Protein 6VJB (pdb70)

B-factor: mean 52.34, std 19.55, range [15.46, 144.74]

Nearest PDB structures (foldseek):
  6vjb-assembly1_A  TM=1.001E+00  e=0.000E+00  Streptococcus pyogenes
  7edd-assembly1_A  TM=9.758E-01  e=0.000E+00  Streptococcus pyogenes
  5xyr-assembly1_A  TM=9.789E-01  e=0.000E+00  Streptococcus pyogenes
  5xya-assembly1_A  TM=9.502E-01  e=0.000E+00  Streptococcus pyogenes
  5xxz-assembly1_B  TM=9.288E-01 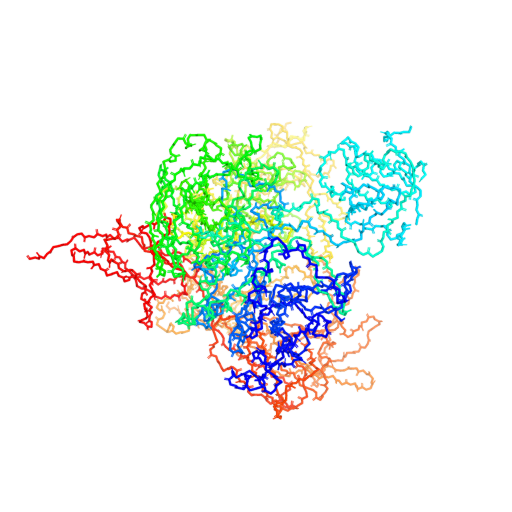 e=0.000E+00  Streptococcus pyogenes

Sequence (1346 aa):
SLPPVNTDVHDWVKTKGAWDKGYKGQGKVVAVIATGIDPAHQSMRISDVSTAKVKSKEDMLARQKAAGINYGSWINDKVVFAHNYVENSDNIKENQDTKYESHGMHVTGIVAGNSKEAAATGERFLGIAPEAQVMFMRVFANDIMGSAESLFIKAIEDAVALGADVINLSLGTANGAQLSGSKPLMEAIEKAKKAGVSVVVAAGNERVYGSDHDDPLATNPDYGLVGSPSTGRTPTSVAAINSKWVIQRLMTVKELENRADLNHGKAIYSESVDFKDIKDSLGQFAYVKESTDAGIALIERDPNKTYDEMIALAKKHGLGVLIFNNKPGQSNRSMRFISHEFGKAMSQLNGNGTGSLEFDSVVSKAPSQKGNEMNHFSNWGLTSDGYLKPDITAPGGDIYSTYNDNHYGSQTGTAMASPQIAGASLLVKQYLEKTQPNLPKEKIADIVKNLLMSNAQIHVNPETKTTTSPRQQGAGLLNIDGAVTSGLYVTGKDNYGSISLGNITDTMTFDVTVHNLSNKDKTLRYDTELLTDHVDPQKGRFTLTSHSLKTYQGGEVTVPANGKVTVRVTMDVSQFTKELTKQMPNGYYLEGFVRFRDSQDDQLNRVNIPFVGFKGQFENLAVAEESIYRLKSQGKTGFYFDESGPKDDIYVGKHFTGLVTLGSETNVSTKTISDNGLHTLGTFKNADGKFILEKNAQGNPVLAISPNGDNNQDFAAFKGVFLRKYQGLKASVYHASDKEHKNPLWVSPESFKGDKNFNSDIRFAKSTTLLGTAFSGKSLTGAELPDGHYHYVVSYYPDVVGAKRQEMTFDMILDRQKPVLSQATFDPETNRFKPEPLKDRGLAGVRKDSVFYLERKDNKPYTVTINDSYKYVSVEDNKTFVERQADGSFILPLDKAKLGDFYYMVEDFAGNVAIAKLGDHLPTPIKLKLTDGNYQTKETLKDNLEMTQSDTGLVTNQAQLAVVHRNQPQSQLTKMNQDFFISPNEDGNKDFVAFKNNVYNDLTVNVYAKDDHQKQTPIWSSQAGASVSAIESTAWYGITARGSKVMPGDYQYVVTEHQKQYTISVNDKKPMITQGRFDTINGVDHFTPDKTLDSSGIVREEVFYLAKKNGRKFDVTEGITVSDNKVYIPKNPDGSYTISKRDGVTLSDYYYLVEDRAGNVSFATLRDLKAVGKDKAVVNFGLDLFTYLVRDADGKPIENLEYYNNSGNSLILPYGKYTVELLTYDTNAAKLESDKIVSFTLSADNNFQQVTFKITMLATSQITAHFDHLLPEGSRVSLKTAQDQLIPLEQSLYVPKAYGKTVQEGTYEVVVSLPKGYRIEGNTKVNTLPNEVHELSLRLVKVGDA

Secondary structure (DSSP, 8-state):
-PPPBP-TTHHHHTTHHHHTTT-S-TT-EEEEEES---TTSTTS--S-SSSSSS-SHHHHHHHHHHHT--S-B--SSSEEEEEETTTTBS-------GGG--HHHHHHHHHH-B-SS--TTS-B-B-SSTT-EEEEEE----SSSSS-HHHHHHHHHHHHHHT-SEEEE---BSS--SS-S-HHHHHHHHHHHHTT-EEEEE--S--STTTTT-PPBTT------PPBTTTSSSSEEEEEEE-SEEEEEEEE-GGGTT-GGGGGGEE-EE--SS--GGGT----EEEEEES-S---EEEE--SSS-HHHHHHHHHHH---EEEE-SSTTPPPP------EEE-HHHHHHHSSSEEEEEEEEEEEEEE-TTTTSB-TTPPP---TTS-----EEEEEESEEEE-STT-EEEE-SHHHHHHHHHHHHHHHHHHHHHH-TTS-HHHHHHHHHHHHHHSPBPPB-TTT-SBPPHHHHTT-B--HHHHHHS-EEEE-TTSSSSEEEEEESSEEEEEEEEEE-SSS-EEEEEEEEEEEEEEETTTTEEEEEEEEEEEEEEEEEEE-TTSEEEEEEEEE-HHHHHHHHHHSTT-EEEEEEEEEEESS-TTSS-EEEEEEEEES-GGGS-SBPPBHHHHHHTT---SS----SSTTB--TTS--BEEEEE-----SSS---S---EEETTEEE-TTS-EEE---TTS----EE--SSSSSS--EEEEE-BSS-EEEEEEEEEETT-TT--S-SEE-SS-EEE-----SSTTS-S-EEEEEEEE-SB-TTS-BPPSEEEEEEEEEEESSTTPPPEEEEEEEEE---PPP--EEEEETTTTEEEEPPP--SSSS-EEEEEEEEE--BTTBSEEEEEETTTTEEEEEE-EEEEPBPTTS-EE--TTTS-GGG-EEEEEETTS-EEEEETTTT---PEEEE------S-----B------TTS-SEEEEEE---SS--S---EEEEE-SS--EE--SSSSSS--BEE------S--EEEEETT-TT----SEE--SS--SS-GGGT-B-SB-TTSPBPPSEEEEEEE----EEEEEEE--PPP-----EEEEETTEEEEEPPP--TT--EEEEEEEEE--BTTBSEEEE---EEEE-EEE-PPPTTS-EEE--BTTB-GGGEEEEEEETTS-EEEEEHHHHHTS-SS-EEEEEEEE--EEEEE-TTSPBP-S--EETTEEEEEEE-SEEEEEEEEE--TTTEEE-S-SEEEEEE-STT-EEEEEEEEEE--EEEEEEEESSPPPTT-EEEEE-TTS-EEEE-B-SS-TTEEEEEEESSEEEEEEE--TTEEEES--EEE--TT-EEEEEEEEEE----

Solvent-accessible surface area: 61406 Å² total; per-residue (Å²): 169,98,34,91,42,11,39,17,23,9,99,32,0,105,0,119,11,0,32,109,94,33,13,76,0,48,18,24,0,0,0,0,1,7,41,0,0,6,19,88,5,41,1,12,54,19,79,78,43,77,78,4,57,1,118,41,92,109,42,0,72,54,66,12,164,97,37,64,14,116,56,16,45,57,62,39,57,1,0,0,0,0,9,4,12,41,104,58,27,94,87,10,68,36,80,145,113,99,146,55,72,1,48,0,0,0,2,0,6,11,0,0,1,5,0,95,83,45,14,57,38,39,24,38,22,28,2,1,0,4,27,0,1,0,0,0,0,33,3,59,77,37,139,135,94,46,68,5,27,25,12,15,17,76,0,0,73,3,0,33,60,1,17,7,6,0,0,3,0,47,24,51,89,20,3,2,8,25,89,41,29,23,109,23,6,46,82,3,0,61,117,0,32,116,34,1,2,7,3,0,1,12,0,17,60,37,34,2,7,0,37,79,87,60,56,2,42,5,60,29,1,13,2,0,0,0,6,19,2,0,0,1,83,24,0,8,0,0,0,0,0,4,3,85,97,8,9,55,123,0,0,8,2,95,150,14,108,134,69,80,102,14,38,110,0,60,6,28,38,38,35,22,105,103,150,71,17,124,160,24,18,147,41,120,68,74,10,90,84,52,110,76,33,53,90,2,13,0,10,72,35,36,97,140,65,82,43,117,80,6,26,54,32,7,132,149,111,53,120,0,0,0,0,6,0,43,90,102,78,61,42,24,67,100,22,205,93,7,23,0,0,0,12,35,53,17,0,101,61,0,7,110,47,99,28,28,0,32,8,15,67,87,32,25,64,1,62,22,68,73,18,49,46,21,4,96,114,0,0,3,0,3,0,8,13,0,36,6,1,1,1,0,0,0,0,0,0,30,8,28,6,4,10,0,60,77,74,24,6,50,27,66,1,0,9,8,0,1,0,4,0,0,0,0,2,0,0,0,12,22,21,0,78,143,61,50,99,144,47,52,132,87,125,7,12,49,28,2,14,8,0,1,2,0,2,2,76,17,14,67,33,37,128,59,153,33,7,7,5,0,0,18,0,0,1,0,10,1,18,0,44,11,0,5,84,13,5,0,19,0,4,5,210,98,91,20,2,10,17,27,42,1,47,7,98,76,74,3,73,14,46,0,13,1,20,4,33,33,114,152,88,45,46,0,80,19,13,3,17,0,2,0,3,77,11,37,123,171,141,34,48,0,42,9,34,10,56,47,29,91,70,36,130,36,35,116,20,62,0,56,33,101,25,123,35,77,19,163,10,85,1,76,2,49,115,22,34,155,82,0,57,141,54,0,71,77,8,3,1,2,0,0,0,0,56,3,22,25,34,173,49,86,139,107,28,111,0,12,0,1,0,3,2,0,40,26,103,0,10,56,14,56,0,6,16,75,7,2,23,133,14,50,92,76,73,123,88,11,8,8,17,76,104,70,54,54,178,35,9,0,129,33,41,17,53,1,0,0,0,1,0,39,4,14,56,16,12,22,41,34,139,47,45,20,63,72,30,59,15,0,0,0,0,16,94,50,117,117,41,90,44,26,4,42,89,43,118,148,43,77,45,11,20,0,0,0,12,46,34,20,71,23,3,20,39,0,0,0,10,0,0,0,16,6,38,8,30,6,0,62,0,6,0,25,75,30,91,29,175,148,41,164,91,52,23,16,28,3,54,108,9,34,111,26,80,4,10,16,4,16,43,171,192,67,62,49,15,38,55,23,96,35,0,31,0,53,0,89,20,58,94,12,36,86,15,91,60,14,96,5,28,0,4,0,6,5,21,1,26,7,39,13,6,156,108,33,86,17,59,8,99,2,20,0,0,53,96,53,7,58,22,47,67,2,42,9,22,80,135,71,42,75,0,88,16,89,97,72,127,32,143,42,95,5,25,28,39,84,4,6,0,0,17,32,84,157,124,131,130,76,21,22,68,42,77,55,72,65,114,131,57,52,0,39,8,82,8,25,49,38,100,17,137,110,64,118,92,10,0,1,68,1,39,70,129,132,18,137,32,12,44,0,16,8,15,3,30,1,6,0,5,1,13,0,1,0,58,1,25,81,80,48,180,104,91,79,145,6,130,4,56,48,33,94,59,10,83,94,122,108,51,113,67,116,29,141,70,90,183,110,23,26,11,1,0,2,8,89,12,109,34,31,31,25,14,164,9,114,20,113,22,73,10,39,69,2,70,120,24,52,35,0,0,7,63,117,29,6,2,29,4,3,0,0,10,63,208,142,141,76,126,133,19,54,0,23,0,18,39,143,95,22,126,142,63,141,97,62,49,27,37,23,71,117,76,20,46,48,103,51,24,87,33,0,7,0,77,0,43,39,34,99,44,39,106,18,147,82,32,76,23,17,0,2,4,53,220,144,110,76,93,46,94,0,19,6,31,84,126,148,18,84,13,41,6,10,139,13,38,92,99,155,60,48,21,35,0,37,12,54,169,130,159,120,4,62,5,43,67,108,52,9,2,0,22,6,31,142,124,124,53,44,53,1,57,29,77,95,102,34,54,13,63,17,21,34,61,106,21,104,91,36,147,120,7,8,8,45,12,44,200,134,171,72,33,90,40,51,28,7,39,12,9,6,31,2,48,0,0,3,15,14,87,4,23,0,159,37,1,83,63,12,33,164,95,56,0,0,0,13,2,15,54,41,128,31,38,44,32,4,56,42,84,141,32,108,54,32,119,146,84,76,113,4,50,131,39,54,51,4,1,7,13,65,95,28,143,17,35,0,49,0,56,16,29,60,65,56,36,8,114,32,97,41,105,90,107,41,94,8,71,1,34,69,149,52,41,31,44,90,6,44,0,98,12,63,123,56,30,38,4,8,0,7,0,50,7,61,100,103,24,28,171,58,27,178,5,15,0,78,19,76,154,115,117,87,35,109,18,98,92,15,50,14,19,62,77,0,22,14,80,56,10,47,82,29,70,20,54,2,52,33,42,42,51,176,21,71,103,35,75,30,90,27,144,14,106,6,91,64,42,39,21,27,89,15,83,4,97,22,43,173,77,66,125,156

InterPro domains:
  IPR000209 Peptidase S8/S53 domain [PF00082] (142-678)
  IPR003137 PA domain [PF02225] (474-547)
  IPR005877 YSIRK Gram-positive signal peptide [PF04650] (2-27)
  IPR005877 YSIRK Gram-positive signal peptide [TIGR01168] (2-35)
  IPR010435 C5a peptidase/Subtilisin-like protease SBT2-like, Fn3-like domain [PF06280] (701-814)
  IPR013783 Immunoglobulin-like fold [G3DSA:2.60.40.10] (1021-1126)
  IPR013783 Immunoglobulin-like fold [G3DSA:2.60.40.10] (1288-1393)
  IPR015500 Peptidase S8, subtilisin-related [PR00723] (142-161)
  IPR015500 Peptidase S8, subtilisin-related [PR00723] (275-288)
  IPR015500 Peptidase S8, subtilisin-related [PR00723] (614-630)
  IPR019931 LPXTG cell wall anchor motif [PS50847] (1614-1647)
  IPR022398 Peptidase S8, subtilisin, His-active site [PS00137] (279-289)
  IPR023827 Peptidase S8, subtilisin, Asp-active site [PS00136] (147-158)
  IPR023828 Peptidase S8, subtilisin, Ser-active site [PS00138] (615-625)
  IPR034216 C5a peptidase-like domain [cd07475] (135-687)
  IPR036852 Peptidase S8/S53 domain superfamily [G3DSA:3.40.50.200] (220-682)
  IPR036852 Peptidase S8/S53 domain superfamily [SSF52743] (124-688)
  IPR046450 PA domain superfamily [SSF52025] (462-555)
  IPR050131 Subtilisin-like serine protease [PTHR43806] (70-869)

Radius of gyration: 36.77 Å; Cα contacts (8 Å, |Δi|>4): 3424; chains: 1; bounding box: 114×92×94 Å

Structure (mmCIF, N/CA/C/O backbone):
data_6VJB
#
_entry.id   6VJB
#
_cell.length_a   140.500
_cell.length_b   121.750
_cell.length_c   106.640
_cell.angle_alpha   90.000
_cell.angle_beta   111.780
_cell.angle_gamma   90.000
#
_symmetry.space_group_name_H-M   'C 1 2 1'
#
loop_
_entity.id
_entity.type
_entity.pdbx_description
1 polymer 'Putative cell envelope proteinase'
2 non-polymer 1,2-ETHANEDIOL
3 non-polymer 'CALCIUM ION'
4 water water
#
loop_
_atom_site.group_PDB
_atom_site.id
_atom_site.type_symbol
_atom_site.label_atom_id
_atom_site.label_alt_id
_atom_site.label_comp_id
_atom_site.label_asym_id
_atom_site.label_entity_id
_atom_site.label_seq_id
_atom_site.pdbx_PDB_ins_code
_atom_site.Cartn_x
_atom_site.Cartn_y
_atom_site.Cartn_z
_atom_site.occupancy
_atom_site.B_iso_or_equiv
_atom_site.auth_seq_id
_atom_site.auth_comp_id
_atom_site.auth_asym_id
_atom_site.auth_atom_id
_atom_site.pdbx_PDB_model_num
ATOM 1 N N . SER A 1 86 ? 117.919 -62.040 47.680 1.00 70.95 118 SER A N 1
ATOM 2 C CA . SER A 1 86 ? 118.431 -63.273 47.083 1.00 70.71 118 SER A CA 1
ATOM 3 C C . SER A 1 86 ? 119.752 -63.026 46.332 1.00 73.06 118 SER A C 1
ATOM 4 O O . SER A 1 86 ? 120.802 -63.513 46.777 1.00 73.21 118 SER A O 1
ATOM 7 N N . LEU A 1 87 ? 119.711 -62.245 45.221 1.00 66.96 119 LEU A N 1
ATOM 8 C CA . LEU A 1 87 ? 120.911 -61.869 44.459 1.00 64.68 119 LEU A CA 1
ATOM 9 C C . LEU A 1 87 ? 121.764 -60.964 45.367 1.00 64.62 119 LEU A C 1
ATOM 10 O O . LEU A 1 87 ? 121.181 -60.172 46.113 1.00 63.77 119 LEU A O 1
ATOM 15 N N . PRO A 1 88 ? 123.117 -61.107 45.401 1.00 58.96 120 PRO A N 1
ATOM 16 C CA . PRO A 1 88 ? 123.920 -60.275 46.320 1.00 57.55 120 PRO A CA 1
ATOM 17 C C . PRO A 1 88 ? 123.691 -58.763 46.202 1.00 58.53 120 PRO A C 1
ATOM 18 O O . PRO A 1 88 ? 123.355 -58.281 45.109 1.00 57.87 120 PRO A O 1
ATOM 22 N N . PRO A 1 89 ? 123.844 -57.990 47.310 1.00 52.12 121 PRO A N 1
ATOM 23 C CA . PRO A 1 89 ? 123.641 -56.531 47.207 1.00 50.59 121 PRO A CA 1
ATOM 24 C C . PRO A 1 89 ? 124.708 -55.842 46.354 1.00 51.23 121 PRO A C 1
ATOM 25 O O . PRO A 1 89 ? 125.851 -56.287 46.314 1.00 49.88 121 PRO A O 1
ATOM 29 N N . VAL A 1 90 ? 124.316 -54.781 45.642 1.00 46.84 122 VAL A N 1
ATOM 30 C CA . VAL A 1 90 ? 125.213 -54.008 44.781 1.00 46.20 122 VAL A CA 1
ATOM 31 C C . VAL A 1 90 ? 126.060 -53.086 45.667 1.00 50.53 122 VAL A C 1
ATOM 32 O O . VAL A 1 90 ? 125.532 -52.424 46.572 1.00 50.47 122 VAL A O 1
ATOM 36 N N . ASN A 1 91 ? 127.370 -53.044 45.415 1.00 46.03 123 ASN A N 1
ATOM 37 C CA . ASN A 1 91 ? 128.211 -52.112 46.134 1.00 45.25 123 ASN A CA 1
ATOM 38 C C . ASN A 1 91 ? 127.895 -50.715 45.571 1.00 48.92 123 ASN A C 1
ATOM 39 O O . ASN A 1 91 ? 127.886 -50.516 44.350 1.00 48.69 123 ASN A O 1
ATOM 44 N N . THR A 1 92 ? 127.627 -49.761 46.463 1.00 44.80 124 THR A N 1
ATOM 45 C CA . THR A 1 92 ? 127.253 -48.412 46.066 1.00 43.92 124 THR A CA 1
ATOM 46 C C . THR A 1 92 ? 128.208 -47.326 46.584 1.00 44.32 124 THR A C 1
ATOM 47 O O . THR A 1 92 ? 127.851 -46.155 46.517 1.00 43.18 124 THR A O 1
ATOM 51 N N . ASP A 1 93 ? 129.433 -47.694 47.032 1.00 40.14 125 ASP A N 1
ATOM 52 C CA . ASP A 1 93 ? 130.477 -46.769 47.534 1.00 39.10 125 ASP A CA 1
ATOM 53 C C . ASP A 1 93 ? 130.705 -45.580 46.608 1.00 40.65 125 ASP A C 1
ATOM 54 O O . ASP A 1 93 ? 130.855 -44.451 47.075 1.00 39.03 125 ASP A O 1
ATOM 59 N N . VAL A 1 94 ? 130.726 -45.849 45.298 1.00 37.48 126 VAL A N 1
ATOM 60 C CA . VAL A 1 94 ? 130.872 -44.873 44.223 1.00 37.48 126 VAL A CA 1
ATOM 61 C C . VAL A 1 94 ? 129.466 -44.457 43.732 1.00 42.93 126 VAL A C 1
ATOM 62 O O . VAL A 1 94 ? 129.214 -43.255 43.593 1.00 44.05 126 VAL A O 1
ATOM 66 N N . HIS A 1 95 ? 128.558 -45.440 43.482 1.00 38.35 127 HIS A N 1
ATOM 67 C CA . HIS A 1 95 ? 127.217 -45.190 42.940 1.00 38.08 127 HIS A CA 1
ATOM 68 C C . HIS A 1 95 ? 126.383 -44.184 43.774 1.00 41.66 127 HIS A C 1
ATOM 69 O O . HIS A 1 95 ? 125.768 -43.303 43.175 1.00 40.95 127 HIS A O 1
ATOM 76 N N . ASP A 1 96 ? 126.428 -44.251 45.128 1.00 38.06 128 ASP A N 1
ATOM 77 C CA . ASP A 1 96 ? 125.707 -43.300 46.013 1.00 37.88 128 ASP A CA 1
ATOM 78 C C . ASP A 1 96 ? 126.293 -41.891 45.933 1.00 41.46 128 ASP A C 1
ATOM 79 O O . ASP A 1 96 ? 125.596 -40.907 46.190 1.00 41.25 128 ASP A O 1
ATOM 84 N N . TRP A 1 97 ? 127.575 -41.806 45.570 1.00 37.16 129 TRP A N 1
ATOM 85 C CA . TRP A 1 97 ? 128.306 -40.561 45.459 1.00 35.88 129 TRP A CA 1
ATOM 86 C C . TRP A 1 97 ? 128.082 -39.842 44.126 1.00 39.34 129 TRP A C 1
ATOM 87 O O . TRP A 1 97 ? 127.835 -38.636 44.121 1.00 38.78 129 TRP A O 1
ATOM 98 N N . VAL A 1 98 ? 128.140 -40.589 42.999 1.00 35.07 130 VAL A N 1
ATOM 99 C CA . VAL A 1 98 ? 127.985 -40.034 41.651 1.00 33.59 130 VAL A CA 1
ATOM 100 C C . VAL A 1 98 ? 126.510 -40.000 41.200 1.00 40.70 130 VAL A C 1
ATOM 101 O O . VAL A 1 98 ? 126.194 -39.413 40.160 1.00 40.90 130 VAL A O 1
ATOM 105 N N . LYS A 1 99 ? 125.624 -40.599 42.013 1.00 39.53 131 LYS A N 1
ATOM 106 C CA . LYS A 1 99 ? 124.164 -40.706 41.855 1.00 40.45 131 LYS A CA 1
ATOM 107 C C . LYS A 1 99 ? 123.756 -41.458 40.562 1.00 43.79 131 LYS A C 1
ATOM 108 O O . LYS A 1 99 ? 122.977 -40.936 39.757 1.00 43.65 131 LYS A O 1
ATOM 114 N N . THR A 1 100 ? 124.268 -42.700 40.393 1.00 40.06 132 THR A N 1
ATOM 115 C CA . THR A 1 100 ? 123.994 -43.543 39.218 1.00 40.25 132 THR A CA 1
ATOM 116 C C . THR A 1 100 ? 122.566 -44.053 39.198 1.00 45.90 132 THR A C 1
ATOM 117 O O . THR A 1 100 ? 121.964 -44.109 38.119 1.00 44.90 132 THR A O 1
ATOM 121 N N . LYS A 1 101 ? 122.019 -44.396 40.396 1.00 44.28 133 LYS A N 1
ATOM 122 C CA . LYS A 1 101 ? 120.645 -44.873 40.601 1.00 45.28 133 LYS A CA 1
ATOM 123 C C . LYS A 1 101 ? 119.596 -43.979 39.946 1.00 50.27 133 LYS A C 1
ATOM 124 O O . LYS A 1 101 ? 118.594 -44.498 39.473 1.00 51.34 133 LYS A O 1
ATOM 130 N N . GLY A 1 102 ? 119.856 -42.671 39.883 1.00 46.38 134 GLY A N 1
ATOM 131 C CA . GLY A 1 102 ? 118.982 -41.675 39.266 1.00 45.82 134 GLY A CA 1
ATOM 132 C C . GLY A 1 102 ? 118.674 -41.946 37.805 1.00 49.36 134 GLY A C 1
ATOM 133 O O . GLY A 1 102 ? 117.534 -41.764 37.362 1.00 50.45 134 GLY A O 1
ATOM 134 N N . ALA A 1 103 ? 119.686 -42.412 37.055 1.00 43.61 135 ALA A N 1
ATOM 135 C CA . ALA A 1 103 ? 119.550 -42.767 35.651 1.00 42.22 135 ALA A CA 1
ATOM 136 C C . ALA A 1 103 ? 119.059 -44.221 35.515 1.00 44.01 135 ALA A C 1
ATOM 137 O O . ALA A 1 103 ? 118.251 -44.495 34.635 1.00 44.30 135 ALA A O 1
ATOM 139 N N . TRP A 1 104 ? 119.540 -45.145 36.381 1.00 39.09 136 TRP A N 1
ATOM 140 C CA . TRP A 1 104 ? 119.153 -46.564 36.372 1.00 37.93 136 TRP A CA 1
ATOM 141 C C . TRP A 1 104 ? 117.675 -46.744 36.629 1.00 44.73 136 TRP A C 1
ATOM 142 O O . TRP A 1 104 ? 117.056 -47.588 35.982 1.00 44.66 136 TRP A O 1
ATOM 153 N N . ASP A 1 105 ? 117.098 -45.937 37.550 1.00 43.22 137 ASP A N 1
ATOM 154 C CA . ASP A 1 105 ? 115.664 -45.954 37.874 1.00 43.81 137 ASP A CA 1
ATOM 155 C C . ASP A 1 105 ? 114.812 -45.494 36.685 1.00 48.99 137 ASP A C 1
ATOM 156 O O . ASP A 1 105 ? 113.668 -45.933 36.553 1.00 50.10 137 ASP A O 1
ATOM 161 N N . LYS A 1 106 ? 115.362 -44.603 35.835 1.00 44.29 138 LYS A N 1
ATOM 162 C CA . LYS A 1 106 ? 114.657 -44.074 34.667 1.00 43.46 138 LYS A CA 1
ATOM 163 C C . LYS A 1 106 ? 114.756 -44.999 33.458 1.00 46.82 138 LYS A C 1
ATOM 164 O O . LYS A 1 106 ? 114.149 -44.715 32.426 1.00 46.82 138 LYS A O 1
ATOM 170 N N . GLY A 1 107 ? 115.479 -46.108 33.618 1.00 42.36 139 GLY A N 1
ATOM 171 C CA . GLY A 1 107 ? 115.681 -47.115 32.583 1.00 42.02 139 GLY A CA 1
ATOM 172 C C . GLY A 1 107 ? 116.977 -46.981 31.799 1.00 46.82 139 GLY A C 1
ATOM 173 O O . GLY A 1 107 ? 117.160 -47.684 30.801 1.00 48.44 139 GLY A O 1
ATOM 174 N N . TYR A 1 108 ? 117.895 -46.097 32.254 1.00 40.45 140 TYR A N 1
ATOM 175 C CA . TYR A 1 108 ? 119.182 -45.853 31.596 1.00 38.96 140 TYR A CA 1
ATOM 176 C C . TYR A 1 108 ? 120.311 -46.630 32.264 1.00 40.14 140 TYR A C 1
ATOM 177 O O . TYR A 1 108 ? 120.949 -46.141 33.194 1.00 38.15 140 TYR A O 1
ATOM 186 N N . LYS A 1 109 ? 120.522 -47.861 31.795 1.00 36.05 141 LYS A N 1
ATOM 187 C CA . LYS A 1 109 ? 121.532 -48.779 32.304 1.00 35.99 141 LYS A CA 1
ATOM 188 C C . LYS A 1 109 ? 122.637 -49.035 31.275 1.00 41.04 141 LYS A C 1
ATOM 189 O O . LYS A 1 109 ? 123.612 -49.695 31.595 1.00 40.14 141 LYS A O 1
ATOM 195 N N . GLY A 1 110 ? 122.497 -48.490 30.071 1.00 39.68 142 GLY A N 1
ATOM 196 C CA . GLY A 1 110 ? 123.486 -48.661 29.009 1.00 40.34 142 GLY A CA 1
ATOM 197 C C . GLY A 1 110 ? 123.115 -49.671 27.938 1.00 45.69 142 GLY A C 1
ATOM 198 O O . GLY A 1 110 ? 123.915 -49.929 27.037 1.00 47.59 142 GLY A O 1
ATOM 199 N N . GLN A 1 111 ? 121.901 -50.239 28.007 1.00 40.71 143 GLN A N 1
ATOM 200 C CA . GLN A 1 111 ? 121.403 -51.192 27.016 1.00 40.35 143 GLN A CA 1
ATOM 201 C C . GLN A 1 111 ? 121.293 -50.536 25.630 1.00 42.35 143 GLN A C 1
ATOM 202 O O . GLN A 1 111 ? 120.788 -49.415 25.496 1.00 41.55 143 GLN A O 1
ATOM 208 N N . GLY A 1 112 ? 121.797 -51.239 24.626 1.00 37.15 144 GLY A N 1
ATOM 209 C CA . GLY A 1 112 ? 121.800 -50.775 23.245 1.00 35.99 144 GLY A CA 1
ATOM 210 C C . GLY A 1 112 ? 123.000 -49.930 22.909 1.00 38.65 144 GLY A C 1
ATOM 211 O O . GLY A 1 112 ? 123.118 -49.453 21.785 1.00 38.36 144 GLY A O 1
ATOM 212 N N . LYS A 1 113 ? 123.910 -49.747 23.878 1.00 35.69 145 LYS A N 1
ATOM 213 C CA . LYS A 1 113 ? 125.105 -48.929 23.692 1.00 35.64 145 LYS A CA 1
ATOM 214 C C . LYS A 1 113 ? 126.359 -49.756 23.724 1.00 39.78 145 LYS A C 1
ATOM 215 O O . LYS A 1 113 ? 126.377 -50.861 24.281 1.00 39.88 145 LYS A O 1
ATOM 221 N N . VAL A 1 114 ? 127.411 -49.220 23.100 1.00 36.17 146 VAL A N 1
ATOM 222 C CA . VAL A 1 114 ? 128.734 -49.835 23.018 1.00 34.36 146 VAL A CA 1
ATOM 223 C C . VAL A 1 114 ? 129.772 -48.827 23.494 1.00 37.46 146 VAL A C 1
ATOM 224 O O . VAL A 1 114 ? 129.685 -47.639 23.162 1.00 36.97 146 VAL A O 1
ATOM 228 N N . VAL A 1 115 ? 130.754 -49.320 24.279 1.00 33.11 147 VAL A N 1
ATOM 229 C CA . VAL A 1 115 ? 131.899 -48.568 24.774 1.00 31.35 147 VAL A CA 1
ATOM 230 C C . VAL A 1 115 ? 133.171 -49.224 24.245 1.00 34.88 147 VAL A C 1
ATOM 231 O O . VAL A 1 115 ? 133.361 -50.429 24.429 1.00 32.17 147 VAL A O 1
ATOM 235 N N . ALA A 1 116 ? 134.017 -48.440 23.549 1.00 32.44 148 ALA A N 1
ATOM 236 C CA . ALA A 1 116 ? 135.307 -48.931 23.077 1.00 31.38 148 ALA A CA 1
ATOM 237 C C . ALA A 1 116 ? 136.360 -48.627 24.129 1.00 34.55 148 ALA A C 1
ATOM 238 O O . ALA A 1 116 ? 136.621 -47.460 24.432 1.00 34.27 148 ALA A O 1
ATOM 240 N N . VAL A 1 117 ? 136.931 -49.675 24.735 1.00 30.78 149 VAL A N 1
ATOM 241 C CA . VAL A 1 117 ? 137.987 -49.480 25.725 1.00 30.32 149 VAL A CA 1
ATOM 242 C C . VAL A 1 117 ? 139.311 -49.771 25.053 1.00 35.59 149 VAL A C 1
ATOM 243 O O . VAL A 1 117 ? 139.552 -50.905 24.624 1.00 35.23 149 VAL A O 1
ATOM 247 N N . ILE A 1 118 ? 140.153 -48.736 24.936 1.00 32.51 150 ILE A N 1
ATOM 248 C CA . ILE A 1 118 ? 141.489 -48.830 24.339 1.00 32.51 150 ILE A CA 1
ATOM 249 C C . ILE A 1 118 ? 142.451 -48.879 25.514 1.00 36.96 150 ILE A C 1
ATOM 250 O O . ILE A 1 118 ? 142.679 -47.861 26.173 1.00 36.39 150 ILE A O 1
ATOM 255 N N . ALA A 1 119 ? 142.921 -50.086 25.842 1.00 34.47 151 ALA A N 1
ATOM 256 C CA . ALA A 1 119 ? 143.756 -50.307 27.017 1.00 35.03 151 ALA A CA 1
ATOM 257 C C . ALA A 1 119 ? 144.775 -51.472 26.865 1.00 39.92 151 ALA A C 1
ATOM 258 O O . ALA A 1 119 ? 144.980 -51.977 25.761 1.00 39.47 151 ALA A O 1
ATOM 260 N N . THR A 1 120 ? 145.419 -51.866 27.982 1.00 36.83 152 THR A N 1
ATOM 261 C CA . THR A 1 120 ? 146.476 -52.887 28.074 1.00 36.53 152 THR A CA 1
ATOM 262 C C . THR A 1 120 ? 146.042 -54.345 27.851 1.00 41.04 152 THR A C 1
ATOM 263 O O . THR A 1 120 ? 146.831 -55.148 27.340 1.00 40.89 152 THR A O 1
ATOM 267 N N . GLY A 1 121 ? 144.847 -54.701 28.297 1.00 37.06 153 GLY A N 1
ATOM 268 C CA . GLY A 1 121 ? 144.366 -56.068 28.145 1.00 36.51 153 GLY A CA 1
ATOM 269 C C . GLY A 1 121 ? 143.033 -56.272 28.814 1.00 39.04 153 GLY A C 1
ATOM 270 O O . GLY A 1 121 ? 142.605 -55.423 29.586 1.00 38.08 153 GLY A O 1
ATOM 271 N N . ILE A 1 122 ? 142.363 -57.384 28.501 1.00 35.28 154 ILE A N 1
ATOM 272 C CA . ILE A 1 122 ? 141.063 -57.744 29.048 1.00 34.79 154 ILE A CA 1
ATOM 273 C C . ILE A 1 122 ? 140.966 -59.267 29.177 1.00 41.00 154 ILE A C 1
ATOM 274 O O . ILE A 1 122 ? 141.628 -59.989 28.440 1.00 41.45 154 ILE A O 1
ATOM 279 N N . ASP A 1 123 ? 140.138 -59.741 30.115 1.00 38.38 155 ASP A N 1
ATOM 280 C CA . ASP A 1 123 ? 139.824 -61.143 30.290 1.00 38.49 155 ASP A CA 1
ATOM 281 C C . ASP A 1 123 ? 138.345 -61.177 29.965 1.00 43.05 155 ASP A C 1
ATOM 282 O O . ASP A 1 123 ? 137.523 -60.808 30.810 1.00 42.77 155 ASP A O 1
ATOM 287 N N . PRO A 1 124 ? 138.002 -61.523 28.701 1.00 40.30 156 PRO A N 1
ATOM 288 C CA . PRO A 1 124 ? 136.584 -61.511 28.278 1.00 39.69 156 PRO A CA 1
ATOM 289 C C . PRO A 1 124 ? 135.703 -62.605 28.896 1.00 42.97 156 PRO A C 1
ATOM 290 O O . PRO A 1 124 ? 134.483 -62.593 28.728 1.00 41.59 156 PRO A O 1
ATOM 294 N N . ALA A 1 125 ? 136.333 -63.552 29.601 1.00 39.83 157 ALA A N 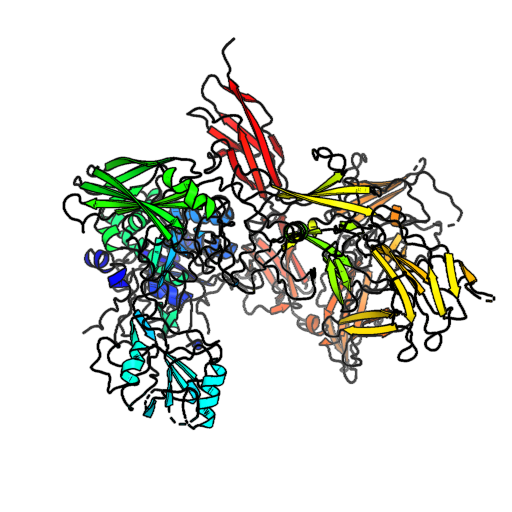1
ATOM 295 C CA . ALA A 1 125 ? 135.680 -64.684 30.238 1.00 39.78 157 ALA A CA 1
ATOM 296 C C . ALA A 1 125 ? 135.189 -64.363 31.659 1.00 43.22 157 ALA A C 1
ATOM 297 O O . ALA A 1 125 ? 134.433 -65.155 32.227 1.00 42.62 157 ALA A O 1
ATOM 299 N N . HIS A 1 126 ? 135.601 -63.199 32.221 1.00 39.29 158 HIS A N 1
ATOM 300 C CA . HIS A 1 126 ? 135.256 -62.743 33.572 1.00 38.29 158 HIS A CA 1
ATOM 301 C C . HIS A 1 126 ? 133.735 -62.775 33.844 1.00 42.06 158 HIS A C 1
ATOM 302 O O . HIS A 1 126 ? 132.964 -62.453 32.950 1.00 41.17 158 HIS A O 1
ATOM 309 N N . GLN A 1 127 ? 133.310 -63.179 35.068 1.00 38.87 159 GLN A N 1
ATOM 310 C CA . GLN A 1 127 ? 131.885 -63.282 35.487 1.00 38.66 159 GLN A CA 1
ATOM 311 C C . GLN A 1 127 ? 131.076 -61.983 35.330 1.00 44.22 159 GLN A C 1
ATOM 312 O O . GLN A 1 127 ? 129.847 -62.019 35.272 1.00 46.16 159 GLN A O 1
ATOM 318 N N . SER A 1 128 ? 131.789 -60.848 35.344 1.00 40.73 160 SER A N 1
ATOM 319 C CA . SER A 1 128 ? 131.342 -59.465 35.245 1.00 39.64 160 SER A CA 1
ATOM 320 C C . SER A 1 128 ? 131.043 -59.081 33.785 1.00 43.73 160 SER A C 1
ATOM 321 O O . SER A 1 128 ? 130.193 -58.234 33.523 1.00 42.72 160 SER A O 1
ATOM 324 N N . MET A 1 129 ? 131.740 -59.720 32.835 1.00 41.86 161 MET A N 1
ATOM 325 C CA . MET A 1 129 ? 131.603 -59.471 31.404 1.00 41.61 161 MET A CA 1
ATOM 326 C C . MET A 1 129 ? 130.396 -60.207 30.831 1.00 45.01 161 MET A C 1
ATOM 327 O O . MET A 1 129 ? 130.517 -61.242 30.157 1.00 43.58 161 MET A O 1
ATOM 332 N N . ARG A 1 130 ? 129.210 -59.638 31.140 1.00 41.41 162 ARG A N 1
ATOM 333 C CA . ARG A 1 130 ? 127.889 -60.117 30.756 1.00 40.37 162 ARG A CA 1
ATOM 334 C C . ARG A 1 130 ? 126.855 -59.000 30.612 1.00 43.93 162 ARG A C 1
ATOM 335 O O . ARG A 1 130 ? 127.010 -57.936 31.208 1.00 42.94 162 ARG A O 1
ATOM 343 N N . ILE A 1 131 ? 125.802 -59.255 29.798 1.00 41.18 163 ILE A N 1
ATOM 344 C CA . ILE A 1 131 ? 124.605 -58.408 29.595 1.00 41.04 163 ILE A CA 1
ATOM 345 C C . ILE A 1 131 ? 123.370 -59.265 29.965 1.00 47.51 163 ILE A C 1
ATOM 346 O O . ILE A 1 131 ? 123.418 -60.491 29.847 1.00 46.98 163 ILE A O 1
ATOM 351 N N . SER A 1 132 ? 122.290 -58.636 30.430 1.00 47.20 164 SER A N 1
ATOM 352 C CA . SER A 1 132 ? 121.067 -59.341 30.823 1.00 48.15 164 SER A CA 1
ATOM 353 C C . SER A 1 132 ? 120.207 -59.757 29.635 1.00 53.91 164 SER A C 1
ATOM 354 O O . SER A 1 132 ? 119.655 -60.858 29.656 1.00 54.25 164 SER A O 1
ATOM 357 N N . ASP A 1 133 ? 120.083 -58.888 28.608 1.00 51.79 165 ASP A N 1
ATOM 358 C CA . ASP A 1 133 ? 119.244 -59.154 27.428 1.00 52.12 165 ASP A CA 1
ATOM 359 C C . ASP A 1 133 ? 119.894 -58.716 26.106 1.00 55.97 165 ASP A C 1
ATOM 360 O O . ASP A 1 133 ? 120.116 -57.523 25.909 1.00 56.43 165 ASP A O 1
ATOM 365 N N . VAL A 1 134 ? 120.180 -59.679 25.199 1.00 52.19 166 VAL A N 1
ATOM 366 C CA . VAL A 1 134 ? 120.801 -59.418 23.880 1.00 51.91 166 VAL A CA 1
ATOM 367 C C . VAL A 1 134 ? 119.779 -58.881 22.867 1.00 54.84 166 VAL A C 1
ATOM 368 O O . VAL A 1 134 ? 120.175 -58.378 21.812 1.00 54.88 166 VAL A O 1
ATOM 372 N N . SER A 1 135 ? 118.474 -58.977 23.188 1.00 50.31 167 SER A N 1
ATOM 373 C CA . SER A 1 135 ? 117.403 -58.473 22.327 1.00 49.75 167 SER A CA 1
ATOM 374 C C . SER A 1 135 ? 117.463 -56.945 22.205 1.00 52.35 167 SER A C 1
ATOM 375 O O . SER A 1 135 ? 117.273 -56.417 21.114 1.00 52.92 167 SER A O 1
ATOM 378 N N . THR A 1 136 ? 117.796 -56.251 23.304 1.00 47.81 168 THR A N 1
ATOM 379 C CA . THR A 1 136 ? 117.920 -54.791 23.340 1.00 47.49 168 THR A CA 1
ATOM 380 C C . THR A 1 136 ? 119.365 -54.295 23.026 1.00 50.44 168 THR A C 1
ATOM 381 O O . THR A 1 136 ? 119.573 -53.087 22.927 1.00 50.13 168 THR A O 1
ATOM 385 N N . ALA A 1 137 ? 120.336 -55.214 22.822 1.00 45.26 169 ALA A N 1
ATOM 386 C CA . ALA A 1 137 ? 121.735 -54.865 22.530 1.00 45.13 169 ALA A CA 1
ATOM 387 C C . ALA A 1 137 ? 121.976 -54.388 21.079 1.00 47.45 169 ALA A C 1
ATOM 388 O O . ALA A 1 137 ? 121.224 -54.763 20.183 1.00 47.19 169 ALA A O 1
ATOM 390 N N . LYS A 1 138 ? 123.045 -53.598 20.848 1.00 42.77 170 LYS A N 1
ATOM 391 C CA . LYS A 1 138 ? 123.407 -53.087 19.516 1.00 42.61 170 LYS A CA 1
ATOM 392 C C . LYS A 1 138 ? 123.898 -54.192 18.564 1.00 47.35 170 LYS A C 1
ATOM 393 O O . LYS A 1 138 ? 123.447 -54.253 17.423 1.00 47.66 170 LYS A O 1
ATOM 399 N N . VAL A 1 139 ? 124.819 -55.056 19.034 1.00 43.50 171 VAL A N 1
ATOM 400 C CA . VAL A 1 139 ? 125.379 -56.183 18.277 1.00 42.42 171 VAL A CA 1
ATOM 401 C C . VAL A 1 139 ? 124.702 -57.444 18.861 1.00 45.94 171 VAL A C 1
ATOM 402 O O . VAL A 1 139 ? 125.007 -57.881 19.973 1.00 44.33 171 VAL A O 1
ATOM 406 N N . LYS A 1 140 ? 123.749 -57.983 18.108 1.00 42.49 172 LYS A N 1
ATOM 407 C CA . LYS A 1 140 ? 122.911 -59.093 18.530 1.00 42.94 172 LYS A CA 1
ATOM 408 C C . LYS A 1 140 ? 123.537 -60.496 18.366 1.00 48.02 172 LYS A C 1
ATOM 409 O O . LYS A 1 140 ? 123.026 -61.442 18.976 1.00 48.92 172 LYS A O 1
ATOM 415 N N . SER A 1 141 ? 124.653 -60.632 17.614 1.00 43.55 173 SER A N 1
ATOM 416 C CA . SER A 1 141 ? 125.327 -61.923 17.387 1.00 42.82 173 SER A CA 1
ATOM 417 C C . SER A 1 141 ? 126.708 -61.739 16.758 1.00 46.62 173 SER A C 1
ATOM 418 O O . SER A 1 141 ? 127.092 -60.617 16.420 1.00 45.84 173 SER A O 1
ATOM 421 N N . LYS A 1 142 ? 127.444 -62.853 16.595 1.00 44.38 174 LYS A N 1
ATOM 422 C CA . LYS A 1 142 ? 128.766 -62.945 15.960 1.00 44.24 174 LYS A CA 1
ATOM 423 C C . LYS A 1 142 ? 128.655 -62.527 14.477 1.00 49.42 174 LYS A C 1
ATOM 424 O O . LYS A 1 142 ? 129.548 -61.855 13.965 1.00 49.34 174 LYS A O 1
ATOM 430 N N . GLU A 1 143 ? 127.563 -62.947 13.805 1.00 46.40 175 GLU A N 1
ATOM 431 C CA . GLU A 1 143 ? 127.243 -62.670 12.398 1.00 46.39 175 GLU A CA 1
ATOM 432 C C . GLU A 1 143 ? 127.018 -61.171 12.170 1.00 49.64 175 GLU A C 1
ATOM 433 O O . GLU A 1 143 ? 127.496 -60.633 11.175 1.00 49.17 175 GLU A O 1
ATOM 439 N N . ASP A 1 144 ? 126.307 -60.501 13.102 1.00 46.54 176 ASP A N 1
ATOM 440 C CA . ASP A 1 144 ? 126.066 -59.050 13.102 1.00 45.63 176 ASP A CA 1
ATOM 441 C C . ASP A 1 144 ? 127.463 -58.342 13.131 1.00 45.84 176 ASP A C 1
ATOM 442 O O . ASP A 1 144 ? 127.704 -57.448 12.313 1.00 46.39 176 ASP A O 1
ATOM 447 N N . MET A 1 145 ? 128.395 -58.784 13.996 1.00 39.72 177 MET A N 1
ATOM 448 C CA . MET A 1 145 ? 129.745 -58.177 14.035 1.00 38.06 177 MET A CA 1
ATOM 449 C C . MET A 1 145 ? 130.559 -58.451 12.754 1.00 44.21 177 MET A C 1
ATOM 450 O O . MET A 1 145 ? 131.225 -57.538 12.256 1.00 43.23 177 MET A O 1
ATOM 455 N N . LEU A 1 146 ? 130.462 -59.680 12.196 1.00 43.26 178 LEU A N 1
ATOM 456 C CA . LEU A 1 146 ? 131.134 -60.052 10.944 1.00 44.34 178 LEU A CA 1
ATOM 457 C C . LEU A 1 146 ? 130.663 -59.167 9.800 1.00 48.07 178 LEU A C 1
ATOM 458 O O . LEU A 1 146 ? 131.481 -58.756 8.973 1.00 49.54 178 LEU A O 1
ATOM 463 N N . ALA A 1 147 ? 129.365 -58.824 9.790 1.00 41.72 179 ALA A N 1
ATOM 464 C CA . ALA A 1 147 ? 128.781 -57.953 8.772 1.00 40.68 179 ALA A CA 1
ATOM 465 C C . ALA A 1 147 ? 129.340 -56.532 8.916 1.00 41.82 179 ALA A C 1
ATOM 466 O O . ALA A 1 147 ? 129.711 -55.924 7.909 1.00 41.17 179 ALA A O 1
ATOM 468 N N . ARG A 1 148 ? 129.463 -56.044 10.176 1.00 36.79 180 ARG A N 1
ATOM 469 C CA . ARG A 1 148 ? 130.001 -54.730 10.532 1.00 36.09 180 ARG A CA 1
ATOM 470 C C . ARG A 1 148 ? 131.453 -54.614 10.086 1.00 42.56 180 ARG A C 1
ATOM 471 O O . ARG A 1 148 ? 131.856 -53.561 9.594 1.00 43.59 180 ARG A O 1
ATOM 479 N N . GLN A 1 149 ? 132.228 -55.711 10.237 1.00 39.42 181 GLN A N 1
ATOM 480 C CA . GLN A 1 149 ? 133.633 -55.806 9.853 1.00 39.10 181 GLN A CA 1
ATOM 481 C C . GLN A 1 149 ? 133.800 -55.691 8.332 1.00 45.87 181 GLN A C 1
ATOM 482 O O . GLN A 1 149 ? 134.624 -54.890 7.883 1.00 46.03 181 GLN A O 1
ATOM 488 N N . LYS A 1 150 ? 132.985 -56.454 7.545 1.00 43.21 182 LYS A N 1
ATOM 489 C CA . LYS A 1 150 ? 133.000 -56.456 6.076 1.00 43.09 182 LYS A CA 1
ATOM 490 C C . LYS A 1 150 ? 132.690 -55.064 5.507 1.00 46.20 182 LYS A C 1
ATOM 491 O O . LYS A 1 150 ? 133.425 -54.575 4.644 1.00 46.25 182 LYS A O 1
ATOM 497 N N . ALA A 1 151 ? 131.631 -54.421 6.023 1.00 40.89 183 ALA A N 1
ATOM 498 C CA . ALA A 1 151 ? 131.196 -53.096 5.608 1.00 40.88 183 ALA A CA 1
ATOM 499 C C . ALA A 1 151 ? 132.199 -52.029 6.005 1.00 46.34 183 ALA A C 1
ATOM 500 O O . ALA A 1 151 ? 132.285 -51.008 5.324 1.00 45.54 183 ALA A O 1
ATOM 502 N N . ALA A 1 152 ? 132.974 -52.260 7.088 1.00 44.12 184 ALA A N 1
ATOM 503 C CA . ALA A 1 152 ? 133.982 -51.286 7.543 1.00 43.59 184 ALA A CA 1
ATOM 504 C C . ALA A 1 152 ? 135.375 -51.509 6.923 1.00 48.52 184 ALA A C 1
ATOM 505 O O . ALA A 1 152 ? 136.251 -50.663 7.093 1.00 47.77 184 ALA A O 1
ATOM 507 N N . GLY A 1 153 ? 135.550 -52.619 6.199 1.00 46.28 185 GLY A N 1
ATOM 508 C CA . GLY A 1 153 ? 136.817 -52.995 5.578 1.00 46.32 185 GLY A CA 1
ATOM 509 C C . GLY A 1 153 ? 137.836 -53.531 6.574 1.00 50.73 185 GLY A C 1
ATOM 510 O O . GLY A 1 153 ? 139.045 -53.462 6.323 1.00 50.45 185 GLY A O 1
ATOM 511 N N . ILE A 1 154 ? 137.352 -54.080 7.712 1.00 46.63 186 ILE A N 1
ATOM 512 C CA . ILE A 1 154 ? 138.182 -54.626 8.784 1.00 45.87 186 ILE A CA 1
ATOM 513 C C . ILE A 1 154 ? 138.248 -56.161 8.658 1.00 51.56 186 ILE A C 1
ATOM 514 O O . ILE A 1 154 ? 137.284 -56.871 8.965 1.00 50.96 186 ILE A O 1
ATOM 519 N N . ASN A 1 155 ? 139.406 -56.650 8.170 1.00 49.11 187 ASN A N 1
ATOM 520 C CA . ASN A 1 155 ? 139.712 -58.063 7.925 1.00 48.60 187 ASN A CA 1
ATOM 521 C C . ASN A 1 155 ? 140.572 -58.648 9.053 1.00 52.70 187 ASN A C 1
ATOM 522 O O . ASN A 1 155 ? 141.434 -59.501 8.814 1.00 54.66 187 ASN A O 1
ATOM 527 N N . TYR A 1 156 ? 140.343 -58.167 10.283 1.00 46.56 188 TYR A N 1
ATOM 528 C CA . TYR A 1 156 ? 141.036 -58.590 11.505 1.00 44.86 188 TYR A CA 1
ATOM 529 C C . TYR A 1 156 ? 140.099 -58.411 12.692 1.00 49.28 188 TYR A C 1
ATOM 530 O O . TYR A 1 156 ? 139.004 -57.865 12.531 1.00 49.56 188 TYR A O 1
ATOM 539 N N . GLY A 1 157 ? 140.534 -58.856 13.867 1.00 44.48 189 GLY A N 1
ATOM 540 C CA . GLY A 1 157 ? 139.727 -58.760 15.073 1.00 43.72 189 GLY A CA 1
ATOM 541 C C . GLY A 1 157 ? 138.573 -59.741 15.076 1.00 45.77 189 GLY A C 1
ATOM 542 O O . GLY A 1 157 ? 138.180 -60.254 14.023 1.00 43.91 189 GLY A O 1
ATOM 543 N N . SER A 1 158 ? 138.004 -59.994 16.265 1.00 41.85 190 SER A N 1
ATOM 544 C CA . SER A 1 158 ? 136.924 -60.957 16.403 1.00 41.16 190 SER A CA 1
ATOM 545 C C . SER A 1 158 ? 135.962 -60.611 17.508 1.00 42.53 190 SER A C 1
ATOM 546 O O . SER A 1 158 ? 136.330 -59.969 18.484 1.00 41.34 190 SER A O 1
ATOM 549 N N . TRP A 1 159 ? 134.737 -61.105 17.372 1.00 38.58 191 TRP A N 1
ATOM 550 C CA . TRP A 1 159 ? 133.673 -61.065 18.371 1.00 37.77 191 TRP A CA 1
ATOM 551 C C . TRP A 1 159 ? 134.063 -62.185 19.359 1.00 43.13 191 TRP A C 1
ATOM 552 O O . TRP A 1 159 ? 134.557 -63.231 18.919 1.00 43.27 191 TRP A O 1
ATOM 563 N N . ILE A 1 160 ? 133.869 -61.983 20.674 1.00 39.44 192 ILE A N 1
ATOM 564 C CA . ILE A 1 160 ? 134.237 -63.018 21.655 1.00 38.08 192 ILE A CA 1
ATOM 565 C C . ILE A 1 160 ? 133.008 -63.575 22.330 1.00 42.67 192 ILE A C 1
ATOM 566 O O . ILE A 1 160 ? 132.848 -64.796 22.382 1.00 44.62 192 ILE A O 1
ATOM 571 N N . ASN A 1 161 ? 132.143 -62.694 22.842 1.00 37.40 193 ASN A N 1
ATOM 572 C CA . ASN A 1 161 ? 130.881 -63.075 23.486 1.00 36.68 193 ASN A CA 1
ATOM 573 C C . ASN A 1 161 ? 129.852 -61.954 23.326 1.00 40.62 193 ASN A C 1
ATOM 574 O O . ASN A 1 161 ? 130.136 -60.977 22.636 1.00 42.39 193 ASN A O 1
ATOM 579 N N . ASP A 1 162 ? 128.672 -62.087 23.940 1.00 35.12 194 ASP A N 1
ATOM 580 C CA . ASP A 1 162 ? 127.613 -61.078 23.887 1.00 34.44 194 ASP A CA 1
ATOM 581 C C . ASP A 1 162 ? 128.013 -59.749 24.539 1.00 37.40 194 ASP A C 1
ATOM 582 O O . ASP A 1 162 ? 127.414 -58.719 24.217 1.00 36.14 194 ASP A O 1
ATOM 587 N N . LYS A 1 163 ? 128.994 -59.769 25.463 1.00 35.04 195 LYS A N 1
ATOM 588 C CA . LYS A 1 163 ? 129.494 -58.548 26.120 1.00 35.35 195 LYS A CA 1
ATOM 589 C C . LYS A 1 163 ? 130.658 -57.925 25.337 1.00 40.51 195 LYS A C 1
ATOM 590 O O . LYS A 1 163 ? 130.580 -56.751 24.999 1.00 42.66 195 LYS A O 1
ATOM 596 N N . VAL A 1 164 ? 131.743 -58.690 25.095 1.00 35.96 196 VAL A N 1
ATOM 597 C CA . VAL A 1 164 ? 132.940 -58.261 24.347 1.00 35.17 196 VAL A CA 1
ATOM 598 C C . VAL A 1 164 ? 132.653 -58.595 22.857 1.00 40.17 196 VAL A C 1
ATOM 599 O O . VAL A 1 164 ? 132.974 -59.691 22.381 1.00 40.43 196 VAL A O 1
ATOM 603 N N . VAL A 1 165 ? 131.962 -57.671 22.153 1.00 36.18 197 VAL A N 1
ATOM 604 C CA . VAL A 1 165 ? 131.478 -57.895 20.780 1.00 35.64 197 VAL A CA 1
ATOM 605 C C . VAL A 1 165 ? 132.564 -57.714 19.720 1.00 39.87 197 VAL A C 1
ATOM 606 O O . VAL A 1 165 ? 132.363 -58.118 18.572 1.00 40.06 197 VAL A O 1
ATOM 610 N N . PHE A 1 166 ? 133.714 -57.158 20.105 1.00 35.17 198 PHE A N 1
ATOM 611 C CA . PHE A 1 166 ? 134.877 -57.034 19.226 1.00 34.20 198 PHE A CA 1
ATOM 612 C C . PHE A 1 166 ? 136.133 -56.837 20.020 1.00 38.08 198 PHE A C 1
ATOM 613 O O . PHE A 1 166 ? 136.167 -56.000 20.923 1.00 38.03 198 PHE A O 1
ATOM 621 N N . ALA A 1 167 ? 137.185 -57.583 19.648 1.00 33.68 199 ALA A N 1
ATOM 622 C CA . ALA A 1 167 ? 138.518 -57.437 20.205 1.00 32.77 199 ALA A CA 1
ATOM 623 C C . ALA A 1 167 ? 139.600 -57.761 19.186 1.00 37.22 199 ALA A C 1
ATOM 624 O O . ALA A 1 167 ? 139.404 -58.596 18.309 1.00 36.35 199 ALA A O 1
ATOM 626 N N . HIS A 1 168 ? 140.732 -57.067 19.303 1.00 34.99 200 HIS A N 1
ATOM 627 C CA . HIS A 1 168 ? 141.933 -57.238 18.490 1.00 35.18 200 HIS A CA 1
ATOM 628 C C . HIS A 1 168 ? 143.122 -56.674 19.280 1.00 39.61 200 HIS A C 1
ATOM 629 O O . HIS A 1 168 ? 142.960 -55.690 20.006 1.00 39.41 200 HIS A O 1
ATOM 636 N N . ASN A 1 169 ? 144.299 -57.309 19.148 1.00 36.64 201 ASN A N 1
ATOM 637 C CA . ASN A 1 169 ? 145.554 -56.859 19.745 1.00 37.44 201 ASN A CA 1
ATOM 638 C C . ASN A 1 169 ? 146.319 -56.116 18.630 1.00 42.61 201 ASN A C 1
ATOM 639 O O . ASN A 1 169 ? 146.860 -56.751 17.727 1.00 42.56 201 ASN A O 1
ATOM 644 N N . TYR A 1 170 ? 146.344 -54.779 18.686 1.00 38.45 202 TYR A N 1
ATOM 645 C CA . TYR A 1 170 ? 146.933 -53.945 17.632 1.00 38.10 202 TYR A CA 1
ATOM 646 C C . TYR A 1 170 ? 148.463 -53.902 17.607 1.00 42.55 202 TYR A C 1
ATOM 647 O O . TYR A 1 170 ? 149.050 -53.603 16.566 1.00 41.32 202 TYR A O 1
ATOM 656 N N . VAL A 1 171 ? 149.103 -54.196 18.733 1.00 40.69 203 VAL A N 1
ATOM 657 C CA . VAL A 1 171 ? 150.561 -54.157 18.829 1.00 41.10 203 VAL A CA 1
ATOM 658 C C . VAL A 1 171 ? 151.178 -55.374 18.129 1.00 47.68 203 VAL A C 1
ATOM 659 O O . VAL A 1 171 ? 152.071 -55.220 17.296 1.00 47.71 203 VAL A O 1
ATOM 663 N N . GLU A 1 172 ? 150.644 -56.562 18.424 1.00 45.70 204 GLU A N 1
ATOM 664 C CA . GLU A 1 172 ? 151.100 -57.861 17.928 1.00 45.97 204 GLU A CA 1
ATOM 665 C C . GLU A 1 172 ? 150.315 -58.326 16.697 1.00 51.65 204 GLU A C 1
ATOM 666 O O . GLU A 1 172 ? 150.700 -59.318 16.068 1.00 52.15 204 GLU A O 1
ATOM 672 N N . ASN A 1 173 ? 149.242 -57.587 16.323 1.00 49.04 205 ASN A N 1
ATOM 673 C CA . ASN A 1 173 ? 148.327 -57.918 15.223 1.00 48.67 205 ASN A CA 1
ATOM 674 C C . ASN A 1 173 ? 147.851 -59.376 15.371 1.00 52.30 205 ASN A C 1
ATOM 675 O O . ASN A 1 173 ? 148.244 -60.261 14.604 1.00 52.60 205 ASN A O 1
ATOM 680 N N . SER A 1 174 ? 147.059 -59.619 16.426 1.00 48.09 206 SER A N 1
ATOM 681 C CA . SER A 1 174 ? 146.539 -60.944 16.760 1.00 47.80 206 SER A CA 1
ATOM 682 C C . SER A 1 174 ? 145.247 -60.844 17.582 1.00 51.04 206 SER A C 1
ATOM 683 O O . SER A 1 174 ? 144.716 -59.746 17.769 1.00 50.40 206 SER A O 1
ATOM 686 N N . ASP A 1 175 ? 144.765 -61.998 18.078 1.00 47.08 207 ASP A N 1
ATOM 687 C CA . ASP A 1 175 ? 143.597 -62.120 18.943 1.00 46.87 207 ASP A CA 1
ATOM 688 C C . ASP A 1 175 ? 144.046 -62.476 20.391 1.00 50.23 207 ASP A C 1
ATOM 689 O O . ASP A 1 175 ? 143.248 -62.952 21.202 1.00 50.40 207 ASP A O 1
ATOM 694 N N . ASN A 1 176 ? 145.331 -62.207 20.709 1.00 45.56 208 ASN A N 1
ATOM 695 C CA . ASN A 1 176 ? 145.899 -62.399 22.044 1.00 44.89 208 ASN A CA 1
ATOM 696 C C . ASN A 1 176 ? 145.611 -61.111 22.813 1.00 45.43 208 ASN A C 1
ATOM 697 O O . ASN A 1 176 ? 146.441 -60.208 22.848 1.00 44.38 208 ASN A O 1
ATOM 702 N N . ILE A 1 177 ? 144.390 -61.011 23.372 1.00 40.76 209 ILE A N 1
ATOM 703 C CA . ILE A 1 177 ? 143.866 -59.808 24.041 1.00 39.80 209 ILE A CA 1
ATOM 704 C C . ILE A 1 177 ? 144.080 -59.789 25.566 1.00 45.35 209 ILE A C 1
ATOM 705 O O . ILE A 1 177 ? 144.037 -58.708 26.155 1.00 44.81 209 ILE A O 1
ATOM 710 N N . LYS A 1 178 ? 144.308 -60.962 26.196 1.00 42.45 210 LYS A N 1
ATOM 711 C CA . LYS A 1 178 ? 144.518 -61.094 27.642 1.00 42.50 210 LYS A CA 1
ATOM 712 C C . LYS A 1 178 ? 145.969 -60.833 28.091 1.00 48.20 210 LYS A C 1
ATOM 713 O O . LYS A 1 178 ? 146.917 -61.433 27.572 1.00 46.97 210 LYS A O 1
ATOM 719 N N . GLU A 1 179 ? 146.088 -59.965 29.114 1.00 45.16 211 GLU A N 1
ATOM 720 C CA . GLU A 1 179 ? 147.280 -59.437 29.767 1.00 45.37 211 GLU A CA 1
ATOM 721 C C . GLU A 1 179 ? 147.750 -60.291 30.949 1.00 52.44 211 GLU A C 1
ATOM 722 O O . GLU A 1 179 ? 146.944 -60.981 31.558 1.00 51.84 211 GLU A O 1
ATOM 728 N N . ASN A 1 180 ? 149.058 -60.183 31.299 1.00 52.61 212 ASN A N 1
ATOM 729 C CA . ASN A 1 180 ? 149.736 -60.811 32.445 1.00 53.83 212 ASN A CA 1
ATOM 730 C C . ASN A 1 180 ? 149.530 -62.343 32.507 1.00 60.49 212 ASN A C 1
ATOM 731 O O . ASN A 1 180 ? 149.230 -62.900 33.572 1.00 61.43 212 ASN A O 1
ATOM 736 N N . GLN A 1 181 ? 149.704 -63.019 31.355 1.00 56.99 213 GLN A N 1
ATOM 737 C CA . GLN A 1 181 ? 149.529 -64.467 31.249 1.00 85.37 213 GLN A CA 1
ATOM 738 C C . GLN A 1 181 ? 150.769 -65.151 30.684 1.00 131.20 213 GLN A C 1
ATOM 739 O O . GLN A 1 181 ? 151.694 -65.463 31.433 1.00 96.04 213 GLN A O 1
ATOM 745 N N . ASP A 1 241 ? 148.771 -60.483 44.532 1.00 73.32 273 ASP A N 1
ATOM 746 C CA . ASP A 1 241 ? 147.720 -59.810 43.766 1.00 73.21 273 ASP A CA 1
ATOM 747 C C . ASP A 1 241 ? 148.166 -59.489 42.333 1.00 73.94 273 ASP A C 1
ATOM 748 O O . ASP A 1 241 ? 147.333 -59.489 41.419 1.00 73.89 273 ASP A O 1
ATOM 753 N N . THR A 1 242 ? 149.483 -59.218 42.157 1.00 66.87 274 THR A N 1
ATOM 754 C CA . THR A 1 242 ? 150.189 -58.894 40.907 1.00 64.62 274 THR A CA 1
ATOM 755 C C . THR A 1 242 ? 149.908 -59.921 39.781 1.00 63.94 274 THR A C 1
ATOM 756 O O . THR A 1 242 ? 149.786 -59.525 38.620 1.00 64.12 274 THR A O 1
ATOM 760 N N . LYS A 1 243 ? 149.797 -61.217 40.134 1.00 56.48 275 LYS A N 1
ATOM 761 C CA . LYS A 1 243 ? 149.539 -62.342 39.219 1.00 54.86 275 LYS A CA 1
ATOM 762 C C . LYS A 1 243 ? 148.301 -62.151 38.314 1.00 54.74 275 LYS A C 1
ATOM 763 O O . LYS A 1 243 ? 148.341 -62.553 37.149 1.00 55.00 275 LYS A O 1
ATOM 769 N N . TYR A 1 244 ? 147.220 -61.544 38.847 1.00 47.66 276 TYR A N 1
ATOM 770 C CA . TYR A 1 244 ? 145.947 -61.366 38.134 1.00 46.17 276 TYR A CA 1
ATOM 771 C C . TYR A 1 244 ? 145.669 -59.918 37.690 1.00 48.51 276 TYR A C 1
ATOM 772 O O . TYR A 1 244 ? 144.692 -59.664 36.985 1.00 47.75 276 TYR A O 1
ATOM 781 N N . GLU A 1 245 ? 146.567 -58.990 38.050 1.00 44.00 277 GLU A N 1
ATOM 782 C CA . GLU A 1 245 ? 146.506 -57.576 37.707 1.00 42.36 277 GLU A CA 1
ATOM 783 C C . GLU A 1 245 ? 146.389 -57.347 36.191 1.00 44.97 277 GLU A C 1
ATOM 784 O O . GLU A 1 245 ? 147.071 -57.995 35.393 1.00 44.77 277 GLU A O 1
ATOM 790 N N . SER A 1 246 ? 145.486 -56.437 35.814 1.00 40.55 278 SER A N 1
ATOM 791 C CA . SER A 1 246 ? 145.208 -56.014 34.444 1.00 39.82 278 SER A CA 1
ATOM 792 C C . SER A 1 246 ? 144.535 -54.643 34.507 1.00 42.67 278 SER A C 1
ATOM 793 O O . SER A 1 246 ? 143.424 -54.510 35.029 1.00 41.86 278 SER A O 1
ATOM 796 N N . HIS A 1 247 ? 145.251 -53.617 34.040 1.00 40.29 279 HIS A N 1
ATOM 797 C CA . HIS A 1 247 ? 144.789 -52.226 33.999 1.00 40.38 279 HIS A CA 1
ATOM 798 C C . HIS A 1 247 ? 143.513 -52.178 33.148 1.00 41.02 279 HIS A C 1
ATOM 799 O O . HIS A 1 247 ? 142.456 -51.848 33.671 1.00 40.35 279 HIS A O 1
ATOM 806 N N . GLY A 1 248 ? 143.601 -52.652 31.907 1.00 36.72 280 GLY A N 1
ATOM 807 C CA . GLY A 1 248 ? 142.479 -52.698 30.976 1.00 36.16 280 GLY A CA 1
ATOM 808 C C . GLY A 1 248 ? 141.238 -53.385 31.506 1.00 39.74 280 GLY A C 1
ATOM 809 O O . GLY A 1 248 ? 140.126 -52.903 31.280 1.00 39.05 280 GLY A O 1
ATOM 810 N N . MET A 1 249 ? 141.421 -54.527 32.211 1.00 35.55 281 MET A N 1
ATOM 811 C CA . MET A 1 249 ? 140.325 -55.284 32.815 1.00 35.37 281 MET A CA 1
ATOM 812 C C . MET A 1 249 ? 139.652 -54.445 33.921 1.00 37.25 281 MET A C 1
ATOM 813 O O . MET A 1 249 ? 138.414 -54.401 33.989 1.00 37.24 281 MET A O 1
ATOM 818 N N . HIS A 1 250 ? 140.477 -53.778 34.769 1.00 31.52 282 HIS A N 1
ATOM 819 C CA . HIS A 1 250 ? 140.052 -52.902 35.863 1.00 31.45 282 HIS A CA 1
ATOM 820 C C . HIS A 1 250 ? 139.180 -51.792 35.294 1.00 37.46 282 HIS A C 1
ATOM 821 O O . HIS A 1 250 ? 138.035 -51.637 35.734 1.00 37.34 282 HIS A O 1
ATOM 828 N N . VAL A 1 251 ? 139.702 -51.086 34.257 1.00 34.57 283 VAL A N 1
ATOM 829 C CA . VAL A 1 251 ? 139.043 -49.996 33.520 1.00 34.53 283 VAL A CA 1
ATOM 830 C C . VAL A 1 251 ? 137.689 -50.418 32.981 1.00 38.69 283 VAL A C 1
ATOM 831 O O . VAL A 1 251 ? 136.715 -49.692 33.164 1.00 39.69 283 VAL A O 1
ATOM 835 N N . THR A 1 252 ? 137.621 -51.591 32.333 1.00 36.03 284 THR A N 1
ATOM 836 C CA . THR A 1 252 ? 136.403 -52.161 31.724 1.00 35.13 284 THR A CA 1
ATOM 837 C C . THR A 1 252 ? 135.323 -52.489 32.776 1.00 37.46 284 THR A C 1
ATOM 838 O O . THR A 1 252 ? 134.131 -52.293 32.505 1.00 36.34 284 THR A O 1
ATOM 842 N N . GLY A 1 253 ? 135.749 -52.952 33.954 1.00 32.76 285 GLY A N 1
ATOM 843 C CA . GLY A 1 253 ? 134.855 -53.246 35.069 1.00 31.94 285 GLY A CA 1
ATOM 844 C C . GLY A 1 253 ? 134.136 -52.008 35.580 1.00 34.11 285 GLY A C 1
ATOM 845 O O . GLY A 1 253 ? 132.970 -52.087 35.948 1.00 33.34 285 GLY A O 1
ATOM 846 N N . ILE A 1 254 ? 134.824 -50.850 35.569 1.00 30.95 286 ILE A N 1
ATOM 847 C CA . ILE A 1 254 ? 134.343 -49.548 36.050 1.00 30.71 286 ILE A CA 1
ATOM 848 C C . ILE A 1 254 ? 133.256 -48.970 35.148 1.00 36.32 286 ILE A C 1
ATOM 849 O O . ILE A 1 254 ? 132.269 -48.420 35.644 1.00 37.47 286 ILE A O 1
ATOM 854 N N . VAL A 1 255 ? 133.435 -49.068 33.838 1.00 32.51 287 VAL A N 1
ATOM 855 C CA . VAL A 1 255 ? 132.444 -48.547 32.904 1.00 32.11 287 VAL A CA 1
ATOM 856 C C . VAL A 1 255 ? 131.244 -49.489 32.755 1.00 39.01 287 VAL A C 1
ATOM 857 O O . VAL A 1 255 ? 130.111 -49.005 32.722 1.00 38.86 287 VAL A O 1
ATOM 861 N N . ALA A 1 256 ? 131.494 -50.824 32.630 1.00 37.66 288 ALA A N 1
ATOM 862 C CA . ALA A 1 256 ? 130.464 -51.790 32.290 1.00 37.70 288 ALA A CA 1
ATOM 863 C C . ALA A 1 256 ? 130.480 -53.142 33.018 1.00 43.38 288 ALA A C 1
ATOM 864 O O . ALA A 1 256 ? 129.918 -54.101 32.502 1.00 43.89 288 ALA A O 1
ATOM 866 N N . GLY A 1 257 ? 131.016 -53.217 34.223 1.00 41.07 289 GLY A N 1
ATOM 867 C CA . GLY A 1 257 ? 130.945 -54.458 34.991 1.00 40.39 289 GLY A CA 1
ATOM 868 C C . GLY A 1 257 ? 129.498 -54.804 35.293 1.00 45.20 289 GLY A C 1
ATOM 869 O O . GLY A 1 257 ? 128.654 -53.911 35.404 1.00 45.03 289 GLY A O 1
ATOM 870 N N . ASN A 1 258 ? 129.175 -56.088 35.315 1.00 42.85 290 ASN A N 1
ATOM 871 C CA . ASN A 1 258 ? 127.808 -56.547 35.545 1.00 42.91 290 ASN A CA 1
ATOM 872 C C . ASN A 1 258 ? 127.812 -57.922 36.222 1.00 47.00 290 ASN A C 1
ATOM 873 O O . ASN A 1 258 ? 127.153 -58.844 35.758 1.00 46.55 290 ASN A O 1
ATOM 878 N N . SER A 1 259 ? 128.555 -58.057 37.326 1.00 43.49 291 SER A N 1
ATOM 879 C CA . SER A 1 259 ? 128.641 -59.324 38.042 1.00 43.65 291 SER A CA 1
ATOM 880 C C . SER A 1 259 ? 127.326 -59.703 38.768 1.00 49.76 291 SER A C 1
ATOM 881 O O . SER A 1 259 ? 126.677 -58.851 39.398 1.00 49.40 291 SER A O 1
ATOM 884 N N . LYS A 1 260 ? 126.940 -60.984 38.645 1.00 46.63 292 LYS A N 1
ATOM 885 C CA . LYS A 1 260 ? 125.778 -61.581 39.301 1.00 47.61 292 LYS A CA 1
ATOM 886 C C . LYS A 1 260 ? 126.280 -62.189 40.626 1.00 54.36 292 LYS A C 1
ATOM 887 O O . LYS A 1 260 ? 125.555 -62.187 41.624 1.00 54.22 292 LYS A O 1
ATOM 893 N N . GLU A 1 261 ? 127.548 -62.676 40.620 1.00 52.49 293 GLU A N 1
ATOM 894 C CA . GLU A 1 261 ? 128.258 -63.303 41.742 1.00 53.00 293 GLU A CA 1
ATOM 895 C C . GLU A 1 261 ? 128.935 -62.266 42.645 1.00 58.32 293 GLU A C 1
ATOM 896 O O . GLU A 1 261 ? 129.495 -61.280 42.157 1.00 57.58 293 GLU A O 1
ATOM 902 N N . ALA A 1 262 ? 128.909 -62.524 43.965 1.00 56.27 294 ALA A N 1
ATOM 903 C CA . ALA A 1 262 ? 129.480 -61.664 45.005 1.00 55.52 294 ALA A CA 1
ATOM 904 C C . ALA A 1 262 ? 130.999 -61.723 45.039 1.00 59.34 294 ALA A C 1
ATOM 905 O O . ALA A 1 262 ? 131.579 -62.802 44.898 1.00 58.74 294 ALA A O 1
ATOM 907 N N . ALA A 1 263 ? 131.642 -60.564 45.273 1.00 55.69 295 ALA A N 1
ATOM 908 C CA . ALA A 1 263 ? 133.088 -60.462 45.448 1.00 55.60 295 ALA A CA 1
ATOM 909 C C . ALA A 1 263 ? 133.392 -60.760 46.931 1.00 59.38 295 ALA A C 1
ATOM 910 O O . ALA A 1 263 ? 132.505 -61.260 47.634 1.00 59.35 295 ALA A O 1
ATOM 912 N N . ALA A 1 264 ? 134.618 -60.486 47.411 1.00 55.65 296 ALA A N 1
ATOM 913 C CA . ALA A 1 264 ? 134.997 -60.809 48.796 1.00 55.42 296 ALA A CA 1
ATOM 914 C C . ALA A 1 264 ? 134.187 -60.079 49.890 1.00 59.89 296 ALA A C 1
ATOM 915 O O . ALA A 1 264 ? 133.996 -60.647 50.967 1.00 60.19 296 ALA A O 1
ATOM 917 N N . THR A 1 265 ? 133.666 -58.861 49.600 1.00 55.26 297 THR A N 1
ATOM 918 C CA . THR A 1 265 ? 132.845 -58.080 50.546 1.00 53.99 297 THR A CA 1
ATOM 919 C C . THR A 1 265 ? 131.426 -58.649 50.743 1.00 56.71 297 THR A C 1
ATOM 920 O O . THR A 1 265 ? 130.675 -58.157 51.594 1.00 57.52 297 THR A O 1
ATOM 924 N N . GLY A 1 266 ? 131.074 -59.665 49.954 1.00 50.75 298 GLY A N 1
ATOM 925 C CA . GLY A 1 266 ? 129.750 -60.276 49.956 1.00 49.39 298 GLY A CA 1
ATOM 926 C C . GLY A 1 266 ? 128.823 -59.580 48.981 1.00 50.92 298 GLY A C 1
ATOM 927 O O . GLY A 1 266 ? 127.698 -60.032 48.743 1.00 49.33 298 GLY A O 1
ATOM 928 N N . GLU A 1 267 ? 129.321 -58.475 48.397 1.00 46.70 299 GLU A N 1
ATOM 929 C CA . GLU A 1 267 ? 128.618 -57.622 47.445 1.00 45.88 299 GLU A CA 1
ATOM 930 C C . GLU A 1 267 ? 129.018 -57.943 46.023 1.00 48.57 299 GLU A C 1
ATOM 931 O O . GLU A 1 267 ? 130.180 -58.286 45.776 1.00 48.08 299 GLU A O 1
ATOM 937 N N . ARG A 1 268 ? 128.080 -57.739 45.076 1.00 43.20 300 ARG A N 1
ATOM 938 C CA . ARG A 1 268 ? 128.369 -57.833 43.649 1.00 41.67 300 ARG A CA 1
ATOM 939 C C . ARG A 1 268 ? 128.713 -56.421 43.148 1.00 42.81 300 ARG A C 1
ATOM 940 O O . ARG A 1 268 ? 128.188 -55.416 43.646 1.00 40.06 300 ARG A O 1
ATOM 948 N N . PHE A 1 269 ? 129.632 -56.359 42.197 1.00 39.25 301 PHE A N 1
ATOM 949 C CA . PHE A 1 269 ? 130.132 -55.100 41.688 1.00 37.88 301 PHE A CA 1
ATOM 950 C C . PHE A 1 269 ? 129.631 -54.807 40.317 1.00 43.90 301 PHE A C 1
ATOM 951 O O . PHE A 1 269 ? 129.728 -55.661 39.442 1.00 44.85 301 PHE A O 1
ATOM 959 N N . LEU A 1 270 ? 129.044 -53.607 40.137 1.00 41.41 302 LEU A N 1
ATOM 960 C CA . LEU A 1 270 ? 128.507 -53.149 38.849 1.00 40.25 302 LEU A CA 1
ATOM 961 C C . LEU A 1 270 ? 129.229 -51.876 38.419 1.00 43.62 302 LEU A C 1
ATOM 962 O O . LEU A 1 270 ? 129.585 -51.050 39.268 1.00 44.76 302 LEU A O 1
ATOM 967 N N . GLY A 1 271 ? 129.402 -51.717 37.109 1.00 37.82 303 GLY A N 1
ATOM 968 C CA . GLY A 1 271 ? 129.961 -50.514 36.508 1.00 36.39 303 GLY A CA 1
ATOM 969 C C . GLY A 1 271 ? 128.884 -49.451 36.361 1.00 38.68 303 GLY A C 1
ATOM 970 O O . GLY A 1 271 ? 127.738 -49.660 36.779 1.00 35.90 303 GLY A O 1
ATOM 971 N N . ILE A 1 272 ? 129.227 -48.289 35.786 1.00 36.96 304 ILE A N 1
ATOM 972 C CA . ILE A 1 272 ? 128.242 -47.202 35.624 1.00 36.55 304 ILE A CA 1
ATOM 973 C C . ILE A 1 272 ? 127.131 -47.616 34.653 1.00 41.17 304 ILE A C 1
ATOM 974 O O . ILE A 1 272 ? 125.950 -47.435 34.968 1.00 42.09 304 ILE A O 1
ATOM 979 N N . ALA A 1 273 ? 127.514 -48.210 33.505 1.00 36.79 305 ALA A N 1
ATOM 980 C CA . ALA A 1 273 ? 126.591 -48.705 32.474 1.00 36.26 305 ALA A CA 1
ATOM 981 C C . ALA A 1 273 ? 126.706 -50.253 32.394 1.00 39.34 305 ALA A C 1
ATOM 982 O O . ALA A 1 273 ? 127.423 -50.776 31.538 1.00 38.95 305 ALA A O 1
ATOM 984 N N . PRO A 1 274 ? 126.031 -51.001 33.295 1.00 36.46 306 PRO A N 1
ATOM 985 C CA . PRO A 1 274 ? 126.213 -52.463 33.321 1.00 36.28 306 PRO A CA 1
ATOM 986 C C . PRO A 1 274 ? 125.659 -53.241 32.131 1.00 40.75 306 PRO A C 1
ATOM 987 O O . PRO A 1 274 ? 126.147 -54.342 31.867 1.00 41.14 306 PRO A O 1
ATOM 991 N N . GLU A 1 275 ? 124.670 -52.686 31.405 1.00 35.92 307 GLU A N 1
ATOM 992 C CA . GLU A 1 275 ? 124.067 -53.410 30.294 1.00 35.49 307 GLU A CA 1
ATOM 993 C C . GLU A 1 275 ? 124.643 -53.029 28.931 1.00 39.52 307 GLU A C 1
ATOM 994 O O . GLU A 1 275 ? 124.089 -53.390 27.882 1.00 40.89 307 GLU A O 1
ATOM 1000 N N . ALA A 1 276 ? 125.743 -52.309 28.941 1.00 34.83 308 ALA A N 1
ATOM 1001 C CA . ALA A 1 276 ? 126.395 -51.876 27.722 1.00 34.77 308 ALA A CA 1
ATOM 1002 C C . ALA A 1 276 ? 127.326 -52.956 27.180 1.00 39.82 308 ALA A C 1
ATOM 1003 O O . ALA A 1 276 ? 127.818 -53.802 27.939 1.00 40.16 308 ALA A O 1
ATOM 1005 N N . GLN A 1 277 ? 127.562 -52.931 25.860 1.00 35.10 309 GLN A N 1
ATOM 1006 C CA . GLN A 1 277 ? 128.489 -53.855 25.224 1.00 33.61 309 GLN A CA 1
ATOM 1007 C C . GLN A 1 277 ? 129.835 -53.194 25.155 1.00 38.97 309 GLN A C 1
ATOM 1008 O O . GLN A 1 277 ? 129.940 -51.962 25.203 1.00 38.76 309 GLN A O 1
ATOM 1014 N N . VAL A 1 278 ? 130.871 -54.022 25.124 1.00 34.82 310 VAL A N 1
ATOM 1015 C CA . VAL A 1 278 ? 132.257 -53.607 25.141 1.00 33.98 310 VAL A CA 1
ATOM 1016 C C . VAL A 1 278 ? 132.967 -54.012 23.847 1.00 38.30 310 VAL A C 1
ATOM 1017 O O . VAL A 1 278 ? 132.768 -55.119 23.330 1.00 37.26 310 VAL A O 1
ATOM 1021 N N . MET A 1 279 ? 133.796 -53.102 23.350 1.00 35.59 311 MET A N 1
ATOM 1022 C CA . MET A 1 279 ? 134.726 -53.306 22.249 1.00 35.67 311 MET A CA 1
ATOM 1023 C C . MET A 1 279 ? 136.081 -53.120 22.905 1.00 37.78 311 MET A C 1
ATOM 1024 O O . MET A 1 279 ? 136.269 -52.164 23.646 1.00 37.53 311 MET A O 1
ATOM 1029 N N . PHE A 1 280 ? 136.995 -54.058 22.721 1.00 35.14 312 PHE A N 1
ATOM 1030 C CA . PHE A 1 280 ? 138.302 -53.943 23.347 1.00 34.23 312 PHE A CA 1
ATOM 1031 C C . PHE A 1 280 ? 139.447 -53.847 22.320 1.00 38.88 312 PHE A C 1
ATOM 1032 O O . PHE A 1 280 ? 139.703 -54.799 21.576 1.00 38.49 312 PHE A O 1
ATOM 1040 N N . MET A 1 281 ? 140.146 -52.698 22.314 1.00 34.33 313 MET A N 1
ATOM 1041 C CA . MET A 1 281 ? 141.287 -52.445 21.443 1.00 34.14 313 MET A CA 1
ATOM 1042 C C . MET A 1 281 ? 142.533 -52.569 22.294 1.00 36.53 313 MET A C 1
ATOM 1043 O O . MET A 1 281 ? 142.767 -51.741 23.166 1.00 34.98 313 MET A O 1
ATOM 1048 N N . ARG A 1 282 ? 143.313 -53.627 22.084 1.00 32.98 314 ARG A N 1
ATOM 1049 C CA . ARG A 1 282 ? 144.511 -53.796 22.876 1.00 32.50 314 ARG A CA 1
ATOM 1050 C C . ARG A 1 282 ? 145.680 -53.061 22.223 1.00 36.98 314 ARG A C 1
ATOM 1051 O O . ARG A 1 282 ? 146.161 -53.473 21.176 1.00 36.12 314 ARG A O 1
ATOM 1059 N N . VAL A 1 283 ? 146.063 -51.908 22.818 1.00 35.62 315 VAL A N 1
ATOM 1060 C CA . VAL A 1 283 ? 147.106 -50.963 22.384 1.00 35.54 315 VAL A CA 1
ATOM 1061 C C . VAL A 1 283 ? 147.889 -50.512 23.623 1.00 44.59 315 VAL A C 1
ATOM 1062 O O . VAL A 1 283 ? 147.285 -50.162 24.644 1.00 43.85 315 VAL A O 1
ATOM 1066 N N . PHE A 1 284 ? 149.232 -50.470 23.508 1.00 45.47 316 PHE A N 1
ATOM 1067 C CA . PHE A 1 284 ? 150.116 -50.075 24.598 1.00 47.74 316 PHE A CA 1
ATOM 1068 C C . PHE A 1 284 ? 151.490 -49.588 24.117 1.00 56.85 316 PHE A C 1
ATOM 1069 O O . PHE A 1 284 ? 151.867 -49.826 22.968 1.00 54.90 316 PHE A O 1
ATOM 1077 N N . ALA A 1 285 ? 152.222 -48.933 25.025 1.00 59.57 317 ALA A N 1
ATOM 1078 C CA . ALA A 1 285 ? 153.572 -48.386 24.760 1.00 61.82 317 ALA A CA 1
ATOM 1079 C C . ALA A 1 285 ? 154.604 -49.519 24.777 1.00 71.06 317 ALA A C 1
ATOM 1080 O O . ALA A 1 285 ? 154.566 -50.338 25.703 1.00 70.54 317 ALA A O 1
ATOM 1082 N N . ASN A 1 286 ? 155.504 -49.523 23.793 1.00 72.23 318 ASN A N 1
ATOM 1083 C CA . ASN A 1 286 ? 156.549 -50.568 23.630 1.00 74.24 318 ASN A CA 1
ATOM 1084 C C . ASN A 1 286 ? 157.879 -49.896 23.278 1.00 82.19 318 ASN A C 1
ATOM 1085 O O . ASN A 1 286 ? 157.855 -48.717 22.908 1.00 81.49 318 ASN A O 1
ATOM 1090 N N . ASP A 1 287 ? 158.998 -50.611 23.419 1.00 82.45 319 ASP A N 1
ATOM 1091 C CA . ASP A 1 287 ? 160.334 -50.037 23.098 1.00 84.11 319 ASP A CA 1
ATOM 1092 C C . ASP A 1 287 ? 160.459 -49.687 21.609 1.00 91.01 319 ASP A C 1
ATOM 1093 O O . ASP A 1 287 ? 161.046 -48.631 21.316 1.00 90.68 319 ASP A O 1
ATOM 1098 N N . ILE A 1 288 ? 159.923 -50.520 20.708 1.00 89.45 320 ILE A N 1
ATOM 1099 C CA . ILE A 1 288 ? 160.115 -50.275 19.245 1.00 90.09 320 ILE A CA 1
ATOM 1100 C C . ILE A 1 288 ? 159.527 -48.914 18.858 1.00 95.26 320 ILE A C 1
ATOM 1101 O O . ILE A 1 288 ? 160.219 -48.157 18.155 1.00 94.74 320 ILE A O 1
ATOM 1106 N N . MET A 1 289 ? 158.300 -48.623 19.295 1.00 92.94 321 MET A N 1
ATOM 1107 C CA . MET A 1 289 ? 157.662 -47.301 19.062 1.00 93.41 321 MET A CA 1
ATOM 1108 C C . MET A 1 289 ? 156.987 -46.922 20.383 1.00 95.14 321 MET A C 1
ATOM 1109 O O . MET A 1 289 ? 155.933 -47.500 20.685 1.00 95.43 321 MET A O 1
ATOM 1114 N N . GLY A 1 290 ? 157.570 -45.983 21.129 1.00 89.12 322 GLY A N 1
ATOM 1115 C CA . GLY A 1 290 ? 157.036 -45.641 22.460 1.00 87.59 322 GLY A CA 1
ATOM 1116 C C . GLY A 1 290 ? 155.643 -45.046 22.455 1.00 87.70 322 GLY A C 1
ATOM 1117 O O . GLY A 1 290 ? 154.817 -45.517 23.249 1.00 86.74 322 GLY A O 1
ATOM 1118 N N . SER A 1 291 ? 155.383 -44.074 21.577 1.00 81.44 323 SER A N 1
ATOM 1119 C CA . SER A 1 291 ? 154.065 -43.388 21.548 1.00 79.43 323 SER A CA 1
ATOM 1120 C C . SER A 1 291 ? 152.930 -44.325 21.127 1.00 78.54 323 SER A C 1
ATOM 1121 O O . SER A 1 291 ? 151.864 -44.264 21.761 1.00 78.29 323 SER A O 1
ATOM 1124 N N . ALA A 1 292 ? 153.172 -45.160 20.112 1.00 70.08 324 ALA A N 1
ATOM 1125 C CA . ALA A 1 292 ? 152.131 -46.050 19.548 1.00 67.07 324 ALA A CA 1
ATOM 1126 C C . ALA A 1 292 ? 150.885 -45.217 19.218 1.00 64.69 324 ALA A C 1
ATOM 1127 O O . ALA A 1 292 ? 149.794 -45.790 19.164 1.00 64.86 324 ALA A O 1
ATOM 1129 N N . GLU A 1 293 ? 151.058 -43.905 19.017 1.00 56.45 325 GLU A N 1
ATOM 1130 C CA . GLU A 1 293 ? 149.955 -42.991 18.667 1.00 53.45 325 GLU A CA 1
ATOM 1131 C C . GLU A 1 293 ? 149.241 -43.431 17.393 1.00 52.52 325 GLU A C 1
ATOM 1132 O O . GLU A 1 293 ? 148.019 -43.339 17.336 1.00 51.64 325 GLU A O 1
ATOM 1138 N N . SER A 1 294 ? 150.004 -43.937 16.395 1.00 46.84 326 SER A N 1
ATOM 1139 C CA . SER A 1 294 ? 149.488 -44.432 15.115 1.00 45.95 326 SER A CA 1
ATOM 1140 C C . SER A 1 294 ? 148.553 -45.630 15.304 1.00 47.38 326 SER A C 1
ATOM 1141 O O . SER A 1 294 ? 147.567 -45.742 14.576 1.00 45.51 326 SER A O 1
ATOM 1144 N N . LEU A 1 295 ? 148.851 -46.509 16.290 1.00 44.29 327 LEU A N 1
ATOM 1145 C CA . LEU A 1 295 ? 148.012 -47.681 16.597 1.00 44.03 327 LEU A CA 1
ATOM 1146 C C . LEU A 1 295 ? 146.715 -47.235 17.310 1.00 47.98 327 LEU A C 1
ATOM 1147 O O . LEU A 1 295 ? 145.646 -47.799 17.042 1.00 47.94 327 LEU A O 1
ATOM 1152 N N . PHE A 1 296 ? 146.821 -46.213 18.206 1.00 43.03 328 PHE A N 1
ATOM 1153 C CA . PHE A 1 296 ? 145.695 -45.616 18.936 1.00 41.69 328 PHE A CA 1
ATOM 1154 C C . PHE A 1 296 ? 144.733 -44.902 17.978 1.00 44.99 328 PHE A C 1
ATOM 1155 O O . PHE A 1 296 ? 143.530 -44.882 18.241 1.00 45.49 328 PHE A O 1
ATOM 1163 N N . ILE A 1 297 ? 145.261 -44.303 16.884 1.00 40.03 329 ILE A N 1
ATOM 1164 C CA . ILE A 1 297 ? 144.459 -43.631 15.854 1.00 39.90 329 ILE A CA 1
ATOM 1165 C C . ILE A 1 297 ? 143.642 -44.685 15.111 1.00 44.77 329 ILE A C 1
ATOM 1166 O O . ILE A 1 297 ? 142.425 -44.551 15.028 1.00 46.12 329 ILE A O 1
ATOM 1171 N N . LYS A 1 298 ? 144.301 -45.761 14.639 1.00 39.72 330 LYS A N 1
ATOM 1172 C CA . LYS A 1 298 ? 143.674 -46.881 13.942 1.00 38.02 330 LYS A CA 1
ATOM 1173 C C . LYS A 1 298 ? 142.597 -47.565 14.810 1.00 41.07 330 LYS A C 1
ATOM 1174 O O . LYS A 1 298 ? 141.581 -48.015 14.270 1.00 41.95 330 LYS A O 1
ATOM 1180 N N . ALA A 1 299 ? 142.832 -47.664 16.135 1.00 34.49 331 ALA A N 1
ATOM 1181 C CA . ALA A 1 299 ? 141.895 -48.249 17.101 1.00 33.13 331 ALA A CA 1
ATOM 1182 C C . ALA A 1 299 ? 140.658 -47.340 17.245 1.00 36.07 331 ALA A C 1
ATOM 1183 O O . ALA A 1 299 ? 139.538 -47.844 17.201 1.00 34.86 331 ALA A O 1
ATOM 1185 N N . ILE A 1 300 ? 140.866 -45.999 17.348 1.00 33.25 332 ILE A N 1
ATOM 1186 C CA . ILE A 1 300 ? 139.799 -44.984 17.406 1.00 32.93 332 ILE A CA 1
ATOM 1187 C C . ILE A 1 300 ? 138.913 -45.088 16.159 1.00 40.21 332 ILE A C 1
ATOM 1188 O O . ILE A 1 300 ? 137.685 -45.194 16.282 1.00 39.32 332 ILE A O 1
ATOM 1193 N N . GLU A 1 301 ? 139.547 -45.062 14.959 1.00 39.31 333 GLU A N 1
ATOM 1194 C CA . GLU A 1 301 ? 138.879 -45.146 13.646 1.00 39.26 333 GLU A CA 1
ATOM 1195 C C . GLU A 1 301 ? 138.039 -46.424 13.526 1.00 43.71 333 GLU A C 1
ATOM 1196 O O . GLU A 1 301 ? 136.949 -46.375 12.964 1.00 43.48 333 GLU A O 1
ATOM 1202 N N . ASP A 1 302 ? 138.544 -47.561 14.079 1.00 40.09 334 ASP A N 1
ATOM 1203 C CA . ASP A 1 302 ? 137.859 -48.856 14.067 1.00 39.32 334 ASP A CA 1
ATOM 1204 C C . ASP A 1 302 ? 136.628 -48.826 14.931 1.00 42.91 334 ASP A C 1
ATOM 1205 O O . ASP A 1 302 ? 135.565 -49.187 14.453 1.00 42.54 334 ASP A O 1
ATOM 1210 N N . ALA A 1 303 ? 136.753 -48.341 16.176 1.00 39.87 335 ALA A N 1
ATOM 1211 C CA . ALA A 1 303 ? 135.656 -48.197 17.135 1.00 39.46 335 ALA A CA 1
ATOM 1212 C C . ALA A 1 303 ? 134.493 -47.382 16.553 1.00 42.43 335 ALA A C 1
ATOM 1213 O O . ALA A 1 303 ? 133.341 -47.784 16.674 1.00 41.38 335 ALA A O 1
ATOM 1215 N N . VAL A 1 304 ? 134.810 -46.255 15.896 1.00 40.11 336 VAL A N 1
ATOM 1216 C CA . VAL A 1 304 ? 133.846 -45.347 15.257 1.00 39.95 336 VAL A CA 1
ATOM 1217 C C . VAL A 1 304 ? 133.160 -46.094 14.112 1.00 43.45 336 VAL A C 1
ATOM 1218 O O . VAL A 1 304 ? 131.930 -46.125 14.067 1.00 43.30 336 VAL A O 1
ATOM 1222 N N . ALA A 1 305 ? 133.960 -46.731 13.226 1.00 39.13 337 ALA A N 1
ATOM 1223 C CA . ALA A 1 305 ? 133.488 -47.484 12.060 1.00 38.90 337 ALA A CA 1
ATOM 1224 C C . ALA A 1 305 ? 132.640 -48.715 12.411 1.00 42.91 337 ALA A C 1
ATOM 1225 O O . ALA A 1 305 ? 131.718 -49.054 11.673 1.00 43.40 337 ALA A O 1
ATOM 1227 N N . LEU A 1 306 ? 132.951 -49.372 13.530 1.00 38.48 338 LEU A N 1
ATOM 1228 C CA . LEU A 1 306 ? 132.258 -50.567 14.002 1.00 37.46 338 LEU A CA 1
ATOM 1229 C C . LEU A 1 306 ? 131.006 -50.264 14.851 1.00 38.88 338 LEU A C 1
ATOM 1230 O O . LEU A 1 306 ? 130.236 -51.180 15.132 1.00 36.83 338 LEU A O 1
ATOM 1235 N N . GLY A 1 307 ? 130.826 -49.006 15.266 1.00 36.56 339 GLY A N 1
ATOM 1236 C CA . GLY A 1 307 ? 129.626 -48.568 15.977 1.00 36.73 339 GLY A CA 1
ATOM 1237 C C . GLY A 1 307 ? 129.693 -48.239 17.455 1.00 41.82 339 GLY A C 1
ATOM 1238 O O . GLY A 1 307 ? 128.704 -48.439 18.163 1.00 42.18 339 GLY A O 1
ATOM 1239 N N . ALA A 1 308 ? 130.814 -47.686 17.940 1.00 38.08 340 ALA A N 1
ATOM 1240 C CA . ALA A 1 308 ? 130.909 -47.308 19.349 1.00 36.73 340 ALA A CA 1
ATOM 1241 C C . ALA A 1 308 ? 130.170 -46.005 19.606 1.00 40.64 340 ALA A C 1
ATOM 1242 O O . ALA A 1 308 ? 130.049 -45.173 18.704 1.00 40.22 340 ALA A O 1
ATOM 1244 N N . ASP A 1 309 ? 129.662 -45.840 20.841 1.00 36.68 341 ASP A N 1
ATOM 1245 C CA . ASP A 1 309 ? 128.977 -44.627 21.296 1.00 35.11 341 ASP A CA 1
ATOM 1246 C C . ASP A 1 309 ? 129.960 -43.770 22.107 1.00 37.12 341 ASP A C 1
ATOM 1247 O O . ASP A 1 309 ? 129.912 -42.553 22.038 1.00 36.21 341 ASP A O 1
ATOM 1252 N N . VAL A 1 310 ? 130.830 -44.410 22.894 1.00 33.77 342 VAL A N 1
ATOM 1253 C CA . VAL A 1 310 ? 131.836 -43.735 23.730 1.00 33.42 342 VAL A CA 1
ATOM 1254 C C . VAL A 1 310 ? 133.179 -44.471 23.554 1.00 36.64 342 VAL A C 1
ATOM 1255 O O . VAL A 1 310 ? 133.185 -45.689 23.352 1.00 35.51 342 VAL A O 1
ATOM 1259 N N . ILE A 1 311 ? 134.306 -43.728 23.636 1.00 32.79 343 ILE A N 1
ATOM 1260 C CA . ILE A 1 311 ? 135.671 -44.264 23.557 1.00 31.36 343 ILE A CA 1
ATOM 1261 C C . ILE A 1 311 ? 136.393 -43.814 24.816 1.00 35.08 343 ILE A C 1
ATOM 1262 O O . ILE A 1 311 ? 136.378 -42.629 25.139 1.00 35.10 343 ILE A O 1
ATOM 1267 N N . ASN A 1 312 ? 137.013 -44.756 25.525 1.00 30.59 344 ASN A N 1
ATOM 1268 C CA . ASN A 1 312 ? 137.799 -44.477 26.709 1.00 30.15 344 ASN A CA 1
ATOM 1269 C C . ASN A 1 312 ? 139.258 -44.710 26.318 1.00 37.30 344 ASN A C 1
ATOM 1270 O O . ASN A 1 312 ? 139.649 -45.829 25.969 1.00 33.77 344 ASN A O 1
ATOM 1275 N N . LEU A 1 313 ? 140.044 -43.627 26.314 1.00 38.82 345 LEU A N 1
ATOM 1276 C CA . LEU A 1 313 ? 141.438 -43.653 25.884 1.00 40.93 345 LEU A CA 1
ATOM 1277 C C . LEU A 1 313 ? 142.357 -43.286 27.050 1.00 48.29 345 LEU A C 1
ATOM 1278 O O . LEU A 1 313 ? 142.108 -42.304 27.739 1.00 47.87 345 LEU A O 1
ATOM 1283 N N . SER A 1 314 ? 143.382 -44.099 27.322 1.00 48.99 346 SER A N 1
ATOM 1284 C CA . SER A 1 314 ? 144.296 -43.757 28.414 1.00 50.17 346 SER A CA 1
ATOM 1285 C C . SER A 1 314 ? 145.581 -43.049 27.921 1.00 53.48 346 SER A C 1
ATOM 1286 O O . SER A 1 314 ? 146.272 -42.432 28.734 1.00 54.48 346 SER A O 1
ATOM 1289 N N . LEU A 1 315 ? 145.856 -43.087 26.589 1.00 48.69 347 LEU A N 1
ATOM 1290 C CA . LEU A 1 315 ? 146.969 -42.421 25.881 1.00 48.04 347 LEU A CA 1
ATOM 1291 C C . LEU A 1 315 ? 147.138 -40.980 26.367 1.00 48.63 347 LEU A C 1
ATOM 1292 O O . LEU A 1 315 ? 146.138 -40.264 26.523 1.00 47.48 347 LEU A O 1
ATOM 1297 N N . GLY A 1 316 ? 148.387 -40.569 26.590 1.00 43.24 348 GLY A N 1
ATOM 1298 C CA . GLY A 1 316 ? 148.651 -39.213 27.061 1.00 42.16 348 GLY A CA 1
ATOM 1299 C C . GLY A 1 316 ? 150.085 -38.774 27.245 1.00 43.83 348 GLY A C 1
ATOM 1300 O O . GLY A 1 316 ? 150.929 -39.532 27.728 1.00 42.92 348 GLY A O 1
ATOM 1301 N N . THR A 1 317 ? 150.339 -37.506 26.898 1.00 38.97 349 THR A N 1
ATOM 1302 C CA . THR A 1 317 ? 151.626 -36.830 27.072 1.00 38.17 349 THR A CA 1
ATOM 1303 C C . THR A 1 317 ? 151.307 -35.585 27.881 1.00 37.58 349 THR A C 1
ATOM 1304 O O . THR A 1 317 ? 150.372 -34.874 27.511 1.00 36.15 349 THR A O 1
ATOM 1308 N N . ALA A 1 318 ? 152.049 -35.343 28.998 1.00 31.20 350 ALA A N 1
ATOM 1309 C CA . ALA A 1 318 ? 151.859 -34.197 29.903 1.00 29.07 350 ALA A CA 1
ATOM 1310 C C . ALA A 1 318 ? 151.949 -32.836 29.204 1.00 33.73 350 ALA A C 1
ATOM 1311 O O . ALA A 1 318 ? 152.609 -32.704 28.169 1.00 34.50 350 ALA A O 1
ATOM 1313 N N . ASN A 1 319 ? 151.296 -31.839 29.808 1.00 29.68 351 ASN A N 1
ATOM 1314 C CA . ASN A 1 319 ? 151.266 -30.435 29.315 1.00 29.56 351 ASN A CA 1
ATOM 1315 C C . ASN A 1 319 ? 150.730 -30.393 27.882 1.00 32.44 351 ASN A C 1
ATOM 1316 O O . ASN A 1 319 ? 151.468 -29.954 26.993 1.00 31.99 351 ASN A O 1
ATOM 1321 N N . GLY A 1 320 ? 149.489 -30.834 27.683 1.00 28.56 352 GLY A N 1
ATOM 1322 C CA . GLY A 1 320 ? 148.892 -30.834 26.336 1.00 27.16 352 GLY A CA 1
ATOM 1323 C C . GLY A 1 320 ? 148.382 -29.460 25.937 1.00 31.14 352 GLY A C 1
ATOM 1324 O O . GLY A 1 320 ? 148.014 -28.689 26.823 1.00 31.00 352 GLY A O 1
ATOM 1325 N N . ALA A 1 321 ? 148.364 -29.184 24.636 1.00 28.26 353 ALA A N 1
ATOM 1326 C CA . ALA A 1 321 ? 147.847 -27.924 24.106 1.00 28.67 353 ALA A CA 1
ATOM 1327 C C . ALA A 1 321 ? 146.446 -28.219 23.612 1.00 34.23 353 ALA A C 1
ATOM 1328 O O . ALA A 1 321 ? 146.146 -29.346 23.226 1.00 33.87 353 ALA A O 1
ATOM 1330 N N . GLN A 1 322 ? 145.591 -27.211 23.619 1.00 31.76 354 GLN A N 1
ATOM 1331 C CA . GLN A 1 322 ? 144.245 -27.346 23.100 1.00 30.89 354 GLN A CA 1
ATOM 1332 C C . GLN A 1 322 ? 144.227 -27.240 21.578 1.00 36.67 354 GLN A C 1
ATOM 1333 O O . GLN A 1 322 ? 143.487 -27.983 20.926 1.00 37.36 354 GLN A O 1
ATOM 1339 N N . LEU A 1 323 ? 145.005 -26.308 21.015 1.00 34.48 355 LEU A N 1
ATOM 1340 C CA . LEU A 1 323 ? 144.953 -25.990 19.581 1.00 35.65 355 LEU A CA 1
ATOM 1341 C C . LEU A 1 323 ? 146.119 -26.461 18.718 1.00 42.49 355 LEU A C 1
ATOM 1342 O O . LEU A 1 323 ? 146.132 -26.154 17.520 1.00 41.79 355 LEU A O 1
ATOM 1347 N N . SER A 1 324 ? 147.092 -27.178 19.292 1.00 42.78 356 SER A N 1
ATOM 1348 C CA . SER A 1 324 ? 148.256 -27.605 18.509 1.00 44.29 356 SER A CA 1
ATOM 1349 C C . SER A 1 324 ? 148.717 -29.059 18.763 1.00 52.24 356 SER A C 1
ATOM 1350 O O . SER A 1 324 ? 149.915 -29.349 18.655 1.00 54.39 356 SER A O 1
ATOM 1353 N N . GLY A 1 325 ? 147.774 -29.972 19.000 1.00 48.99 357 GLY A N 1
ATOM 1354 C CA . GLY A 1 325 ? 148.085 -31.397 19.163 1.00 49.66 357 GLY A CA 1
ATOM 1355 C C . GLY A 1 325 ? 148.477 -32.049 17.843 1.00 54.38 357 GLY A C 1
ATOM 1356 O O . GLY A 1 325 ? 148.486 -31.371 16.810 1.00 54.02 357 GLY A O 1
ATOM 1357 N N . SER A 1 326 ? 148.819 -33.359 17.841 1.00 51.03 358 SER A N 1
ATOM 1358 C CA . SER A 1 326 ? 149.179 -34.034 16.577 1.00 50.70 358 SER A CA 1
ATOM 1359 C C . SER A 1 326 ? 147.997 -34.048 15.599 1.00 53.36 358 SER A C 1
ATOM 1360 O O . SER A 1 326 ? 146.879 -34.359 16.013 1.00 53.86 358 SER A O 1
ATOM 1363 N N . LYS A 1 327 ? 148.238 -33.651 14.326 1.00 47.90 359 LYS A N 1
ATOM 1364 C CA . LYS A 1 327 ? 147.221 -33.537 13.273 1.00 47.01 359 LYS A CA 1
ATOM 1365 C C . LYS A 1 327 ? 146.411 -34.839 13.022 1.00 47.49 359 LYS A C 1
ATOM 1366 O O . LYS A 1 327 ? 145.186 -34.757 13.079 1.00 45.85 359 LYS A O 1
ATOM 1372 N N . PRO A 1 328 ? 147.016 -36.036 12.784 1.00 42.96 360 PRO A N 1
ATOM 1373 C CA . PRO A 1 328 ? 146.186 -37.232 12.561 1.00 42.10 360 PRO A CA 1
ATOM 1374 C C . PRO A 1 328 ? 145.391 -37.696 13.787 1.00 43.33 360 PRO A C 1
ATOM 1375 O O . PRO A 1 328 ? 144.336 -38.307 13.609 1.00 41.98 360 PRO A O 1
ATOM 1379 N N . LEU A 1 329 ? 145.888 -37.425 15.018 1.00 38.76 361 LEU A N 1
ATOM 1380 C CA . LEU A 1 329 ? 145.163 -37.819 16.226 1.00 39.52 361 LEU A CA 1
ATOM 1381 C C . LEU A 1 329 ? 143.971 -36.896 16.480 1.00 45.77 361 LEU A C 1
ATOM 1382 O O . LEU A 1 329 ? 142.889 -37.365 16.833 1.00 44.79 361 LEU A O 1
ATOM 1387 N N . MET A 1 330 ? 144.164 -35.595 16.263 1.00 44.51 362 MET A N 1
ATOM 1388 C CA . MET A 1 330 ? 143.108 -34.613 16.449 1.00 45.26 362 MET A CA 1
ATOM 1389 C C . MET A 1 330 ? 142.030 -34.757 15.376 1.00 47.22 362 MET A C 1
ATOM 1390 O O . MET A 1 330 ? 140.859 -34.618 15.702 1.00 45.99 362 MET A O 1
ATOM 1395 N N . GLU A 1 331 ? 142.415 -35.127 14.134 1.00 44.64 363 GLU A N 1
ATOM 1396 C CA . GLU A 1 331 ? 141.502 -35.401 13.012 1.00 44.53 363 GLU A CA 1
ATOM 1397 C C . GLU A 1 331 ? 140.662 -36.652 13.303 1.00 46.95 363 GLU A C 1
ATOM 1398 O O . GLU A 1 331 ? 139.468 -36.669 12.986 1.00 47.04 363 GLU A O 1
ATOM 1404 N N . ALA A 1 332 ? 141.290 -37.706 13.885 1.00 40.22 364 ALA A N 1
ATOM 1405 C CA . ALA A 1 332 ? 140.583 -38.939 14.223 1.00 39.01 364 ALA A CA 1
ATOM 1406 C C . ALA A 1 332 ? 139.499 -38.695 15.280 1.00 43.60 364 ALA A C 1
ATOM 1407 O O . ALA A 1 332 ? 138.386 -39.203 15.136 1.00 43.88 364 ALA A O 1
ATOM 1409 N N . ILE A 1 333 ? 139.820 -37.878 16.307 1.00 39.12 365 ILE A N 1
ATOM 1410 C CA . ILE A 1 333 ? 138.931 -37.502 17.412 1.00 38.22 365 ILE A CA 1
ATOM 1411 C C . ILE A 1 333 ? 137.771 -36.626 16.915 1.00 42.42 365 ILE A C 1
ATOM 1412 O O . ILE A 1 333 ? 136.646 -36.770 17.393 1.00 41.49 365 ILE A O 1
ATOM 1417 N N . GLU A 1 334 ? 138.047 -35.748 15.940 1.00 39.55 366 GLU A N 1
ATOM 1418 C CA . GLU A 1 334 ? 137.051 -34.872 15.318 1.00 40.24 366 GLU A CA 1
ATOM 1419 C C . GLU A 1 334 ? 136.072 -35.698 14.434 1.00 43.50 366 GLU A C 1
ATOM 1420 O O . GLU A 1 334 ? 134.889 -35.351 14.348 1.00 43.64 366 GLU A O 1
ATOM 1426 N N . LYS A 1 335 ? 136.551 -36.798 13.810 1.00 38.86 367 LYS A N 1
ATOM 1427 C CA . LYS A 1 335 ? 135.659 -37.666 13.025 1.00 39.45 367 LYS A CA 1
ATOM 1428 C C . LYS A 1 335 ? 134.743 -38.470 13.970 1.00 42.75 367 LYS A C 1
ATOM 1429 O O . LYS A 1 335 ? 133.619 -38.781 13.600 1.00 42.72 367 LYS A O 1
ATOM 1435 N N . ALA A 1 336 ? 135.222 -38.767 15.202 1.00 39.03 368 ALA A N 1
ATOM 1436 C CA . ALA A 1 336 ? 134.470 -39.473 16.241 1.00 37.62 368 ALA A CA 1
ATOM 1437 C C . ALA A 1 336 ? 133.299 -38.619 16.731 1.00 39.87 368 ALA A C 1
ATOM 1438 O O . ALA A 1 336 ? 132.199 -39.128 16.841 1.00 40.01 368 ALA A O 1
ATOM 1440 N N . LYS A 1 337 ? 133.541 -37.327 17.035 1.00 36.26 369 LYS A N 1
ATOM 1441 C CA . LYS A 1 337 ? 132.540 -36.344 17.468 1.00 35.17 369 LYS A CA 1
ATOM 1442 C C . LYS A 1 337 ? 131.485 -36.194 16.354 1.00 39.18 369 LYS A C 1
ATOM 1443 O O . LYS A 1 337 ? 130.303 -36.193 16.663 1.00 38.61 369 LYS A O 1
ATOM 1449 N N . LYS A 1 338 ? 131.906 -36.143 15.069 1.00 36.33 370 LYS A N 1
ATOM 1450 C CA . LYS A 1 338 ? 130.998 -36.045 13.922 1.00 37.26 370 LYS A CA 1
ATOM 1451 C C . LYS A 1 338 ? 130.065 -37.266 13.783 1.00 40.43 370 LYS A C 1
ATOM 1452 O O . LYS A 1 338 ? 128.960 -37.117 13.268 1.00 37.99 370 LYS A O 1
ATOM 1458 N N . ALA A 1 339 ? 130.495 -38.442 14.309 1.00 37.41 371 ALA A N 1
ATOM 1459 C CA . ALA A 1 339 ? 129.753 -39.703 14.320 1.00 36.63 371 ALA A CA 1
ATOM 1460 C C . ALA A 1 339 ? 128.882 -39.869 15.586 1.00 40.38 371 ALA A C 1
ATOM 1461 O O . ALA A 1 339 ? 128.185 -40.879 15.732 1.00 41.38 371 ALA A O 1
ATOM 1463 N N . GLY A 1 340 ? 128.938 -38.891 16.478 1.00 35.57 372 GLY A N 1
ATOM 1464 C CA . GLY A 1 340 ? 128.204 -38.886 17.742 1.00 34.61 372 GLY A CA 1
ATOM 1465 C C . GLY A 1 340 ? 128.920 -39.588 18.878 1.00 36.19 372 GLY A C 1
ATOM 1466 O O . GLY A 1 340 ? 128.300 -39.905 19.898 1.00 35.69 372 GLY A O 1
ATOM 1467 N N . VAL A 1 341 ? 130.238 -39.810 18.726 1.00 31.51 373 VAL A N 1
ATOM 1468 C CA . VAL A 1 341 ? 131.045 -40.534 19.706 1.00 31.06 373 VAL A CA 1
ATOM 1469 C C . VAL A 1 341 ? 131.676 -39.597 20.734 1.00 37.43 373 VAL A C 1
ATOM 1470 O O . VAL A 1 341 ? 132.353 -38.637 20.354 1.00 38.10 373 VAL A O 1
ATOM 1474 N N . SER A 1 342 ? 131.467 -39.896 22.041 1.00 33.69 374 SER A N 1
ATOM 1475 C CA . SER A 1 342 ? 132.102 -39.181 23.157 1.00 32.28 374 SER A CA 1
ATOM 1476 C C . SER A 1 342 ? 133.504 -39.796 23.359 1.00 33.27 374 SER A C 1
ATOM 1477 O O . SER A 1 342 ? 133.643 -41.010 23.480 1.00 33.61 374 SER A O 1
ATOM 1480 N N . VAL A 1 343 ? 134.527 -38.975 23.379 1.00 29.16 375 VAL A N 1
ATOM 1481 C CA . VAL A 1 343 ? 135.910 -39.427 23.566 1.00 27.99 375 VAL A CA 1
ATOM 1482 C C . VAL A 1 343 ? 136.318 -38.999 24.965 1.00 33.41 375 VAL A C 1
ATOM 1483 O O . VAL A 1 343 ? 136.430 -37.807 25.244 1.00 33.72 375 VAL A O 1
ATOM 1487 N N . VAL A 1 344 ? 136.489 -39.975 25.859 1.00 30.71 376 VAL A N 1
ATOM 1488 C CA . VAL A 1 344 ? 136.796 -39.728 27.260 1.00 29.49 376 VAL A CA 1
ATOM 1489 C C . VAL A 1 344 ? 138.223 -40.126 27.557 1.00 33.65 376 VAL A C 1
ATOM 1490 O O . VAL A 1 344 ? 138.601 -41.257 27.276 1.00 35.72 376 VAL A O 1
ATOM 1494 N N . VAL A 1 345 ? 139.034 -39.172 28.082 1.00 27.93 377 VAL A N 1
ATOM 1495 C CA . VAL A 1 345 ? 140.464 -39.345 28.353 1.00 27.41 377 VAL A CA 1
ATOM 1496 C C . VAL A 1 345 ? 140.838 -38.834 29.756 1.00 33.51 377 VAL A C 1
ATOM 1497 O O . VAL A 1 345 ? 140.438 -37.744 30.162 1.00 34.63 377 VAL A O 1
ATOM 1501 N N . ALA A 1 346 ? 141.656 -39.608 30.461 1.00 29.62 378 ALA A N 1
ATOM 1502 C CA . ALA A 1 346 ? 142.234 -39.277 31.762 1.00 28.25 378 ALA A CA 1
ATOM 1503 C C . ALA A 1 346 ? 143.066 -37.986 31.653 1.00 32.41 378 ALA A C 1
ATOM 1504 O O . ALA A 1 346 ? 143.709 -37.765 30.621 1.00 33.40 378 ALA A O 1
ATOM 1506 N N . ALA A 1 347 ? 143.092 -37.181 32.717 1.00 27.57 379 ALA A N 1
ATOM 1507 C CA . ALA A 1 347 ? 143.867 -35.917 32.728 1.00 26.48 379 ALA A CA 1
ATOM 1508 C C . ALA A 1 347 ? 145.372 -36.204 32.802 1.00 30.57 379 ALA A C 1
ATOM 1509 O O . ALA A 1 347 ? 146.142 -35.433 32.234 1.00 31.29 379 ALA A O 1
ATOM 1511 N N . GLY A 1 348 ? 145.748 -37.291 33.475 1.00 27.98 380 GLY A N 1
ATOM 1512 C CA . GLY A 1 348 ? 147.127 -37.718 33.677 1.00 28.03 380 GLY A CA 1
ATOM 1513 C C . GLY A 1 348 ? 147.459 -37.831 35.149 1.00 36.02 380 GLY A C 1
ATOM 1514 O O . GLY A 1 348 ? 146.679 -37.374 35.985 1.00 37.58 380 GLY A O 1
ATOM 1515 N N . ASN A 1 349 ? 148.623 -38.394 35.481 1.00 33.25 381 ASN A N 1
ATOM 1516 C CA . ASN A 1 349 ? 148.986 -38.553 36.916 1.00 33.53 381 ASN A CA 1
ATOM 1517 C C . ASN A 1 349 ? 150.342 -37.903 37.222 1.00 38.90 381 ASN A C 1
ATOM 1518 O O . ASN A 1 349 ? 151.208 -38.599 37.757 1.00 39.50 381 ASN A O 1
ATOM 1523 N N . GLU A 1 350 ? 150.511 -36.619 36.894 1.00 35.49 382 GLU A N 1
ATOM 1524 C CA . GLU A 1 350 ? 151.794 -35.914 37.155 1.00 36.34 382 GLU A CA 1
ATOM 1525 C C . GLU A 1 350 ? 151.609 -34.716 38.100 1.00 41.40 382 GLU A C 1
ATOM 1526 O O . GLU A 1 350 ? 152.608 -34.020 38.316 1.00 41.35 382 GLU A O 1
ATOM 1532 N N . ARG A 1 351 ? 150.399 -34.476 38.625 1.00 37.22 383 ARG A N 1
ATOM 1533 C CA . ARG A 1 351 ? 150.120 -33.311 39.522 1.00 35.25 383 ARG A CA 1
ATOM 1534 C C . ARG A 1 351 ? 150.403 -31.993 38.779 1.00 35.76 383 ARG A C 1
ATOM 1535 O O . ARG A 1 351 ? 149.663 -31.680 37.835 1.00 35.09 383 ARG A O 1
ATOM 1543 N N . VAL A 1 352 ? 151.372 -31.213 39.267 1.00 30.71 384 VAL A N 1
ATOM 1544 C CA . VAL A 1 352 ? 151.774 -29.891 38.707 1.00 29.07 384 VAL A CA 1
ATOM 1545 C C . VAL A 1 352 ? 153.289 -29.886 38.485 1.00 33.06 384 VAL A C 1
ATOM 1546 O O . VAL A 1 352 ? 153.949 -30.873 38.828 1.00 34.80 384 VAL A O 1
ATOM 1550 N N . TYR A 1 353 ? 153.803 -28.787 37.937 1.00 26.90 385 TYR A N 1
ATOM 1551 C CA . TYR A 1 353 ? 155.231 -28.592 37.694 1.00 25.05 385 TYR A CA 1
ATOM 1552 C C . TYR A 1 353 ? 156.098 -28.796 39.001 1.00 31.13 385 TYR A C 1
ATOM 1553 O O . TYR A 1 353 ? 155.750 -28.284 40.067 1.00 28.33 385 TYR A O 1
ATOM 1562 N N . GLY A 1 354 ? 157.148 -29.616 38.893 1.00 30.49 386 GLY A N 1
ATOM 1563 C CA . GLY A 1 354 ? 158.080 -29.917 40.003 1.00 30.63 386 GLY A CA 1
ATOM 1564 C C . GLY A 1 354 ? 157.525 -30.861 41.061 1.00 35.85 386 GLY A C 1
ATOM 1565 O O . GLY A 1 354 ? 158.205 -31.021 42.068 1.00 36.23 386 GLY A O 1
ATOM 1566 N N . SER A 1 355 ? 156.484 -31.638 40.755 1.00 32.61 387 SER A N 1
ATOM 1567 C CA . SER A 1 355 ? 155.783 -32.479 41.769 1.00 31.34 387 SER A CA 1
ATOM 1568 C C . SER A 1 355 ? 156.703 -33.478 42.492 1.00 35.01 387 SER A C 1
ATOM 1569 O O . SER A 1 355 ? 156.421 -33.765 43.657 1.00 33.24 387 SER A O 1
ATOM 1572 N N . ASP A 1 356 ? 157.734 -34.009 41.833 1.00 33.14 388 ASP A N 1
ATOM 1573 C CA . ASP A 1 356 ? 158.668 -34.963 42.493 1.00 33.57 388 ASP A CA 1
ATOM 1574 C C . ASP A 1 356 ? 159.762 -34.226 43.280 1.00 36.40 388 ASP A C 1
ATOM 1575 O O . ASP A 1 356 ? 160.555 -34.900 43.942 1.00 36.07 388 ASP A O 1
ATOM 1580 N N . HIS A 1 357 ? 159.810 -32.897 43.195 1.00 33.22 389 HIS A N 1
ATOM 1581 C CA . HIS A 1 357 ? 160.861 -32.089 43.866 1.00 32.36 389 HIS A CA 1
ATOM 1582 C C . HIS A 1 357 ? 160.282 -31.260 45.019 1.00 36.08 389 HIS A C 1
ATOM 1583 O O . HIS A 1 357 ? 160.567 -31.584 46.177 1.00 34.79 389 HIS A O 1
ATOM 1590 N N . ASP A 1 358 ? 159.491 -30.237 44.694 1.00 33.47 390 ASP A N 1
ATOM 1591 C CA . ASP A 1 358 ? 158.931 -29.306 45.678 1.00 32.71 390 ASP A CA 1
ATOM 1592 C C . ASP A 1 358 ? 157.723 -28.584 45.072 1.00 34.41 390 ASP A C 1
ATOM 1593 O O . ASP A 1 358 ? 157.473 -28.726 43.871 1.00 32.34 390 ASP A O 1
ATOM 1598 N N . ASP A 1 359 ? 156.977 -27.813 45.899 1.00 30.76 391 ASP A N 1
ATOM 1599 C CA . ASP A 1 359 ? 155.828 -27.023 45.456 1.00 31.45 391 ASP A CA 1
ATOM 1600 C C . ASP A 1 359 ? 156.301 -25.918 44.513 1.00 36.01 391 ASP A C 1
ATOM 1601 O O . ASP A 1 359 ? 157.432 -25.459 44.659 1.00 36.90 391 ASP A O 1
ATOM 1606 N N . PRO A 1 360 ? 155.484 -25.463 43.543 1.00 31.53 392 PRO A N 1
ATOM 1607 C CA . PRO A 1 360 ? 155.984 -24.438 42.620 1.00 31.38 392 PRO A CA 1
ATOM 1608 C C . PRO A 1 360 ? 156.188 -23.083 43.272 1.00 36.78 392 PRO A C 1
ATOM 1609 O O . PRO A 1 360 ? 155.477 -22.746 44.213 1.00 37.51 392 PRO A O 1
ATOM 1613 N N . LEU A 1 361 ? 157.158 -22.313 42.771 1.00 33.04 393 LEU A N 1
ATOM 1614 C CA . LEU A 1 361 ? 157.441 -20.979 43.278 1.00 32.97 393 LEU A CA 1
ATOM 1615 C C . LEU A 1 361 ? 156.363 -20.012 42.877 1.00 37.61 393 LEU A C 1
ATOM 1616 O O . LEU A 1 361 ? 155.918 -20.035 41.732 1.00 38.14 393 LEU A O 1
ATOM 1621 N N . ALA A 1 362 ? 155.920 -19.164 43.827 1.00 35.37 394 ALA A N 1
ATOM 1622 C CA . ALA A 1 362 ? 154.860 -18.160 43.635 1.00 35.20 394 ALA A CA 1
ATOM 1623 C C . ALA A 1 362 ? 155.079 -17.236 42.421 1.00 38.03 394 ALA A C 1
ATOM 1624 O O . ALA A 1 362 ? 154.118 -16.669 41.911 1.00 36.50 394 ALA A O 1
ATOM 1626 N N . THR A 1 363 ? 156.338 -17.161 41.919 1.00 35.29 395 THR A N 1
ATOM 1627 C CA . THR A 1 363 ? 156.761 -16.370 40.750 1.00 34.78 395 THR A CA 1
ATOM 1628 C C . THR A 1 363 ? 156.602 -17.150 39.430 1.00 37.58 395 THR A C 1
ATOM 1629 O O . THR A 1 363 ? 156.838 -16.600 38.352 1.00 37.41 395 THR A O 1
ATOM 1633 N N . ASN A 1 364 ? 156.209 -18.431 39.524 1.00 32.63 396 ASN A N 1
ATOM 1634 C CA . ASN A 1 364 ? 156.048 -19.336 38.394 1.00 32.32 396 ASN A CA 1
ATOM 1635 C C . ASN A 1 364 ? 154.614 -19.882 38.362 1.00 34.35 396 ASN A C 1
ATOM 1636 O O . ASN A 1 364 ? 154.423 -21.041 38.693 1.00 32.57 396 ASN A O 1
ATOM 1641 N N . PRO A 1 365 ? 153.581 -19.069 38.016 1.00 32.15 397 PRO A N 1
ATOM 1642 C CA . PRO A 1 365 ? 152.208 -19.574 38.117 1.00 33.31 397 PRO A CA 1
ATOM 1643 C C . PRO A 1 365 ? 151.739 -20.527 37.006 1.00 37.33 397 PRO A C 1
ATOM 1644 O O . PRO A 1 365 ? 150.640 -21.071 37.155 1.00 37.30 397 PRO A O 1
ATOM 1648 N N . ASP A 1 366 ? 152.552 -20.777 35.930 1.00 31.96 398 ASP A N 1
ATOM 1649 C CA . ASP A 1 366 ? 152.130 -21.688 34.832 1.00 29.67 398 ASP A CA 1
ATOM 1650 C C . ASP A 1 366 ? 152.594 -23.145 35.064 1.00 31.12 398 ASP A C 1
ATOM 1651 O O . ASP A 1 366 ? 153.411 -23.719 34.310 1.00 29.88 398 ASP A O 1
ATOM 1656 N N . TYR A 1 367 ? 152.043 -23.737 36.121 1.00 25.79 399 TYR A N 1
ATOM 1657 C CA . TYR A 1 367 ? 152.453 -25.051 36.573 1.00 25.22 399 TYR A CA 1
ATOM 1658 C C . TYR A 1 367 ? 151.588 -26.237 36.107 1.00 27.27 399 TYR A C 1
ATOM 1659 O O . TYR A 1 367 ? 151.880 -27.355 36.489 1.00 23.64 399 TYR A O 1
ATOM 1668 N N . GLY A 1 368 ? 150.576 -25.965 35.277 1.00 27.52 400 GLY A N 1
ATOM 1669 C CA . GLY A 1 368 ? 149.624 -26.973 34.765 1.00 27.61 400 GLY A CA 1
ATOM 1670 C C . GLY A 1 368 ? 150.274 -28.091 33.968 1.00 32.23 400 GLY A C 1
ATOM 1671 O O . GLY A 1 368 ? 151.186 -27.808 33.182 1.00 30.42 400 GLY A O 1
ATOM 1672 N N . LEU A 1 369 ? 149.789 -29.320 34.142 1.00 27.32 401 LEU A N 1
ATOM 1673 C CA . LEU A 1 369 ? 150.390 -30.472 33.424 1.00 25.20 401 LEU A CA 1
ATOM 1674 C C . LEU A 1 369 ? 149.322 -31.325 32.735 1.00 29.15 401 LEU A C 1
ATOM 1675 O O . LEU A 1 369 ? 149.718 -32.388 32.232 1.00 29.46 401 LEU A O 1
ATOM 1680 N N . VAL A 1 370 ? 148.062 -30.866 32.666 1.00 24.76 402 VAL A N 1
ATOM 1681 C CA . VAL A 1 370 ? 146.967 -31.690 32.061 1.00 24.42 402 VAL A CA 1
ATOM 1682 C C . VAL A 1 370 ? 147.408 -32.125 30.659 1.00 28.92 402 VAL A C 1
ATOM 1683 O O . VAL A 1 370 ? 147.864 -31.282 29.882 1.00 26.45 402 VAL A O 1
ATOM 1687 N N . GLY A 1 371 ? 147.316 -33.434 30.421 1.00 28.15 403 GLY A N 1
ATOM 1688 C CA . GLY A 1 371 ? 147.887 -34.110 29.243 1.00 28.22 403 GLY A CA 1
ATOM 1689 C C . GLY A 1 371 ? 147.084 -34.116 27.963 1.00 31.63 403 GLY A C 1
ATOM 1690 O O . GLY A 1 371 ? 145.855 -34.022 28.006 1.00 30.89 403 GLY A O 1
ATOM 1691 N N . SER A 1 372 ? 147.818 -34.291 26.867 1.00 28.43 404 SER A N 1
ATOM 1692 C CA . SER A 1 372 ? 147.270 -34.415 25.500 1.00 29.52 404 SER A CA 1
ATOM 1693 C C . SER A 1 372 ? 146.967 -35.893 25.208 1.00 34.19 404 SER A C 1
ATOM 1694 O O . SER A 1 372 ? 147.722 -36.764 25.637 1.00 35.03 404 SER A O 1
ATOM 1697 N N . PRO A 1 373 ? 145.745 -36.190 24.399 1.00 29.30 405 PRO A N 1
ATOM 1698 C CA . PRO A 1 373 ? 144.706 -35.398 23.725 1.00 28.60 405 PRO A CA 1
ATOM 1699 C C . PRO A 1 373 ? 143.538 -34.898 24.589 1.00 33.09 405 PRO A C 1
ATOM 1700 O O . PRO A 1 373 ? 142.660 -34.224 24.050 1.00 34.04 405 PRO A O 1
ATOM 1704 N N . SER A 1 374 ? 143.546 -35.182 25.887 1.00 28.78 406 SER A N 1
ATOM 1705 C CA . SER A 1 374 ? 142.439 -34.711 26.757 1.00 29.03 406 SER A CA 1
ATOM 1706 C C . SER A 1 374 ? 142.326 -33.179 26.714 1.00 33.26 406 SER A C 1
ATOM 1707 O O . SER A 1 374 ? 141.217 -32.677 26.924 1.00 31.37 406 SER A O 1
ATOM 1710 N N . THR A 1 375 ? 143.429 -32.480 26.420 1.00 29.93 407 THR A N 1
ATOM 1711 C CA . THR A 1 375 ? 143.456 -30.991 26.393 1.00 29.24 407 THR A CA 1
ATOM 1712 C C . THR A 1 375 ? 142.793 -30.444 25.129 1.00 32.62 407 THR A C 1
ATOM 1713 O O . THR A 1 375 ? 142.637 -29.226 25.031 1.00 34.21 407 THR A O 1
ATOM 1717 N N . GLY A 1 376 ? 142.346 -31.333 24.241 1.00 28.58 408 GLY A N 1
ATOM 1718 C CA . GLY A 1 376 ? 141.648 -30.980 23.019 1.00 27.50 408 GLY A CA 1
ATOM 1719 C C . GLY A 1 376 ? 140.260 -30.513 23.391 1.00 30.66 408 GLY A C 1
ATOM 1720 O O . GLY A 1 376 ? 139.740 -30.931 24.430 1.00 28.77 408 GLY A O 1
ATOM 1721 N N . ARG A 1 377 ? 139.685 -29.604 22.604 1.00 29.34 409 ARG A N 1
ATOM 1722 C CA . ARG A 1 377 ? 138.344 -29.085 22.885 1.00 30.85 409 ARG A CA 1
ATOM 1723 C C . ARG A 1 377 ? 137.254 -30.205 22.874 1.00 36.12 409 ARG A C 1
ATOM 1724 O O . ARG A 1 377 ? 136.412 -30.240 23.770 1.00 36.39 409 ARG A O 1
ATOM 1732 N N . THR A 1 378 ? 137.327 -31.133 21.897 1.00 33.71 410 THR A N 1
ATOM 1733 C CA . THR A 1 378 ? 136.405 -32.272 21.691 1.00 33.47 410 THR A CA 1
ATOM 1734 C C . THR A 1 378 ? 136.449 -33.322 22.855 1.00 38.96 410 THR A C 1
ATOM 1735 O O . THR A 1 378 ? 135.369 -33.602 23.398 1.00 39.17 410 THR A O 1
ATOM 1739 N N . PRO A 1 379 ? 137.611 -33.931 23.258 1.00 35.39 411 PRO A N 1
ATOM 1740 C CA . PRO A 1 379 ? 137.578 -34.905 24.352 1.00 34.88 411 PRO A CA 1
ATOM 1741 C C . PRO A 1 379 ? 137.146 -34.349 25.709 1.00 38.12 411 PRO A C 1
ATOM 1742 O O . PRO A 1 379 ? 137.250 -33.156 25.968 1.00 36.40 411 PRO A O 1
ATOM 1746 N N . THR A 1 380 ? 136.663 -35.238 26.578 1.00 34.78 412 THR A N 1
ATOM 1747 C CA . THR A 1 380 ? 136.283 -34.895 27.945 1.00 33.62 412 THR A CA 1
ATOM 1748 C C . THR A 1 380 ? 137.488 -35.262 28.790 1.00 34.91 412 THR A C 1
ATOM 1749 O O . THR A 1 380 ? 137.884 -36.423 28.803 1.00 34.39 412 THR A O 1
ATOM 1753 N N . SER A 1 381 ? 138.075 -34.262 29.455 1.00 29.38 413 SER A N 1
ATOM 1754 C CA . SER A 1 381 ? 139.265 -34.448 30.328 1.00 28.19 413 SER A CA 1
ATOM 1755 C C . SER A 1 381 ? 138.808 -34.802 31.746 1.00 31.91 413 SER A C 1
ATOM 1756 O O . SER A 1 381 ? 137.991 -34.067 32.301 1.00 30.96 413 SER A O 1
ATOM 1759 N N . VAL A 1 382 ? 139.362 -35.871 32.316 1.00 28.21 414 VAL A N 1
ATOM 1760 C CA . VAL A 1 382 ? 138.917 -36.352 33.622 1.00 26.95 414 VAL A CA 1
ATOM 1761 C C . VAL A 1 382 ? 139.978 -36.351 34.722 1.00 31.75 414 VAL A C 1
ATOM 1762 O O . VAL A 1 382 ? 140.961 -37.090 34.649 1.00 29.69 414 VAL A O 1
ATOM 1766 N N . ALA A 1 383 ? 139.669 -35.599 35.804 1.00 30.72 415 ALA A N 1
ATOM 1767 C CA . ALA A 1 383 ? 140.415 -35.461 37.056 1.00 31.23 415 ALA A CA 1
ATOM 1768 C C . ALA A 1 383 ? 139.915 -36.508 38.037 1.00 36.43 415 ALA A C 1
ATOM 1769 O O . ALA A 1 383 ? 138.787 -36.962 37.900 1.00 38.46 415 ALA A O 1
ATOM 1771 N N . ALA A 1 384 ? 140.731 -36.890 39.020 1.00 33.01 416 ALA A N 1
ATOM 1772 C CA . ALA A 1 384 ? 140.344 -37.904 39.993 1.00 32.88 416 ALA A CA 1
ATOM 1773 C C . ALA A 1 384 ? 140.253 -37.398 41.426 1.00 37.17 416 ALA A C 1
ATOM 1774 O O . ALA A 1 384 ? 141.106 -36.631 41.884 1.00 38.43 416 ALA A O 1
ATOM 1776 N N . ILE A 1 385 ? 139.226 -37.868 42.133 1.00 31.79 417 ILE A N 1
ATOM 1777 C CA . ILE A 1 385 ? 138.979 -37.659 43.557 1.00 30.68 417 ILE A CA 1
ATOM 1778 C C . ILE A 1 385 ? 139.147 -39.040 44.243 1.00 33.61 417 ILE A C 1
ATOM 1779 O O . ILE A 1 385 ? 138.889 -40.074 43.613 1.00 33.61 417 ILE A O 1
ATOM 1784 N N . ASN A 1 386 ? 139.577 -39.062 45.515 1.00 27.70 418 ASN A N 1
ATOM 1785 C CA . ASN A 1 386 ? 139.713 -40.311 46.246 1.00 28.18 418 ASN A CA 1
ATOM 1786 C C . ASN A 1 386 ? 138.352 -40.792 46.751 1.00 35.60 418 ASN A C 1
ATOM 1787 O O . ASN A 1 386 ? 137.572 -39.987 47.257 1.00 35.95 418 ASN A O 1
ATOM 1792 N N . SER A 1 387 ? 138.096 -42.117 46.653 1.00 34.27 419 SER A N 1
ATOM 1793 C CA . SER A 1 387 ? 136.875 -42.795 47.114 1.00 34.64 419 SER A CA 1
ATOM 1794 C C . SER A 1 387 ? 136.745 -42.635 48.633 1.00 39.22 419 SER A C 1
ATOM 1795 O O . SER A 1 387 ? 137.761 -42.634 49.334 1.00 37.94 419 SER A O 1
ATOM 1798 N N . LYS A 1 388 ? 135.502 -42.548 49.144 1.00 36.12 420 LYS A N 1
ATOM 1799 C CA . LYS A 1 388 ? 135.235 -42.418 50.587 1.00 35.11 420 LYS A CA 1
ATOM 1800 C C . LYS A 1 388 ? 135.456 -43.750 51.318 1.00 40.08 420 LYS A C 1
ATOM 1801 O O . LYS A 1 388 ? 135.669 -43.771 52.531 1.00 38.69 420 LYS A O 1
ATOM 1807 N N . TRP A 1 389 ? 135.405 -44.849 50.565 1.00 39.16 421 TRP A N 1
ATOM 1808 C CA . TRP A 1 389 ? 135.548 -46.205 51.061 1.00 41.14 421 TRP A CA 1
ATOM 1809 C C . TRP A 1 389 ? 136.692 -46.929 50.380 1.00 44.60 421 TRP A C 1
ATOM 1810 O O . TRP A 1 389 ? 136.962 -46.684 49.207 1.00 44.23 421 TRP A O 1
ATOM 1821 N N . VAL A 1 390 ? 137.381 -47.808 51.125 1.00 41.43 422 VAL A N 1
ATOM 1822 C CA . VAL A 1 390 ? 138.481 -48.636 50.611 1.00 41.02 422 VAL A CA 1
ATOM 1823 C C . VAL A 1 390 ? 138.166 -50.120 50.853 1.00 45.18 422 VAL A C 1
ATOM 1824 O O . VAL A 1 390 ? 137.550 -50.447 51.864 1.00 45.07 422 VAL A O 1
ATOM 1828 N N . ILE A 1 391 ? 138.562 -51.003 49.927 1.00 41.64 423 ILE A N 1
ATOM 1829 C CA . ILE A 1 391 ? 138.405 -52.447 50.097 1.00 41.35 423 ILE A CA 1
ATOM 1830 C C . ILE A 1 391 ? 139.814 -53.029 50.070 1.00 46.47 423 ILE A C 1
ATOM 1831 O O . ILE A 1 391 ? 140.458 -53.039 49.019 1.00 46.85 423 ILE A O 1
ATOM 1836 N N . GLN A 1 392 ? 140.317 -53.461 51.241 1.00 42.77 424 GLN A N 1
ATOM 1837 C CA . GLN A 1 392 ? 141.672 -54.003 51.365 1.00 42.24 424 GLN A CA 1
ATOM 1838 C C . GLN A 1 392 ? 141.800 -54.904 52.578 1.00 45.91 424 GLN A C 1
ATOM 1839 O O . GLN A 1 392 ? 140.885 -54.965 53.399 1.00 44.73 424 GLN A O 1
ATOM 1845 N N . ARG A 1 393 ? 142.950 -55.579 52.709 1.00 44.03 425 ARG A N 1
ATOM 1846 C CA . ARG A 1 393 ? 143.236 -56.397 53.888 1.00 44.51 425 ARG A CA 1
ATOM 1847 C C . ARG A 1 393 ? 143.452 -55.447 55.060 1.00 46.71 425 ARG A C 1
ATOM 1848 O O . ARG A 1 393 ? 144.326 -54.588 54.992 1.00 43.84 425 ARG A O 1
ATOM 1856 N N . LEU A 1 394 ? 142.588 -55.557 56.085 1.00 46.14 426 LEU A N 1
ATOM 1857 C CA . LEU A 1 394 ? 142.600 -54.737 57.300 1.00 47.20 426 LEU A CA 1
ATOM 1858 C C . LEU A 1 394 ? 143.172 -55.515 58.504 1.00 54.13 426 LEU A C 1
ATOM 1859 O O . LEU A 1 394 ? 143.597 -56.653 58.340 1.00 53.89 426 LEU A O 1
ATOM 1864 N N . MET A 1 395 ? 143.202 -54.887 59.701 1.00 53.58 427 MET A N 1
ATOM 1865 C CA . MET A 1 395 ? 143.684 -55.468 60.970 1.00 54.23 427 MET A CA 1
ATOM 1866 C C . MET A 1 395 ? 142.511 -55.486 61.981 1.00 60.34 427 MET A C 1
ATOM 1867 O O . MET A 1 395 ? 141.962 -54.432 62.309 1.00 58.77 427 MET A O 1
ATOM 1872 N N . THR A 1 396 ? 142.141 -56.682 62.445 1.00 59.82 428 THR A N 1
ATOM 1873 C CA . THR A 1 396 ? 140.957 -56.828 63.332 1.00 60.41 428 THR A CA 1
ATOM 1874 C C . THR A 1 396 ? 141.327 -56.987 64.811 1.00 67.24 428 THR A C 1
ATOM 1875 O O . THR A 1 396 ? 142.283 -57.721 65.118 1.00 65.92 428 THR A O 1
ATOM 1879 N N . VAL A 1 397 ? 140.591 -56.275 65.670 1.00 66.62 429 VAL A N 1
ATOM 1880 C CA . VAL A 1 397 ? 140.681 -56.325 67.158 1.00 67.62 429 VAL A CA 1
ATOM 1881 C C . VAL A 1 397 ? 139.248 -56.611 67.616 1.00 75.52 429 VAL A C 1
ATOM 1882 O O . VAL A 1 397 ? 138.479 -55.650 67.789 1.00 74.35 429 VAL A O 1
ATOM 1886 N N . LYS A 1 398 ? 138.947 -57.886 67.877 1.00 75.53 430 LYS A N 1
ATOM 1887 C CA . LYS A 1 398 ? 137.574 -58.383 68.167 1.00 76.39 430 LYS A CA 1
ATOM 1888 C C . LYS A 1 398 ? 136.953 -57.691 69.385 1.00 82.10 430 LYS A C 1
ATOM 1889 O O . LYS A 1 398 ? 135.728 -57.526 69.382 1.00 81.03 430 LYS A O 1
ATOM 1895 N N . GLU A 1 399 ? 137.747 -57.341 70.401 1.00 80.78 431 GLU A N 1
ATOM 1896 C CA . GLU A 1 399 ? 137.219 -56.656 71.617 1.00 81.65 431 GLU A CA 1
ATOM 1897 C C . GLU A 1 399 ? 136.682 -55.250 71.302 1.00 86.28 431 GLU A C 1
ATOM 1898 O O . GLU A 1 399 ? 135.785 -54.793 72.034 1.00 86.67 431 GLU A O 1
ATOM 1904 N N . LEU A 1 400 ? 137.199 -54.590 70.261 1.00 81.89 432 LEU A N 1
ATOM 1905 C CA . LEU A 1 400 ? 136.776 -53.211 69.890 1.00 81.16 432 LEU A CA 1
ATOM 1906 C C . LEU A 1 400 ? 135.661 -53.240 68.833 1.00 83.98 432 LEU A C 1
ATOM 1907 O O . LEU A 1 400 ? 135.459 -52.207 68.178 1.00 83.69 432 LEU A O 1
ATOM 1912 N N . GLU A 1 401 ? 134.945 -54.368 68.709 1.00 79.48 433 GLU A N 1
ATOM 1913 C CA . GLU A 1 401 ? 133.844 -54.596 67.724 1.00 78.96 433 GLU A CA 1
ATOM 1914 C C . GLU A 1 401 ? 132.640 -53.666 67.950 1.00 81.07 433 GLU A C 1
ATOM 1915 O O . GLU A 1 401 ? 131.884 -53.471 66.987 1.00 80.75 433 GLU A O 1
ATOM 1921 N N . ASN A 1 402 ? 132.454 -53.134 69.165 1.00 75.84 434 ASN A N 1
ATOM 1922 C CA . ASN A 1 402 ? 131.313 -52.240 69.509 1.00 74.74 434 ASN A CA 1
ATOM 1923 C C . ASN A 1 402 ? 131.607 -50.774 69.149 1.00 75.90 434 ASN A C 1
ATOM 1924 O O . ASN A 1 402 ? 130.787 -49.917 69.518 1.00 74.92 434 ASN A O 1
ATOM 1929 N N . ARG A 1 403 ? 132.752 -50.482 68.523 1.00 70.90 435 ARG A N 1
ATOM 1930 C CA . ARG A 1 403 ? 133.074 -49.086 68.120 1.00 69.92 435 ARG A CA 1
ATOM 1931 C C . ARG A 1 403 ? 132.785 -48.879 66.625 1.00 72.51 435 ARG A C 1
ATOM 1932 O O . ARG A 1 403 ? 133.601 -49.308 65.803 1.00 72.03 435 ARG A O 1
ATOM 1940 N N . ALA A 1 404 ? 131.653 -48.236 66.315 1.00 68.64 436 ALA A N 1
ATOM 1941 C CA . ALA A 1 404 ? 131.188 -47.895 64.959 1.00 67.94 436 ALA A CA 1
ATOM 1942 C C . ALA A 1 404 ? 132.000 -46.738 64.387 1.00 69.20 436 ALA A C 1
ATOM 1943 O O . ALA A 1 404 ? 132.028 -46.550 63.167 1.00 67.55 436 ALA A O 1
ATOM 1945 N N . ASP A 1 405 ? 132.685 -45.987 65.283 1.00 65.18 437 ASP A N 1
ATOM 1946 C CA . ASP A 1 405 ? 133.562 -44.859 64.964 1.00 64.89 437 ASP A CA 1
ATOM 1947 C C . ASP A 1 405 ? 134.975 -45.339 64.571 1.00 67.73 437 ASP A C 1
ATOM 1948 O O . ASP A 1 405 ? 135.788 -44.546 64.083 1.00 66.98 437 ASP A O 1
ATOM 1953 N N . LEU A 1 406 ? 135.244 -46.644 64.783 1.00 64.11 438 LEU A N 1
ATOM 1954 C CA . LEU A 1 406 ? 136.514 -47.325 64.513 1.00 63.53 438 LEU A CA 1
ATOM 1955 C C . LEU A 1 406 ? 136.299 -48.512 63.558 1.00 65.91 438 LEU A C 1
ATOM 1956 O O . LEU A 1 406 ? 137.016 -49.512 63.642 1.00 65.06 438 LEU A O 1
ATOM 1961 N N . ASN A 1 407 ? 135.302 -48.395 62.653 1.00 62.41 439 ASN A N 1
ATOM 1962 C CA . ASN A 1 407 ? 134.934 -49.411 61.653 1.00 62.47 439 ASN A CA 1
ATOM 1963 C C . ASN A 1 407 ? 134.722 -50.814 62.283 1.00 68.21 439 ASN A C 1
ATOM 1964 O O . ASN A 1 407 ? 135.198 -51.825 61.755 1.00 68.76 439 ASN A O 1
ATOM 1969 N N . HIS A 1 408 ? 134.064 -50.833 63.444 1.00 64.72 440 HIS A N 1
ATOM 1970 C CA . HIS A 1 408 ? 133.746 -52.082 64.187 1.00 64.69 440 HIS A CA 1
ATOM 1971 C C . HIS A 1 408 ? 135.002 -52.888 64.556 1.00 66.41 440 HIS A C 1
ATOM 1972 O O . HIS A 1 408 ? 134.905 -54.121 64.594 1.00 66.12 440 HIS A O 1
ATOM 1979 N N . GLY A 1 409 ? 136.131 -52.222 64.814 1.00 62.09 441 GLY A N 1
ATOM 1980 C CA . GLY A 1 409 ? 137.353 -52.922 65.265 1.00 61.38 441 GLY A CA 1
ATOM 1981 C C . GLY A 1 409 ? 138.348 -53.256 64.166 1.00 63.91 441 GLY A C 1
ATOM 1982 O O . GLY A 1 409 ? 139.309 -53.974 64.465 1.00 62.99 441 GLY A O 1
ATOM 1983 N N . LYS A 1 410 ? 138.139 -52.755 62.946 1.00 59.62 442 LYS A N 1
ATOM 1984 C CA . LYS A 1 410 ? 139.054 -53.027 61.820 1.00 58.62 442 LYS A CA 1
ATOM 1985 C C . LYS A 1 410 ? 139.878 -51.801 61.432 1.00 60.60 442 LYS A C 1
ATOM 1986 O O . LYS A 1 410 ? 139.305 -50.742 61.164 1.00 61.00 442 LYS A O 1
ATOM 1992 N N . ALA A 1 411 ? 141.215 -51.957 61.345 1.00 54.57 443 ALA A N 1
ATOM 1993 C CA . ALA A 1 411 ? 142.127 -50.856 61.037 1.00 54.17 443 ALA A CA 1
ATOM 1994 C C . ALA A 1 411 ? 142.892 -50.947 59.711 1.00 57.06 443 ALA A C 1
ATOM 1995 O O . ALA A 1 411 ? 143.309 -52.030 59.292 1.00 57.05 443 ALA A O 1
ATOM 1997 N N . ILE A 1 412 ? 143.129 -49.774 59.092 1.00 51.91 444 ILE A N 1
ATOM 1998 C CA . ILE A 1 412 ? 143.938 -49.609 57.880 1.00 50.16 444 ILE A CA 1
ATOM 1999 C C . ILE A 1 412 ? 145.380 -49.480 58.395 1.00 54.02 444 ILE A C 1
ATOM 2000 O O . ILE A 1 412 ? 145.635 -48.678 59.296 1.00 53.52 444 ILE A O 1
ATOM 2005 N N . TYR A 1 413 ? 146.301 -50.277 57.850 1.00 50.97 445 TYR A N 1
ATOM 2006 C CA . TYR A 1 413 ? 147.714 -50.247 58.224 1.00 51.21 445 TYR A CA 1
ATOM 2007 C C . TYR A 1 413 ? 148.577 -50.128 56.968 1.00 57.72 445 TYR A C 1
ATOM 2008 O O . TYR A 1 413 ? 148.187 -50.624 55.908 1.00 56.46 445 TYR A O 1
ATOM 2017 N N . SER A 1 414 ? 149.724 -49.466 57.106 1.00 57.48 446 SER A N 1
ATOM 2018 C CA . SER A 1 414 ? 150.615 -49.267 55.940 1.00 58.15 446 SER A CA 1
ATOM 2019 C C . SER A 1 414 ? 152.017 -49.806 56.226 1.00 65.56 446 SER A C 1
ATOM 2020 O O . SER A 1 414 ? 152.381 -49.958 57.401 1.00 66.39 446 SER A O 1
ATOM 2023 N N . GLU A 1 415 ? 152.755 -50.096 55.156 1.00 63.04 447 GLU A N 1
ATOM 2024 C CA . GLU A 1 415 ? 154.157 -50.572 55.237 1.00 63.43 447 GLU A CA 1
ATOM 2025 C C . GLU A 1 415 ? 155.014 -49.695 54.316 1.00 69.14 447 GLU A C 1
ATOM 2026 O O . GLU A 1 415 ? 154.443 -48.950 53.501 1.00 68.70 447 GLU A O 1
ATOM 2032 N N . SER A 1 416 ? 156.339 -49.837 54.394 1.00 66.61 448 SER A N 1
ATOM 2033 C CA . SER A 1 416 ? 157.295 -49.043 53.575 1.00 67.44 448 SER A CA 1
ATOM 2034 C C . SER A 1 416 ? 157.584 -49.733 52.231 1.00 75.33 448 SER A C 1
ATOM 2035 O O . SER A 1 416 ? 156.814 -50.617 51.832 1.00 74.13 448 SER A O 1
ATOM 2038 N N . VAL A 1 417 ? 158.678 -49.358 51.561 1.00 76.33 449 VAL A N 1
ATOM 2039 C CA . VAL A 1 417 ? 159.039 -49.958 50.239 1.00 78.18 449 VAL A CA 1
ATOM 2040 C C . VAL A 1 417 ? 159.232 -51.475 50.387 1.00 86.81 449 VAL A C 1
ATOM 2041 O O . VAL A 1 417 ? 158.859 -52.197 49.440 1.00 87.15 449 VAL A O 1
ATOM 2045 N N . ASP A 1 418 ? 159.829 -51.937 51.495 1.00 84.87 450 ASP A N 1
ATOM 2046 C CA . ASP A 1 418 ? 160.009 -53.395 51.733 1.00 85.00 450 ASP A CA 1
ATOM 2047 C C . ASP A 1 418 ? 158.857 -53.903 52.610 1.00 88.32 450 ASP A C 1
ATOM 2048 O O . ASP A 1 418 ? 158.695 -53.398 53.737 1.00 86.62 450 ASP A O 1
ATOM 2053 N N . PHE A 1 419 ? 158.101 -54.882 52.099 1.00 85.86 451 PHE A N 1
ATOM 2054 C CA . PHE A 1 419 ? 156.934 -55.471 52.808 1.00 85.94 451 PHE A CA 1
ATOM 2055 C C . PHE A 1 419 ? 157.353 -56.788 53.474 1.00 90.82 451 PHE A C 1
ATOM 2056 O O . PHE A 1 419 ? 157.825 -57.681 52.754 1.00 90.20 451 PHE A O 1
ATOM 2064 N N . LYS A 1 420 ? 157.175 -56.901 54.797 1.00 88.79 452 LYS A N 1
ATOM 2065 C CA . LYS A 1 420 ? 157.574 -58.116 55.529 1.00 89.43 452 LYS A CA 1
ATOM 2066 C C . LYS A 1 420 ? 156.461 -58.688 56.451 1.00 93.83 452 LYS A C 1
ATOM 2067 O O . LYS A 1 420 ? 156.743 -59.546 57.297 1.00 93.51 452 LYS A O 1
ATOM 2073 N N . ASP A 1 421 ? 155.200 -58.244 56.270 1.00 90.50 453 ASP A N 1
ATOM 2074 C CA . ASP A 1 421 ? 154.083 -58.709 57.093 1.00 90.74 453 ASP A CA 1
ATOM 2075 C C . ASP A 1 421 ? 153.710 -60.182 56.872 1.00 96.51 453 ASP A C 1
ATOM 2076 O O . ASP A 1 421 ? 153.052 -60.762 57.738 1.00 96.26 453 ASP A O 1
ATOM 2081 N N . ILE A 1 422 ? 154.140 -60.790 55.736 1.00 94.37 454 ILE A N 1
ATOM 2082 C CA . ILE A 1 422 ? 153.905 -62.209 55.419 1.00 94.73 454 ILE A CA 1
ATOM 2083 C C . ILE A 1 422 ? 154.570 -63.129 56.444 1.00 99.68 454 ILE A C 1
ATOM 2084 O O . ILE A 1 422 ? 153.949 -64.103 56.874 1.00 99.64 454 ILE A O 1
ATOM 2089 N N . LYS A 1 423 ? 155.816 -62.787 56.861 1.00 96.42 455 LYS A N 1
ATOM 2090 C CA . LYS A 1 423 ? 156.622 -63.519 57.847 1.00 96.11 455 LYS A CA 1
ATOM 2091 C C . LYS A 1 423 ? 156.060 -63.448 59.282 1.00 99.93 455 LYS A C 1
ATOM 2092 O O . LYS A 1 423 ? 156.443 -64.250 60.133 1.00 99.19 455 LYS A O 1
ATOM 2098 N N . ASP A 1 424 ? 155.149 -62.501 59.538 1.00 97.01 456 ASP A N 1
ATOM 2099 C CA . ASP A 1 424 ? 154.524 -62.287 60.838 1.00 96.90 456 ASP A CA 1
ATOM 2100 C C . ASP A 1 424 ? 153.238 -63.111 61.002 1.00 101.37 456 ASP A C 1
ATOM 2101 O O . ASP A 1 424 ? 153.138 -63.901 61.943 1.00 101.23 456 ASP A O 1
ATOM 2106 N N . SER A 1 425 ? 152.262 -62.931 60.086 1.00 98.05 457 SER A N 1
ATOM 2107 C CA . SER A 1 425 ? 150.954 -63.593 60.138 1.00 97.87 457 SER A CA 1
ATOM 2108 C C . SER A 1 425 ? 150.297 -63.735 58.761 1.00 101.72 457 SER A C 1
ATOM 2109 O O . SER A 1 425 ? 150.699 -63.083 57.794 1.00 101.50 457 SER A O 1
ATOM 2112 N N . LEU A 1 426 ? 149.272 -64.599 58.702 1.00 98.26 458 LEU A N 1
ATOM 2113 C CA . LEU A 1 426 ? 148.425 -64.900 57.550 1.00 97.94 458 LEU A CA 1
ATOM 2114 C C . LEU A 1 426 ? 147.043 -65.255 58.113 1.00 101.29 458 LEU A C 1
ATOM 2115 O O . LEU A 1 426 ? 146.928 -66.198 58.900 1.00 100.76 458 LEU A O 1
ATOM 2120 N N . GLY A 1 427 ? 146.030 -64.473 57.742 1.00 97.72 459 GLY A N 1
ATOM 2121 C CA . GLY A 1 427 ? 144.648 -64.679 58.170 1.00 119.24 459 GLY A CA 1
ATOM 2122 C C . GLY A 1 427 ? 144.384 -64.315 59.616 1.00 127.14 459 GLY A C 1
ATOM 2123 O O . GLY A 1 427 ? 144.968 -64.894 60.533 1.00 83.32 459 GLY A O 1
ATOM 2124 N N . GLN A 1 433 ? 146.127 -64.932 64.950 1.00 75.60 465 GLN A N 1
ATOM 2125 C CA . GLN A 1 433 ? 145.746 -64.294 66.236 1.00 76.05 465 GLN A CA 1
ATOM 2126 C C . GLN A 1 433 ? 147.017 -63.959 67.025 1.00 82.03 465 GLN A C 1
ATOM 2127 O O . GLN A 1 433 ? 147.916 -64.813 67.091 1.00 81.43 465 GLN A O 1
ATOM 2133 N N . PHE A 1 434 ? 147.067 -62.746 67.580 1.00 79.71 466 PHE A N 1
ATOM 2134 C CA . PHE A 1 434 ? 148.201 -62.224 68.346 1.00 79.48 466 PHE A CA 1
ATOM 2135 C C . PHE A 1 434 ? 147.786 -61.295 69.493 1.00 82.50 466 PHE A C 1
ATOM 2136 O O . PHE A 1 434 ? 146.892 -60.465 69.341 1.00 82.38 466 PHE A O 1
ATOM 2144 N N . ALA A 1 435 ? 148.480 -61.417 70.627 1.00 77.93 467 ALA A N 1
ATOM 2145 C CA . ALA A 1 435 ? 148.293 -60.568 71.796 1.00 76.82 467 ALA A CA 1
ATOM 2146 C C . ALA A 1 435 ? 149.314 -59.429 71.668 1.00 78.21 467 ALA A C 1
ATOM 2147 O O . ALA A 1 435 ? 150.495 -59.694 71.405 1.00 78.30 467 ALA A O 1
ATOM 2149 N N . TYR A 1 436 ? 148.846 -58.166 71.766 1.00 72.30 468 TYR A N 1
ATOM 2150 C CA . TYR A 1 436 ? 149.678 -56.955 71.648 1.00 70.70 468 TYR A CA 1
ATOM 2151 C C . TYR A 1 436 ? 149.858 -56.320 73.031 1.00 74.42 468 TYR A C 1
ATOM 2152 O O . TYR A 1 436 ? 149.047 -56.588 73.923 1.00 73.52 468 TYR A O 1
ATOM 2161 N N . VAL A 1 437 ? 150.882 -55.445 73.195 1.00 71.42 469 VAL A N 1
ATOM 2162 C CA . VAL A 1 437 ? 151.164 -54.730 74.455 1.00 71.21 469 VAL A CA 1
ATOM 2163 C C . VAL A 1 437 ? 151.501 -53.255 74.212 1.00 73.73 469 VAL A C 1
ATOM 2164 O O . VAL A 1 437 ? 152.382 -52.931 73.403 1.00 72.84 469 VAL A O 1
ATOM 2168 N N . LYS A 1 438 ? 150.796 -52.366 74.932 1.00 69.99 470 LYS A N 1
ATOM 2169 C CA . LYS A 1 438 ? 150.945 -50.911 74.820 1.00 69.75 470 LYS A CA 1
ATOM 2170 C C . LYS A 1 438 ? 152.223 -50.375 75.498 1.00 75.13 470 LYS A C 1
ATOM 2171 O O . LYS A 1 438 ? 152.557 -50.798 76.606 1.00 75.06 470 LYS A O 1
ATOM 2177 N N . GLU A 1 439 ? 152.926 -49.444 74.820 1.00 72.22 471 GLU A N 1
ATOM 2178 C CA . GLU A 1 439 ? 154.127 -48.775 75.330 1.00 72.27 471 GLU A CA 1
ATOM 2179 C C . GLU A 1 439 ? 153.907 -47.263 75.303 1.00 76.67 471 GLU A C 1
ATOM 2180 O O . GLU A 1 439 ? 153.370 -46.730 74.321 1.00 76.00 471 GLU A O 1
ATOM 2186 N N . SER A 1 440 ? 154.371 -46.575 76.365 1.00 73.62 472 SER A N 1
ATOM 2187 C CA . SER A 1 440 ? 154.273 -45.122 76.534 1.00 73.55 472 SER A CA 1
ATOM 2188 C C . SER A 1 440 ? 155.590 -44.411 76.177 1.00 79.49 472 SER A C 1
ATOM 2189 O O . SER A 1 440 ? 155.557 -43.275 75.698 1.00 79.19 472 SER A O 1
ATOM 2192 N N . THR A 1 441 ? 156.744 -45.069 76.424 1.00 78.02 473 THR A N 1
ATOM 2193 C CA . THR A 1 441 ? 158.078 -44.504 76.169 1.00 78.47 473 THR A CA 1
ATOM 2194 C C . THR A 1 441 ? 158.854 -45.300 75.114 1.00 81.56 473 THR A C 1
ATOM 2195 O O . THR A 1 441 ? 158.759 -46.525 75.068 1.00 80.45 473 THR A O 1
ATOM 2199 N N . ASP A 1 442 ? 159.634 -44.584 74.281 1.00 78.99 474 ASP A N 1
ATOM 2200 C CA . ASP A 1 442 ? 160.499 -45.142 73.232 1.00 79.33 474 ASP A CA 1
ATOM 2201 C C . ASP A 1 442 ? 161.894 -45.478 73.809 1.00 81.74 474 ASP A C 1
ATOM 2202 O O . ASP A 1 442 ? 162.844 -45.714 73.054 1.00 80.79 474 ASP A O 1
ATOM 2207 N N . ALA A 1 443 ? 161.996 -45.493 75.157 1.00 78.22 475 ALA A N 1
ATOM 2208 C CA . ALA A 1 443 ? 163.205 -45.759 75.940 1.00 77.69 475 ALA A CA 1
ATOM 2209 C C . ALA A 1 443 ? 163.039 -46.999 76.842 1.00 82.16 475 ALA A C 1
ATOM 2210 O O . ALA A 1 443 ? 161.914 -47.477 77.043 1.00 81.90 475 ALA A O 1
ATOM 2212 N N . GLY A 1 444 ? 164.163 -47.501 77.364 1.00 78.69 476 GLY A N 1
ATOM 2213 C CA . GLY A 1 444 ? 164.200 -48.660 78.250 1.00 92.63 476 GLY A CA 1
ATOM 2214 C C . GLY A 1 444 ? 163.774 -48.331 79.666 1.00 102.47 476 GLY A C 1
ATOM 2215 O O . GLY A 1 444 ? 162.605 -48.039 79.928 1.00 57.70 476 GLY A O 1
ATOM 2216 N N . ILE A 1 454 ? 152.812 -57.993 70.351 1.00 68.91 486 ILE A N 1
ATOM 2217 C CA . ILE A 1 454 ? 153.255 -56.990 69.380 1.00 68.74 486 ILE A CA 1
ATOM 2218 C C . ILE A 1 454 ? 153.388 -55.609 70.045 1.00 72.05 486 ILE A C 1
ATOM 2219 O O . ILE A 1 454 ? 152.516 -55.218 70.826 1.00 71.30 486 ILE A O 1
ATOM 2224 N N . ALA A 1 455 ? 154.496 -54.889 69.749 1.00 68.60 487 ALA A N 1
ATOM 2225 C CA . ALA A 1 455 ? 154.786 -53.574 70.327 1.00 68.27 487 ALA A CA 1
ATOM 2226 C C . ALA A 1 455 ? 153.899 -52.460 69.784 1.00 72.73 487 ALA A C 1
ATOM 2227 O O . ALA A 1 455 ? 154.056 -52.031 68.639 1.00 71.63 487 ALA A O 1
ATOM 2229 N N . LEU A 1 456 ? 152.961 -51.999 70.626 1.00 70.01 488 LEU A N 1
ATOM 2230 C CA . LEU A 1 456 ? 152.055 -50.898 70.322 1.00 69.89 488 LEU A CA 1
ATOM 2231 C C . LEU A 1 456 ? 152.714 -49.598 70.824 1.00 75.03 488 LEU A C 1
ATOM 2232 O O . LEU A 1 456 ? 152.839 -49.394 72.036 1.00 75.35 488 LEU A O 1
ATOM 2237 N N . ILE A 1 457 ? 153.191 -48.755 69.884 1.00 71.34 489 ILE A N 1
ATOM 2238 C CA . ILE A 1 457 ? 153.914 -47.509 70.193 1.00 70.74 489 ILE A CA 1
ATOM 2239 C C . ILE A 1 457 ? 153.402 -46.282 69.449 1.00 72.97 489 ILE A C 1
ATOM 2240 O O . ILE A 1 457 ? 153.137 -46.362 68.255 1.00 71.73 489 ILE A O 1
ATOM 2245 N N . GLU A 1 458 ? 153.319 -45.131 70.149 1.00 68.73 490 GLU A N 1
ATOM 2246 C CA . GLU A 1 458 ? 152.938 -43.846 69.555 1.00 67.42 490 GLU A CA 1
ATOM 2247 C C . GLU A 1 458 ? 154.172 -43.270 68.847 1.00 69.30 490 GLU A C 1
ATOM 2248 O O . GLU A 1 458 ? 155.259 -43.280 69.432 1.00 68.78 490 GLU A O 1
ATOM 2254 N N . ARG A 1 459 ? 154.004 -42.809 67.583 1.00 64.06 491 ARG A N 1
ATOM 2255 C CA . ARG A 1 459 ? 155.036 -42.209 66.725 1.00 63.39 491 ARG A CA 1
ATOM 2256 C C . ARG A 1 459 ? 155.761 -41.081 67.466 1.00 67.57 491 ARG A C 1
ATOM 2257 O O . ARG A 1 459 ? 155.111 -40.260 68.128 1.00 67.60 491 ARG A O 1
ATOM 2265 N N . ASP A 1 460 ? 157.103 -41.065 67.376 1.00 63.14 492 ASP A N 1
ATOM 2266 C CA . ASP A 1 460 ? 157.914 -40.052 68.038 1.00 62.63 492 ASP A CA 1
ATOM 2267 C C . ASP A 1 460 ? 158.505 -39.078 67.013 1.00 67.13 492 ASP A C 1
ATOM 2268 O O . ASP A 1 460 ? 159.183 -39.528 66.083 1.00 66.22 492 ASP A O 1
ATOM 2273 N N . PRO A 1 461 ? 158.256 -37.746 67.151 1.00 64.86 493 PRO A N 1
ATOM 2274 C CA . PRO A 1 461 ? 158.824 -36.785 66.185 1.00 65.26 493 PRO A CA 1
ATOM 2275 C C . PRO A 1 461 ? 160.354 -36.661 66.264 1.00 71.51 493 PRO A C 1
ATOM 2276 O O . PRO A 1 461 ? 160.986 -36.295 65.268 1.00 71.17 493 PRO A O 1
ATOM 2280 N N . ASN A 1 462 ? 160.951 -36.993 67.429 1.00 69.69 494 ASN A N 1
ATOM 2281 C CA . ASN A 1 462 ? 162.404 -36.930 67.640 1.00 70.42 494 ASN A CA 1
ATOM 2282 C C . ASN A 1 462 ? 163.148 -38.148 67.063 1.00 75.70 494 ASN A C 1
ATOM 2283 O O . ASN A 1 462 ? 164.083 -37.970 66.273 1.00 75.59 494 ASN A O 1
ATOM 2288 N N . LYS A 1 463 ? 162.738 -39.374 67.459 1.00 72.44 495 LYS A N 1
ATOM 2289 C CA . LYS A 1 463 ? 163.354 -40.618 66.994 1.00 72.50 495 LYS A CA 1
ATOM 2290 C C . LYS A 1 463 ? 162.760 -41.092 65.662 1.00 76.73 495 LYS A C 1
ATOM 2291 O O . LYS A 1 463 ? 161.535 -41.108 65.502 1.00 76.39 495 LYS A O 1
ATOM 2297 N N . THR A 1 464 ? 163.634 -41.499 64.713 1.00 73.47 496 THR A N 1
ATOM 2298 C CA . THR A 1 464 ? 163.243 -41.999 63.384 1.00 73.31 496 THR A CA 1
ATOM 2299 C C . THR A 1 464 ? 162.437 -43.314 63.490 1.00 77.66 496 THR A C 1
ATOM 2300 O O . THR A 1 464 ? 162.329 -43.880 64.586 1.00 77.86 496 THR A O 1
ATOM 2304 N N . TYR A 1 465 ? 161.872 -43.797 62.357 1.00 73.60 497 TYR A N 1
ATOM 2305 C CA . TYR A 1 465 ? 161.121 -45.061 62.325 1.00 72.96 497 TYR A CA 1
ATOM 2306 C C . TYR A 1 465 ? 162.045 -46.247 62.611 1.00 77.37 497 TYR A C 1
ATOM 2307 O O . TYR A 1 465 ? 161.699 -47.087 63.437 1.00 76.41 497 TYR A O 1
ATOM 2316 N N . ASP A 1 466 ? 163.255 -46.247 62.004 1.00 75.34 498 ASP A N 1
ATOM 2317 C CA . ASP A 1 466 ? 164.314 -47.250 62.175 1.00 75.96 498 ASP A CA 1
ATOM 2318 C C . ASP A 1 466 ? 164.684 -47.500 63.650 1.00 80.23 498 ASP A C 1
ATOM 2319 O O . ASP A 1 466 ? 164.624 -48.646 64.103 1.00 79.54 498 ASP A O 1
ATOM 2324 N N . GLU A 1 467 ? 165.021 -46.430 64.398 1.00 77.81 499 GLU A N 1
ATOM 2325 C CA . GLU A 1 467 ? 165.413 -46.536 65.807 1.00 78.60 499 GLU A CA 1
ATOM 2326 C C . GLU A 1 467 ? 164.239 -46.871 66.752 1.00 83.98 499 GLU A C 1
ATOM 2327 O O . GLU A 1 467 ? 164.479 -47.300 67.885 1.00 84.37 499 GLU A O 1
ATOM 2333 N N . MET A 1 468 ? 162.987 -46.724 66.285 1.00 80.65 500 MET A N 1
ATOM 2334 C CA . MET A 1 468 ? 161.815 -47.104 67.082 1.00 80.25 500 MET A CA 1
ATOM 2335 C C . MET A 1 468 ? 161.658 -48.627 66.982 1.00 83.06 500 MET A C 1
ATOM 2336 O O . MET A 1 468 ? 161.455 -49.294 68.002 1.00 81.95 500 MET A O 1
ATOM 2341 N N . ILE A 1 469 ? 161.800 -49.162 65.739 1.00 79.39 501 ILE A N 1
ATOM 2342 C CA . ILE A 1 469 ? 161.714 -50.582 65.373 1.00 79.00 501 ILE A CA 1
ATOM 2343 C C . ILE A 1 469 ? 162.819 -51.391 66.089 1.00 82.21 501 ILE A C 1
ATOM 2344 O O . ILE A 1 469 ? 162.505 -52.393 66.736 1.00 81.98 501 ILE A O 1
ATOM 2349 N N . ALA A 1 470 ? 164.094 -50.941 65.978 1.00 77.90 502 ALA A N 1
ATOM 2350 C CA . ALA A 1 470 ? 165.271 -51.569 66.596 1.00 77.55 502 ALA A CA 1
ATOM 2351 C C . ALA A 1 470 ? 165.103 -51.777 68.109 1.00 80.74 502 ALA A C 1
ATOM 2352 O O . ALA A 1 470 ? 165.443 -52.851 68.603 1.00 79.87 502 ALA A O 1
ATOM 2354 N N . LEU A 1 471 ? 164.523 -50.774 68.820 1.00 77.48 503 LEU A N 1
ATOM 2355 C CA . LEU A 1 471 ? 164.231 -50.792 70.265 1.00 77.38 503 LEU A CA 1
ATOM 2356 C C . LEU A 1 471 ? 163.236 -51.907 70.658 1.00 81.02 503 LEU A C 1
ATOM 2357 O O . LEU A 1 471 ? 163.350 -52.468 71.751 1.00 80.47 503 LEU A O 1
ATOM 2362 N N . ALA A 1 472 ? 162.261 -52.211 69.774 1.00 77.44 504 ALA A N 1
ATOM 2363 C CA . ALA A 1 472 ? 161.264 -53.258 69.996 1.00 77.02 504 ALA A CA 1
ATOM 2364 C C . ALA A 1 472 ? 161.880 -54.665 69.867 1.00 80.55 504 ALA A C 1
ATOM 2365 O O . ALA A 1 472 ? 161.421 -55.597 70.536 1.00 79.70 504 ALA A O 1
ATOM 2367 N N . LYS A 1 473 ? 162.912 -54.810 68.999 1.00 77.26 505 LYS A N 1
ATOM 2368 C CA . LYS A 1 473 ? 163.638 -56.057 68.730 1.00 77.23 505 LYS A CA 1
ATOM 2369 C C . LYS A 1 473 ? 164.458 -56.483 69.966 1.00 83.04 505 LYS A C 1
ATOM 2370 O O . LYS A 1 473 ? 164.419 -57.649 70.368 1.00 82.65 505 LYS A O 1
ATOM 2376 N N . LYS A 1 474 ? 165.160 -55.511 70.577 1.00 80.63 506 LYS A N 1
ATOM 2377 C CA . LYS A 1 474 ? 165.993 -55.641 71.765 1.00 80.69 506 LYS A CA 1
ATOM 2378 C C . LYS A 1 474 ? 165.175 -56.035 73.005 1.00 86.66 506 LYS A C 1
ATOM 2379 O O . LYS A 1 474 ? 165.691 -56.762 73.854 1.00 87.05 506 LYS A O 1
ATOM 2385 N N . HIS A 1 475 ? 163.918 -55.558 73.115 1.00 84.12 507 HIS A N 1
ATOM 2386 C CA . HIS A 1 475 ? 163.054 -55.818 74.277 1.00 84.76 507 HIS A CA 1
ATOM 2387 C C . HIS A 1 475 ? 162.128 -57.056 74.156 1.00 88.56 507 HIS A C 1
ATOM 2388 O O . HIS A 1 475 ? 161.487 -57.434 75.148 1.00 87.93 507 HIS A O 1
ATOM 2395 N N . GLY A 1 476 ? 162.078 -57.671 72.972 1.00 84.81 508 GLY A N 1
ATOM 2396 C CA . GLY A 1 476 ? 161.259 -58.854 72.721 1.00 110.64 508 GLY A CA 1
ATOM 2397 C C . GLY A 1 476 ? 160.365 -58.720 71.510 1.00 127.15 508 GLY A C 1
ATOM 2398 O O . GLY A 1 476 ? 160.842 -58.765 70.376 1.00 88.41 508 GLY A O 1
ATOM 2399 N N . LEU A 1 478 ? 158.524 -58.945 68.817 1.00 81.21 510 LEU A N 1
ATOM 2400 C CA . LEU A 1 478 ? 157.290 -59.634 68.447 1.00 81.52 510 LEU A CA 1
ATOM 2401 C C . LEU A 1 478 ? 156.667 -59.005 67.195 1.00 86.81 510 LEU A C 1
ATOM 2402 O O . LEU A 1 478 ? 156.434 -59.706 66.210 1.00 87.04 510 LEU A O 1
ATOM 2407 N N . GLY A 1 479 ? 156.477 -57.684 67.229 1.00 83.28 511 GLY A N 1
ATOM 2408 C CA . GLY A 1 479 ? 155.935 -56.886 66.133 1.00 82.52 511 GLY A CA 1
ATOM 2409 C C . GLY A 1 479 ? 156.057 -55.398 66.402 1.00 84.56 511 GLY A C 1
ATOM 2410 O O . GLY A 1 479 ? 156.253 -54.998 67.556 1.00 84.18 511 GLY A O 1
ATOM 2411 N N . VAL A 1 480 ? 155.978 -54.561 65.339 1.00 78.80 512 VAL A N 1
ATOM 2412 C CA . VAL A 1 480 ? 156.081 -53.100 65.482 1.00 77.16 512 VAL A CA 1
ATOM 2413 C C . VAL A 1 480 ? 154.839 -52.398 64.911 1.00 77.08 512 VAL A C 1
ATOM 2414 O O . VAL A 1 480 ? 154.829 -52.005 63.745 1.00 76.29 512 VAL A O 1
ATOM 2418 N N . LEU A 1 481 ? 153.799 -52.250 65.749 1.00 71.56 513 LEU A N 1
ATOM 2419 C CA . LEU A 1 481 ? 152.548 -51.563 65.430 1.00 70.66 513 LEU A CA 1
ATOM 2420 C C . LEU A 1 481 ? 152.660 -50.101 65.934 1.00 72.52 513 LEU A C 1
ATOM 2421 O O . LEU A 1 481 ? 152.398 -49.814 67.111 1.00 71.18 513 LEU A O 1
ATOM 2426 N N . ILE A 1 482 ? 153.115 -49.197 65.030 1.00 67.91 514 ILE A N 1
ATOM 2427 C CA . ILE A 1 482 ? 153.337 -47.761 65.279 1.00 66.80 514 ILE A CA 1
ATOM 2428 C C . ILE A 1 482 ? 152.065 -46.949 65.027 1.00 69.09 514 ILE A C 1
ATOM 2429 O O . ILE A 1 482 ? 151.521 -47.000 63.930 1.00 68.17 514 ILE A O 1
ATOM 2434 N N . PHE A 1 483 ? 151.608 -46.189 66.020 1.00 65.34 515 PHE A N 1
ATOM 2435 C CA . PHE A 1 483 ? 150.440 -45.346 65.837 1.00 65.31 515 PHE A CA 1
ATOM 2436 C C . PHE A 1 483 ? 150.783 -43.874 65.859 1.00 68.16 515 PHE A C 1
ATOM 2437 O O . PHE A 1 483 ? 151.506 -43.434 66.734 1.00 67.66 515 PHE A O 1
ATOM 2445 N N . ASN A 1 484 ? 150.251 -43.120 64.886 1.00 64.45 516 ASN A N 1
ATOM 2446 C CA . ASN A 1 484 ? 150.435 -41.676 64.685 1.00 63.69 516 ASN A CA 1
ATOM 2447 C C . ASN A 1 484 ? 150.200 -40.855 65.967 1.00 65.92 516 ASN A C 1
ATOM 2448 O O . ASN A 1 484 ? 149.355 -41.216 66.777 1.00 65.02 516 ASN A O 1
ATOM 2453 N N . ASN A 1 485 ? 150.965 -39.773 66.148 1.00 61.90 517 ASN A N 1
ATOM 2454 C CA . ASN A 1 485 ? 150.826 -38.851 67.278 1.00 61.32 517 ASN A CA 1
ATOM 2455 C C . ASN A 1 485 ? 149.828 -37.729 66.951 1.00 64.89 517 ASN A C 1
ATOM 2456 O O . ASN A 1 485 ? 149.371 -37.030 67.852 1.00 64.69 517 ASN A O 1
ATOM 2461 N N . LYS A 1 486 ? 149.494 -37.563 65.660 1.00 61.77 518 LYS A N 1
ATOM 2462 C CA . LYS A 1 486 ? 148.577 -36.537 65.177 1.00 61.59 518 LYS A CA 1
ATOM 2463 C C . LYS A 1 486 ? 147.154 -37.100 65.046 1.00 66.39 518 LYS A C 1
ATOM 2464 O O . LYS A 1 486 ? 146.943 -38.063 64.298 1.00 66.90 518 LYS A O 1
ATOM 2470 N N . PRO A 1 487 ? 146.157 -36.519 65.749 1.00 62.67 519 PRO A N 1
ATOM 2471 C CA . PRO A 1 487 ? 144.781 -37.025 65.610 1.00 62.34 519 PRO A CA 1
ATOM 2472 C C . PRO A 1 487 ? 144.173 -36.641 64.257 1.00 66.43 519 PRO A C 1
ATOM 2473 O O . PRO A 1 487 ? 144.402 -35.526 63.771 1.00 66.49 519 PRO A O 1
ATOM 2477 N N . GLY A 1 488 ? 143.448 -37.588 63.651 1.00 61.65 520 GLY A N 1
ATOM 2478 C CA . GLY A 1 488 ? 142.777 -37.422 62.366 1.00 60.77 520 GLY A CA 1
ATOM 2479 C C . GLY A 1 488 ? 143.647 -37.559 61.128 1.00 63.70 520 GLY A C 1
ATOM 2480 O O . GLY A 1 488 ? 143.114 -37.619 60.019 1.00 64.38 520 GLY A O 1
ATOM 2481 N N . GLN A 1 489 ? 144.982 -37.612 61.293 1.00 57.85 521 GLN A N 1
ATOM 2482 C CA . GLN A 1 489 ? 145.919 -37.714 60.173 1.00 56.52 521 GLN A CA 1
ATOM 2483 C C . GLN A 1 489 ? 145.993 -39.116 59.556 1.00 58.60 521 GLN A C 1
ATOM 2484 O O . GLN A 1 489 ? 146.008 -40.108 60.283 1.00 58.54 521 GLN A O 1
ATOM 2490 N N . SER A 1 490 ? 146.091 -39.184 58.209 1.00 53.61 522 SER A N 1
ATOM 2491 C CA . SER A 1 490 ? 146.248 -40.434 57.455 1.00 52.14 522 SER A CA 1
ATOM 2492 C C . SER A 1 490 ? 147.632 -41.013 57.743 1.00 54.25 522 SER A C 1
ATOM 2493 O O . SER A 1 490 ? 148.524 -40.257 58.128 1.00 54.46 522 SER A O 1
ATOM 2496 N N . ASN A 1 491 ? 147.819 -42.332 57.551 1.00 49.54 523 ASN A N 1
ATOM 2497 C CA . ASN A 1 491 ? 149.093 -43.009 57.821 1.00 48.97 523 ASN A CA 1
ATOM 2498 C C . ASN A 1 491 ? 150.248 -42.425 57.030 1.00 53.94 523 ASN A C 1
ATOM 2499 O O . ASN A 1 491 ? 150.078 -42.002 55.877 1.00 52.54 523 ASN A O 1
ATOM 2504 N N . ARG A 1 492 ? 151.425 -42.386 57.674 1.00 51.66 524 ARG A N 1
ATOM 2505 C CA . ARG A 1 492 ? 152.642 -41.855 57.080 1.00 52.46 524 ARG A CA 1
ATOM 2506 C C . ARG A 1 492 ? 153.342 -42.929 56.244 1.00 58.94 524 ARG A C 1
ATOM 2507 O O . ARG A 1 492 ? 153.153 -44.127 56.492 1.00 57.91 524 ARG A O 1
ATOM 2515 N N . SER A 1 493 ? 154.148 -42.491 55.250 1.00 58.35 525 SER A N 1
ATOM 2516 C CA . SER A 1 493 ? 154.973 -43.361 54.400 1.00 59.15 525 SER A CA 1
ATOM 2517 C C . SER A 1 493 ? 156.350 -43.459 55.083 1.00 63.93 525 SER A C 1
ATOM 2518 O O . SER A 1 493 ? 157.119 -42.494 55.071 1.00 63.73 525 SER A O 1
ATOM 2521 N N . MET A 1 494 ? 156.591 -44.591 55.751 1.00 61.54 526 MET A N 1
ATOM 2522 C CA . MET A 1 494 ? 157.817 -44.811 56.566 1.00 61.97 526 MET A CA 1
ATOM 2523 C C . MET A 1 494 ? 159.085 -44.870 55.708 1.00 68.05 526 MET A C 1
ATOM 2524 O O . MET A 1 494 ? 160.170 -44.637 56.269 1.00 68.57 526 MET A O 1
ATOM 2529 N N . ARG A 1 495 ? 158.947 -45.148 54.410 1.00 64.90 527 ARG A N 1
ATOM 2530 C CA . ARG A 1 495 ? 160.115 -45.225 53.489 1.00 85.45 527 ARG A CA 1
ATOM 2531 C C . ARG A 1 495 ? 161.183 -46.145 54.092 1.00 115.73 527 ARG A C 1
ATOM 2532 O O . ARG A 1 495 ? 162.291 -45.644 54.339 1.00 77.75 527 ARG A O 1
ATOM 2540 N N . PHE A 1 507 ? 163.466 -56.266 60.599 1.00 99.54 539 PHE A N 1
ATOM 2541 C CA . PHE A 1 507 ? 162.304 -56.815 61.294 1.00 99.28 539 PHE A CA 1
ATOM 2542 C C . PHE A 1 507 ? 160.966 -56.187 60.829 1.00 102.46 539 PHE A C 1
ATOM 2543 O O . PHE A 1 507 ? 160.936 -55.022 60.424 1.00 102.27 539 PHE A O 1
ATOM 2551 N N . ILE A 1 508 ? 159.871 -56.983 60.888 1.00 97.96 540 ILE A N 1
ATOM 2552 C CA . ILE A 1 508 ? 158.500 -56.636 60.482 1.00 97.20 540 ILE A CA 1
ATOM 2553 C C . ILE A 1 508 ? 157.958 -55.395 61.244 1.00 98.54 540 ILE A C 1
ATOM 2554 O O . ILE A 1 508 ? 158.044 -55.327 62.472 1.00 98.20 540 ILE A O 1
ATOM 2559 N N . SER A 1 509 ? 157.406 -54.422 60.480 1.00 92.53 541 SER A N 1
ATOM 2560 C CA . SER A 1 509 ? 156.842 -53.158 60.970 1.00 91.02 541 SER A CA 1
ATOM 2561 C C . SER A 1 509 ? 155.759 -52.593 60.031 1.00 92.49 541 SER A C 1
ATOM 2562 O O . SER A 1 509 ? 155.764 -52.869 58.828 1.00 91.41 541 SER A O 1
ATOM 2565 N N . HIS A 1 510 ? 154.837 -51.793 60.599 1.00 87.72 542 HIS A N 1
ATOM 2566 C CA . HIS A 1 510 ? 153.695 -51.182 59.907 1.00 86.93 542 HIS A CA 1
ATOM 2567 C C . HIS A 1 510 ? 153.113 -50.023 60.728 1.00 85.00 542 HIS A C 1
ATOM 2568 O O . HIS A 1 510 ? 153.153 -50.068 61.962 1.00 84.56 542 HIS A O 1
ATOM 2575 N N . GLU A 1 511 ? 152.538 -49.011 60.051 1.00 76.75 543 GLU A N 1
ATOM 2576 C CA . GLU A 1 511 ? 151.934 -47.867 60.730 1.00 74.88 543 GLU A CA 1
ATOM 2577 C C . GLU A 1 511 ? 150.416 -47.841 60.630 1.00 77.43 543 GLU A C 1
ATOM 2578 O O . GLU A 1 511 ? 149.875 -48.363 59.659 1.00 77.15 543 GLU A O 1
ATOM 2584 N N . PHE A 1 512 ? 149.728 -47.216 61.621 1.00 73.06 544 PHE A N 1
ATOM 2585 C CA . PHE A 1 512 ? 148.270 -47.054 61.632 1.00 73.02 544 PHE A CA 1
ATOM 2586 C C . PHE A 1 512 ? 147.826 -45.811 62.464 1.00 74.80 544 PHE A C 1
ATOM 2587 O O . PHE A 1 512 ? 148.661 -45.191 63.114 1.00 73.64 544 PHE A O 1
ATOM 2595 N N . GLY A 1 513 ? 146.544 -45.441 62.370 1.00 71.05 545 GLY A N 1
ATOM 2596 C CA . GLY A 1 513 ? 145.942 -44.269 63.009 1.00 70.59 545 GLY A CA 1
ATOM 2597 C C . GLY A 1 513 ? 146.125 -44.082 64.506 1.00 74.57 545 GLY A C 1
ATOM 2598 O O . GLY A 1 513 ? 146.326 -45.054 65.240 1.00 73.90 545 GLY A O 1
ATOM 2599 N N . LYS A 1 514 ? 146.029 -42.806 64.965 1.00 71.46 546 LYS A N 1
ATOM 2600 C CA . LYS A 1 514 ? 146.126 -42.380 66.370 1.00 71.21 546 LYS A CA 1
ATOM 2601 C C . LYS A 1 514 ? 144.848 -42.751 67.118 1.00 75.48 546 LYS A C 1
ATOM 2602 O O . LYS A 1 514 ? 144.920 -43.392 68.167 1.00 74.19 546 LYS A O 1
ATOM 2608 N N . ALA A 1 515 ? 143.689 -42.299 66.590 1.00 73.64 547 ALA A N 1
ATOM 2609 C CA . ALA A 1 515 ? 142.350 -42.511 67.137 1.00 74.51 547 ALA A CA 1
ATOM 2610 C C . ALA A 1 515 ? 142.037 -43.996 67.344 1.00 81.40 547 ALA A C 1
ATOM 2611 O O . ALA A 1 515 ? 141.418 -44.350 68.355 1.00 81.16 547 ALA A O 1
ATOM 2613 N N . MET A 1 516 ? 142.489 -44.861 66.399 1.00 79.95 548 MET A N 1
ATOM 2614 C CA . MET A 1 516 ? 142.316 -46.317 66.458 1.00 80.91 548 MET A CA 1
ATOM 2615 C C . MET A 1 516 ? 143.129 -46.880 67.630 1.00 85.62 548 MET A C 1
ATOM 2616 O O . MET A 1 516 ? 142.647 -47.754 68.353 1.00 85.15 548 MET A O 1
ATOM 2621 N N . SER A 1 517 ? 144.331 -46.351 67.844 1.00 83.06 549 SER A N 1
ATOM 2622 C CA . SER A 1 517 ? 145.136 -46.830 68.951 1.00 84.00 549 SER A CA 1
ATOM 2623 C C . SER A 1 517 ? 144.966 -46.052 70.261 1.00 88.90 549 SER A C 1
ATOM 2624 O O . SER A 1 517 ? 145.649 -46.360 71.240 1.00 88.00 549 SER A O 1
ATOM 2627 N N . GLN A 1 518 ? 144.030 -45.087 70.309 1.00 86.89 550 GLN A N 1
ATOM 2628 C CA . GLN A 1 518 ? 143.743 -44.394 71.564 1.00 87.03 550 GLN A CA 1
ATOM 2629 C C . GLN A 1 518 ? 142.888 -45.369 72.397 1.00 91.72 550 GLN A C 1
ATOM 2630 O O . GLN A 1 518 ? 143.016 -45.399 73.621 1.00 91.71 550 GLN A O 1
ATOM 2636 N N . LEU A 1 519 ? 142.084 -46.223 71.706 1.00 88.14 551 LEU A N 1
ATOM 2637 C CA . LEU A 1 519 ? 141.246 -47.268 72.304 1.00 87.90 551 LEU A CA 1
ATOM 2638 C C . LEU A 1 519 ? 141.963 -48.639 72.348 1.00 89.77 551 LEU A C 1
ATOM 2639 O O . LEU A 1 519 ? 141.653 -49.455 73.223 1.00 89.45 551 LEU A O 1
ATOM 2644 N N . ASN A 1 520 ? 142.945 -48.866 71.433 1.00 84.31 552 ASN A N 1
ATOM 2645 C CA . ASN A 1 520 ? 143.814 -50.053 71.406 1.00 83.22 552 ASN A CA 1
ATOM 2646 C C . ASN A 1 520 ? 144.755 -49.888 72.613 1.00 86.88 552 ASN A C 1
ATOM 2647 O O . ASN A 1 520 ? 144.992 -50.849 73.349 1.00 86.20 552 ASN A O 1
ATOM 2652 N N . GLY A 1 521 ? 145.225 -48.646 72.814 1.00 83.44 553 GLY A N 1
ATOM 2653 C CA . GLY A 1 521 ? 146.105 -48.226 73.901 1.00 83.10 553 GLY A CA 1
ATOM 2654 C C . GLY A 1 521 ? 145.518 -48.486 75.269 1.00 86.88 553 GLY A C 1
ATOM 2655 O O . GLY A 1 521 ? 146.245 -48.846 76.197 1.00 86.26 553 GLY A O 1
ATOM 2656 N N . ASN A 1 522 ? 144.186 -48.354 75.383 1.00 83.98 554 ASN A N 1
ATOM 2657 C CA . ASN A 1 522 ? 143.437 -48.608 76.609 1.00 84.02 554 ASN A CA 1
ATOM 2658 C C . ASN A 1 522 ? 143.369 -50.129 76.895 1.00 88.29 554 ASN A C 1
ATOM 2659 O O . ASN A 1 522 ? 142.352 -50.783 76.621 1.00 87.33 554 ASN A O 1
ATOM 2664 N N . GLY A 1 523 ? 144.490 -50.661 77.407 1.00 84.97 555 GLY A N 1
ATOM 2665 C CA . GLY A 1 523 ? 144.655 -52.060 77.795 1.00 84.16 555 GLY A CA 1
ATOM 2666 C C . GLY A 1 523 ? 145.618 -52.898 76.975 1.00 86.06 555 GLY A C 1
ATOM 2667 O O . GLY A 1 523 ? 146.669 -52.425 76.524 1.00 84.23 555 GLY A O 1
ATOM 2668 N N . THR A 1 524 ? 145.249 -54.181 76.825 1.00 82.55 556 THR A N 1
ATOM 2669 C CA . THR A 1 524 ? 145.949 -55.252 76.103 1.00 82.14 556 THR A CA 1
ATOM 2670 C C . THR A 1 524 ? 144.897 -56.283 75.617 1.00 84.56 556 THR A C 1
ATOM 2671 O O . THR A 1 524 ? 143.859 -56.446 76.273 1.00 83.68 556 THR A O 1
ATOM 2675 N N . GLY A 1 525 ? 145.161 -56.947 74.486 1.00 80.41 557 GLY A N 1
ATOM 2676 C CA . GLY A 1 525 ? 144.230 -57.936 73.942 1.00 79.72 557 GLY A CA 1
ATOM 2677 C C . GLY A 1 525 ? 144.541 -58.526 72.578 1.00 82.47 557 GLY A C 1
ATOM 2678 O O . GLY A 1 525 ? 145.706 -58.737 72.231 1.00 81.77 557 GLY A O 1
ATOM 2679 N N . SER A 1 526 ? 143.476 -58.762 71.804 1.00 78.21 558 SER A N 1
ATOM 2680 C CA . SER A 1 526 ? 143.511 -59.431 70.475 1.00 77.41 558 SER A CA 1
ATOM 2681 C C . SER A 1 526 ? 144.042 -58.542 69.344 1.00 78.61 558 SER A C 1
ATOM 2682 O O . SER A 1 526 ? 143.878 -57.319 69.418 1.00 78.71 558 SER A O 1
ATOM 2685 N N . LEU A 1 527 ? 144.622 -59.185 68.326 1.00 72.86 559 LEU A N 1
ATOM 2686 C CA . LEU A 1 527 ? 145.147 -58.577 67.088 1.00 71.96 559 LEU A CA 1
ATOM 2687 C C . LEU A 1 527 ? 145.173 -59.657 65.995 1.00 75.71 559 LEU A C 1
ATOM 2688 O O . LEU A 1 527 ? 145.647 -60.766 66.247 1.00 75.05 559 LEU A O 1
ATOM 2693 N N . GLU A 1 528 ? 144.742 -59.299 64.783 1.00 71.58 560 GLU A N 1
ATOM 2694 C CA . GLU A 1 528 ? 144.715 -60.285 63.673 1.00 71.06 560 GLU A CA 1
ATOM 2695 C C . GLU A 1 528 ? 144.823 -59.581 62.317 1.00 72.03 560 GLU A C 1
ATOM 2696 O O . GLU A 1 528 ? 144.005 -58.687 62.058 1.00 71.47 560 GLU A O 1
ATOM 2702 N N . PHE A 1 529 ? 145.809 -59.971 61.502 1.00 66.45 561 PHE A N 1
ATOM 2703 C CA . PHE A 1 529 ? 145.971 -59.450 60.142 1.00 64.97 561 PHE A CA 1
ATOM 2704 C C . PHE A 1 529 ? 145.183 -60.338 59.175 1.00 66.08 561 PHE A C 1
ATOM 2705 O O . PHE A 1 529 ? 145.584 -61.473 58.901 1.00 65.82 561 PHE A O 1
ATOM 2713 N N . ASP A 1 530 ? 144.046 -59.817 58.679 1.00 59.73 562 ASP A N 1
ATOM 2714 C CA . ASP A 1 530 ? 143.143 -60.520 57.766 1.00 57.61 562 ASP A CA 1
ATOM 2715 C C . ASP A 1 530 ? 143.751 -60.731 56.383 1.00 57.45 562 ASP A C 1
ATOM 2716 O O . ASP A 1 530 ? 144.427 -59.849 55.861 1.00 55.88 562 ASP A O 1
ATOM 2721 N N . SER A 1 531 ? 143.527 -61.923 55.816 1.00 53.36 563 SER A N 1
ATOM 2722 C CA . SER A 1 531 ? 144.001 -62.339 54.493 1.00 53.02 563 SER A CA 1
ATOM 2723 C C . SER A 1 531 ? 143.007 -61.888 53.421 1.00 56.62 563 SER A C 1
ATOM 2724 O O . SER A 1 531 ? 143.392 -61.650 52.275 1.00 56.71 563 SER A O 1
ATOM 2727 N N . VAL A 1 532 ? 141.718 -61.843 53.793 1.00 52.45 564 VAL A N 1
ATOM 2728 C CA . VAL A 1 532 ? 140.611 -61.444 52.930 1.00 52.29 564 VAL A CA 1
ATOM 2729 C C . VAL A 1 532 ? 140.388 -59.932 53.060 1.00 55.19 564 VAL A C 1
ATOM 2730 O O . VAL A 1 532 ? 140.611 -59.355 54.129 1.00 55.32 564 VAL A O 1
ATOM 2734 N N . VAL A 1 533 ? 140.029 -59.297 51.947 1.00 50.86 565 VAL A N 1
ATOM 2735 C CA . VAL A 1 533 ? 139.787 -57.857 51.854 1.00 50.31 565 VAL A CA 1
ATOM 2736 C C . VAL A 1 533 ? 138.487 -57.469 52.565 1.00 55.98 565 VAL A C 1
ATOM 2737 O O . VAL A 1 533 ? 137.522 -58.243 52.560 1.00 57.17 565 VAL A O 1
ATOM 2741 N N . SER A 1 534 ? 138.473 -56.283 53.195 1.00 52.11 566 SER A N 1
ATOM 2742 C CA . SER A 1 534 ? 137.306 -55.756 53.908 1.00 51.43 566 SER A CA 1
ATOM 2743 C C . SER A 1 534 ? 137.113 -54.251 53.652 1.00 52.57 566 SER A C 1
ATOM 2744 O O . SER A 1 534 ? 138.077 -53.551 53.321 1.00 51.10 566 SER A O 1
ATOM 2747 N N . LYS A 1 535 ? 135.853 -53.778 53.761 1.00 48.03 567 LYS A N 1
ATOM 2748 C CA . LYS A 1 535 ? 135.488 -52.386 53.545 1.00 47.41 567 LYS A CA 1
ATOM 2749 C C . LYS A 1 535 ? 135.836 -51.554 54.769 1.00 52.87 567 LYS A C 1
ATOM 2750 O O . LYS A 1 535 ? 135.615 -51.987 55.908 1.00 53.76 567 LYS A O 1
ATOM 2756 N N . ALA A 1 536 ? 136.401 -50.365 54.522 1.00 47.89 568 ALA A N 1
ATOM 2757 C CA . ALA A 1 536 ? 136.827 -49.425 55.549 1.00 47.11 568 ALA A CA 1
ATOM 2758 C C . ALA A 1 536 ? 136.675 -48.010 55.040 1.00 48.51 568 ALA A C 1
ATOM 2759 O O . ALA A 1 536 ? 136.912 -47.782 53.853 1.00 46.82 568 ALA A O 1
ATOM 2761 N N . PRO A 1 537 ? 136.334 -47.023 55.904 1.00 44.80 569 PRO A N 1
ATOM 2762 C CA . PRO A 1 537 ? 136.262 -45.636 55.414 1.00 44.66 569 PRO A CA 1
ATOM 2763 C C . PRO A 1 537 ? 137.677 -45.145 55.113 1.00 47.51 569 PRO A C 1
ATOM 2764 O O . PRO A 1 537 ? 138.609 -45.504 55.823 1.00 45.63 569 PRO A O 1
ATOM 2768 N N . SER A 1 538 ? 137.848 -44.403 54.013 1.00 44.60 570 SER A N 1
ATOM 2769 C CA . SER A 1 538 ? 139.157 -43.932 53.593 1.00 43.94 570 SER A CA 1
ATOM 2770 C C . SER A 1 538 ? 139.678 -42.833 54.485 1.00 48.39 570 SER A C 1
ATOM 2771 O O . SER A 1 538 ? 138.926 -41.945 54.910 1.00 48.30 570 SER A O 1
ATOM 2774 N N . GLN A 1 539 ? 140.992 -42.891 54.743 1.00 43.95 571 GLN A N 1
ATOM 2775 C CA . GLN A 1 539 ? 141.727 -41.915 55.546 1.00 42.58 571 GLN A CA 1
ATOM 2776 C C . GLN A 1 539 ? 141.922 -40.611 54.779 1.00 45.08 571 GLN A C 1
ATOM 2777 O O . GLN A 1 539 ? 142.192 -39.583 55.398 1.00 46.39 571 GLN A O 1
ATOM 2783 N N . LYS A 1 540 ? 141.807 -40.662 53.435 1.00 39.36 572 LYS A N 1
ATOM 2784 C CA . LYS A 1 540 ? 141.992 -39.548 52.512 1.00 37.98 572 LYS A CA 1
ATOM 2785 C C . LYS A 1 540 ? 140.813 -39.443 51.506 1.00 39.18 572 LYS A C 1
ATOM 2786 O O . LYS A 1 540 ? 140.967 -38.917 50.404 1.00 37.77 572 LYS A O 1
ATOM 2792 N N . GLY A 1 541 ? 139.652 -39.927 51.922 1.00 34.59 573 GLY A N 1
ATOM 2793 C CA . GLY A 1 541 ? 138.427 -39.880 51.144 1.00 34.26 573 GLY A CA 1
ATOM 2794 C C . GLY A 1 541 ? 137.909 -38.469 50.967 1.00 39.39 573 GLY A C 1
ATOM 2795 O O . GLY A 1 541 ? 138.140 -37.610 51.821 1.00 39.70 573 GLY A O 1
ATOM 2796 N N . ASN A 1 542 ? 137.199 -38.225 49.838 1.00 36.39 574 ASN A N 1
ATOM 2797 C CA . ASN A 1 542 ? 136.619 -36.932 49.448 1.00 35.74 574 ASN A CA 1
ATOM 2798 C C . ASN A 1 542 ? 137.698 -35.841 49.338 1.00 38.64 574 ASN A C 1
ATOM 2799 O O . ASN A 1 542 ? 137.485 -34.683 49.672 1.00 38.90 574 ASN A O 1
ATOM 2804 N N . GLU A 1 543 ? 138.863 -36.233 48.851 1.00 35.35 575 GLU A N 1
ATOM 2805 C CA . GLU A 1 543 ? 139.992 -35.336 48.638 1.00 34.66 575 GLU A CA 1
ATOM 2806 C C . GLU A 1 543 ? 140.429 -35.575 47.223 1.00 37.67 575 GLU A C 1
ATOM 2807 O O . GLU A 1 543 ? 140.441 -36.733 46.770 1.00 37.70 575 GLU A O 1
ATOM 2813 N N . MET A 1 544 ? 140.817 -34.504 46.527 1.00 33.28 576 MET A N 1
ATOM 2814 C CA . MET A 1 544 ? 141.312 -34.630 45.159 1.00 32.96 576 MET A CA 1
ATOM 2815 C C . MET A 1 544 ? 142.560 -35.504 45.169 1.00 36.39 576 MET A C 1
ATOM 2816 O O . MET A 1 544 ? 143.320 -35.437 46.121 1.00 35.55 576 MET A O 1
ATOM 2821 N N . ASN A 1 545 ? 142.723 -36.398 44.188 1.00 34.12 577 ASN A N 1
ATOM 2822 C CA . ASN A 1 545 ? 143.908 -37.260 44.203 1.00 33.67 577 ASN A CA 1
ATOM 2823 C C . ASN A 1 545 ? 145.171 -36.439 44.081 1.00 36.29 577 ASN A C 1
ATOM 2824 O O . ASN A 1 545 ? 145.211 -35.518 43.267 1.00 36.04 577 ASN A O 1
ATOM 2829 N N . HIS A 1 546 ? 146.162 -36.776 44.903 1.00 32.83 578 HIS A N 1
ATOM 2830 C CA . HIS A 1 546 ? 147.453 -36.051 44.919 1.00 32.16 578 HIS A CA 1
ATOM 2831 C C . HIS A 1 546 ? 148.047 -35.991 43.512 1.00 35.78 578 HIS A C 1
ATOM 2832 O O . HIS A 1 546 ? 148.523 -34.941 43.156 1.00 36.15 578 HIS A O 1
ATOM 2839 N N . PHE A 1 547 ? 147.981 -37.076 42.744 1.00 31.69 579 PHE A N 1
ATOM 2840 C CA . PHE A 1 547 ? 148.626 -37.116 41.405 1.00 31.20 579 PHE A CA 1
ATOM 2841 C C . PHE A 1 547 ? 147.745 -36.580 40.268 1.00 32.07 579 PHE A C 1
ATOM 2842 O O . PHE A 1 547 ? 148.295 -36.386 39.187 1.00 33.15 579 PHE A O 1
ATOM 2850 N N . SER A 1 548 ? 146.464 -36.295 40.501 1.00 27.07 580 SER A N 1
ATOM 2851 C CA . SER A 1 548 ? 145.592 -35.840 39.383 1.00 27.05 580 SER A CA 1
ATOM 2852 C C . SER A 1 548 ? 146.152 -34.563 38.742 1.00 32.40 580 SER A C 1
ATOM 2853 O O . SER A 1 548 ? 146.434 -33.605 39.472 1.00 33.14 580 SER A O 1
ATOM 2856 N N . ASN A 1 549 ? 146.236 -34.549 37.410 1.00 28.16 581 ASN A N 1
ATOM 2857 C CA . ASN A 1 549 ? 146.822 -33.422 36.636 1.00 27.14 581 ASN A CA 1
ATOM 2858 C C . ASN A 1 549 ? 145.972 -32.152 36.739 1.00 31.73 581 ASN A C 1
ATOM 2859 O O . ASN A 1 549 ? 144.748 -32.217 36.545 1.00 29.91 581 ASN A O 1
ATOM 2864 N N . TRP A 1 550 ? 146.647 -31.028 36.970 1.00 28.88 582 TRP A N 1
ATOM 2865 C CA . TRP A 1 550 ? 145.999 -29.702 37.100 1.00 28.36 582 TRP A CA 1
ATOM 2866 C C . TRP A 1 550 ? 146.102 -28.976 35.766 1.00 30.82 582 TRP A C 1
ATOM 2867 O O . TRP A 1 550 ? 146.941 -29.348 34.942 1.00 30.72 582 TRP A O 1
ATOM 2878 N N . GLY A 1 551 ? 145.267 -27.963 35.596 1.00 27.11 583 GLY A N 1
ATOM 2879 C CA . GLY A 1 551 ? 145.407 -27.052 34.450 1.00 26.33 583 GLY A CA 1
ATOM 2880 C C . GLY A 1 551 ? 146.289 -25.879 34.818 1.00 30.61 583 GLY A C 1
ATOM 2881 O O . GLY A 1 551 ? 146.733 -25.818 35.967 1.00 29.60 583 GLY A O 1
ATOM 2882 N N . LEU A 1 552 ? 146.544 -24.979 33.873 1.00 27.19 584 LEU A N 1
ATOM 2883 C CA . LEU A 1 552 ? 145.797 -24.892 32.595 1.00 26.98 584 LEU A CA 1
ATOM 2884 C C . LEU A 1 552 ? 146.506 -25.717 31.523 1.00 28.33 584 LEU A C 1
ATOM 2885 O O . LEU A 1 552 ? 147.514 -26.358 31.817 1.00 26.88 584 LEU A O 1
ATOM 2890 N N . THR A 1 553 ? 145.992 -25.585 30.300 1.00 25.22 585 THR A N 1
ATOM 2891 C CA . THR A 1 553 ? 146.494 -26.166 29.031 1.00 24.27 585 THR A CA 1
ATOM 2892 C C . THR A 1 553 ? 147.764 -25.396 28.632 1.00 28.30 585 THR A C 1
ATOM 2893 O O . THR A 1 553 ? 147.898 -24.242 29.065 1.00 25.84 585 THR A O 1
ATOM 2897 N N . SER A 1 554 ? 148.663 -25.972 27.826 1.00 24.86 586 SER A N 1
ATOM 2898 C CA . SER A 1 554 ? 149.872 -25.201 27.514 1.00 25.20 586 SER A CA 1
ATOM 2899 C C . SER A 1 554 ? 149.569 -23.832 26.828 1.00 31.68 586 SER A C 1
ATOM 2900 O O . SER A 1 554 ? 150.325 -22.876 27.032 1.00 31.99 586 SER A O 1
ATOM 2903 N N . ASP A 1 555 ? 148.436 -23.721 26.090 1.00 28.34 587 ASP A N 1
ATOM 2904 C CA . ASP A 1 555 ? 147.987 -22.469 25.455 1.00 27.08 587 ASP A CA 1
ATOM 2905 C C . ASP A 1 555 ? 146.943 -21.678 26.316 1.00 31.32 587 ASP A C 1
ATOM 2906 O O . ASP A 1 555 ? 146.293 -20.751 25.819 1.00 30.39 587 ASP A O 1
ATOM 2911 N N . GLY A 1 556 ? 146.822 -22.041 27.596 1.00 27.23 588 GLY A N 1
ATOM 2912 C CA . GLY A 1 556 ? 145.986 -21.356 28.574 1.00 26.25 588 GLY A CA 1
ATOM 2913 C C . GLY A 1 556 ? 144.485 -21.565 28.604 1.00 29.83 588 GLY A C 1
ATOM 2914 O O . GLY A 1 556 ? 143.758 -20.631 28.932 1.00 30.58 588 GLY A O 1
ATOM 2915 N N . TYR A 1 557 ? 144.001 -22.768 28.317 1.00 26.22 589 TYR A N 1
ATOM 2916 C CA . TYR A 1 557 ? 142.574 -23.069 28.395 1.00 26.86 589 TYR A CA 1
ATOM 2917 C C . TYR A 1 557 ? 142.282 -23.885 29.633 1.00 33.70 589 TYR A C 1
ATOM 2918 O O . TYR A 1 557 ? 143.161 -24.561 30.146 1.00 33.60 589 TYR A O 1
ATOM 2927 N N . LEU A 1 558 ? 141.042 -23.838 30.101 1.00 32.23 590 LEU A N 1
ATOM 2928 C CA . LEU A 1 558 ? 140.658 -24.577 31.279 1.00 32.43 590 LEU A CA 1
ATOM 2929 C C . LEU A 1 558 ? 140.382 -26.053 30.969 1.00 37.24 590 LEU A C 1
ATOM 2930 O O . LEU A 1 558 ? 139.399 -26.406 30.307 1.00 36.91 590 LEU A O 1
ATOM 2935 N N . LYS A 1 559 ? 141.269 -26.888 31.500 1.00 31.95 591 LYS A N 1
ATOM 2936 C CA . LYS A 1 559 ? 141.235 -28.374 31.487 1.00 30.64 591 LYS A CA 1
ATOM 2937 C C . LYS A 1 559 ? 141.796 -28.816 32.847 1.00 33.94 591 LYS A C 1
ATOM 2938 O O . LYS A 1 559 ? 142.640 -28.128 33.340 1.00 35.95 591 LYS A O 1
ATOM 2944 N N . PRO A 1 560 ? 141.347 -29.880 33.542 1.00 30.06 592 PRO A N 1
ATOM 2945 C CA . PRO A 1 560 ? 140.347 -30.807 33.044 1.00 28.76 592 PRO A CA 1
ATOM 2946 C C . PRO A 1 560 ? 138.920 -30.246 33.084 1.00 32.21 592 PRO A C 1
ATOM 2947 O O . PRO A 1 560 ? 138.690 -29.176 33.598 1.00 31.16 592 PRO A O 1
ATOM 2951 N N . ASP A 1 561 ? 138.019 -31.016 32.496 1.00 29.25 593 ASP A N 1
ATOM 2952 C CA . ASP A 1 561 ? 136.605 -30.699 32.338 1.00 29.12 593 ASP A CA 1
ATOM 2953 C C . ASP A 1 561 ? 135.746 -31.111 33.505 1.00 33.20 593 ASP A C 1
ATOM 2954 O O . ASP A 1 561 ? 134.745 -30.450 33.773 1.00 33.76 593 ASP A O 1
ATOM 2959 N N . ILE A 1 562 ? 136.051 -32.259 34.128 1.00 30.33 594 ILE A N 1
ATOM 2960 C CA . ILE A 1 562 ? 135.220 -32.855 35.179 1.00 29.23 594 ILE A CA 1
ATOM 2961 C C . ILE A 1 562 ? 136.033 -33.811 36.085 1.00 32.40 594 ILE A C 1
ATOM 2962 O O . ILE A 1 562 ? 137.126 -34.247 35.702 1.00 30.71 594 ILE A O 1
ATOM 2967 N N . THR A 1 563 ? 135.463 -34.156 37.270 1.00 28.41 595 THR A N 1
ATOM 2968 C CA . THR A 1 563 ? 136.028 -35.046 38.283 1.00 28.20 595 THR A CA 1
ATOM 2969 C C . THR A 1 563 ? 135.122 -36.250 38.514 1.00 33.29 595 THR A C 1
ATOM 2970 O O . THR A 1 563 ? 133.912 -36.124 38.385 1.00 33.02 595 THR A O 1
ATOM 2974 N N . ALA A 1 564 ? 135.718 -37.410 38.881 1.00 31.62 596 ALA A N 1
ATOM 2975 C CA . ALA A 1 564 ? 135.032 -38.681 39.161 1.00 32.48 596 ALA A CA 1
ATOM 2976 C C . ALA A 1 564 ? 135.925 -39.526 40.092 1.00 37.50 596 ALA A C 1
ATOM 2977 O O . ALA A 1 564 ? 137.135 -39.279 40.100 1.00 36.14 596 ALA A O 1
ATOM 2979 N N . PRO A 1 565 ? 135.391 -40.513 40.881 1.00 35.06 597 PRO A N 1
ATOM 2980 C CA . PRO A 1 565 ? 136.272 -41.282 41.786 1.00 34.45 597 PRO A CA 1
ATOM 2981 C C . PRO A 1 565 ? 137.322 -42.114 41.051 1.00 35.69 597 PRO A C 1
ATOM 2982 O O . PRO A 1 565 ? 136.990 -42.898 40.164 1.00 33.03 597 PRO A O 1
ATOM 2986 N N . GLY A 1 566 ? 138.581 -41.892 41.409 1.00 32.80 598 GLY A N 1
ATOM 2987 C CA . GLY A 1 566 ? 139.719 -42.560 40.791 1.00 33.69 598 GLY A CA 1
ATOM 2988 C C . GLY A 1 566 ? 140.753 -43.121 41.750 1.00 39.39 598 GLY A C 1
ATOM 2989 O O . GLY A 1 566 ? 141.606 -43.902 41.327 1.00 38.80 598 GLY A O 1
ATOM 2990 N N . GLY A 1 567 ? 140.681 -42.717 43.022 1.00 36.16 599 GLY A N 1
ATOM 2991 C CA . GLY A 1 567 ? 141.581 -43.160 44.090 1.00 36.04 599 GLY A CA 1
ATOM 2992 C C . GLY A 1 567 ? 140.969 -44.272 44.918 1.00 40.22 599 GLY A C 1
ATOM 2993 O O . GLY A 1 567 ? 139.872 -44.101 45.451 1.00 39.05 599 GLY A O 1
ATOM 2994 N N . ASP A 1 568 ? 141.672 -45.434 45.000 1.00 37.58 600 ASP A N 1
ATOM 2995 C CA . ASP A 1 568 ? 141.297 -46.675 45.709 1.00 37.51 600 ASP A CA 1
ATOM 2996 C C . ASP A 1 568 ? 140.044 -47.316 45.135 1.00 39.81 600 ASP A C 1
ATOM 2997 O O . ASP A 1 568 ? 139.123 -47.668 45.874 1.00 38.61 600 ASP A O 1
ATOM 3002 N N . ILE A 1 569 ? 140.019 -47.489 43.807 1.00 36.08 601 ILE A N 1
ATOM 3003 C CA . ILE A 1 569 ? 138.858 -48.064 43.123 1.00 35.03 601 ILE A CA 1
ATOM 3004 C C . ILE A 1 569 ? 138.971 -49.573 43.014 1.00 39.35 601 ILE A C 1
ATOM 3005 O O . ILE A 1 569 ? 139.903 -50.095 42.402 1.00 39.24 601 ILE A O 1
ATOM 3010 N N . TYR A 1 570 ? 137.987 -50.264 43.594 1.00 35.92 602 TYR A N 1
ATOM 3011 C CA . TYR A 1 570 ? 137.909 -51.711 43.578 1.00 35.33 602 TYR A CA 1
ATOM 3012 C C . TYR A 1 570 ? 137.136 -52.155 42.351 1.00 38.61 602 TYR A C 1
ATOM 3013 O O . TYR A 1 570 ? 135.940 -51.846 42.210 1.00 37.97 602 TYR A O 1
ATOM 3022 N N . SER A 1 571 ? 137.847 -52.814 41.415 1.00 34.23 603 SER A N 1
ATOM 3023 C CA . SER A 1 571 ? 137.240 -53.290 40.163 1.00 32.82 603 SER A CA 1
ATOM 3024 C C . SER A 1 571 ? 137.782 -54.661 39.753 1.00 36.47 603 SER A C 1
ATOM 3025 O O . SER A 1 571 ? 138.549 -55.259 40.497 1.00 36.69 603 SER A O 1
ATOM 3028 N N . THR A 1 572 ? 137.379 -55.153 38.581 1.00 33.65 604 THR A N 1
ATOM 3029 C CA . THR A 1 572 ? 137.711 -56.472 38.022 1.00 33.79 604 THR A CA 1
ATOM 3030 C C . THR A 1 572 ? 139.162 -56.677 37.602 1.00 38.90 604 THR A C 1
ATOM 3031 O O . THR A 1 572 ? 139.739 -55.832 36.919 1.00 38.27 604 THR A O 1
ATOM 3035 N N . TYR A 1 573 ? 139.724 -57.834 37.970 1.00 36.69 605 TYR A N 1
ATOM 3036 C CA . TYR A 1 573 ? 141.065 -58.297 37.593 1.00 36.67 605 TYR A CA 1
ATOM 3037 C C . TYR A 1 573 ? 140.898 -59.635 36.864 1.00 41.53 605 TYR A C 1
ATOM 3038 O O . TYR A 1 573 ? 139.783 -60.117 36.769 1.00 38.50 605 TYR A O 1
ATOM 3047 N N . ASN A 1 574 ? 141.986 -60.227 36.341 1.00 41.46 606 ASN A N 1
ATOM 3048 C CA . ASN A 1 574 ? 141.936 -61.510 35.608 1.00 42.19 606 ASN A CA 1
ATOM 3049 C C . ASN A 1 574 ? 141.430 -62.679 36.434 1.00 47.05 606 ASN A C 1
ATOM 3050 O O . ASN A 1 574 ? 141.607 -62.699 37.652 1.00 46.94 606 ASN A O 1
ATOM 3055 N N . ASP A 1 575 ? 140.866 -63.686 35.748 1.00 44.70 607 ASP A N 1
ATOM 3056 C CA . ASP A 1 575 ? 140.422 -64.969 36.293 1.00 44.70 607 ASP A CA 1
ATOM 3057 C C . ASP A 1 575 ? 139.493 -64.824 37.516 1.00 47.92 607 ASP A C 1
ATOM 3058 O O . ASP A 1 575 ? 139.734 -65.422 38.573 1.00 47.57 607 ASP A O 1
ATOM 3063 N N . ASN A 1 576 ? 138.427 -64.014 37.344 1.00 43.68 608 ASN A N 1
ATOM 3064 C CA . ASN A 1 576 ? 137.379 -63.703 38.324 1.00 42.92 608 ASN A CA 1
ATOM 3065 C C . ASN A 1 576 ? 137.897 -63.055 39.608 1.00 46.76 608 ASN A C 1
ATOM 3066 O O . ASN A 1 576 ? 137.208 -63.072 40.637 1.00 46.56 608 ASN A O 1
ATOM 3071 N N . HIS A 1 577 ? 139.092 -62.426 39.526 1.00 42.99 609 HIS A N 1
ATOM 3072 C CA . HIS A 1 577 ? 139.702 -61.698 40.631 1.00 41.77 609 HIS A CA 1
ATOM 3073 C C . HIS A 1 577 ? 139.286 -60.238 40.601 1.00 43.77 609 HIS A C 1
ATOM 3074 O O . HIS A 1 577 ? 138.644 -59.781 39.646 1.00 41.06 609 HIS A O 1
ATOM 3081 N N . TYR A 1 578 ? 139.611 -59.524 41.688 1.00 40.87 610 TYR A N 1
ATOM 3082 C CA . TYR A 1 578 ? 139.290 -58.113 41.899 1.00 40.22 610 TYR A CA 1
ATOM 3083 C C . TYR A 1 578 ? 140.428 -57.449 42.667 1.00 41.67 610 TYR A C 1
ATOM 3084 O O . TYR A 1 578 ? 141.098 -58.102 43.474 1.00 42.99 610 TYR A O 1
ATOM 3093 N N . GLY A 1 579 ? 140.630 -56.167 42.418 1.00 34.73 611 GLY A N 1
ATOM 3094 C CA . GLY A 1 579 ? 141.665 -55.384 43.085 1.00 32.90 611 GLY A CA 1
ATOM 3095 C C . GLY A 1 579 ? 141.445 -53.890 43.028 1.00 35.22 611 GLY A C 1
ATOM 3096 O O . GLY A 1 579 ? 140.609 -53.425 42.260 1.00 35.46 611 GLY A O 1
ATOM 3097 N N . SER A 1 580 ? 142.230 -53.120 43.826 1.00 32.50 612 SER A N 1
ATOM 3098 C CA . SER A 1 580 ? 142.186 -51.656 43.903 1.00 31.11 612 SER A CA 1
ATOM 3099 C C . SER A 1 580 ? 143.321 -51.012 43.128 1.00 37.19 612 SER A C 1
ATOM 3100 O O . SER A 1 580 ? 144.444 -51.502 43.153 1.00 37.25 612 SER A O 1
ATOM 3103 N N . GLN A 1 581 ? 143.015 -49.907 42.445 1.00 34.94 613 GLN A N 1
ATOM 3104 C CA . GLN A 1 581 ? 143.959 -49.104 41.679 1.00 35.69 613 GLN A CA 1
ATOM 3105 C C . GLN A 1 581 ? 143.564 -47.618 41.808 1.00 39.44 613 GLN A C 1
ATOM 3106 O O . GLN A 1 581 ? 142.380 -47.297 41.986 1.00 37.54 613 GLN A O 1
ATOM 3112 N N . THR A 1 582 ? 144.567 -46.731 41.679 1.00 36.37 614 THR A N 1
ATOM 3113 C CA . THR A 1 582 ? 144.500 -45.274 41.797 1.00 35.31 614 THR A CA 1
ATOM 3114 C C . THR A 1 582 ? 144.988 -44.601 40.497 1.00 39.69 614 THR A C 1
ATOM 3115 O O . THR A 1 582 ? 146.024 -44.971 39.933 1.00 37.96 614 THR A O 1
ATOM 3119 N N . GLY A 1 583 ? 144.241 -43.596 40.060 1.00 36.63 615 GLY A N 1
ATOM 3120 C CA . GLY A 1 583 ? 144.595 -42.824 38.886 1.00 35.60 615 GLY A CA 1
ATOM 3121 C C . GLY A 1 583 ? 143.412 -42.208 38.184 1.00 37.06 615 GLY A C 1
ATOM 3122 O O . GLY A 1 583 ? 142.269 -42.626 38.374 1.00 36.23 615 GLY A O 1
ATOM 3123 N N . THR A 1 584 ? 143.704 -41.220 37.347 1.00 31.71 616 THR A N 1
ATOM 3124 C CA . THR A 1 584 ? 142.730 -40.549 36.495 1.00 31.49 616 THR A CA 1
ATOM 3125 C C . THR A 1 584 ? 142.230 -41.581 35.479 1.00 35.85 616 THR A C 1
ATOM 3126 O O . THR A 1 584 ? 141.141 -41.438 34.942 1.00 37.21 616 THR A O 1
ATOM 3130 N N . ALA A 1 585 ? 143.018 -42.659 35.274 1.00 32.17 617 ALA A N 1
ATOM 3131 C CA . ALA A 1 585 ? 142.705 -43.805 34.401 1.00 31.39 617 ALA A CA 1
ATOM 3132 C C . ALA A 1 585 ? 141.541 -44.654 34.931 1.00 35.30 617 ALA A C 1
ATOM 3133 O O . ALA A 1 585 ? 140.987 -45.431 34.159 1.00 33.72 617 ALA A O 1
ATOM 3135 N N . MET A 1 586 ? 141.215 -44.542 36.250 1.00 33.96 618 MET A N 1
ATOM 3136 C CA . MET A 1 586 ? 140.092 -45.218 36.931 1.00 34.33 618 MET A CA 1
ATOM 3137 C C . MET A 1 586 ? 138.889 -44.261 37.009 1.00 35.64 618 MET A C 1
ATOM 3138 O O . MET A 1 586 ? 137.751 -44.727 37.085 1.00 33.98 618 MET A O 1
ATOM 3143 N N . ALA A 1 587 ? 139.158 -42.925 37.009 1.00 30.57 619 ALA A N 1
ATOM 3144 C CA . ALA A 1 587 ? 138.154 -41.857 37.003 1.00 29.33 619 ALA A CA 1
ATOM 3145 C C . ALA A 1 587 ? 137.570 -41.728 35.594 1.00 32.96 619 ALA A C 1
ATOM 3146 O O . ALA A 1 587 ? 136.380 -41.486 35.459 1.00 33.27 619 ALA A O 1
ATOM 3148 N N . SER A 1 588 ? 138.411 -41.893 34.550 1.00 29.06 620 SER A N 1
ATOM 3149 C CA . SER A 1 588 ? 138.017 -41.818 33.135 1.00 28.84 620 SER A CA 1
ATOM 3150 C C . SER A 1 588 ? 136.862 -42.759 32.770 1.00 32.17 620 SER A C 1
ATOM 3151 O O . SER A 1 588 ? 135.903 -42.257 32.199 1.00 33.80 620 SER A O 1
ATOM 3154 N N . PRO A 1 589 ? 136.873 -44.086 33.084 1.00 28.07 621 PRO A N 1
ATOM 3155 C CA . PRO A 1 589 ? 135.706 -44.911 32.742 1.00 27.96 621 PRO A CA 1
ATOM 3156 C C . PRO A 1 589 ? 134.426 -44.588 33.542 1.00 33.62 621 PRO A C 1
ATOM 3157 O O . PRO A 1 589 ? 133.356 -44.982 33.093 1.00 33.66 621 PRO A O 1
ATOM 3161 N N . GLN A 1 590 ? 134.489 -43.799 34.646 1.00 32.02 622 GLN A N 1
ATOM 3162 C CA . GLN A 1 590 ? 133.245 -43.388 35.355 1.00 31.94 622 GLN A CA 1
ATOM 3163 C C . GLN A 1 590 ? 132.460 -42.439 34.449 1.00 34.85 622 GLN A C 1
ATOM 3164 O O . GLN A 1 590 ? 131.247 -42.556 34.324 1.00 35.91 622 GLN A O 1
ATOM 3170 N N . ILE A 1 591 ? 133.181 -41.519 33.806 1.00 30.90 623 ILE A N 1
ATOM 3171 C CA . ILE A 1 591 ? 132.693 -40.505 32.864 1.00 30.83 623 ILE A CA 1
ATOM 3172 C C . ILE A 1 591 ? 132.308 -41.147 31.549 1.00 35.49 623 ILE A C 1
ATOM 3173 O O . ILE A 1 591 ? 131.368 -40.690 30.916 1.00 36.70 623 ILE A O 1
ATOM 3178 N N . ALA A 1 592 ? 133.065 -42.162 31.107 1.00 32.02 624 ALA A N 1
ATOM 3179 C CA . ALA A 1 592 ? 132.767 -42.902 29.885 1.00 30.95 624 ALA A CA 1
ATOM 3180 C C . ALA A 1 592 ? 131.411 -43.604 30.051 1.00 36.43 624 ALA A C 1
ATOM 3181 O O . ALA A 1 592 ? 130.572 -43.500 29.164 1.00 34.50 624 ALA A O 1
ATOM 3183 N N . GLY A 1 593 ? 131.190 -44.229 31.213 1.00 35.56 625 GLY A N 1
ATOM 3184 C CA . GLY A 1 593 ? 129.935 -44.905 31.536 1.00 35.60 625 GLY A CA 1
ATOM 3185 C C . GLY A 1 593 ? 128.753 -43.964 31.647 1.00 39.07 625 GLY A C 1
ATOM 3186 O O . GLY A 1 593 ? 127.661 -44.291 31.189 1.00 38.55 625 GLY A O 1
ATOM 3187 N N . ALA A 1 594 ? 128.976 -42.787 32.267 1.00 36.66 626 ALA A N 1
ATOM 3188 C CA . ALA A 1 594 ? 128.007 -41.714 32.498 1.00 35.37 626 ALA A CA 1
ATOM 3189 C C . ALA A 1 594 ? 127.592 -41.128 31.168 1.00 39.33 626 ALA A C 1
ATOM 3190 O O . ALA A 1 594 ? 126.400 -40.912 30.954 1.00 41.50 626 ALA A O 1
ATOM 3192 N N . SER A 1 595 ? 128.569 -40.930 30.247 1.00 33.74 627 SER A N 1
ATOM 3193 C CA . SER A 1 595 ? 128.362 -40.447 28.876 1.00 32.52 627 SER A CA 1
ATOM 3194 C C . SER A 1 595 ? 127.426 -41.393 28.095 1.00 37.32 627 SER A C 1
ATOM 3195 O O . SER A 1 595 ? 126.603 -40.908 27.311 1.00 36.75 627 SER A O 1
ATOM 3198 N N . LEU A 1 596 ? 127.529 -42.740 28.329 1.00 33.68 628 LEU A N 1
ATOM 3199 C CA . LEU A 1 596 ? 126.658 -43.734 27.679 1.00 32.98 628 LEU A CA 1
ATOM 3200 C C . LEU A 1 596 ? 125.200 -43.511 28.120 1.00 38.62 628 LEU A C 1
ATOM 3201 O O . LEU A 1 596 ? 124.297 -43.537 27.285 1.00 39.86 628 LEU A O 1
ATOM 3206 N N . LEU A 1 597 ? 124.987 -43.266 29.436 1.00 34.88 629 LEU A N 1
ATOM 3207 C CA . LEU A 1 597 ? 123.673 -43.050 30.059 1.00 33.29 629 LEU A CA 1
ATOM 3208 C C . LEU A 1 597 ? 123.056 -41.731 29.648 1.00 37.63 629 LEU A C 1
ATOM 3209 O O . LEU A 1 597 ? 121.844 -41.689 29.457 1.00 37.82 629 LEU A O 1
ATOM 3214 N N . VAL A 1 598 ? 123.869 -40.642 29.554 1.00 33.03 630 VAL A N 1
ATOM 3215 C CA . VAL A 1 598 ? 123.370 -39.331 29.129 1.00 32.98 630 VAL A CA 1
ATOM 3216 C C . VAL A 1 598 ? 122.989 -39.379 27.624 1.00 39.24 630 VAL A C 1
ATOM 3217 O O . VAL A 1 598 ? 121.938 -38.844 27.261 1.00 39.00 630 VAL A O 1
ATOM 3221 N N . LYS A 1 599 ? 123.805 -40.071 26.770 1.00 36.78 631 LYS A N 1
ATOM 3222 C CA . LYS A 1 599 ? 123.532 -40.226 25.328 1.00 35.71 631 LYS A CA 1
ATOM 3223 C C . LYS A 1 599 ? 122.209 -40.938 25.120 1.00 39.57 631 LYS A C 1
ATOM 3224 O O . LYS A 1 599 ? 121.409 -40.506 24.306 1.00 40.94 631 LYS A O 1
ATOM 3230 N N . GLN A 1 600 ? 121.975 -42.000 25.888 1.00 36.01 632 GLN A N 1
ATOM 3231 C CA . GLN A 1 600 ? 120.765 -42.819 25.895 1.00 35.57 632 GLN A CA 1
ATOM 3232 C C . GLN A 1 600 ? 119.575 -41.962 26.356 1.00 41.16 632 GLN A C 1
ATOM 3233 O O . GLN A 1 600 ? 118.480 -42.092 25.822 1.00 41.93 632 GLN A O 1
ATOM 3239 N N . TYR A 1 601 ? 119.811 -41.042 27.293 1.00 37.87 633 TYR A N 1
ATOM 3240 C CA . TYR A 1 601 ? 118.781 -40.127 27.788 1.00 37.18 633 TYR A CA 1
ATOM 3241 C C . TYR A 1 601 ? 118.379 -39.094 26.714 1.00 42.64 633 TYR A C 1
ATOM 3242 O O . TYR A 1 601 ? 117.187 -38.805 26.575 1.00 44.27 633 TYR A O 1
ATOM 3251 N N . LEU A 1 602 ? 119.364 -38.529 25.978 1.00 38.51 634 LEU A N 1
ATOM 3252 C CA . LEU A 1 602 ? 119.133 -37.538 24.908 1.00 37.78 634 LEU A CA 1
ATOM 3253 C C . LEU A 1 602 ? 118.533 -38.176 23.663 1.00 44.29 634 LEU A C 1
ATOM 3254 O O . LEU A 1 602 ? 117.863 -37.491 22.884 1.00 43.77 634 LEU A O 1
ATOM 3259 N N . GLU A 1 603 ? 118.782 -39.478 23.448 1.00 41.94 635 GLU A N 1
ATOM 3260 C CA . GLU A 1 603 ? 118.195 -40.140 22.288 1.00 43.29 635 GLU A CA 1
ATOM 3261 C C . GLU A 1 603 ? 116.709 -40.400 22.511 1.00 48.89 635 GLU A C 1
ATOM 3262 O O . GLU A 1 603 ? 115.926 -40.308 21.557 1.00 49.90 635 GLU A O 1
ATOM 3268 N N . LYS A 1 604 ? 116.308 -40.599 23.783 1.00 44.70 636 LYS A N 1
ATOM 3269 C CA . LYS A 1 604 ? 114.911 -40.780 24.141 1.00 45.05 636 LYS A CA 1
ATOM 3270 C C . LYS A 1 604 ? 114.161 -39.442 24.192 1.00 49.99 636 LYS A C 1
ATOM 3271 O O . LYS A 1 604 ? 113.099 -39.329 23.589 1.00 51.63 636 LYS A O 1
ATOM 3277 N N . THR A 1 605 ? 114.709 -38.446 24.910 1.00 45.79 637 THR A N 1
ATOM 3278 C CA . THR A 1 605 ? 114.076 -37.152 25.195 1.00 45.51 637 THR A CA 1
ATOM 3279 C C . THR A 1 605 ? 114.310 -36.039 24.156 1.00 49.97 637 THR A C 1
ATOM 3280 O O . THR A 1 605 ? 113.518 -35.094 24.102 1.00 49.72 637 THR A O 1
ATOM 3284 N N . GLN A 1 606 ? 115.394 -36.118 23.368 1.00 46.46 638 GLN A N 1
ATOM 3285 C CA . GLN A 1 606 ? 115.695 -35.119 22.328 1.00 45.99 638 GLN A CA 1
ATOM 3286 C C . GLN A 1 606 ? 115.993 -35.888 21.025 1.00 50.91 638 GLN A C 1
ATOM 3287 O O . GLN A 1 606 ? 117.135 -35.835 20.550 1.00 50.34 638 GLN A O 1
ATOM 3293 N N . PRO A 1 607 ? 115.007 -36.661 20.461 1.00 48.72 639 PRO A N 1
ATOM 3294 C CA . PRO A 1 607 ? 115.306 -37.510 19.290 1.00 48.91 639 PRO A CA 1
ATOM 3295 C C . PRO A 1 607 ? 115.694 -36.793 18.003 1.00 54.44 639 PRO A C 1
ATOM 3296 O O . PRO A 1 607 ? 116.227 -37.440 17.098 1.00 55.11 639 PRO A O 1
ATOM 3300 N N . ASN A 1 608 ? 115.427 -35.481 17.910 1.00 50.60 640 ASN A N 1
ATOM 3301 C CA . ASN A 1 608 ? 115.767 -34.709 16.721 1.00 50.02 640 ASN A CA 1
ATOM 3302 C C . ASN A 1 608 ? 117.179 -34.151 16.754 1.00 52.79 640 ASN A C 1
ATOM 3303 O O . ASN A 1 608 ? 117.643 -33.661 15.723 1.00 52.60 640 ASN A O 1
ATOM 3308 N N . LEU A 1 609 ? 117.877 -34.256 17.919 1.00 48.03 641 LEU A N 1
ATOM 3309 C CA . LEU A 1 609 ? 119.257 -33.812 18.102 1.00 46.21 641 LEU A CA 1
ATOM 3310 C C . LEU A 1 609 ? 120.164 -34.658 17.194 1.00 49.73 641 LEU A C 1
ATOM 3311 O O . LEU A 1 609 ? 120.240 -35.874 17.386 1.00 49.47 641 LEU A O 1
ATOM 3316 N N . PRO A 1 610 ? 120.782 -34.054 16.148 1.00 46.06 642 PRO A N 1
ATOM 3317 C CA . PRO A 1 610 ? 121.616 -34.848 15.229 1.00 45.86 642 PRO A CA 1
ATOM 3318 C C . PRO A 1 610 ? 122.921 -35.389 15.820 1.00 49.01 642 PRO A C 1
ATOM 3319 O O . PRO A 1 610 ? 123.431 -34.869 16.824 1.00 49.72 642 PRO A O 1
ATOM 3323 N N . LYS A 1 611 ? 123.470 -36.426 15.141 1.00 43.51 643 LYS A N 1
ATOM 3324 C CA . LYS A 1 611 ? 124.711 -37.138 15.433 1.00 42.13 643 LYS A CA 1
ATOM 3325 C C . LYS A 1 611 ? 125.839 -36.182 15.805 1.00 45.74 643 LYS A C 1
ATOM 3326 O O . LYS A 1 611 ? 126.534 -36.401 16.784 1.00 45.82 643 LYS A O 1
ATOM 3332 N N . GLU A 1 612 ? 126.051 -35.167 14.969 1.00 42.03 644 GLU A N 1
ATOM 3333 C CA . GLU A 1 612 ? 127.124 -34.187 15.044 1.00 42.02 644 GLU A CA 1
ATOM 3334 C C . GLU A 1 612 ? 127.030 -33.239 16.222 1.00 43.61 644 GLU A C 1
ATOM 3335 O O . GLU A 1 612 ? 128.026 -32.584 16.538 1.00 41.97 644 GLU A O 1
ATOM 3341 N N . LYS A 1 613 ? 125.858 -33.166 16.883 1.00 40.50 645 LYS A N 1
ATOM 3342 C CA . LYS A 1 613 ? 125.670 -32.270 18.023 1.00 40.67 645 LYS A CA 1
ATOM 3343 C C . LYS A 1 613 ? 125.581 -32.962 19.399 1.00 43.67 645 LYS A C 1
ATOM 3344 O O . LYS A 1 613 ? 125.755 -32.289 20.412 1.00 43.27 645 LYS A O 1
ATOM 3350 N N . ILE A 1 614 ? 125.296 -34.278 19.438 1.00 40.48 646 ILE A N 1
ATOM 3351 C CA . ILE A 1 614 ? 125.035 -35.056 20.665 1.00 40.13 646 ILE A CA 1
ATOM 3352 C C . ILE A 1 614 ? 126.246 -35.146 21.668 1.00 40.86 646 ILE A C 1
ATOM 3353 O O . ILE A 1 614 ? 125.991 -35.057 22.871 1.00 39.44 646 ILE A O 1
ATOM 3358 N N . ALA A 1 615 ? 127.514 -35.318 21.196 1.00 35.95 647 ALA A N 1
ATOM 3359 C CA . ALA A 1 615 ? 128.700 -35.455 22.061 1.00 35.05 647 ALA A CA 1
ATOM 3360 C C . ALA A 1 615 ? 128.955 -34.205 22.901 1.00 38.76 647 ALA A C 1
ATOM 3361 O O . ALA A 1 615 ? 129.225 -34.317 24.087 1.00 38.56 647 ALA A O 1
ATOM 3363 N N . ASP A 1 616 ? 128.800 -33.019 22.306 1.00 36.77 648 ASP A N 1
ATOM 3364 C CA . ASP A 1 616 ? 128.940 -31.724 22.984 1.00 35.88 648 ASP A CA 1
ATOM 3365 C C . ASP A 1 616 ? 127.850 -31.514 24.047 1.00 38.41 648 ASP A C 1
ATOM 3366 O O . ASP A 1 616 ? 128.168 -30.986 25.106 1.00 39.69 648 ASP A O 1
ATOM 3371 N N . ILE A 1 617 ? 126.596 -31.972 23.802 1.00 33.75 649 ILE A N 1
ATOM 3372 C CA . ILE A 1 617 ? 125.491 -31.835 24.773 1.00 33.98 649 ILE A CA 1
ATOM 3373 C C . ILE A 1 617 ? 125.626 -32.843 25.941 1.00 36.45 649 ILE A C 1
ATOM 3374 O O . ILE A 1 617 ? 125.344 -32.475 27.092 1.00 34.93 649 ILE A O 1
ATOM 3379 N N . VAL A 1 618 ? 126.077 -34.093 25.652 1.00 30.53 650 VAL A N 1
ATOM 3380 C CA . VAL A 1 618 ? 126.341 -35.098 26.689 1.00 30.00 650 VAL A CA 1
ATOM 3381 C C . VAL A 1 618 ? 127.341 -34.475 27.728 1.00 36.00 650 VAL A C 1
ATOM 3382 O O . VAL A 1 618 ? 127.108 -34.535 28.937 1.00 36.65 650 VAL A O 1
ATOM 3386 N N . LYS A 1 619 ? 128.424 -33.858 27.226 1.00 32.04 651 LYS A N 1
ATOM 3387 C CA . LYS A 1 619 ? 129.498 -33.253 28.002 1.00 30.78 651 LYS A CA 1
ATOM 3388 C C . LYS A 1 619 ? 129.014 -32.061 28.797 1.00 37.80 651 LYS A C 1
ATOM 3389 O O . LYS A 1 619 ? 129.316 -31.956 29.993 1.00 39.40 651 LYS A O 1
ATOM 3395 N N . ASN A 1 620 ? 128.254 -31.172 28.138 1.00 34.96 652 ASN A N 1
ATOM 3396 C CA . ASN A 1 620 ? 127.682 -29.972 28.728 1.00 34.59 652 ASN A CA 1
ATOM 3397 C C . ASN A 1 620 ? 126.729 -30.278 29.880 1.00 37.72 652 ASN A C 1
ATOM 3398 O O . ASN A 1 620 ? 126.810 -29.604 30.909 1.00 38.37 652 ASN A O 1
ATOM 3403 N N . LEU A 1 621 ? 125.883 -31.324 29.749 1.00 32.84 653 LEU A N 1
ATOM 3404 C CA . LEU A 1 621 ? 124.998 -31.763 30.837 1.00 31.78 653 LEU A CA 1
ATOM 3405 C C . LEU A 1 621 ? 125.785 -32.321 32.044 1.00 36.47 653 LEU A C 1
ATOM 3406 O O . LEU A 1 621 ? 125.475 -31.967 33.180 1.00 37.21 653 LEU A O 1
ATOM 3411 N N . LEU A 1 622 ? 126.812 -33.149 31.801 1.00 31.91 654 LEU A N 1
ATOM 3412 C CA . LEU A 1 622 ? 127.647 -33.700 32.871 1.00 30.99 654 LEU A CA 1
ATOM 3413 C C . LEU A 1 622 ? 128.424 -32.586 33.607 1.00 34.97 654 LEU A C 1
ATOM 3414 O O . LEU A 1 622 ? 128.522 -32.619 34.830 1.00 34.74 654 LEU A O 1
ATOM 3419 N N . MET A 1 623 ? 128.920 -31.585 32.865 1.00 30.18 655 MET A N 1
ATOM 3420 C CA . MET A 1 623 ? 129.689 -30.462 33.411 1.00 28.72 655 MET A CA 1
ATOM 3421 C C . MET A 1 623 ? 128.858 -29.498 34.237 1.00 34.25 655 MET A C 1
ATOM 3422 O O . MET A 1 623 ? 129.255 -29.128 35.344 1.00 33.91 655 MET A O 1
ATOM 3427 N N . SER A 1 624 ? 127.707 -29.093 33.706 1.00 32.32 656 SER A N 1
ATOM 3428 C CA . SER A 1 624 ? 126.824 -28.147 34.383 1.00 32.37 656 SER A CA 1
ATOM 3429 C C . SER A 1 624 ? 126.141 -28.738 35.609 1.00 35.83 656 SER A C 1
ATOM 3430 O O . SER A 1 624 ? 125.942 -28.023 36.589 1.00 32.77 656 SER A O 1
ATOM 3433 N N . ASN A 1 625 ? 125.766 -30.034 35.545 1.00 33.26 657 ASN A N 1
ATOM 3434 C CA . ASN A 1 625 ? 125.114 -30.708 36.665 1.00 32.69 657 ASN A CA 1
ATOM 3435 C C . ASN A 1 625 ? 126.100 -31.259 37.694 1.00 37.56 657 ASN A C 1
ATOM 3436 O O . ASN A 1 625 ? 125.669 -31.748 38.735 1.00 38.20 657 ASN A O 1
ATOM 3441 N N . ALA A 1 626 ? 127.418 -31.118 37.441 1.00 32.69 658 ALA A N 1
ATOM 3442 C CA . ALA A 1 626 ? 128.460 -31.560 38.356 1.00 32.25 658 ALA A CA 1
ATOM 3443 C C . ALA A 1 626 ? 128.330 -30.864 39.723 1.00 37.14 658 ALA A C 1
ATOM 3444 O O . ALA A 1 626 ? 127.782 -29.764 39.806 1.00 35.65 658 ALA A O 1
ATOM 3446 N N . GLN A 1 627 ? 128.793 -31.529 40.796 1.00 36.13 659 GLN A N 1
ATOM 3447 C CA . GLN A 1 627 ? 128.740 -31.015 42.167 1.00 36.30 659 GLN A CA 1
ATOM 3448 C C . GLN A 1 627 ? 130.106 -30.387 42.531 1.00 38.40 659 GLN A C 1
ATOM 3449 O O . GLN A 1 627 ? 131.131 -31.055 42.437 1.00 37.87 659 GLN A O 1
ATOM 3455 N N . ILE A 1 628 ? 130.121 -29.093 42.904 1.00 32.65 660 ILE A N 1
ATOM 3456 C CA . ILE A 1 628 ? 131.360 -28.380 43.209 1.00 30.29 660 ILE A CA 1
ATOM 3457 C C . ILE A 1 628 ? 131.993 -28.897 44.503 1.00 34.35 660 ILE A C 1
ATOM 3458 O O . ILE A 1 628 ? 131.350 -28.857 45.552 1.00 35.14 660 ILE A O 1
ATOM 3463 N N . HIS A 1 629 ? 133.259 -29.344 44.422 1.00 29.13 661 HIS A N 1
ATOM 3464 C CA . HIS A 1 629 ? 134.021 -29.854 45.566 1.00 28.35 661 HIS A CA 1
ATOM 3465 C C . HIS A 1 629 ? 134.571 -28.706 46.414 1.00 32.87 661 HIS A C 1
ATOM 3466 O O . HIS A 1 629 ? 134.993 -27.681 45.881 1.00 32.87 661 HIS A O 1
ATOM 3473 N N . VAL A 1 630 ? 134.528 -28.883 47.729 1.00 29.69 662 VAL A N 1
ATOM 3474 C CA . VAL A 1 630 ? 135.060 -27.980 48.744 1.00 30.53 662 VAL A CA 1
ATOM 3475 C C . VAL A 1 630 ? 136.144 -28.812 49.433 1.00 35.05 662 VAL A C 1
ATOM 3476 O O . VAL A 1 630 ? 135.849 -29.907 49.893 1.00 36.15 662 VAL A O 1
ATOM 3480 N N . ASN A 1 631 ? 137.377 -28.328 49.467 1.00 31.86 663 ASN A N 1
ATOM 3481 C CA . ASN A 1 631 ? 138.480 -29.035 50.107 1.00 33.57 663 ASN A CA 1
ATOM 3482 C C . ASN A 1 631 ? 138.147 -29.310 51.590 1.00 41.48 663 ASN A C 1
ATOM 3483 O O . ASN A 1 631 ? 137.897 -28.367 52.349 1.00 41.52 663 ASN A O 1
ATOM 3488 N N . PRO A 1 632 ? 138.089 -30.589 52.019 1.00 40.41 664 PRO A N 1
ATOM 3489 C CA . PRO A 1 632 ? 137.649 -30.869 53.402 1.00 40.65 664 PRO A CA 1
ATOM 3490 C C . PRO A 1 632 ? 138.611 -30.435 54.500 1.00 46.57 664 PRO A C 1
ATOM 3491 O O . PRO A 1 632 ? 138.224 -30.389 55.667 1.00 46.68 664 PRO A O 1
ATOM 3495 N N . GLU A 1 633 ? 139.839 -30.076 54.125 1.00 44.44 665 GLU A N 1
ATOM 3496 C CA . GLU A 1 633 ? 140.881 -29.667 55.061 1.00 44.32 665 GLU A CA 1
ATOM 3497 C C . GLU A 1 633 ? 140.919 -28.135 55.197 1.00 47.90 665 GLU A C 1
ATOM 3498 O O . GLU A 1 633 ? 140.830 -27.620 56.317 1.00 48.63 665 GLU A O 1
ATOM 3504 N N . THR A 1 634 ? 141.007 -27.411 54.061 1.00 42.58 666 THR A N 1
ATOM 3505 C CA . THR A 1 634 ? 141.051 -25.950 54.042 1.00 41.54 666 THR A CA 1
ATOM 3506 C C . THR A 1 634 ? 139.673 -25.336 54.191 1.00 44.12 666 THR A C 1
ATOM 3507 O O . THR A 1 634 ? 139.561 -24.168 54.583 1.00 44.23 666 THR A O 1
ATOM 3511 N N . LYS A 1 635 ? 138.627 -26.109 53.868 1.00 39.11 667 LYS A N 1
ATOM 3512 C CA . LYS A 1 635 ? 137.229 -25.676 53.890 1.00 38.64 667 LYS A CA 1
ATOM 3513 C C . LYS A 1 635 ? 136.938 -24.667 52.744 1.00 41.55 667 LYS A C 1
ATOM 3514 O O . LYS A 1 635 ? 135.898 -24.007 52.744 1.00 41.08 667 LYS A O 1
ATOM 3520 N N . THR A 1 636 ? 137.840 -24.573 51.748 1.00 37.73 668 THR A N 1
ATOM 3521 C CA . THR A 1 636 ? 137.651 -23.670 50.596 1.00 37.62 668 THR A CA 1
ATOM 3522 C C . THR A 1 636 ? 137.329 -24.456 49.310 1.00 39.36 668 THR A C 1
ATOM 3523 O O . THR A 1 636 ? 137.811 -25.572 49.155 1.00 38.66 668 THR A O 1
ATOM 3527 N N . THR A 1 637 ? 136.558 -23.860 48.382 1.00 35.31 669 THR A N 1
ATOM 3528 C CA . THR A 1 637 ? 136.196 -24.474 47.089 1.00 34.11 669 THR A CA 1
ATOM 3529 C C . THR A 1 637 ? 137.469 -24.939 46.370 1.00 36.94 669 THR A C 1
ATOM 3530 O O . THR A 1 637 ? 138.420 -24.172 46.292 1.00 37.57 669 THR A O 1
ATOM 3534 N N . THR A 1 638 ? 137.507 -26.193 45.885 1.00 31.49 670 THR A N 1
ATOM 3535 C CA . THR A 1 638 ? 138.646 -26.689 45.119 1.00 30.49 670 THR A CA 1
ATOM 3536 C C . THR A 1 638 ? 138.700 -25.868 43.816 1.00 35.31 670 THR A C 1
ATOM 3537 O O . THR A 1 638 ? 137.657 -25.502 43.263 1.00 34.96 670 THR A O 1
ATOM 3541 N N . SER A 1 639 ? 139.918 -25.596 43.334 1.00 30.74 671 SER A N 1
ATOM 3542 C CA . SER A 1 639 ? 140.169 -24.833 42.115 1.00 29.25 671 SER A CA 1
ATOM 3543 C C . SER A 1 639 ? 139.549 -25.474 40.861 1.00 31.33 671 SER A C 1
ATOM 3544 O O . SER A 1 639 ? 139.693 -26.677 40.679 1.00 30.22 671 SER A O 1
ATOM 3547 N N . PRO A 1 640 ? 138.972 -24.671 39.935 1.00 28.37 672 PRO A N 1
ATOM 3548 C CA . PRO A 1 640 ? 138.479 -25.234 38.664 1.00 28.72 672 PRO A CA 1
ATOM 3549 C C . PRO A 1 640 ? 139.607 -25.887 37.840 1.00 35.67 672 PRO A C 1
ATOM 3550 O O . PRO A 1 640 ? 139.358 -26.799 37.059 1.00 35.28 672 PRO A O 1
ATOM 3554 N N . ARG A 1 641 ? 140.856 -25.460 38.064 1.00 33.28 673 ARG A N 1
ATOM 3555 C CA . ARG A 1 641 ? 142.030 -26.002 37.375 1.00 32.57 673 ARG A CA 1
ATOM 3556 C C . ARG A 1 641 ? 142.367 -27.415 37.888 1.00 34.04 673 ARG A C 1
ATOM 3557 O O . ARG A 1 641 ? 143.117 -28.128 37.239 1.00 32.17 673 ARG A O 1
ATOM 3565 N N . GLN A 1 642 ? 141.812 -27.813 39.048 1.00 30.06 674 GLN A N 1
ATOM 3566 C CA . GLN A 1 642 ? 142.025 -29.140 39.645 1.00 28.65 674 GLN A CA 1
ATOM 3567 C C . GLN A 1 642 ? 140.787 -30.052 39.489 1.00 31.26 674 GLN A C 1
ATOM 3568 O O . GLN A 1 642 ? 140.932 -31.237 39.177 1.00 30.32 674 GLN A O 1
ATOM 3574 N N . GLN A 1 643 ? 139.588 -29.521 39.751 1.00 27.34 675 GLN A N 1
ATOM 3575 C CA . GLN A 1 643 ? 138.389 -30.335 39.683 1.00 27.42 675 GLN A CA 1
ATOM 3576 C C . GLN A 1 643 ? 137.601 -30.155 38.377 1.00 32.29 675 GLN A C 1
ATOM 3577 O O . GLN A 1 643 ? 136.761 -30.978 38.065 1.00 32.62 675 GLN A O 1
ATOM 3583 N N . GLY A 1 644 ? 137.853 -29.069 37.658 1.00 30.07 676 GLY A N 1
ATOM 3584 C CA . GLY A 1 644 ? 137.117 -28.733 36.451 1.00 29.93 676 GLY A CA 1
ATOM 3585 C C . GLY A 1 644 ? 135.755 -28.189 36.839 1.00 34.27 676 GLY A C 1
ATOM 3586 O O . GLY A 1 644 ? 135.657 -27.316 37.700 1.00 34.35 676 GLY A O 1
ATOM 3587 N N . ALA A 1 645 ? 134.699 -28.760 36.263 1.00 30.97 677 ALA A N 1
ATOM 3588 C CA . ALA A 1 645 ? 133.307 -28.369 36.514 1.00 30.55 677 ALA A CA 1
ATOM 3589 C C . ALA A 1 645 ? 132.759 -28.843 37.873 1.00 35.41 677 ALA A C 1
ATOM 3590 O O . ALA A 1 645 ? 131.745 -28.335 38.338 1.00 35.75 677 ALA A O 1
ATOM 3592 N N . GLY A 1 646 ? 133.430 -29.820 38.470 1.00 32.33 678 GLY A N 1
ATOM 3593 C CA . GLY A 1 646 ? 133.046 -30.443 39.727 1.00 31.98 678 GLY A CA 1
ATOM 3594 C C . GLY A 1 646 ? 132.981 -31.948 39.602 1.00 35.35 678 GLY A C 1
ATOM 3595 O O . GLY A 1 646 ? 133.426 -32.511 38.601 1.00 33.21 678 GLY A O 1
ATOM 3596 N N . LEU A 1 647 ? 132.427 -32.602 40.630 1.00 32.90 679 LEU A N 1
ATOM 3597 C CA . LEU A 1 647 ? 132.249 -34.046 40.735 1.00 32.55 679 LEU A CA 1
ATOM 3598 C C . LEU A 1 647 ? 131.012 -34.538 39.974 1.00 34.17 679 LEU A C 1
ATOM 3599 O O . LEU A 1 647 ? 129.911 -34.015 40.177 1.00 33.98 679 LEU A O 1
ATOM 3604 N N . LEU A 1 648 ? 131.192 -35.590 39.150 1.00 28.91 680 LEU A N 1
ATOM 3605 C CA . LEU A 1 648 ? 130.139 -36.267 38.388 1.00 28.95 680 LEU A CA 1
ATOM 3606 C C . LEU A 1 648 ? 128.842 -36.443 39.199 1.00 35.72 680 LEU A C 1
ATOM 3607 O O . LEU A 1 648 ? 128.871 -36.909 40.333 1.00 34.37 680 LEU A O 1
ATOM 3612 N N . ASN A 1 649 ? 127.722 -36.037 38.602 1.00 35.94 681 ASN A N 1
ATOM 3613 C CA . ASN A 1 649 ? 126.377 -36.153 39.141 1.00 36.73 681 ASN A CA 1
ATOM 3614 C C . ASN A 1 649 ? 125.544 -36.638 37.957 1.00 42.01 681 ASN A C 1
ATOM 3615 O O . ASN A 1 649 ? 125.232 -35.861 37.042 1.00 41.14 681 ASN A O 1
ATOM 3620 N N . ILE A 1 650 ? 125.306 -37.964 37.920 1.00 39.60 682 ILE A N 1
ATOM 3621 C CA . ILE A 1 650 ? 124.577 -38.648 36.850 1.00 39.47 682 ILE A CA 1
ATOM 3622 C C . ILE A 1 650 ? 123.087 -38.305 36.920 1.00 45.84 682 ILE A C 1
ATOM 3623 O O . ILE A 1 650 ? 122.494 -37.987 35.886 1.00 47.21 682 ILE A O 1
ATOM 3628 N N . ASP A 1 651 ? 122.499 -38.354 38.131 1.00 41.98 683 ASP A N 1
ATOM 3629 C CA . ASP A 1 651 ? 121.097 -38.044 38.384 1.00 42.65 683 ASP A CA 1
ATOM 3630 C C . ASP A 1 651 ? 120.744 -36.639 37.887 1.00 45.73 683 ASP A C 1
ATOM 3631 O O . ASP A 1 651 ? 119.827 -36.505 37.092 1.00 45.84 683 ASP A O 1
ATOM 3636 N N . GLY A 1 652 ? 121.524 -35.636 38.288 1.00 41.41 684 GLY A N 1
ATOM 3637 C CA . GLY A 1 652 ? 121.350 -34.246 37.880 1.00 40.18 684 GLY A CA 1
ATOM 3638 C C . GLY A 1 652 ? 121.375 -34.049 36.380 1.00 43.48 684 GLY A C 1
ATOM 3639 O O . GLY A 1 652 ? 120.525 -33.340 35.844 1.00 44.38 684 GLY A O 1
ATOM 3640 N N . ALA A 1 653 ? 122.339 -34.704 35.688 1.00 38.42 685 ALA A N 1
ATOM 3641 C CA . ALA A 1 653 ? 122.520 -34.653 34.232 1.00 37.36 685 ALA A CA 1
ATOM 3642 C C . ALA A 1 653 ? 121.360 -35.295 33.449 1.00 40.89 685 ALA A C 1
ATOM 3643 O O . ALA A 1 653 ? 121.201 -34.988 32.265 1.00 40.32 685 ALA A O 1
ATOM 3645 N N . VAL A 1 654 ? 120.565 -36.189 34.098 1.00 37.55 686 VAL A N 1
ATOM 3646 C CA . VAL A 1 654 ? 119.401 -36.837 33.469 1.00 37.45 686 VAL A CA 1
ATOM 3647 C C . VAL A 1 654 ? 118.057 -36.314 34.037 1.00 44.53 686 VAL A C 1
ATOM 3648 O O . VAL A 1 654 ? 117.016 -36.624 33.471 1.00 44.25 686 VAL A O 1
ATOM 3652 N N . THR A 1 655 ? 118.074 -35.583 35.166 1.00 44.02 687 THR A N 1
ATOM 3653 C CA . THR A 1 655 ? 116.859 -35.098 35.837 1.00 45.00 687 THR A CA 1
ATOM 3654 C C . THR A 1 655 ? 116.603 -33.637 35.509 1.00 49.41 687 THR A C 1
ATOM 3655 O O . THR A 1 655 ? 115.506 -33.294 35.067 1.00 48.70 687 THR A O 1
ATOM 3659 N N . SER A 1 656 ? 117.607 -32.776 35.715 1.00 45.55 688 SER A N 1
ATOM 3660 C CA . SER A 1 656 ? 117.435 -31.376 35.360 1.00 44.86 688 SER A CA 1
ATOM 3661 C C . SER A 1 656 ? 117.486 -31.314 33.826 1.00 50.39 688 SER A C 1
ATOM 3662 O O . SER A 1 656 ? 118.013 -32.225 33.162 1.00 53.94 688 SER A O 1
ATOM 3665 N N . GLY A 1 657 ? 116.914 -30.284 33.265 1.00 42.91 689 GLY A N 1
ATOM 3666 C CA . GLY A 1 657 ? 116.972 -30.154 31.819 1.00 41.65 689 GLY A CA 1
ATOM 3667 C C . GLY A 1 657 ? 117.840 -28.971 31.511 1.00 43.57 689 GLY A C 1
ATOM 3668 O O . GLY A 1 657 ? 117.627 -28.298 30.511 1.00 43.70 689 GLY A O 1
ATOM 3669 N N . LEU A 1 658 ? 118.804 -28.701 32.401 1.00 37.60 690 LEU A N 1
ATOM 3670 C CA . LEU A 1 658 ? 119.655 -27.525 32.359 1.00 36.68 690 LEU A CA 1
ATOM 3671 C C . LEU A 1 658 ? 121.139 -27.763 32.140 1.00 42.64 690 LEU A C 1
ATOM 3672 O O . LEU A 1 658 ? 121.712 -28.716 32.673 1.00 42.84 690 LEU A O 1
ATOM 3677 N N . TYR A 1 659 ? 121.758 -26.845 31.382 1.00 39.19 691 TYR A N 1
ATOM 3678 C CA . TYR A 1 659 ? 123.194 -26.757 31.171 1.00 38.66 691 TYR A CA 1
ATOM 3679 C C . TYR A 1 659 ? 123.589 -25.303 30.966 1.00 41.73 691 TYR A C 1
ATOM 3680 O O . TYR A 1 659 ? 122.763 -24.485 30.537 1.00 41.21 691 TYR A O 1
ATOM 3689 N N . VAL A 1 660 ? 124.815 -24.972 31.409 1.00 36.41 692 VAL A N 1
ATOM 3690 C CA . VAL A 1 660 ? 125.397 -23.632 31.413 1.00 35.04 692 VAL A CA 1
ATOM 3691 C C . VAL A 1 660 ? 126.551 -23.516 30.427 1.00 38.84 692 VAL A C 1
ATOM 3692 O O . VAL A 1 660 ? 127.399 -24.402 30.330 1.00 38.07 692 VAL A O 1
ATOM 3696 N N . THR A 1 661 ? 126.570 -22.396 29.703 1.00 36.57 693 THR A N 1
ATOM 3697 C CA . THR A 1 661 ? 127.520 -22.083 28.645 1.00 36.93 693 THR A CA 1
ATOM 3698 C C . THR A 1 661 ? 128.076 -20.633 28.760 1.00 42.10 693 THR A C 1
ATOM 3699 O O . THR A 1 661 ? 127.416 -19.754 29.311 1.00 42.30 693 THR A O 1
ATOM 3703 N N . GLY A 1 662 ? 129.275 -20.411 28.229 1.00 39.15 694 GLY A N 1
ATOM 3704 C CA . GLY A 1 662 ? 129.865 -19.090 28.066 1.00 39.38 694 GLY A CA 1
ATOM 3705 C C . GLY A 1 662 ? 129.732 -18.684 26.598 1.00 47.14 694 GLY A C 1
ATOM 3706 O O . GLY A 1 662 ? 129.063 -19.378 25.824 1.00 44.39 694 GLY A O 1
ATOM 3707 N N . LYS A 1 663 ? 130.397 -17.585 26.186 1.00 48.45 695 LYS A N 1
ATOM 3708 C CA . LYS A 1 663 ? 130.429 -17.040 24.809 1.00 49.90 695 LYS A CA 1
ATOM 3709 C C . LYS A 1 663 ? 130.748 -18.131 23.752 1.00 57.70 695 LYS A C 1
ATOM 3710 O O . LYS A 1 663 ? 130.109 -18.182 22.704 1.00 57.11 695 LYS A O 1
ATOM 3716 N N . ASP A 1 664 ? 131.719 -19.017 24.076 1.00 57.24 696 ASP A N 1
ATOM 3717 C CA . ASP A 1 664 ? 132.257 -20.135 23.285 1.00 57.52 696 ASP A CA 1
ATOM 3718 C C . ASP A 1 664 ? 131.307 -21.327 23.086 1.00 60.02 696 ASP A C 1
ATOM 3719 O O . ASP A 1 664 ? 131.619 -22.201 22.278 1.00 61.32 696 ASP A O 1
ATOM 3724 N N . ASN A 1 665 ? 130.161 -21.373 23.807 1.00 53.23 697 ASN A N 1
ATOM 3725 C CA . ASN A 1 665 ? 129.188 -22.477 23.806 1.00 50.87 697 ASN A CA 1
ATOM 3726 C C . ASN A 1 665 ? 129.756 -23.750 24.477 1.00 48.97 697 ASN A C 1
ATOM 3727 O O . ASN A 1 665 ? 129.451 -24.879 24.087 1.00 50.34 697 ASN A O 1
ATOM 3732 N N . TYR A 1 666 ? 130.531 -23.552 25.534 1.00 39.60 698 TYR A N 1
ATOM 3733 C CA . TYR A 1 666 ? 131.170 -24.617 26.281 1.00 36.39 698 TYR A CA 1
ATOM 3734 C C . TYR A 1 666 ? 130.754 -24.534 27.751 1.00 37.80 698 TYR A C 1
ATOM 3735 O O . TYR A 1 666 ? 130.408 -23.452 28.229 1.00 36.26 698 TYR A O 1
ATOM 3744 N N . GLY A 1 667 ? 130.829 -25.669 28.451 1.00 33.65 699 GLY A N 1
ATOM 3745 C CA . GLY A 1 667 ? 130.503 -25.804 29.871 1.00 33.12 699 GLY A CA 1
ATOM 3746 C C . GLY A 1 667 ? 131.495 -25.217 30.870 1.00 36.12 699 GLY A C 1
ATOM 3747 O O . GLY A 1 667 ? 131.352 -25.430 32.077 1.00 34.96 699 GLY A O 1
ATOM 3748 N N . SER A 1 668 ? 132.506 -24.479 30.385 1.00 31.49 700 SER A N 1
ATOM 3749 C CA . SER A 1 668 ? 133.500 -23.751 31.189 1.00 30.74 700 SER A CA 1
ATOM 3750 C C . SER A 1 668 ? 133.930 -22.491 30.424 1.00 33.98 700 SER A C 1
ATOM 3751 O O . SER A 1 668 ? 133.759 -22.421 29.198 1.00 33.27 700 SER A O 1
ATOM 3754 N N . ILE A 1 669 ? 134.454 -21.494 31.141 1.00 30.42 701 ILE A N 1
ATOM 3755 C CA . ILE A 1 669 ? 134.895 -20.229 30.547 1.00 29.99 701 ILE A CA 1
ATOM 3756 C C . ILE A 1 669 ? 136.391 -19.989 30.788 1.00 35.08 701 ILE A C 1
ATOM 3757 O O . ILE A 1 669 ? 136.841 -20.039 31.925 1.00 34.44 701 ILE A O 1
ATOM 3762 N N . SER A 1 670 ? 137.150 -19.711 29.719 1.00 33.61 702 SER A N 1
ATOM 3763 C CA . SER A 1 670 ? 138.562 -19.328 29.794 1.00 33.57 702 SER A CA 1
ATOM 3764 C C . SER A 1 670 ? 138.591 -17.845 29.357 1.00 37.23 702 SER A C 1
ATOM 3765 O O . SER A 1 670 ? 138.365 -17.528 28.188 1.00 37.21 702 SER A O 1
ATOM 3768 N N . LEU A 1 671 ? 138.768 -16.944 30.337 1.00 33.11 703 LEU A N 1
ATOM 3769 C CA . LEU A 1 671 ? 138.627 -15.487 30.218 1.00 32.19 703 LEU A CA 1
ATOM 3770 C C . LEU A 1 671 ? 139.758 -14.707 29.559 1.00 36.32 703 LEU A C 1
ATOM 3771 O O . LEU A 1 671 ? 139.519 -13.598 29.067 1.00 36.25 703 LEU A O 1
ATOM 3776 N N . GLY A 1 672 ? 140.958 -15.255 29.564 1.00 32.96 704 GLY A N 1
ATOM 3777 C CA . GLY A 1 672 ? 142.112 -14.540 29.047 1.00 32.97 704 GLY A CA 1
ATOM 3778 C C . GLY A 1 672 ? 142.696 -13.688 30.156 1.00 36.83 704 GLY A C 1
ATOM 3779 O O . GLY A 1 672 ? 142.480 -13.981 31.338 1.00 36.75 704 GLY A O 1
ATOM 3780 N N . ASN A 1 673 ? 143.409 -12.604 29.795 1.00 32.92 705 ASN A N 1
ATOM 3781 C CA . ASN A 1 673 ? 144.026 -11.712 30.767 1.00 32.69 705 ASN A CA 1
ATOM 3782 C C . ASN A 1 673 ? 143.065 -10.717 31.432 1.00 38.35 705 ASN A C 1
ATOM 3783 O O . ASN A 1 673 ? 142.168 -10.168 30.794 1.00 37.62 705 ASN A O 1
ATOM 3788 N N . ILE A 1 674 ? 143.304 -10.461 32.720 1.00 37.28 706 ILE A N 1
ATOM 3789 C CA . ILE A 1 674 ? 142.523 -9.554 33.554 1.00 37.85 706 ILE A CA 1
ATOM 3790 C C . ILE A 1 674 ? 143.403 -8.399 34.014 1.00 43.58 706 ILE A C 1
ATOM 3791 O O . ILE A 1 674 ? 144.579 -8.597 34.312 1.00 42.80 706 ILE A O 1
ATOM 3796 N N . THR A 1 675 ? 142.820 -7.197 34.058 1.00 43.41 707 THR A N 1
ATOM 3797 C CA . THR A 1 675 ? 143.463 -5.958 34.504 1.00 44.78 707 THR A CA 1
ATOM 3798 C C . THR A 1 675 ? 142.785 -5.495 35.805 1.00 49.66 707 THR A C 1
ATOM 3799 O O . THR A 1 675 ? 143.266 -5.824 36.877 1.00 49.41 707 THR A O 1
ATOM 3803 N N . ASP A 1 676 ? 141.649 -4.813 35.726 1.00 48.40 708 ASP A N 1
ATOM 3804 C CA . ASP A 1 676 ? 140.942 -4.364 36.930 1.00 49.49 708 ASP A CA 1
ATOM 3805 C C . ASP A 1 676 ? 139.496 -4.870 36.973 1.00 52.98 708 ASP A C 1
ATOM 3806 O O . ASP A 1 676 ? 138.845 -4.778 38.013 1.00 52.47 708 ASP A O 1
ATOM 3811 N N . THR A 1 677 ? 138.991 -5.404 35.847 1.00 49.47 709 THR A N 1
ATOM 3812 C CA . THR A 1 677 ? 137.614 -5.892 35.756 1.00 49.14 709 THR A CA 1
ATOM 3813 C C . THR A 1 677 ? 137.498 -7.234 35.054 1.00 50.34 709 THR A C 1
ATOM 3814 O O . THR A 1 677 ? 138.225 -7.517 34.093 1.00 50.46 709 THR A O 1
ATOM 3818 N N . MET A 1 678 ? 136.571 -8.059 35.549 1.00 43.88 710 MET A N 1
ATOM 3819 C CA . MET A 1 678 ? 136.215 -9.356 34.988 1.00 42.12 710 MET A CA 1
ATOM 3820 C C . MET A 1 678 ? 134.770 -9.212 34.515 1.00 43.95 710 MET A C 1
ATOM 3821 O O . MET A 1 678 ? 133.905 -8.928 35.332 1.00 43.47 710 MET A O 1
ATOM 3826 N N . THR A 1 679 ? 134.521 -9.317 33.198 1.00 40.18 711 THR A N 1
ATOM 3827 C CA . THR A 1 679 ? 133.178 -9.195 32.622 1.00 39.86 711 THR A CA 1
ATOM 3828 C C . THR A 1 679 ? 132.966 -10.342 31.633 1.00 43.08 711 THR A C 1
ATOM 3829 O O . THR A 1 679 ? 133.736 -10.480 30.677 1.00 43.66 711 THR A O 1
ATOM 3833 N N . PHE A 1 680 ? 131.933 -11.169 31.870 1.00 36.68 712 PHE A N 1
ATOM 3834 C CA . PHE A 1 680 ? 131.606 -12.302 31.005 1.00 34.73 712 PHE A CA 1
ATOM 3835 C C . PHE A 1 680 ? 130.121 -12.608 30.965 1.00 38.27 712 PHE A C 1
ATOM 3836 O O . PHE A 1 680 ? 129.412 -12.351 31.933 1.00 36.54 712 PHE A O 1
ATOM 3844 N N . ASP A 1 681 ? 129.663 -13.190 29.842 1.00 38.02 713 ASP A N 1
ATOM 3845 C CA . ASP A 1 681 ? 128.271 -13.579 29.615 1.00 38.24 713 ASP A CA 1
ATOM 3846 C C . ASP A 1 681 ? 128.044 -15.051 29.868 1.00 41.85 713 ASP A C 1
ATOM 3847 O O . ASP A 1 681 ? 128.786 -15.888 29.358 1.00 40.97 713 ASP A O 1
ATOM 3852 N N . VAL A 1 682 ? 127.040 -15.355 30.719 1.00 38.54 714 VAL A N 1
ATOM 3853 C CA . VAL A 1 682 ? 126.673 -16.710 31.143 1.00 37.20 714 VAL A CA 1
ATOM 3854 C C . VAL A 1 682 ? 125.268 -17.019 30.626 1.00 40.15 714 VAL A C 1
ATOM 3855 O O . VAL A 1 682 ? 124.329 -16.287 30.928 1.00 37.57 714 VAL A O 1
ATOM 3859 N N . THR A 1 683 ? 125.134 -18.124 29.873 1.00 37.77 715 THR A N 1
ATOM 3860 C CA . THR A 1 683 ? 123.876 -18.576 29.276 1.00 38.22 715 THR A CA 1
ATOM 3861 C C . THR A 1 683 ? 123.405 -19.901 29.880 1.00 42.23 715 THR A C 1
ATOM 3862 O O . THR A 1 683 ? 124.157 -20.882 29.887 1.00 41.04 715 THR A O 1
ATOM 3866 N N . VAL A 1 684 ? 122.153 -19.923 30.360 1.00 39.36 716 VAL A N 1
ATOM 3867 C CA . VAL A 1 684 ? 121.518 -21.130 30.878 1.00 39.16 716 VAL A CA 1
ATOM 3868 C C . VAL A 1 684 ? 120.569 -21.627 29.789 1.00 43.87 716 VAL A C 1
ATOM 3869 O O . VAL A 1 684 ? 119.853 -20.826 29.216 1.00 42.96 716 VAL A O 1
ATOM 3873 N N . HIS A 1 685 ? 120.590 -22.940 29.508 1.00 41.72 717 HIS A N 1
ATOM 3874 C CA . HIS A 1 685 ? 119.754 -23.629 28.522 1.00 41.67 717 HIS A CA 1
ATOM 3875 C C . HIS A 1 685 ? 118.764 -24.540 29.247 1.00 44.19 717 HIS A C 1
ATOM 3876 O O . HIS A 1 685 ? 119.153 -25.233 30.179 1.00 43.51 717 HIS A O 1
ATOM 3883 N N . ASN A 1 686 ? 117.490 -24.506 28.836 1.00 40.23 718 ASN A N 1
ATOM 3884 C CA . ASN A 1 686 ? 116.379 -25.287 29.385 1.00 40.58 718 ASN A CA 1
ATOM 3885 C C . ASN A 1 686 ? 115.881 -26.239 28.297 1.00 47.13 718 ASN A C 1
ATOM 3886 O O . ASN A 1 686 ? 115.351 -25.781 27.288 1.00 47.27 718 ASN A O 1
ATOM 3891 N N . LEU A 1 687 ? 116.086 -27.551 28.487 1.00 44.33 719 LEU A N 1
ATOM 3892 C CA . LEU A 1 687 ? 115.665 -28.598 27.563 1.00 44.17 719 LEU A CA 1
ATOM 3893 C C . LEU A 1 687 ? 114.235 -29.042 27.857 1.00 49.91 719 LEU A C 1
ATOM 3894 O O . LEU A 1 687 ? 113.663 -29.755 27.043 1.00 49.96 719 LEU A O 1
ATOM 3899 N N . SER A 1 688 ? 113.672 -28.650 29.024 1.00 48.31 720 SER A N 1
ATOM 3900 C CA . SER A 1 688 ? 112.324 -29.045 29.462 1.00 48.21 720 SER A CA 1
ATOM 3901 C C . SER A 1 688 ? 111.202 -28.194 28.866 1.00 54.06 720 SER A C 1
ATOM 3902 O O . SER A 1 688 ? 111.462 -27.195 28.198 1.00 53.37 720 SER A O 1
ATOM 3905 N N . ASN A 1 689 ? 109.945 -28.618 29.103 1.00 53.28 721 ASN A N 1
ATOM 3906 C CA . ASN A 1 689 ? 108.726 -27.962 28.624 1.00 53.28 721 ASN A CA 1
ATOM 3907 C C . ASN A 1 689 ? 108.234 -26.849 29.549 1.00 57.63 721 ASN A C 1
ATOM 3908 O O . ASN A 1 689 ? 107.299 -26.133 29.185 1.00 57.67 721 ASN A O 1
ATOM 3913 N N . LYS A 1 690 ? 108.877 -26.660 30.720 1.00 54.38 722 LYS A N 1
ATOM 3914 C CA . LYS A 1 690 ? 108.467 -25.597 31.640 1.00 54.14 722 LYS A CA 1
ATOM 3915 C C . LYS A 1 690 ? 109.605 -24.638 31.995 1.00 58.96 722 LYS A C 1
ATOM 3916 O O . LYS A 1 690 ? 110.766 -25.054 32.133 1.00 58.50 722 LYS A O 1
ATOM 3922 N N . ASP A 1 691 ? 109.249 -23.343 32.136 1.00 55.34 723 ASP A N 1
ATOM 3923 C CA . ASP A 1 691 ? 110.141 -22.248 32.513 1.00 55.13 723 ASP A CA 1
ATOM 3924 C C . ASP A 1 691 ? 110.744 -22.517 33.882 1.00 57.18 723 ASP A C 1
ATOM 3925 O O . ASP A 1 691 ? 110.053 -23.050 34.753 1.00 57.99 723 ASP A O 1
ATOM 3930 N N . LYS A 1 692 ? 112.011 -22.127 34.085 1.00 50.98 724 LYS A N 1
ATOM 3931 C CA . LYS A 1 692 ? 112.683 -22.304 35.370 1.00 49.42 724 LYS A CA 1
ATOM 3932 C C . LYS A 1 692 ? 113.276 -21.007 35.871 1.00 51.67 724 LYS A C 1
ATOM 3933 O O . LYS A 1 692 ? 113.988 -20.336 35.129 1.00 50.87 724 LYS A O 1
ATOM 3939 N N . THR A 1 693 ? 112.947 -20.631 37.120 1.00 47.89 725 THR A N 1
ATOM 3940 C CA . THR A 1 693 ? 113.471 -19.419 37.756 1.00 47.40 725 THR A CA 1
ATOM 3941 C C . THR A 1 693 ? 114.596 -19.798 38.709 1.00 50.50 725 THR A C 1
ATOM 3942 O O . THR A 1 693 ? 114.380 -20.452 39.734 1.00 50.24 725 THR A O 1
ATOM 3946 N N . LEU A 1 694 ? 115.804 -19.395 38.333 1.00 46.53 726 LEU A N 1
ATOM 3947 C CA . LEU A 1 694 ? 117.032 -19.665 39.062 1.00 45.87 726 LEU A CA 1
ATOM 3948 C C . LEU A 1 694 ? 117.579 -18.438 39.740 1.00 48.23 726 LEU A C 1
ATOM 3949 O O . LEU A 1 694 ? 117.483 -17.341 39.199 1.00 48.99 726 LEU A O 1
ATOM 3954 N N . ARG A 1 695 ? 118.179 -18.632 40.909 1.00 43.34 727 ARG A N 1
ATOM 3955 C CA . ARG A 1 695 ? 118.869 -17.614 41.695 1.00 42.69 727 ARG A CA 1
ATOM 3956 C C . ARG A 1 695 ? 120.356 -17.904 41.496 1.00 44.72 727 ARG A C 1
ATOM 3957 O O . ARG A 1 695 ? 120.741 -19.069 41.529 1.00 43.76 727 ARG A O 1
ATOM 3965 N N . TYR A 1 696 ? 121.194 -16.871 41.294 1.00 41.32 728 TYR A N 1
ATOM 3966 C CA . TYR A 1 696 ? 122.632 -17.091 41.105 1.00 39.58 728 TYR A CA 1
ATOM 3967 C C . TYR A 1 696 ? 123.522 -16.111 41.847 1.00 43.54 728 TYR A C 1
ATOM 3968 O O . TYR A 1 696 ? 123.135 -14.974 42.149 1.00 43.05 728 TYR A O 1
ATOM 3977 N N . ASP A 1 697 ? 124.737 -16.602 42.147 1.00 39.67 729 ASP A N 1
ATOM 3978 C CA . ASP A 1 697 ? 125.842 -15.906 42.767 1.00 39.17 729 ASP A CA 1
ATOM 3979 C C . ASP A 1 697 ? 127.142 -16.455 42.203 1.00 40.75 729 ASP A C 1
ATOM 3980 O O . ASP A 1 697 ? 127.172 -17.565 41.673 1.00 39.19 729 ASP A O 1
ATOM 3985 N N . THR A 1 698 ? 128.192 -15.644 42.246 1.00 36.73 730 THR A N 1
ATOM 3986 C CA . THR A 1 698 ? 129.517 -15.985 41.735 1.00 36.49 730 THR A CA 1
ATOM 3987 C C . THR A 1 698 ? 130.546 -15.902 42.860 1.00 40.39 730 THR A C 1
ATOM 3988 O O . THR A 1 698 ? 130.625 -14.886 43.544 1.00 40.11 730 THR A O 1
ATOM 3992 N N . GLU A 1 699 ? 131.356 -16.951 43.015 1.00 37.74 731 GLU A N 1
ATOM 3993 C CA . GLU A 1 699 ? 132.424 -16.989 44.008 1.00 37.03 731 GLU A CA 1
ATOM 3994 C C . GLU A 1 699 ? 133.764 -16.749 43.308 1.00 40.29 731 GLU A C 1
ATOM 3995 O O . GLU A 1 699 ? 134.070 -17.391 42.299 1.00 40.14 731 GLU A O 1
ATOM 4001 N N . LEU A 1 700 ? 134.551 -15.813 43.836 1.00 36.16 732 LEU A N 1
ATOM 4002 C CA . LEU A 1 700 ? 135.864 -15.487 43.292 1.00 35.03 732 LEU A CA 1
ATOM 4003 C C . LEU A 1 700 ? 136.941 -16.049 44.207 1.00 40.12 732 LEU A C 1
ATOM 4004 O O . LEU A 1 700 ? 136.877 -15.904 45.432 1.00 39.99 732 LEU A O 1
ATOM 4009 N N . LEU A 1 701 ? 137.910 -16.732 43.602 1.00 36.23 733 LEU A N 1
ATOM 4010 C CA . LEU A 1 701 ? 139.008 -17.367 44.313 1.00 36.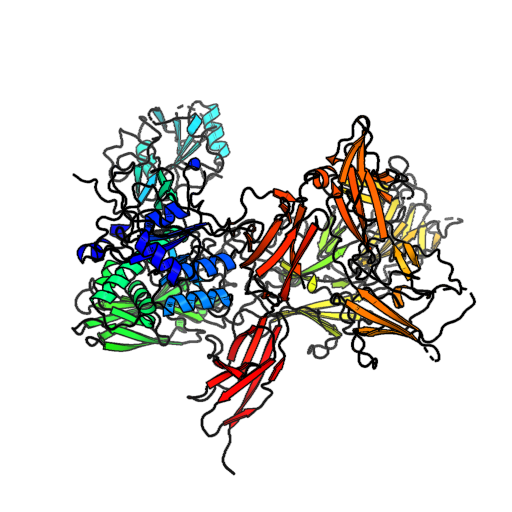06 733 LEU A CA 1
ATOM 4011 C C . LEU A 1 701 ? 140.327 -17.106 43.603 1.00 38.07 733 LEU A C 1
ATOM 4012 O O . LEU A 1 701 ? 140.340 -16.709 42.433 1.00 38.60 733 LEU A O 1
ATOM 4017 N N . THR A 1 702 ? 141.430 -17.314 44.323 1.00 32.97 734 THR A N 1
ATOM 4018 C CA . THR A 1 702 ? 142.808 -17.274 43.810 1.00 32.72 734 THR A CA 1
ATOM 4019 C C . THR A 1 702 ? 143.596 -18.374 44.508 1.00 37.22 734 THR A C 1
ATOM 4020 O O . THR A 1 702 ? 143.029 -19.095 45.316 1.00 35.46 734 THR A O 1
ATOM 4024 N N . ASP A 1 703 ? 144.894 -18.500 44.216 1.00 37.17 735 ASP A N 1
ATOM 4025 C CA . ASP A 1 703 ? 145.768 -19.491 44.832 1.00 36.46 735 ASP A CA 1
ATOM 4026 C C . ASP A 1 703 ? 146.210 -19.020 46.203 1.00 39.87 735 ASP A C 1
ATOM 4027 O O . ASP A 1 703 ? 146.501 -17.832 46.375 1.00 38.43 735 ASP A O 1
ATOM 4032 N N . HIS A 1 704 ? 146.289 -19.943 47.177 1.00 37.57 736 HIS A N 1
ATOM 4033 C CA . HIS A 1 704 ? 146.842 -19.608 48.494 1.00 37.50 736 HIS A CA 1
ATOM 4034 C C . HIS A 1 704 ? 148.352 -19.889 48.390 1.00 39.45 736 HIS A C 1
ATOM 4035 O O . HIS A 1 704 ? 148.743 -20.897 47.804 1.00 38.99 736 HIS A O 1
ATOM 4042 N N . VAL A 1 705 ? 149.184 -18.960 48.876 1.00 35.88 737 VAL A N 1
ATOM 4043 C CA . VAL A 1 705 ? 150.653 -19.048 48.842 1.00 35.65 737 VAL A CA 1
ATOM 4044 C C . VAL A 1 705 ? 151.172 -19.198 50.281 1.00 42.14 737 VAL A C 1
ATOM 4045 O O . VAL A 1 705 ? 150.616 -18.560 51.174 1.00 42.33 737 VAL A O 1
ATOM 4049 N N . ASP A 1 706 ? 152.219 -20.037 50.513 1.00 39.55 738 ASP A N 1
ATOM 4050 C CA . ASP A 1 706 ? 152.844 -20.170 51.838 1.00 39.72 738 ASP A CA 1
ATOM 4051 C C . ASP A 1 706 ? 153.704 -18.909 52.071 1.00 43.76 738 ASP A C 1
ATOM 4052 O O . ASP A 1 706 ? 154.687 -18.717 51.354 1.00 41.54 738 ASP A O 1
ATOM 4057 N N . PRO A 1 707 ? 153.363 -18.041 53.058 1.00 43.58 739 PRO A N 1
ATOM 4058 C CA . PRO A 1 707 ? 154.193 -16.834 53.297 1.00 44.47 739 PRO A CA 1
ATOM 4059 C C . PRO A 1 707 ? 155.638 -17.110 53.773 1.00 48.11 739 PRO A C 1
ATOM 4060 O O . PRO A 1 707 ? 156.517 -16.282 53.557 1.00 48.14 739 PRO A O 1
ATOM 4064 N N . GLN A 1 708 ? 155.889 -18.281 54.382 1.00 43.75 740 GLN A N 1
ATOM 4065 C CA . GLN A 1 708 ? 157.210 -18.670 54.871 1.00 43.50 740 GLN A CA 1
ATOM 4066 C C . GLN A 1 708 ? 158.107 -19.265 53.789 1.00 44.05 740 GLN A C 1
ATOM 4067 O O . GLN A 1 708 ? 159.328 -19.188 53.909 1.00 42.52 740 GLN A O 1
ATOM 4073 N N . LYS A 1 709 ? 157.514 -19.881 52.753 1.00 38.21 741 LYS A N 1
ATOM 4074 C CA . LYS A 1 709 ? 158.283 -20.541 51.695 1.00 36.09 741 LYS A CA 1
ATOM 4075 C C . LYS A 1 709 ? 158.190 -19.866 50.333 1.00 40.29 741 LYS A C 1
ATOM 4076 O O . LYS A 1 709 ? 159.021 -20.155 49.468 1.00 40.94 741 LYS A O 1
ATOM 4082 N N . GLY A 1 710 ? 157.225 -18.957 50.165 1.00 36.36 742 GLY A N 1
ATOM 4083 C CA . GLY A 1 710 ? 157.004 -18.239 48.913 1.00 36.46 742 GLY A CA 1
ATOM 4084 C C . GLY A 1 710 ? 156.625 -19.180 47.784 1.00 39.46 742 GLY A C 1
ATOM 4085 O O . GLY A 1 710 ? 156.998 -18.960 46.630 1.00 38.54 742 GLY A O 1
ATOM 4086 N N . ARG A 1 711 ? 155.929 -20.273 48.141 1.00 35.10 743 ARG A N 1
ATOM 4087 C CA . ARG A 1 711 ? 155.507 -21.329 47.224 1.00 34.37 743 ARG A CA 1
ATOM 4088 C C . ARG A 1 711 ? 153.994 -21.528 47.273 1.00 35.72 743 ARG A C 1
ATOM 4089 O O . ARG A 1 711 ? 153.373 -21.290 48.304 1.00 37.29 743 ARG A O 1
ATOM 4097 N N . PHE A 1 712 ? 153.415 -21.982 46.166 1.00 29.69 744 PHE A N 1
ATOM 4098 C CA . PHE A 1 712 ? 151.999 -22.309 46.079 1.00 28.71 744 PHE A CA 1
ATOM 4099 C C . PHE A 1 712 ? 151.747 -23.567 46.896 1.00 33.46 744 PHE A C 1
ATOM 4100 O O . PHE A 1 712 ? 152.506 -24.524 46.784 1.00 32.58 744 PHE A O 1
ATOM 4108 N N . THR A 1 713 ? 150.698 -23.560 47.714 1.00 31.44 745 THR A N 1
ATOM 4109 C CA . THR A 1 713 ? 150.304 -24.683 48.552 1.00 31.44 745 THR A CA 1
ATOM 4110 C C . THR A 1 713 ? 149.405 -25.641 47.786 1.00 38.80 745 THR A C 1
ATOM 4111 O O . THR A 1 713 ? 149.160 -26.756 48.247 1.00 39.53 745 THR A O 1
ATOM 4115 N N . LEU A 1 714 ? 148.949 -25.198 46.607 1.00 36.22 746 LEU A N 1
ATOM 4116 C CA . LEU A 1 714 ? 148.023 -25.931 45.694 1.00 35.24 746 LEU A CA 1
ATOM 4117 C C . LEU A 1 714 ? 146.671 -26.161 46.380 1.00 37.66 746 LEU A C 1
ATOM 4118 O O . LEU A 1 714 ? 146.101 -27.241 46.253 1.00 36.39 746 LEU A O 1
ATOM 4123 N N . THR A 1 715 ? 146.241 -25.131 47.106 1.00 35.70 747 THR A N 1
ATOM 4124 C CA . THR A 1 715 ? 144.975 -24.950 47.803 1.00 35.74 747 THR A CA 1
ATOM 4125 C C . THR A 1 715 ? 144.576 -23.537 47.421 1.00 39.61 747 THR A C 1
ATOM 4126 O O . THR A 1 715 ? 145.425 -22.727 47.007 1.00 39.64 747 THR A O 1
ATOM 4130 N N . SER A 1 716 ? 143.298 -23.243 47.556 1.00 36.13 748 SER A N 1
ATOM 4131 C CA . SER A 1 716 ? 142.737 -21.974 47.146 1.00 35.94 748 SER A CA 1
ATOM 4132 C C . SER A 1 716 ? 142.436 -21.046 48.289 1.00 40.74 748 SER A C 1
ATOM 4133 O O . SER A 1 716 ? 142.340 -21.449 49.453 1.00 41.44 748 SER A O 1
ATOM 4136 N N . HIS A 1 717 ? 142.253 -19.793 47.923 1.00 36.82 749 HIS A N 1
ATOM 4137 C CA . HIS A 1 717 ? 141.917 -18.699 48.789 1.00 37.05 749 HIS A CA 1
ATOM 4138 C C . HIS A 1 717 ? 140.613 -18.075 48.228 1.00 39.43 749 HIS A C 1
ATOM 4139 O O . HIS A 1 717 ? 140.588 -17.648 47.072 1.00 37.24 749 HIS A O 1
ATOM 4146 N N . SER A 1 718 ? 139.531 -18.045 49.037 1.00 36.74 750 SER A N 1
ATOM 4147 C CA . SER A 1 718 ? 138.265 -17.447 48.614 1.00 36.36 750 SER A CA 1
ATOM 4148 C C . SER A 1 718 ? 138.299 -15.931 48.870 1.00 41.97 750 SER A C 1
ATOM 4149 O O . SER A 1 718 ? 138.543 -15.492 50.003 1.00 42.39 750 SER A O 1
ATOM 4152 N N . LEU A 1 719 ? 138.115 -15.134 47.793 1.00 38.87 751 LEU A N 1
ATOM 4153 C CA . LEU A 1 719 ? 138.194 -13.663 47.813 1.00 37.96 751 LEU A CA 1
ATOM 4154 C C . LEU A 1 719 ? 136.882 -12.945 48.116 1.00 43.80 751 LEU A C 1
ATOM 4155 O O . LEU A 1 719 ? 136.850 -12.105 49.008 1.00 44.79 751 LEU A O 1
ATOM 4160 N N . LYS A 1 720 ? 135.821 -13.231 47.347 1.00 39.84 752 LYS A N 1
ATOM 4161 C CA . LYS A 1 720 ? 134.531 -12.560 47.473 1.00 39.23 752 LYS A CA 1
ATOM 4162 C C . LYS A 1 720 ? 133.438 -13.362 46.778 1.00 44.56 752 LYS A C 1
ATOM 4163 O O . LYS A 1 720 ? 133.690 -14.007 45.759 1.00 43.53 752 LYS A O 1
ATOM 4169 N N . THR A 1 721 ? 132.214 -13.281 47.321 1.00 42.05 753 THR A N 1
ATOM 4170 C CA . THR A 1 721 ? 131.028 -13.881 46.742 1.00 42.07 753 THR A CA 1
ATOM 4171 C C . THR A 1 721 ? 130.114 -12.736 46.318 1.00 46.94 753 THR A C 1
ATOM 4172 O O . THR A 1 721 ? 129.756 -11.868 47.123 1.00 48.07 753 THR A O 1
ATOM 4176 N N . TYR A 1 722 ? 129.807 -12.712 45.030 1.00 42.27 754 TYR A N 1
ATOM 4177 C CA . TYR A 1 722 ? 129.019 -11.688 44.373 1.00 42.27 754 TYR A CA 1
ATOM 4178 C C . TYR A 1 722 ? 127.614 -12.209 44.111 1.00 46.98 754 TYR A C 1
ATOM 4179 O O . TYR A 1 722 ? 127.455 -13.200 43.394 1.00 45.50 754 TYR A O 1
ATOM 4188 N N . GLN A 1 723 ? 126.596 -11.533 44.658 1.00 44.52 755 GLN A N 1
ATOM 4189 C CA . GLN A 1 723 ? 125.205 -11.918 44.430 1.00 44.43 755 GLN A CA 1
ATOM 4190 C C . GLN A 1 723 ? 124.758 -11.393 43.062 1.00 49.14 755 GLN A C 1
ATOM 4191 O O . GLN A 1 723 ? 125.119 -10.278 42.690 1.00 48.55 755 GLN A O 1
ATOM 4197 N N . GLY A 1 724 ? 124.016 -12.214 42.316 1.00 46.23 756 GLY A N 1
ATOM 4198 C CA . GLY A 1 724 ? 123.542 -11.848 40.989 1.00 46.57 756 GLY A CA 1
ATOM 4199 C C . GLY A 1 724 ? 122.035 -11.717 40.855 1.00 52.95 756 GLY A C 1
ATOM 4200 O O . GLY A 1 724 ? 121.542 -11.194 39.852 1.00 54.08 756 GLY A O 1
ATOM 4201 N N . GLY A 1 725 ? 121.308 -12.210 41.846 1.00 49.58 757 GLY A N 1
ATOM 4202 C CA . GLY A 1 725 ? 119.857 -12.169 41.850 1.00 49.75 757 GLY A CA 1
ATOM 4203 C C . GLY A 1 725 ? 119.234 -13.326 41.097 1.00 55.77 757 GLY A C 1
ATOM 4204 O O . GLY A 1 725 ? 119.858 -14.384 40.945 1.00 56.42 757 GLY A O 1
ATOM 4205 N N . GLU A 1 726 ? 117.987 -13.117 40.625 1.00 52.06 758 GLU A N 1
ATOM 4206 C CA . GLU A 1 726 ? 117.145 -14.096 39.935 1.00 52.00 758 GLU A CA 1
ATOM 4207 C C . GLU A 1 726 ? 117.095 -13.908 38.428 1.00 55.90 758 GLU A C 1
ATOM 4208 O O . GLU A 1 726 ? 117.233 -12.785 37.937 1.00 56.11 758 GLU A O 1
ATOM 4214 N N . VAL A 1 727 ? 116.845 -15.020 37.701 1.00 51.38 759 VAL A N 1
ATOM 4215 C CA . VAL A 1 727 ? 116.726 -15.066 36.249 1.00 50.59 759 VAL A CA 1
ATOM 4216 C C . VAL A 1 727 ? 115.785 -16.200 35.824 1.00 53.01 759 VAL A C 1
ATOM 4217 O O . VAL A 1 727 ? 115.803 -17.275 36.423 1.00 52.63 759 VAL A O 1
ATOM 4221 N N . THR A 1 728 ? 114.937 -15.946 34.821 1.00 48.59 760 THR A N 1
ATOM 4222 C CA . THR A 1 728 ? 114.029 -16.976 34.329 1.00 48.61 760 THR A CA 1
ATOM 4223 C C . THR A 1 728 ? 114.555 -17.518 33.007 1.00 52.62 760 THR A C 1
ATOM 4224 O O . THR A 1 728 ? 114.891 -16.738 32.107 1.00 52.43 760 THR A O 1
ATOM 4228 N N . VAL A 1 729 ? 114.666 -18.856 32.921 1.00 48.77 761 VAL A N 1
ATOM 4229 C CA . VAL A 1 729 ? 115.138 -19.588 31.747 1.00 48.87 761 VAL A CA 1
ATOM 4230 C C . VAL A 1 729 ? 113.894 -20.107 31.033 1.00 54.11 761 VAL A C 1
ATOM 4231 O O . VAL A 1 729 ? 113.227 -21.000 31.563 1.00 52.89 761 VAL A O 1
ATOM 4235 N N . PRO A 1 730 ? 113.529 -19.546 29.858 1.00 53.18 762 PRO A N 1
ATOM 4236 C CA . PRO A 1 730 ? 112.302 -20.008 29.186 1.00 53.04 762 PRO A CA 1
ATOM 4237 C C . PRO A 1 730 ? 112.378 -21.457 28.739 1.00 56.46 762 PRO A C 1
ATOM 4238 O O . PRO A 1 730 ? 113.450 -21.928 28.371 1.00 56.37 762 PRO A O 1
ATOM 4242 N N . ALA A 1 731 ? 111.231 -22.152 28.796 1.00 52.99 763 ALA A N 1
ATOM 4243 C CA . ALA A 1 731 ? 111.010 -23.539 28.390 1.00 52.92 763 ALA A CA 1
ATOM 4244 C C . ALA A 1 731 ? 111.555 -23.773 26.981 1.00 56.93 763 ALA A C 1
ATOM 4245 O O . ALA A 1 731 ? 111.384 -22.905 26.121 1.00 57.84 763 ALA A O 1
ATOM 4247 N N . ASN A 1 732 ? 112.225 -24.924 26.743 1.00 52.81 764 ASN A N 1
ATOM 4248 C CA . ASN A 1 732 ? 112.848 -25.285 25.450 1.00 53.03 764 ASN A CA 1
ATOM 4249 C C . ASN A 1 732 ? 113.669 -24.116 24.840 1.00 57.63 764 ASN A C 1
ATOM 4250 O O . ASN A 1 732 ? 113.711 -23.939 23.614 1.00 57.85 764 ASN A O 1
ATOM 4255 N N . GLY A 1 733 ? 114.280 -23.319 25.718 1.00 53.16 765 GLY A N 1
ATOM 4256 C CA . GLY A 1 733 ? 115.041 -22.145 25.325 1.00 51.89 765 GLY A CA 1
ATOM 4257 C C . GLY A 1 733 ? 116.199 -21.787 26.224 1.00 52.79 765 GLY A C 1
ATOM 4258 O O . GLY A 1 733 ? 116.684 -22.618 26.987 1.00 52.13 765 GLY A O 1
ATOM 4259 N N . LYS A 1 734 ? 116.657 -20.537 26.104 1.00 47.39 766 LYS A N 1
ATOM 4260 C CA . LYS A 1 734 ? 117.798 -20.018 26.832 1.00 45.95 766 LYS A CA 1
ATOM 4261 C C . LYS A 1 734 ? 117.639 -18.561 27.246 1.00 48.21 766 LYS A C 1
ATOM 4262 O O . LYS A 1 734 ? 116.837 -17.818 26.665 1.00 47.79 766 LYS A O 1
ATOM 4268 N N . VAL A 1 735 ? 118.414 -18.172 28.270 1.00 42.81 767 VAL A N 1
ATOM 4269 C CA . VAL A 1 735 ? 118.522 -16.824 28.824 1.00 40.97 767 VAL A CA 1
ATOM 4270 C C . VAL A 1 735 ? 120.030 -16.541 29.012 1.00 43.57 767 VAL A C 1
ATOM 4271 O O . VAL A 1 735 ? 120.775 -17.490 29.233 1.00 43.24 767 VAL A O 1
ATOM 4275 N N . THR A 1 736 ? 120.469 -15.266 28.889 1.00 39.35 768 THR A N 1
ATOM 4276 C CA . THR A 1 736 ? 121.864 -14.853 29.044 1.00 39.06 768 THR A CA 1
ATOM 4277 C C . THR A 1 736 ? 122.000 -13.720 30.054 1.00 42.48 768 THR A C 1
ATOM 4278 O O . THR A 1 736 ? 121.324 -12.712 29.929 1.00 42.82 768 THR A O 1
ATOM 4282 N N . VAL A 1 737 ? 122.910 -13.872 31.018 1.00 39.27 769 VAL A N 1
ATOM 4283 C CA . VAL A 1 737 ? 123.217 -12.864 32.031 1.00 39.75 769 VAL A CA 1
ATOM 4284 C C . VAL A 1 737 ? 124.683 -12.413 31.931 1.00 44.13 769 VAL A C 1
ATOM 4285 O O . VAL A 1 737 ? 125.522 -13.141 31.403 1.00 43.05 769 VAL A O 1
ATOM 4289 N N . ARG A 1 738 ? 124.986 -11.221 32.458 1.00 41.70 770 ARG A N 1
ATOM 4290 C CA . ARG A 1 738 ? 126.335 -10.683 32.470 1.00 41.47 770 ARG A CA 1
ATOM 4291 C C . ARG A 1 738 ? 126.833 -10.645 33.900 1.00 45.21 770 ARG A C 1
ATOM 4292 O O . ARG A 1 738 ? 126.150 -10.131 34.791 1.00 44.55 770 ARG A O 1
ATOM 4300 N N . VAL A 1 739 ? 128.026 -11.211 34.114 1.00 40.94 771 VAL A N 1
ATOM 4301 C CA . VAL A 1 739 ? 128.695 -11.230 35.409 1.00 39.61 771 VAL A CA 1
ATOM 4302 C C . VAL A 1 739 ? 129.873 -10.243 35.310 1.00 42.85 771 VAL A C 1
ATOM 4303 O O . VAL A 1 739 ? 130.762 -10.428 34.475 1.00 41.20 771 VAL A O 1
ATOM 4307 N N . THR A 1 740 ? 129.806 -9.148 36.101 1.00 40.84 772 THR A N 1
ATOM 4308 C CA . THR A 1 740 ? 130.812 -8.081 36.197 1.00 41.01 772 THR A CA 1
ATOM 4309 C C . THR A 1 740 ? 131.388 -8.096 37.610 1.00 44.25 772 THR A C 1
ATOM 4310 O O . THR A 1 740 ? 130.636 -8.112 38.583 1.00 43.21 772 THR A O 1
ATOM 4314 N N . MET A 1 741 ? 132.717 -8.096 37.718 1.00 42.56 773 MET A N 1
ATOM 4315 C CA . MET A 1 741 ? 133.437 -8.124 38.999 1.00 42.64 773 MET A CA 1
ATOM 4316 C C . MET A 1 741 ? 134.620 -7.156 38.980 1.00 48.89 773 MET A C 1
ATOM 4317 O O . MET A 1 741 ? 135.528 -7.314 38.152 1.00 49.35 773 MET A O 1
ATOM 4322 N N . ASP A 1 742 ? 134.637 -6.180 39.902 1.00 46.01 774 ASP A N 1
ATOM 4323 C CA . ASP A 1 742 ? 135.789 -5.287 40.013 1.00 45.90 774 ASP A CA 1
ATOM 4324 C C . ASP A 1 742 ? 136.773 -5.930 41.008 1.00 48.71 774 ASP A C 1
ATOM 4325 O O . ASP A 1 742 ? 136.462 -6.098 42.191 1.00 48.58 774 ASP A O 1
ATOM 4330 N N . VAL A 1 743 ? 137.926 -6.360 40.485 1.00 43.70 775 VAL A N 1
ATOM 4331 C CA . VAL A 1 743 ? 138.936 -7.122 41.199 1.00 43.23 775 VAL A CA 1
ATOM 4332 C C . VAL A 1 743 ? 140.130 -6.277 41.679 1.00 47.32 775 VAL A C 1
ATOM 4333 O O . VAL A 1 743 ? 141.029 -6.838 42.302 1.00 46.12 775 VAL A O 1
ATOM 4337 N N . SER A 1 744 ? 140.114 -4.939 41.430 1.00 44.46 776 SER A N 1
ATOM 4338 C CA . SER A 1 744 ? 141.185 -3.993 41.803 1.00 44.24 776 SER A CA 1
ATOM 4339 C C . SER A 1 744 ? 141.486 -3.920 43.297 1.00 50.23 776 SER A C 1
ATOM 4340 O O . SER A 1 744 ? 142.649 -3.728 43.650 1.00 51.27 776 SER A O 1
ATOM 4343 N N . GLN A 1 745 ? 140.464 -4.092 44.176 1.00 46.28 777 GLN A N 1
ATOM 4344 C CA . GLN A 1 745 ? 140.638 -4.074 45.644 1.00 45.22 777 GLN A CA 1
ATOM 4345 C C . GLN A 1 745 ? 141.651 -5.117 46.183 1.00 48.93 777 GLN A C 1
ATOM 4346 O O . GLN A 1 745 ? 142.296 -4.859 47.202 1.00 49.52 777 GLN A O 1
ATOM 4352 N N . PHE A 1 746 ? 141.814 -6.257 45.486 1.00 44.07 778 PHE A N 1
ATOM 4353 C CA . PHE A 1 746 ? 142.722 -7.346 45.885 1.00 43.27 778 PHE A CA 1
ATOM 4354 C C . PHE A 1 746 ? 144.147 -7.258 45.293 1.00 46.89 778 PHE A C 1
ATOM 4355 O O . PHE A 1 746 ? 145.076 -7.827 45.872 1.00 45.53 778 PHE A O 1
ATOM 4363 N N . THR A 1 747 ? 144.307 -6.539 44.155 1.00 44.21 779 THR A N 1
ATOM 4364 C CA . THR A 1 747 ? 145.535 -6.342 43.366 1.00 44.09 779 THR A CA 1
ATOM 4365 C C . THR A 1 747 ? 146.792 -6.134 44.222 1.00 48.87 779 THR A C 1
ATOM 4366 O O . THR A 1 747 ? 147.742 -6.882 44.039 1.00 49.34 779 THR A O 1
ATOM 4370 N N . LYS A 1 748 ? 146.796 -5.170 45.156 1.00 45.60 780 LYS A N 1
ATOM 4371 C CA . LYS A 1 748 ? 147.943 -4.869 46.015 1.00 44.38 780 LYS A CA 1
ATOM 4372 C C . LYS A 1 748 ? 148.435 -6.094 46.823 1.00 47.61 780 LYS A C 1
ATOM 4373 O O . LYS A 1 748 ? 149.616 -6.454 46.740 1.00 46.56 780 LYS A O 1
ATOM 4379 N N . GLU A 1 749 ? 147.524 -6.730 47.589 1.00 44.70 781 GLU A N 1
ATOM 4380 C CA . GLU A 1 749 ? 147.799 -7.895 48.434 1.00 45.19 781 GLU A CA 1
ATOM 4381 C C . GLU A 1 749 ? 148.295 -9.105 47.626 1.00 46.55 781 GLU A C 1
ATOM 4382 O O . GLU A 1 749 ? 149.286 -9.724 48.012 1.00 47.76 781 GLU A O 1
ATOM 4388 N N . LEU A 1 750 ? 147.602 -9.436 46.527 1.00 39.29 782 LEU A N 1
ATOM 4389 C CA . LEU A 1 750 ? 147.895 -10.577 45.666 1.00 37.56 782 LEU A CA 1
ATOM 4390 C C . LEU A 1 750 ? 149.117 -10.376 44.762 1.00 41.79 782 LEU A C 1
ATOM 4391 O O . LEU A 1 750 ? 149.816 -11.346 44.491 1.00 41.48 782 LEU A O 1
ATOM 4396 N N . THR A 1 751 ? 149.393 -9.137 44.304 1.00 40.23 783 THR A N 1
ATOM 4397 C CA . THR A 1 751 ? 150.581 -8.834 43.482 1.00 39.94 783 THR A CA 1
ATOM 4398 C C . THR A 1 751 ? 151.841 -8.988 44.346 1.00 45.82 783 THR A C 1
ATOM 4399 O O . THR A 1 751 ? 152.888 -9.353 43.814 1.00 46.60 783 THR A O 1
ATOM 4403 N N . LYS A 1 752 ? 151.725 -8.782 45.685 1.00 42.40 784 LYS A N 1
ATOM 4404 C CA . LYS A 1 752 ? 152.827 -8.959 46.637 1.00 41.61 784 LYS A CA 1
ATOM 4405 C C . LYS A 1 752 ? 153.219 -10.426 46.738 1.00 46.23 784 LYS A C 1
ATOM 4406 O O . LYS A 1 752 ? 154.399 -10.752 46.668 1.00 47.20 784 LYS A O 1
ATOM 4412 N N . GLN A 1 753 ? 152.219 -11.315 46.880 1.00 42.47 785 GLN A N 1
ATOM 4413 C CA . GLN A 1 753 ? 152.368 -12.773 46.996 1.00 41.13 785 GLN A CA 1
ATOM 4414 C C . GLN A 1 753 ? 152.767 -13.417 45.662 1.00 43.23 785 GLN A C 1
ATOM 4415 O O . GLN A 1 753 ? 153.632 -14.288 45.629 1.00 43.13 785 GLN A O 1
ATOM 4421 N N . MET A 1 754 ? 152.078 -13.037 44.578 1.00 38.20 786 MET A N 1
ATOM 4422 C CA . MET A 1 754 ? 152.316 -13.575 43.244 1.00 36.14 786 MET A CA 1
ATOM 4423 C C . MET A 1 754 ? 152.760 -12.425 42.346 1.00 37.75 786 MET A C 1
ATOM 4424 O O . MET A 1 754 ? 151.931 -11.756 41.744 1.00 36.16 786 MET A O 1
ATOM 4429 N N . PRO A 1 755 ? 154.080 -12.128 42.339 1.00 34.64 787 PRO A N 1
ATOM 4430 C CA . PRO A 1 755 ? 154.580 -10.949 41.602 1.00 34.58 787 PRO A CA 1
ATOM 4431 C C . PRO A 1 755 ? 154.497 -10.981 40.080 1.00 38.21 787 PRO A C 1
ATOM 4432 O O . PRO A 1 755 ? 154.481 -9.907 39.480 1.00 37.33 787 PRO A O 1
ATOM 4436 N N . ASN A 1 756 ? 154.452 -12.175 39.450 1.00 34.82 788 ASN A N 1
ATOM 4437 C CA . ASN A 1 756 ? 154.385 -12.264 37.983 1.00 34.21 788 ASN A CA 1
ATOM 4438 C C . ASN A 1 756 ? 152.972 -12.480 37.432 1.00 36.79 788 ASN A C 1
ATOM 4439 O O . ASN A 1 756 ? 152.793 -12.710 36.237 1.00 35.91 788 ASN A O 1
ATOM 4444 N N . GLY A 1 757 ? 151.986 -12.332 38.306 1.00 32.66 789 GLY A N 1
ATOM 4445 C CA . GLY A 1 757 ? 150.585 -12.530 37.984 1.00 31.55 789 GLY A CA 1
ATOM 4446 C C . GLY A 1 757 ? 150.025 -13.729 38.717 1.00 34.55 789 GLY A C 1
ATOM 4447 O O . GLY A 1 757 ? 150.777 -14.585 39.197 1.00 33.50 789 GLY A O 1
ATOM 4448 N N . TYR A 1 758 ? 148.697 -13.816 38.779 1.00 31.20 790 TYR A N 1
ATOM 4449 C CA . TYR A 1 758 ? 147.998 -14.897 39.480 1.00 30.79 790 TYR A CA 1
ATOM 4450 C C . TYR A 1 758 ? 146.634 -15.204 38.834 1.00 34.89 790 TYR A C 1
ATOM 4451 O O . TYR A 1 758 ? 146.061 -14.343 38.171 1.00 32.60 790 TYR A O 1
ATOM 4460 N N . TYR A 1 759 ? 146.094 -16.404 39.085 1.00 30.89 791 TYR A N 1
ATOM 4461 C CA . TYR A 1 759 ? 144.789 -16.776 38.579 1.00 30.33 791 TYR A CA 1
ATOM 4462 C C . TYR A 1 759 ? 143.654 -16.131 39.371 1.00 33.94 791 TYR A C 1
ATOM 4463 O O . TYR A 1 759 ? 143.756 -15.987 40.587 1.00 33.45 791 TYR A O 1
ATOM 4472 N N . LEU A 1 760 ? 142.564 -15.770 38.668 1.00 30.97 792 LEU A N 1
ATOM 4473 C CA . LEU A 1 760 ? 141.316 -15.270 39.237 1.00 31.27 792 LEU A CA 1
ATOM 4474 C C . LEU A 1 760 ? 140.269 -16.184 38.665 1.00 34.30 792 LEU A C 1
ATOM 4475 O O . LEU A 1 760 ? 140.057 -16.201 37.457 1.00 34.05 792 LEU A O 1
ATOM 4480 N N . GLU A 1 761 ? 139.705 -17.049 39.511 1.00 31.66 793 GLU A N 1
ATOM 4481 C CA . GLU A 1 761 ? 138.805 -18.108 39.049 1.00 30.75 793 GLU A CA 1
ATOM 4482 C C . GLU A 1 761 ? 137.643 -18.385 39.968 1.00 35.36 793 GLU A C 1
ATOM 4483 O O . GLU A 1 761 ? 137.502 -17.750 40.995 1.00 37.06 793 GLU A O 1
ATOM 4489 N N . GLY A 1 762 ? 136.846 -19.373 39.635 1.00 32.03 794 GLY A N 1
ATOM 4490 C CA . GLY A 1 762 ? 135.728 -19.714 40.496 1.00 32.35 794 GLY A CA 1
ATOM 4491 C C . GLY A 1 762 ? 134.544 -20.272 39.758 1.00 35.55 794 GLY A C 1
ATOM 4492 O O . GLY A 1 762 ? 134.679 -20.754 38.632 1.00 34.88 794 GLY A O 1
ATOM 4493 N N . PHE A 1 763 ? 133.372 -20.184 40.389 1.00 31.54 795 PHE A N 1
ATOM 4494 C CA . PHE A 1 763 ? 132.150 -20.720 39.813 1.00 31.35 795 PHE A CA 1
ATOM 4495 C C . PHE A 1 763 ? 131.014 -19.764 39.941 1.00 36.73 795 PHE A C 1
ATOM 4496 O O . PHE A 1 763 ? 130.910 -19.076 40.954 1.00 37.21 795 PHE A O 1
ATOM 4504 N N . VAL A 1 764 ? 130.150 -19.744 38.903 1.00 33.85 796 VAL A N 1
ATOM 4505 C CA . VAL A 1 764 ? 128.863 -19.063 38.858 1.00 33.54 796 VAL A CA 1
ATOM 4506 C C . VAL A 1 764 ? 127.908 -20.213 39.212 1.00 37.83 796 VAL A C 1
ATOM 4507 O O . VAL A 1 764 ? 127.832 -21.212 38.479 1.00 34.09 796 VAL A O 1
ATOM 4511 N N . ARG A 1 765 ? 127.259 -20.103 40.385 1.00 36.77 797 ARG A N 1
ATOM 4512 C CA . ARG A 1 765 ? 126.341 -21.115 40.902 1.00 36.67 797 ARG A CA 1
ATOM 4513 C C . ARG A 1 765 ? 124.871 -20.735 40.706 1.00 40.26 797 ARG A C 1
ATOM 4514 O O . ARG A 1 765 ? 124.447 -19.692 41.174 1.00 38.84 797 ARG A O 1
ATOM 4522 N N . PHE A 1 766 ? 124.086 -21.603 40.055 1.00 38.32 798 PHE A N 1
ATOM 4523 C CA . PHE A 1 766 ? 122.649 -21.396 39.887 1.00 38.33 798 PHE A CA 1
ATOM 4524 C C . PHE A 1 766 ? 121.911 -22.467 40.694 1.00 43.73 798 PHE A C 1
ATOM 4525 O O . PHE A 1 766 ? 122.373 -23.604 40.772 1.00 42.60 798 PHE A O 1
ATOM 4533 N N . ARG A 1 767 ? 120.772 -22.099 41.286 1.00 42.20 799 ARG A N 1
ATOM 4534 C CA . ARG A 1 767 ? 119.879 -22.981 42.039 1.00 42.88 799 ARG A CA 1
ATOM 4535 C C . ARG A 1 767 ? 118.469 -22.474 41.820 1.00 49.55 799 ARG A C 1
ATOM 4536 O O . ARG A 1 767 ? 118.307 -21.323 41.428 1.00 48.59 799 ARG A O 1
ATOM 4544 N N . ASP A 1 768 ? 117.452 -23.297 42.107 1.00 48.20 800 ASP A N 1
ATOM 4545 C CA . ASP A 1 768 ? 116.067 -22.879 41.979 1.00 48.83 800 ASP A CA 1
ATOM 4546 C C . ASP A 1 768 ? 115.757 -21.788 43.005 1.00 54.03 800 ASP A C 1
ATOM 4547 O O . ASP A 1 768 ? 116.028 -21.978 44.191 1.00 52.76 800 ASP A O 1
ATOM 4552 N N . SER A 1 769 ? 115.204 -20.639 42.540 1.00 52.64 801 SER A N 1
ATOM 4553 C CA . SER A 1 769 ? 114.847 -19.471 43.366 1.00 53.54 801 SER A CA 1
ATOM 4554 C C . SER A 1 769 ? 114.005 -19.811 44.610 1.00 60.47 801 SER A C 1
ATOM 4555 O O . SER A 1 769 ? 114.125 -19.121 45.621 1.00 60.08 801 SER A O 1
ATOM 4558 N N . GLN A 1 770 ? 113.154 -20.863 44.523 1.00 59.26 802 GLN A N 1
ATOM 4559 C CA . GLN A 1 770 ? 112.262 -21.326 45.594 1.00 59.84 802 GLN A CA 1
ATOM 4560 C C . GLN A 1 770 ? 112.932 -22.314 46.563 1.00 64.42 802 GLN A C 1
ATOM 4561 O O . GLN A 1 770 ? 112.795 -22.131 47.769 1.00 64.80 802 GLN A O 1
ATOM 4567 N N . ASP A 1 771 ? 113.626 -23.365 46.050 1.00 61.11 803 ASP A N 1
ATOM 4568 C CA . ASP A 1 771 ? 114.294 -24.392 46.872 1.00 60.47 803 ASP A CA 1
ATOM 4569 C C . ASP A 1 771 ? 115.787 -24.521 46.552 1.00 63.55 803 ASP A C 1
ATOM 4570 O O . ASP A 1 771 ? 116.156 -24.655 45.386 1.00 63.50 803 ASP A O 1
ATOM 4575 N N . ASP A 1 772 ? 116.631 -24.523 47.607 1.00 59.30 804 ASP A N 1
ATOM 4576 C CA . ASP A 1 772 ? 118.097 -24.653 47.551 1.00 58.63 804 ASP A CA 1
ATOM 4577 C C . ASP A 1 772 ? 118.593 -25.937 46.851 1.00 60.55 804 ASP A C 1
ATOM 4578 O O . ASP A 1 772 ? 119.622 -25.901 46.171 1.00 60.66 804 ASP A O 1
ATOM 4583 N N . GLN A 1 773 ? 117.892 -27.071 47.071 1.00 55.29 805 GLN A N 1
ATOM 4584 C CA . GLN A 1 773 ? 118.254 -28.424 46.605 1.00 54.11 805 GLN A CA 1
ATOM 4585 C C . GLN A 1 773 ? 118.021 -28.698 45.119 1.00 54.07 805 GLN A C 1
ATOM 4586 O O . GLN A 1 773 ? 118.701 -29.546 44.534 1.00 53.81 805 GLN A O 1
ATOM 4592 N N . LEU A 1 774 ? 117.034 -28.036 44.528 1.00 47.04 806 LEU A N 1
ATOM 4593 C CA . LEU A 1 774 ? 116.683 -28.263 43.138 1.00 45.14 806 LEU A CA 1
ATOM 4594 C C . LEU A 1 774 ? 117.409 -27.349 42.170 1.00 46.18 806 LEU A C 1
ATOM 4595 O O . LEU A 1 774 ? 117.807 -26.238 42.534 1.00 44.93 806 LEU A O 1
ATOM 4600 N N . ASN A 1 775 ? 117.585 -27.842 40.930 1.00 41.46 807 ASN A N 1
ATOM 4601 C CA . ASN A 1 775 ? 118.182 -27.144 39.789 1.00 40.95 807 ASN A CA 1
ATOM 4602 C C . ASN A 1 775 ? 119.553 -26.569 40.078 1.00 43.57 807 ASN A C 1
ATOM 4603 O O . ASN A 1 775 ? 119.858 -25.446 39.669 1.00 43.19 807 ASN A O 1
ATOM 4608 N N . ARG A 1 776 ? 120.380 -27.335 40.783 1.00 40.00 808 ARG A N 1
ATOM 4609 C CA . ARG A 1 776 ? 121.744 -26.917 41.114 1.00 39.61 808 ARG A CA 1
ATOM 4610 C C . ARG A 1 776 ? 122.619 -27.173 39.889 1.00 42.39 808 ARG A C 1
ATOM 4611 O O . ARG A 1 776 ? 122.895 -28.335 39.549 1.00 42.90 808 ARG A O 1
ATOM 4619 N N . VAL A 1 777 ? 122.925 -26.082 39.156 1.00 35.78 809 VAL A N 1
ATOM 4620 C CA . VAL A 1 777 ? 123.748 -26.068 37.938 1.00 33.89 809 VAL A CA 1
ATOM 4621 C C . VAL A 1 777 ? 124.786 -24.980 38.063 1.00 36.94 809 VAL A C 1
ATOM 4622 O O . VAL A 1 777 ? 124.532 -23.959 38.696 1.00 36.01 809 VAL A O 1
ATOM 4626 N N . ASN A 1 778 ? 125.983 -25.212 37.524 1.00 33.42 810 ASN A N 1
ATOM 4627 C CA . ASN A 1 778 ? 127.067 -24.247 37.701 1.00 32.93 810 ASN A CA 1
ATOM 4628 C C . ASN A 1 778 ? 128.021 -24.233 36.512 1.00 35.85 810 ASN A C 1
ATOM 4629 O O . ASN A 1 778 ? 127.900 -25.077 35.622 1.00 33.81 810 ASN A O 1
ATOM 4634 N N . ILE A 1 779 ? 128.953 -23.256 36.490 1.00 31.45 811 ILE A N 1
ATOM 4635 C CA . ILE A 1 779 ? 129.932 -23.120 35.416 1.00 29.87 811 ILE A CA 1
ATOM 4636 C C . ILE A 1 779 ? 131.257 -22.624 35.961 1.00 35.12 811 ILE A C 1
ATOM 4637 O O . ILE A 1 779 ? 131.293 -21.578 36.601 1.00 35.20 811 ILE A O 1
ATOM 4642 N N . PRO A 1 780 ? 132.367 -23.340 35.730 1.00 33.10 812 PRO A N 1
ATOM 4643 C CA . PRO A 1 780 ? 133.661 -22.815 36.183 1.00 32.45 812 PRO A CA 1
ATOM 4644 C C . PRO A 1 780 ? 134.221 -21.769 35.206 1.00 34.83 812 PRO A C 1
ATOM 4645 O O . PRO A 1 780 ? 133.943 -21.810 34.013 1.00 34.91 812 PRO A O 1
ATOM 4649 N N . PHE A 1 781 ? 134.990 -20.821 35.721 1.00 32.68 813 PHE A N 1
ATOM 4650 C CA . PHE A 1 781 ? 135.648 -19.762 34.939 1.00 32.09 813 PHE A CA 1
ATOM 4651 C C . PHE A 1 781 ? 137.081 -19.597 35.401 1.00 34.61 813 PHE A C 1
ATOM 4652 O O . PHE A 1 781 ? 137.369 -19.866 36.566 1.00 33.82 813 PHE A O 1
ATOM 4660 N N . VAL A 1 782 ? 137.977 -19.142 34.499 1.00 31.44 814 VAL A N 1
ATOM 4661 C CA . VAL A 1 782 ? 139.381 -18.883 34.843 1.00 30.22 814 VAL A CA 1
ATOM 4662 C C . VAL A 1 782 ? 139.973 -17.768 33.981 1.00 33.60 814 VAL A C 1
ATOM 4663 O O . VAL A 1 782 ? 139.879 -17.786 32.752 1.00 32.84 814 VAL A O 1
ATOM 4667 N N . GLY A 1 783 ? 140.560 -16.800 34.655 1.00 30.62 815 GLY A N 1
ATOM 4668 C CA . GLY A 1 783 ? 141.252 -15.697 34.012 1.00 30.60 815 GLY A CA 1
ATOM 4669 C C . GLY A 1 783 ? 142.609 -15.544 34.663 1.00 35.41 815 GLY A C 1
ATOM 4670 O O . GLY A 1 783 ? 142.820 -16.070 35.762 1.00 35.33 815 GLY A O 1
ATOM 4671 N N . PHE A 1 784 ? 143.536 -14.817 34.012 1.00 31.33 816 PHE A N 1
ATOM 4672 C CA . PHE A 1 784 ? 144.863 -14.597 34.599 1.00 30.65 816 PHE A CA 1
ATOM 4673 C C . PHE A 1 784 ? 145.088 -13.098 34.819 1.00 33.95 816 PHE A C 1
ATOM 4674 O O . PHE A 1 784 ? 144.920 -12.342 33.875 1.00 32.97 816 PHE A O 1
ATOM 4682 N N . LYS A 1 785 ? 145.422 -12.653 36.056 1.00 30.88 817 LYS A N 1
ATOM 4683 C CA . LYS A 1 785 ? 145.679 -11.230 36.286 1.00 30.50 817 LYS A CA 1
ATOM 4684 C C . LYS A 1 785 ? 147.145 -10.930 35.957 1.00 33.40 817 LYS A C 1
ATOM 4685 O O . LYS A 1 785 ? 148.046 -11.207 36.748 1.00 33.13 817 LYS A O 1
ATOM 4691 N N . GLY A 1 786 ? 147.360 -10.447 34.742 1.00 28.75 818 GLY A N 1
ATOM 4692 C CA . GLY A 1 786 ? 148.693 -10.161 34.214 1.00 28.05 818 GLY A CA 1
ATOM 4693 C C . GLY A 1 786 ? 148.733 -10.485 32.737 1.00 32.04 818 GLY A C 1
ATOM 4694 O O . GLY A 1 786 ? 147.752 -10.239 32.024 1.00 33.59 818 GLY A O 1
ATOM 4695 N N . GLN A 1 787 ? 149.854 -11.026 32.276 1.00 27.08 819 GLN A N 1
ATOM 4696 C CA . GLN A 1 787 ? 150.069 -11.449 30.899 1.00 27.63 819 GLN A CA 1
ATOM 4697 C C . GLN A 1 787 ? 150.525 -12.897 30.859 1.00 33.26 819 GLN A C 1
ATOM 4698 O O . GLN A 1 787 ? 151.727 -13.160 30.898 1.00 33.02 819 GLN A O 1
ATOM 4704 N N . PHE A 1 788 ? 149.557 -13.842 30.750 1.00 32.38 820 PHE A N 1
ATOM 4705 C CA . PHE A 1 788 ? 149.829 -15.284 30.717 1.00 31.63 820 PHE A CA 1
ATOM 4706 C C . PHE A 1 788 ? 150.762 -15.663 29.597 1.00 34.99 820 PHE A C 1
ATOM 4707 O O . PHE A 1 788 ? 151.642 -16.512 29.811 1.00 33.58 820 PHE A O 1
ATOM 4715 N N . GLU A 1 789 ? 150.596 -15.014 28.424 1.00 30.53 821 GLU A N 1
ATOM 4716 C CA . GLU A 1 789 ? 151.398 -15.281 27.231 1.00 29.69 821 GLU A CA 1
ATOM 4717 C C . GLU A 1 789 ? 152.879 -14.932 27.400 1.00 33.55 821 GLU A C 1
ATOM 4718 O O . GLU A 1 789 ? 153.715 -15.669 26.863 1.00 32.80 821 GLU A O 1
ATOM 4724 N N . ASN A 1 790 ? 153.211 -13.896 28.221 1.00 29.89 822 ASN A N 1
ATOM 4725 C CA . ASN A 1 790 ? 154.587 -13.412 28.418 1.00 28.79 822 ASN A CA 1
ATOM 4726 C C . ASN A 1 790 ? 155.284 -13.873 29.709 1.00 33.92 822 ASN A C 1
ATOM 4727 O O . ASN A 1 790 ? 156.331 -13.306 30.068 1.00 32.14 822 ASN A O 1
ATOM 4732 N N . LEU A 1 791 ? 154.751 -14.920 30.392 1.00 30.91 823 LEU A N 1
ATOM 4733 C CA . LEU A 1 791 ? 155.416 -15.458 31.587 1.00 29.64 823 LEU A CA 1
ATOM 4734 C C . LEU A 1 791 ? 156.705 -16.112 31.103 1.00 34.26 823 LEU A C 1
ATOM 4735 O O . LEU A 1 791 ? 156.733 -16.619 29.972 1.00 34.75 823 LEU A O 1
ATOM 4740 N N . ALA A 1 792 ? 157.781 -16.031 31.903 1.00 29.67 824 ALA A N 1
ATOM 4741 C CA . ALA A 1 792 ? 159.104 -16.577 31.540 1.00 27.72 824 ALA A CA 1
ATOM 4742 C C . ALA A 1 792 ? 159.061 -18.065 31.167 1.00 31.56 824 ALA A C 1
ATOM 4743 O O . ALA A 1 792 ? 158.487 -18.871 31.890 1.00 30.49 824 ALA A O 1
ATOM 4745 N N . VAL A 1 793 ? 159.652 -18.389 30.015 1.00 27.92 825 VAL A N 1
ATOM 4746 C CA . VAL A 1 793 ? 159.757 -19.723 29.453 1.00 28.46 825 VAL A CA 1
ATOM 4747 C C . VAL A 1 793 ? 160.921 -20.442 30.105 1.00 32.82 825 VAL A C 1
ATOM 4748 O O . VAL A 1 793 ? 160.816 -21.622 30.448 1.00 32.41 825 VAL A O 1
ATOM 4752 N N . ALA A 1 794 ? 162.041 -19.736 30.246 1.00 29.69 826 ALA A N 1
ATOM 4753 C CA . ALA A 1 794 ? 163.262 -20.308 30.799 1.00 28.69 826 ALA A CA 1
ATOM 4754 C C . ALA A 1 794 ? 163.647 -19.649 32.110 1.00 31.87 826 ALA A C 1
ATOM 4755 O O . ALA A 1 794 ? 163.546 -18.426 32.266 1.00 30.86 826 ALA A O 1
ATOM 4757 N N . GLU A 1 795 ? 164.118 -20.456 33.053 1.00 29.43 827 GLU A N 1
ATOM 4758 C CA . GLU A 1 795 ? 164.588 -19.934 34.338 1.00 29.19 827 GLU A CA 1
ATOM 4759 C C . GLU A 1 795 ? 165.821 -19.060 34.051 1.00 31.55 827 GLU A C 1
ATOM 4760 O O . GLU A 1 795 ? 166.582 -19.371 33.137 1.00 30.49 827 GLU A O 1
ATOM 4766 N N . GLU A 1 796 ? 165.998 -17.955 34.789 1.00 29.00 828 GLU A N 1
ATOM 4767 C CA . GLU A 1 796 ? 167.145 -17.061 34.608 1.00 29.06 828 GLU A CA 1
ATOM 4768 C C . GLU A 1 796 ? 168.478 -17.830 34.732 1.00 32.14 828 GLU A C 1
ATOM 4769 O O . GLU A 1 796 ? 168.528 -18.811 35.473 1.00 30.50 828 GLU A O 1
ATOM 4775 N N . SER A 1 797 ? 169.536 -17.420 33.980 1.00 29.12 829 SER A N 1
ATOM 4776 C CA . SER A 1 797 ? 170.835 -18.101 33.984 1.00 28.92 829 SER A CA 1
ATOM 4777 C C . SER A 1 797 ? 171.407 -18.266 35.366 1.00 31.15 829 SER A C 1
ATOM 4778 O O . SER A 1 797 ? 171.093 -17.466 36.239 1.00 30.81 829 SER A O 1
ATOM 4781 N N . ILE A 1 798 ? 172.210 -19.326 35.579 1.00 28.45 830 ILE A N 1
ATOM 4782 C CA . ILE A 1 798 ? 172.903 -19.591 36.847 1.00 29.21 830 ILE A CA 1
ATOM 4783 C C . ILE A 1 798 ? 173.877 -18.426 37.183 1.00 35.65 830 ILE A C 1
ATOM 4784 O O . ILE A 1 798 ? 173.992 -18.055 38.352 1.00 37.59 830 ILE A O 1
ATOM 4789 N N . TYR A 1 799 ? 174.499 -17.805 36.159 1.00 32.04 831 TYR A N 1
ATOM 4790 C CA . TYR A 1 799 ? 175.386 -16.638 36.304 1.00 32.02 831 TYR A CA 1
ATOM 4791 C C . TYR A 1 799 ? 174.631 -15.449 36.892 1.00 37.72 831 TYR A C 1
ATOM 4792 O O . TYR A 1 799 ? 175.129 -14.811 37.826 1.00 37.47 831 TYR A O 1
ATOM 4801 N N . ARG A 1 800 ? 173.417 -15.147 36.335 1.00 34.54 832 ARG A N 1
ATOM 4802 C CA . ARG A 1 800 ? 172.580 -14.047 36.802 1.00 34.07 832 ARG A CA 1
ATOM 4803 C C . ARG A 1 800 ? 172.003 -14.341 38.186 1.00 36.94 832 ARG A C 1
ATOM 4804 O O . ARG A 1 800 ? 172.075 -13.472 39.051 1.00 34.97 832 ARG A O 1
ATOM 4812 N N . LEU A 1 801 ? 171.509 -15.582 38.427 1.00 33.32 833 LEU A N 1
ATOM 4813 C CA . LEU A 1 801 ? 170.989 -15.960 39.750 1.00 32.31 833 LEU A CA 1
ATOM 4814 C C . LEU A 1 801 ? 172.056 -15.807 40.831 1.00 38.19 833 LEU A C 1
ATOM 4815 O O . LEU A 1 801 ? 171.755 -15.326 41.923 1.00 38.28 833 LEU A O 1
ATOM 4820 N N . LYS A 1 802 ? 173.298 -16.225 40.528 1.00 34.30 834 LYS A N 1
ATOM 4821 C CA . LYS A 1 802 ? 174.381 -16.151 41.483 1.00 33.64 834 LYS A CA 1
ATOM 4822 C C . LYS A 1 802 ? 174.821 -14.722 41.802 1.00 38.92 834 LYS A C 1
ATOM 4823 O O . LYS A 1 802 ? 175.197 -14.468 42.948 1.00 37.89 834 LYS A O 1
ATOM 4829 N N . SER A 1 803 ? 174.728 -13.784 40.836 1.00 36.86 835 SER A N 1
ATOM 4830 C CA . SER A 1 803 ? 175.126 -12.389 41.084 1.00 37.62 835 SER A CA 1
ATOM 4831 C C . SER A 1 803 ? 174.046 -11.559 41.812 1.00 42.72 835 SER A C 1
ATOM 4832 O O . SER A 1 803 ? 174.335 -10.458 42.251 1.00 41.88 835 SER A O 1
ATOM 4835 N N . GLN A 1 804 ? 172.810 -12.077 41.928 1.00 40.46 836 GLN A N 1
ATOM 4836 C CA . GLN A 1 804 ? 171.716 -11.400 42.624 1.00 40.73 836 GLN A CA 1
ATOM 4837 C C . GLN A 1 804 ? 171.493 -12.053 43.986 1.00 46.98 836 GLN A C 1
ATOM 4838 O O . GLN A 1 804 ? 170.642 -11.600 44.751 1.00 48.01 836 GLN A O 1
ATOM 4844 N N . GLY A 1 805 ? 172.229 -13.131 44.256 1.00 43.97 837 GLY A N 1
ATOM 4845 C CA . GLY A 1 805 ? 172.101 -13.921 45.471 1.00 44.19 837 GLY A CA 1
ATOM 4846 C C . GLY A 1 805 ? 170.851 -14.789 45.468 1.00 49.39 837 GLY A C 1
ATOM 4847 O O . GLY A 1 805 ? 170.472 -15.340 46.509 1.00 48.98 837 GLY A O 1
ATOM 4848 N N . LYS A 1 806 ? 170.194 -14.914 44.289 1.00 46.70 838 LYS A N 1
ATOM 4849 C CA . LYS A 1 806 ? 168.967 -15.693 44.086 1.00 45.29 838 LYS A CA 1
ATOM 4850 C C . LYS A 1 806 ? 169.301 -17.171 43.900 1.00 49.88 838 LYS A C 1
ATOM 4851 O O . LYS A 1 806 ? 170.474 -17.529 43.746 1.00 48.63 838 LYS A O 1
ATOM 4857 N N . THR A 1 807 ? 168.268 -18.035 43.902 1.00 48.00 839 THR A N 1
ATOM 4858 C CA . THR A 1 807 ? 168.436 -19.487 43.736 1.00 47.62 839 THR A CA 1
ATOM 4859 C C . THR A 1 807 ? 167.399 -20.065 42.770 1.00 48.37 839 THR A C 1
ATOM 4860 O O . THR A 1 807 ? 166.245 -19.628 42.766 1.00 48.26 839 THR A O 1
ATOM 4864 N N . GLY A 1 808 ? 167.838 -21.040 41.969 1.00 41.39 840 GLY A N 1
ATOM 4865 C CA . GLY A 1 808 ? 167.002 -21.744 41.012 1.00 40.19 840 GLY A CA 1
ATOM 4866 C C . GLY A 1 808 ? 166.136 -22.784 41.698 1.00 41.50 840 GLY A C 1
ATOM 4867 O O . GLY A 1 808 ? 166.438 -23.198 42.825 1.00 41.51 840 GLY A O 1
ATOM 4868 N N . PHE A 1 809 ? 165.053 -23.206 41.013 1.00 33.61 841 PHE A N 1
ATOM 4869 C CA . PHE A 1 809 ? 164.069 -24.194 41.466 1.00 31.48 841 PHE A CA 1
ATOM 4870 C C . PHE A 1 809 ? 164.672 -25.591 41.628 1.00 34.26 841 PHE A C 1
ATOM 4871 O O . PHE A 1 809 ? 164.288 -26.302 42.564 1.00 34.04 841 PHE A O 1
ATOM 4879 N N . TYR A 1 810 ? 165.605 -25.967 40.745 1.00 29.56 842 TYR A N 1
ATOM 4880 C CA . TYR A 1 810 ? 166.177 -27.342 40.739 1.00 29.85 842 TYR A CA 1
ATOM 4881 C C . TYR A 1 810 ? 167.667 -27.398 41.118 1.00 33.85 842 TYR A C 1
ATOM 4882 O O . TYR A 1 810 ? 168.173 -28.515 41.287 1.00 33.79 842 TYR A O 1
ATOM 4891 N N . PHE A 1 811 ? 168.336 -26.253 41.250 1.00 29.22 843 PHE A N 1
ATOM 4892 C CA . PHE A 1 811 ? 169.774 -26.203 41.539 1.00 30.03 843 PHE A CA 1
ATOM 4893 C C . PHE A 1 811 ? 170.184 -26.764 42.907 1.00 36.13 843 PHE A C 1
ATOM 4894 O O . PHE A 1 811 ? 169.674 -26.311 43.931 1.00 35.60 843 PHE A O 1
ATOM 4902 N N . ASP A 1 812 ? 171.115 -27.761 42.902 1.00 33.28 844 ASP A N 1
ATOM 4903 C CA . ASP A 1 812 ? 171.705 -28.375 44.094 1.00 33.07 844 ASP A CA 1
ATOM 4904 C C . ASP A 1 812 ? 172.846 -27.449 44.583 1.00 37.62 844 ASP A C 1
ATOM 4905 O O . ASP A 1 812 ? 173.901 -27.375 43.957 1.00 37.05 844 ASP A O 1
ATOM 4910 N N . GLU A 1 813 ? 172.606 -26.720 45.675 1.00 34.15 845 GLU A N 1
ATOM 4911 C CA . GLU A 1 813 ? 173.553 -25.765 46.260 1.00 34.43 845 GLU A CA 1
ATOM 4912 C C . GLU A 1 813 ? 174.703 -26.408 47.054 1.00 40.65 845 GLU A C 1
ATOM 4913 O O . GLU A 1 813 ? 175.611 -25.698 47.470 1.00 41.10 845 GLU A O 1
ATOM 4919 N N . SER A 1 814 ? 174.696 -27.744 47.223 1.00 38.20 846 SER A N 1
ATOM 4920 C CA . SER A 1 814 ? 175.742 -28.460 47.940 1.00 39.18 846 SER A CA 1
ATOM 4921 C C . SER A 1 814 ? 177.100 -28.385 47.216 1.00 44.82 846 SER A C 1
ATOM 4922 O O . SER A 1 814 ? 177.158 -28.036 46.027 1.00 45.10 846 SER A O 1
ATOM 4925 N N . GLY A 1 815 ? 178.169 -28.701 47.945 1.00 39.13 847 GLY A N 1
ATOM 4926 C CA . GLY A 1 815 ? 179.515 -28.657 47.400 1.00 38.54 847 GLY A CA 1
ATOM 4927 C C . GLY A 1 815 ? 180.213 -27.363 47.769 1.00 42.37 847 GLY A C 1
ATOM 4928 O O . GLY A 1 815 ? 179.647 -26.545 48.509 1.00 42.88 847 GLY A O 1
ATOM 4929 N N . PRO A 1 816 ? 181.446 -27.127 47.259 1.00 37.59 848 PRO A N 1
ATOM 4930 C CA . PRO A 1 816 ? 182.139 -25.866 47.587 1.00 36.25 848 PRO A CA 1
ATOM 4931 C C . PRO A 1 816 ? 181.438 -24.664 46.973 1.00 40.27 848 PRO A C 1
ATOM 4932 O O . PRO A 1 816 ? 180.619 -24.819 46.094 1.00 40.02 848 PRO A O 1
ATOM 4936 N N . LYS A 1 817 ? 181.775 -23.475 47.459 1.00 37.35 849 LYS A N 1
ATOM 4937 C CA . LYS A 1 817 ? 181.294 -22.175 47.036 1.00 36.86 849 LYS A CA 1
ATOM 4938 C C . LYS A 1 817 ? 181.484 -22.037 45.516 1.00 41.92 849 LYS A C 1
ATOM 4939 O O . LYS A 1 817 ? 182.560 -22.320 44.985 1.00 41.85 849 LYS A O 1
ATOM 4945 N N . ASP A 1 818 ? 180.404 -21.661 44.819 1.00 39.32 850 ASP A N 1
ATOM 4946 C CA . ASP A 1 818 ? 180.333 -21.453 43.371 1.00 37.99 850 ASP A CA 1
ATOM 4947 C C . ASP A 1 818 ? 180.573 -22.739 42.550 1.00 39.82 850 ASP A C 1
ATOM 4948 O O . ASP A 1 818 ? 180.920 -22.647 41.370 1.00 40.66 850 ASP A O 1
ATOM 4953 N N . ASP A 1 819 ? 180.330 -23.930 43.145 1.00 33.84 851 ASP A N 1
ATOM 4954 C CA . ASP A 1 819 ? 180.436 -25.199 42.422 1.00 32.95 851 ASP A CA 1
ATOM 4955 C C . ASP A 1 819 ? 179.276 -25.245 41.461 1.00 36.70 851 ASP A C 1
ATOM 4956 O O . ASP A 1 819 ? 178.128 -25.067 41.884 1.00 36.38 851 ASP A O 1
ATOM 4961 N N . ILE A 1 820 ? 179.568 -25.463 40.176 1.00 32.44 852 ILE A N 1
ATOM 4962 C CA . ILE A 1 820 ? 178.534 -25.649 39.164 1.00 31.07 852 ILE A CA 1
ATOM 4963 C C . ILE A 1 820 ? 178.853 -26.912 38.362 1.00 33.97 852 ILE A C 1
ATOM 4964 O O . ILE A 1 820 ? 179.095 -26.844 37.152 1.00 33.45 852 ILE A O 1
ATOM 4969 N N . TYR A 1 821 ? 178.804 -28.074 39.040 1.00 30.96 853 TYR A N 1
ATOM 4970 C CA . TYR A 1 821 ? 178.942 -29.391 38.407 1.00 30.24 853 TYR A CA 1
ATOM 4971 C C . TYR A 1 821 ? 177.916 -29.421 37.248 1.00 32.96 853 TYR A C 1
ATOM 4972 O O . TYR A 1 821 ? 176.789 -28.963 37.438 1.00 32.92 853 TYR A O 1
ATOM 4981 N N . VAL A 1 822 ? 178.331 -29.877 36.046 1.00 28.18 854 VAL A N 1
ATOM 4982 C CA . VAL A 1 822 ? 177.504 -29.838 34.838 1.00 28.03 854 VAL A CA 1
ATOM 4983 C C . VAL A 1 822 ? 176.231 -30.731 34.940 1.00 32.30 854 VAL A C 1
ATOM 4984 O O . VAL A 1 822 ? 175.230 -30.417 34.315 1.00 30.41 854 VAL A O 1
ATOM 4988 N N . GLY A 1 823 ? 176.269 -31.781 35.749 1.00 29.97 855 GLY A N 1
ATOM 4989 C CA . GLY A 1 823 ? 175.098 -32.629 35.967 1.00 30.01 855 GLY A CA 1
ATOM 4990 C C . GLY A 1 823 ? 174.015 -31.955 36.800 1.00 34.54 855 GLY A C 1
ATOM 4991 O O . GLY A 1 823 ? 172.914 -32.496 36.914 1.00 36.64 855 GLY A O 1
ATOM 4992 N N . LYS A 1 824 ? 174.306 -30.761 37.381 1.00 28.48 856 LYS A N 1
ATOM 4993 C CA . LYS A 1 824 ? 173.338 -29.971 38.149 1.00 28.02 856 LYS A CA 1
ATOM 4994 C C . LYS A 1 824 ? 172.262 -29.350 37.204 1.00 31.89 856 LYS A C 1
ATOM 4995 O O . LYS A 1 824 ? 172.456 -29.301 35.982 1.00 30.13 856 LYS A O 1
ATOM 5001 N N . HIS A 1 825 ? 171.133 -28.893 37.760 1.00 28.61 857 HIS A N 1
ATOM 5002 C CA . HIS A 1 825 ? 170.043 -28.406 36.896 1.00 27.44 857 HIS A CA 1
ATOM 5003 C C . HIS A 1 825 ? 169.846 -26.898 36.977 1.00 31.62 857 HIS A C 1
ATOM 5004 O O . HIS A 1 825 ? 169.403 -26.369 37.994 1.00 33.31 857 HIS A O 1
ATOM 5011 N N . PHE A 1 826 ? 170.248 -26.208 35.897 1.00 26.27 858 PHE A N 1
ATOM 5012 C CA . PHE A 1 826 ? 170.300 -24.744 35.796 1.00 24.69 858 PHE A CA 1
ATOM 5013 C C . PHE A 1 826 ? 170.181 -24.322 34.335 1.00 28.79 858 PHE A C 1
ATOM 5014 O O . PHE A 1 826 ? 170.369 -25.151 33.454 1.00 26.33 858 PHE A O 1
ATOM 5022 N N . THR A 1 827 ? 169.943 -23.015 34.080 1.00 28.07 859 THR A N 1
ATOM 5023 C CA . THR A 1 827 ? 170.001 -22.453 32.731 1.00 27.58 859 THR A CA 1
ATOM 5024 C C . THR A 1 827 ? 171.445 -21.904 32.636 1.00 32.81 859 THR A C 1
ATOM 5025 O O . THR A 1 827 ? 171.871 -21.146 33.505 1.00 33.07 859 THR A O 1
ATOM 5029 N N . GLY A 1 828 ? 172.182 -22.283 31.606 1.00 28.99 860 GLY A N 1
ATOM 5030 C CA . GLY A 1 828 ? 173.537 -21.780 31.454 1.00 27.81 860 GLY A CA 1
ATOM 5031 C C . GLY A 1 828 ? 174.170 -22.203 30.158 1.00 31.21 860 GLY A C 1
ATOM 5032 O O . GLY A 1 828 ? 173.476 -22.636 29.224 1.00 28.79 860 GLY A O 1
ATOM 5033 N N . LEU A 1 829 ? 175.502 -22.097 30.107 1.00 27.71 861 LEU A N 1
ATOM 5034 C CA . LEU A 1 829 ? 176.249 -22.524 28.924 1.00 28.37 861 LEU A CA 1
ATOM 5035 C C . LEU A 1 829 ? 177.183 -23.666 29.268 1.00 33.00 861 LEU A C 1
ATOM 5036 O O . LEU A 1 829 ? 177.736 -23.701 30.363 1.00 31.61 861 LEU A O 1
ATOM 5041 N N . VAL A 1 830 ? 177.284 -24.638 28.356 1.00 31.40 862 VAL A N 1
ATOM 5042 C CA . VAL A 1 830 ? 178.114 -25.830 28.502 1.00 31.27 862 VAL A CA 1
ATOM 5043 C C . VAL A 1 830 ? 179.143 -25.879 27.379 1.00 35.11 862 VAL A C 1
ATOM 5044 O O . VAL A 1 830 ? 178.963 -25.252 26.325 1.00 33.46 862 VAL A O 1
ATOM 5048 N N . THR A 1 831 ? 180.229 -26.610 27.623 1.00 31.81 863 THR A N 1
ATOM 5049 C CA . THR A 1 831 ? 181.343 -26.744 26.693 1.00 31.71 863 THR A CA 1
ATOM 5050 C C . THR A 1 831 ? 182.061 -28.060 26.939 1.00 35.30 863 THR A C 1
ATOM 5051 O O . THR A 1 831 ? 181.837 -28.710 27.961 1.00 33.31 863 THR A O 1
ATOM 5055 N N . LEU A 1 832 ? 182.919 -28.453 26.006 1.00 32.63 864 LEU A N 1
ATOM 5056 C CA . LEU A 1 832 ? 183.683 -29.667 26.158 1.00 32.65 864 LEU A CA 1
ATOM 5057 C C . LEU A 1 832 ? 185.108 -29.329 26.588 1.00 37.78 864 LEU A C 1
ATOM 5058 O O . LEU A 1 832 ? 185.696 -28.380 26.086 1.00 37.94 864 LEU A O 1
ATOM 5063 N N . GLY A 1 833 ? 185.634 -30.109 27.525 1.00 35.30 865 GLY A N 1
ATOM 5064 C CA . GLY A 1 833 ? 186.995 -29.999 28.024 1.00 34.36 865 GLY A CA 1
ATOM 5065 C C . GLY A 1 833 ? 187.861 -31.132 27.521 1.00 39.09 865 GLY A C 1
ATOM 5066 O O . GLY A 1 833 ? 187.383 -32.250 27.280 1.00 40.11 865 GLY A O 1
ATOM 5067 N N . SER A 1 834 ? 189.133 -30.828 27.315 1.00 35.99 866 SER A N 1
ATOM 5068 C CA . SER A 1 834 ? 190.171 -31.753 26.870 1.00 36.47 866 SER A CA 1
ATOM 5069 C C . SER A 1 834 ? 191.480 -31.350 27.579 1.00 40.06 866 SER A C 1
ATOM 5070 O O . SER A 1 834 ? 191.893 -30.191 27.493 1.00 39.69 866 SER A O 1
ATOM 5073 N N . GLU A 1 835 ? 192.074 -32.271 28.355 1.00 37.20 867 GLU A N 1
ATOM 5074 C CA . GLU A 1 835 ? 193.294 -31.996 29.117 1.00 38.11 867 GLU A CA 1
ATOM 5075 C C . GLU A 1 835 ? 194.528 -31.886 28.229 1.00 42.13 867 GLU A C 1
ATOM 5076 O O . GLU A 1 835 ? 194.600 -32.551 27.193 1.00 41.73 867 GLU A O 1
ATOM 5082 N N . THR A 1 836 ? 195.500 -31.044 28.638 1.00 38.37 868 THR A N 1
ATOM 5083 C CA . THR A 1 836 ? 196.771 -30.895 27.926 1.00 38.11 868 THR A CA 1
ATOM 5084 C C . THR A 1 836 ? 197.822 -31.754 28.643 1.00 42.00 868 THR A C 1
ATOM 5085 O O . THR A 1 836 ? 198.076 -31.546 29.821 1.00 40.43 868 THR A O 1
ATOM 5089 N N . ASN A 1 837 ? 198.380 -32.746 27.939 1.00 41.05 869 ASN A N 1
ATOM 5090 C CA . ASN A 1 837 ? 199.420 -33.629 28.466 1.00 41.00 869 ASN A CA 1
ATOM 5091 C C . ASN A 1 837 ? 200.762 -33.278 27.847 1.00 45.95 869 ASN A C 1
ATOM 5092 O O . ASN A 1 837 ? 200.848 -32.756 26.737 1.00 45.87 869 ASN A O 1
ATOM 5097 N N . VAL A 1 838 ? 201.805 -33.544 28.599 1.00 44.00 870 VAL A N 1
ATOM 5098 C CA . VAL A 1 838 ? 203.194 -33.216 28.333 1.00 43.56 870 VAL A CA 1
ATOM 5099 C C . VAL A 1 838 ? 204.079 -34.459 28.015 1.00 47.37 870 VAL A C 1
ATOM 5100 O O . VAL A 1 838 ? 205.048 -34.331 27.265 1.00 47.22 870 VAL A O 1
ATOM 5104 N N . SER A 1 839 ? 203.740 -35.636 28.577 1.00 44.56 871 SER A N 1
ATOM 5105 C CA . SER A 1 839 ? 204.494 -36.885 28.375 1.00 45.72 871 SER A CA 1
ATOM 5106 C C . SER A 1 839 ? 204.006 -37.732 27.166 1.00 51.13 871 SER A C 1
ATOM 5107 O O . SER A 1 839 ? 204.829 -38.379 26.509 1.00 52.51 871 SER A O 1
ATOM 5110 N N . THR A 1 840 ? 202.682 -37.756 26.918 1.00 45.74 872 THR A N 1
ATOM 5111 C CA . THR A 1 840 ? 202.022 -38.459 25.808 1.00 45.09 872 THR A CA 1
ATOM 5112 C C . THR A 1 840 ? 200.930 -37.587 25.206 1.00 48.12 872 THR A C 1
ATOM 5113 O O . THR A 1 840 ? 200.624 -36.512 25.727 1.00 47.23 872 THR A O 1
ATOM 5117 N N . LYS A 1 841 ? 200.307 -38.086 24.122 1.00 43.89 873 LYS A N 1
ATOM 5118 C CA . LYS A 1 841 ? 199.193 -37.433 23.465 1.00 43.20 873 LYS A CA 1
ATOM 5119 C C . LYS A 1 841 ? 197.915 -37.782 24.217 1.00 47.54 873 LYS A C 1
ATOM 5120 O O . LYS A 1 841 ? 197.819 -38.833 24.861 1.00 45.95 873 LYS A O 1
ATOM 5126 N N . THR A 1 842 ? 196.943 -36.875 24.150 1.00 46.00 874 THR A N 1
ATOM 5127 C CA . THR A 1 842 ? 195.621 -37.008 24.751 1.00 46.07 874 THR A CA 1
ATOM 5128 C C . THR A 1 842 ? 194.835 -37.854 23.757 1.00 52.42 874 THR A C 1
ATOM 5129 O O . THR A 1 842 ? 194.720 -37.451 22.594 1.00 54.04 874 THR A O 1
ATOM 5133 N N . ILE A 1 843 ? 194.334 -39.036 24.197 1.00 47.92 875 ILE A N 1
ATOM 5134 C CA . ILE A 1 843 ? 193.562 -39.981 23.367 1.00 47.36 875 ILE A CA 1
ATOM 5135 C C . ILE A 1 843 ? 192.032 -39.920 23.655 1.00 52.41 875 ILE A C 1
ATOM 5136 O O . ILE A 1 843 ? 191.253 -40.682 23.059 1.00 52.59 875 ILE A O 1
ATOM 5141 N N . SER A 1 844 ? 191.612 -39.016 24.579 1.00 48.68 876 SER A N 1
ATOM 5142 C CA . SER A 1 844 ? 190.220 -38.864 25.029 1.00 48.01 876 SER A CA 1
ATOM 5143 C C . SER A 1 844 ? 189.929 -37.476 25.629 1.00 50.99 876 SER A C 1
ATOM 5144 O O . SER A 1 844 ? 190.792 -36.886 26.271 1.00 51.73 876 SER A O 1
ATOM 5147 N N . ASP A 1 845 ? 188.694 -36.986 25.458 1.00 45.35 877 ASP A N 1
ATOM 5148 C CA . ASP A 1 845 ? 188.250 -35.722 26.040 1.00 44.24 877 ASP A CA 1
ATOM 5149 C C . ASP A 1 845 ? 187.759 -35.976 27.479 1.00 43.43 877 ASP A C 1
ATOM 5150 O O . ASP A 1 845 ? 187.674 -37.135 27.910 1.00 42.39 877 ASP A O 1
ATOM 5155 N N . ASN A 1 846 ? 187.431 -34.897 28.210 1.00 36.50 878 ASN A N 1
ATOM 5156 C CA . ASN A 1 846 ? 186.969 -34.983 29.584 1.00 34.74 878 ASN A CA 1
ATOM 5157 C C . ASN A 1 846 ? 185.445 -34.796 29.707 1.00 36.89 878 ASN A C 1
ATOM 5158 O O . ASN A 1 846 ? 184.954 -34.548 30.805 1.00 36.36 878 ASN A O 1
ATOM 5163 N N . GLY A 1 847 ? 184.712 -34.889 28.597 1.00 33.47 879 GLY A N 1
ATOM 5164 C CA . GLY A 1 847 ? 183.271 -34.653 28.588 1.00 33.08 879 GLY A CA 1
ATOM 5165 C C . GLY A 1 847 ? 182.894 -33.192 28.788 1.00 36.95 879 GLY A C 1
ATOM 5166 O O . GLY A 1 847 ? 183.763 -32.318 28.835 1.00 37.52 879 GLY A O 1
ATOM 5167 N N . LEU A 1 848 ? 181.596 -32.909 28.924 1.00 33.78 880 LEU A N 1
ATOM 5168 C CA . LEU A 1 848 ? 181.106 -31.534 29.098 1.00 32.36 880 LEU A CA 1
ATOM 5169 C C . LEU A 1 848 ? 181.357 -30.963 30.486 1.00 32.92 880 LEU A C 1
ATOM 5170 O O . LEU A 1 848 ? 181.536 -31.702 31.453 1.00 33.58 880 LEU A O 1
ATOM 5175 N N . HIS A 1 849 ? 181.384 -29.639 30.561 1.00 27.69 881 HIS A N 1
ATOM 5176 C CA . HIS A 1 849 ? 181.499 -28.847 31.774 1.00 27.21 881 HIS A CA 1
ATOM 5177 C C . HIS A 1 849 ? 180.783 -27.507 31.567 1.00 30.91 881 HIS A C 1
ATOM 5178 O O . HIS A 1 849 ? 180.496 -27.152 30.431 1.00 27.77 881 HIS A O 1
ATOM 5185 N N . THR A 1 850 ? 180.458 -26.795 32.663 1.00 29.22 882 THR A N 1
ATOM 5186 C CA . THR A 1 850 ? 179.768 -25.509 32.607 1.00 29.38 882 THR A CA 1
ATOM 5187 C C . THR A 1 850 ? 180.782 -24.446 32.195 1.00 35.26 882 THR A C 1
ATOM 5188 O O . THR A 1 850 ? 181.885 -24.391 32.747 1.00 34.46 882 THR A O 1
ATOM 5192 N N . LEU A 1 851 ? 180.421 -23.647 31.178 1.00 32.35 883 LEU A N 1
ATOM 5193 C CA . LEU A 1 851 ? 181.256 -22.581 30.651 1.00 30.95 883 LEU A CA 1
ATOM 5194 C C . LEU A 1 851 ? 181.407 -21.531 31.723 1.00 35.11 883 LEU A C 1
ATOM 5195 O O . LEU A 1 851 ? 180.415 -21.167 32.355 1.00 36.66 883 LEU A O 1
ATOM 5200 N N . GLY A 1 852 ? 182.648 -21.118 31.965 1.00 30.36 884 GLY A N 1
ATOM 5201 C CA . GLY A 1 852 ? 182.995 -20.166 33.012 1.00 28.90 884 GLY A CA 1
ATOM 5202 C C . GLY A 1 852 ? 183.412 -20.867 34.290 1.00 30.96 884 GLY A C 1
ATOM 5203 O O . GLY A 1 852 ? 183.783 -20.198 35.263 1.00 32.01 884 GLY A O 1
ATOM 5204 N N . THR A 1 853 ? 183.372 -22.225 34.298 1.00 25.32 885 THR A N 1
ATOM 5205 C CA . THR A 1 853 ? 183.795 -23.030 35.469 1.00 24.49 885 THR A CA 1
ATOM 5206 C C . THR A 1 853 ? 185.095 -23.770 35.204 1.00 29.39 885 THR A C 1
ATOM 5207 O O . THR A 1 853 ? 185.384 -24.160 34.073 1.00 27.94 885 THR A O 1
ATOM 5211 N N . PHE A 1 854 ? 185.908 -23.926 36.260 1.00 28.60 886 PHE A N 1
ATOM 5212 C CA . PHE A 1 854 ? 187.220 -24.557 36.181 1.00 29.37 886 PHE A CA 1
ATOM 5213 C C . PHE A 1 854 ? 187.462 -25.493 37.355 1.00 35.60 886 PHE A C 1
ATOM 5214 O O . PHE A 1 854 ? 187.055 -25.193 38.474 1.00 35.10 886 PHE A O 1
ATOM 5222 N N . LYS A 1 855 ? 188.116 -26.630 37.080 1.00 34.47 887 LYS A N 1
ATOM 5223 C CA . LYS A 1 855 ? 188.436 -27.687 38.040 1.00 35.36 887 LYS A CA 1
ATOM 5224 C C . LYS A 1 855 ? 189.441 -27.209 39.093 1.00 41.07 887 LYS A C 1
ATOM 5225 O O . LYS A 1 855 ? 190.490 -26.649 38.738 1.00 40.16 887 LYS A O 1
ATOM 5231 N N . ASN A 1 856 ? 189.091 -27.398 40.385 1.00 38.00 888 ASN A N 1
ATOM 5232 C CA . ASN A 1 856 ? 189.950 -27.067 41.524 1.00 37.43 888 ASN A CA 1
ATOM 5233 C C . ASN A 1 856 ? 190.792 -28.313 41.908 1.00 41.55 888 ASN A C 1
ATOM 5234 O O . ASN A 1 856 ? 190.645 -29.368 41.266 1.00 40.19 888 ASN A O 1
ATOM 5239 N N . ALA A 1 857 ? 191.670 -28.192 42.934 1.00 39.77 889 ALA A N 1
ATOM 5240 C CA . ALA A 1 857 ? 192.533 -29.297 43.406 1.00 40.46 889 ALA A CA 1
ATOM 5241 C C . ALA A 1 857 ? 191.743 -30.544 43.841 1.00 46.95 889 ALA A C 1
ATOM 5242 O O . ALA A 1 857 ? 192.250 -31.663 43.739 1.00 47.41 889 ALA A O 1
ATOM 5244 N N . ASP A 1 858 ? 190.485 -30.353 44.259 1.00 45.11 890 ASP A N 1
ATOM 5245 C CA . ASP A 1 858 ? 189.564 -31.421 44.674 1.00 45.11 890 ASP A CA 1
ATOM 5246 C C . ASP A 1 858 ? 188.730 -32.027 43.512 1.00 46.50 890 ASP A C 1
ATOM 5247 O O . ASP A 1 858 ? 187.890 -32.911 43.741 1.00 45.80 890 ASP A O 1
ATOM 5252 N N . GLY A 1 859 ? 188.983 -31.558 42.286 1.00 40.72 891 GLY A N 1
ATOM 5253 C CA . GLY A 1 859 ? 188.295 -32.041 41.091 1.00 39.23 891 GLY A CA 1
ATOM 5254 C C . GLY A 1 859 ? 186.937 -31.408 40.851 1.00 42.28 891 GLY A C 1
ATOM 5255 O O . GLY A 1 859 ? 186.199 -31.845 39.960 1.00 42.22 891 GLY A O 1
ATOM 5256 N N . LYS A 1 860 ? 186.616 -30.349 41.613 1.00 36.44 892 LYS A N 1
ATOM 5257 C CA . LYS A 1 860 ? 185.337 -29.657 41.523 1.00 35.68 892 LYS A CA 1
ATOM 5258 C C . LYS A 1 860 ? 185.364 -28.431 40.625 1.00 37.35 892 LYS A C 1
ATOM 5259 O O . LYS A 1 860 ? 186.290 -27.623 40.715 1.00 38.48 892 LYS A O 1
ATOM 5265 N N . PHE A 1 861 ? 184.355 -28.300 39.740 1.00 31.17 893 PHE A N 1
ATOM 5266 C CA . PHE A 1 861 ? 184.237 -27.179 38.813 1.00 29.54 893 PHE A CA 1
ATOM 5267 C C . PHE A 1 861 ? 183.582 -25.995 39.469 1.00 33.40 893 PHE A C 1
ATOM 5268 O O . PHE A 1 861 ? 182.401 -26.035 39.820 1.00 32.64 893 PHE A O 1
ATOM 5276 N N . ILE A 1 862 ? 184.364 -24.935 39.631 1.00 30.49 894 ILE A N 1
ATOM 5277 C CA . ILE A 1 862 ? 183.996 -23.699 40.320 1.00 29.89 894 ILE A CA 1
ATOM 5278 C C . ILE A 1 862 ? 183.898 -22.570 39.326 1.00 35.82 894 ILE A C 1
ATOM 5279 O O . ILE A 1 862 ? 184.783 -22.438 38.471 1.00 36.75 894 ILE A O 1
ATOM 5284 N N . LEU A 1 863 ? 182.840 -21.727 39.457 1.00 33.03 895 LEU A N 1
ATOM 5285 C CA . LEU A 1 863 ? 182.650 -20.524 38.652 1.00 32.47 895 LEU A CA 1
ATOM 5286 C C . LEU A 1 863 ? 183.620 -19.516 39.250 1.00 39.29 895 LEU A C 1
ATOM 5287 O O . LEU A 1 863 ? 183.358 -18.959 40.312 1.00 39.53 895 LEU A O 1
ATOM 5292 N N . GLU A 1 864 ? 184.793 -19.373 38.619 1.00 38.31 896 GLU A N 1
ATOM 5293 C CA . GLU A 1 864 ? 185.881 -18.490 39.058 1.00 37.27 896 GLU A CA 1
ATOM 5294 C C . GLU A 1 864 ? 185.667 -17.056 38.604 1.00 42.59 896 GLU A C 1
ATOM 5295 O O . GLU A 1 864 ? 185.027 -16.821 37.581 1.00 41.86 896 GLU A O 1
ATOM 5301 N N . LYS A 1 865 ? 186.240 -16.098 39.355 1.00 40.59 897 LYS A N 1
ATOM 5302 C CA . LYS A 1 865 ? 186.132 -14.661 39.097 1.00 40.16 897 LYS A CA 1
ATOM 5303 C C . LYS A 1 865 ? 187.443 -14.055 38.606 1.00 43.07 897 LYS A C 1
ATOM 5304 O O . LYS A 1 865 ? 188.509 -14.480 39.049 1.00 40.68 897 LYS A O 1
ATOM 5310 N N . ASN A 1 866 ? 187.359 -13.016 37.732 1.00 41.33 898 ASN A N 1
ATOM 5311 C CA . ASN A 1 866 ? 188.542 -12.263 37.284 1.00 41.26 898 ASN A CA 1
ATOM 5312 C C . ASN A 1 866 ? 188.853 -11.154 38.325 1.00 48.67 898 ASN A C 1
ATOM 5313 O O . ASN A 1 866 ? 188.166 -11.086 39.347 1.00 48.20 898 ASN A O 1
ATOM 5318 N N . ALA A 1 867 ? 189.872 -10.304 38.080 1.00 48.62 899 ALA A N 1
ATOM 5319 C CA . ALA A 1 867 ? 190.284 -9.239 39.015 1.00 50.08 899 ALA A CA 1
ATOM 5320 C C . ALA A 1 867 ? 189.131 -8.318 39.449 1.00 54.96 899 ALA A C 1
ATOM 5321 O O . ALA A 1 867 ? 189.085 -7.881 40.604 1.00 56.31 899 ALA A O 1
ATOM 5323 N N . GLN A 1 868 ? 188.179 -8.091 38.542 1.00 50.48 900 GLN A N 1
ATOM 5324 C CA . GLN A 1 868 ? 186.985 -7.278 38.749 1.00 50.26 900 GLN A CA 1
ATOM 5325 C C . GLN A 1 868 ? 185.863 -8.020 39.543 1.00 53.87 900 GLN A C 1
ATOM 5326 O O . GLN A 1 868 ? 184.832 -7.415 39.856 1.00 53.90 900 GLN A O 1
ATOM 5332 N N . GLY A 1 869 ? 186.076 -9.306 39.844 1.00 48.99 901 GLY A N 1
ATOM 5333 C CA . GLY A 1 869 ? 185.151 -10.138 40.606 1.00 48.09 901 GLY A CA 1
ATOM 5334 C C . GLY A 1 869 ? 183.970 -10.679 39.829 1.00 51.84 901 GLY A C 1
ATOM 5335 O O . GLY A 1 869 ? 182.981 -11.120 40.427 1.00 51.81 901 GLY A O 1
ATOM 5336 N N . ASN A 1 870 ? 184.069 -10.669 38.493 1.00 47.09 902 ASN A N 1
ATOM 5337 C CA . ASN A 1 870 ? 183.018 -11.167 37.618 1.00 45.93 902 ASN A CA 1
ATOM 5338 C C . ASN A 1 870 ? 183.431 -12.483 36.971 1.00 47.68 902 ASN A C 1
ATOM 5339 O O . ASN A 1 870 ? 184.610 -12.627 36.641 1.00 48.46 902 ASN A O 1
ATOM 5344 N N . PRO A 1 871 ? 182.495 -13.414 36.656 1.00 41.35 903 PRO A N 1
ATOM 5345 C CA . PRO A 1 871 ? 182.904 -14.606 35.900 1.00 40.59 903 PRO A CA 1
ATOM 5346 C C . PRO A 1 871 ? 183.198 -14.230 34.441 1.00 41.73 903 PRO A C 1
ATOM 5347 O O . PRO A 1 871 ? 182.915 -13.102 34.027 1.00 43.32 903 PRO A O 1
ATOM 5351 N N . VAL A 1 872 ? 183.769 -15.154 33.663 1.00 35.04 904 VAL A N 1
ATOM 5352 C CA . VAL A 1 872 ? 184.131 -14.920 32.260 1.00 32.27 904 VAL A CA 1
ATOM 5353 C C . VAL A 1 872 ? 183.648 -16.078 31.433 1.00 35.78 904 VAL A C 1
ATOM 5354 O O . VAL A 1 872 ? 183.965 -17.235 31.742 1.00 36.25 904 VAL A O 1
ATOM 5358 N N . LEU A 1 873 ? 182.879 -15.767 30.366 1.00 31.78 905 LEU A N 1
ATOM 5359 C CA . LEU A 1 873 ? 182.365 -16.731 29.392 1.00 30.09 905 LEU A CA 1
ATOM 5360 C C . LEU A 1 873 ? 183.166 -16.490 28.120 1.00 34.58 905 LEU A C 1
ATOM 5361 O O . LEU A 1 873 ? 183.027 -15.457 27.476 1.00 34.88 905 LEU A O 1
ATOM 5366 N N . ALA A 1 874 ? 184.084 -17.399 27.825 1.00 31.39 906 ALA A N 1
ATOM 5367 C CA . ALA A 1 874 ? 185.003 -17.269 26.700 1.00 30.69 906 ALA A CA 1
ATOM 5368 C C . ALA A 1 874 ? 185.283 -18.627 26.089 1.00 35.50 906 ALA A C 1
ATOM 5369 O O . ALA A 1 874 ? 185.366 -19.628 26.807 1.00 35.63 906 ALA A O 1
ATOM 5371 N N . ILE A 1 875 ? 185.398 -18.671 24.756 1.00 32.05 907 ILE A N 1
ATOM 5372 C CA . ILE A 1 875 ? 185.734 -19.899 24.022 1.00 30.48 907 ILE A CA 1
ATOM 5373 C C . ILE A 1 875 ? 186.949 -19.653 23.120 1.00 33.38 907 ILE A C 1
ATOM 5374 O O . ILE A 1 875 ? 187.233 -18.513 22.744 1.00 32.45 907 ILE A O 1
ATOM 5379 N N . SER A 1 876 ? 187.676 -20.726 22.809 1.00 29.81 908 SER A N 1
ATOM 5380 C CA . SER A 1 876 ? 188.905 -20.701 22.010 1.00 28.88 908 SER A CA 1
ATOM 5381 C C . SER A 1 876 ? 188.728 -21.680 20.855 1.00 33.21 908 SER A C 1
ATOM 5382 O O . SER A 1 876 ? 189.247 -22.781 20.934 1.00 33.75 908 SER A O 1
ATOM 5385 N N . PRO A 1 877 ? 187.940 -21.369 19.808 1.00 31.98 909 PRO A N 1
ATOM 5386 C CA . PRO A 1 877 ? 187.736 -22.370 18.738 1.00 31.52 909 PRO A CA 1
ATOM 5387 C C . PRO A 1 877 ? 188.941 -22.481 17.800 1.00 37.36 909 PRO A C 1
ATOM 5388 O O . PRO A 1 877 ? 189.064 -21.771 16.793 1.00 36.42 909 PRO A O 1
ATOM 5392 N N . ASN A 1 878 ? 189.846 -23.384 18.178 1.00 35.26 910 ASN A N 1
ATOM 5393 C CA . ASN A 1 878 ? 191.133 -23.633 17.524 1.00 34.97 910 ASN A CA 1
ATOM 5394 C C . ASN A 1 878 ? 191.370 -25.121 17.208 1.00 39.31 910 ASN A C 1
ATOM 5395 O O . ASN A 1 878 ? 192.458 -25.493 16.754 1.00 39.90 910 ASN A O 1
ATOM 5400 N N . GLY A 1 879 ? 190.349 -25.942 17.451 1.00 34.08 911 GLY A N 1
ATOM 5401 C CA . GLY A 1 879 ? 190.345 -27.371 17.150 1.00 32.88 911 GLY A CA 1
ATOM 5402 C C . GLY A 1 879 ? 190.987 -28.302 18.157 1.00 36.48 911 GLY A C 1
ATOM 5403 O O . GLY A 1 879 ? 191.033 -29.509 17.909 1.00 36.24 911 GLY A O 1
ATOM 5404 N N . ASP A 1 880 ? 191.482 -27.785 19.302 1.00 31.35 912 ASP A N 1
ATOM 5405 C CA . ASP A 1 880 ? 192.122 -28.637 20.325 1.00 30.14 912 ASP A CA 1
ATOM 5406 C C . ASP A 1 880 ? 191.112 -29.371 21.255 1.00 35.08 912 ASP A C 1
ATOM 5407 O O . ASP A 1 880 ? 191.533 -30.055 22.175 1.00 35.72 912 ASP A O 1
ATOM 5412 N N . ASN A 1 881 ? 189.791 -29.228 21.006 1.00 33.36 913 ASN A N 1
ATOM 5413 C CA . ASN A 1 881 ? 188.687 -29.827 21.767 1.00 33.75 913 ASN A CA 1
ATOM 5414 C C . ASN A 1 881 ? 188.548 -29.308 23.218 1.00 37.19 913 ASN A C 1
ATOM 5415 O O . ASN A 1 881 ? 187.668 -29.785 23.929 1.00 40.37 913 ASN A O 1
ATOM 5420 N N . ASN A 1 882 ? 189.304 -28.268 23.610 1.00 29.82 914 ASN A N 1
ATOM 5421 C CA . ASN A 1 882 ? 189.192 -27.624 24.920 1.00 28.68 914 ASN A CA 1
ATOM 5422 C C . ASN A 1 882 ? 188.525 -26.262 24.779 1.00 32.27 914 ASN A C 1
ATOM 5423 O O . ASN A 1 882 ? 189.103 -25.331 24.188 1.00 30.53 914 ASN A O 1
ATOM 5428 N N . GLN A 1 883 ? 187.292 -26.150 25.304 1.00 29.69 915 GLN A N 1
ATOM 5429 C CA . GLN A 1 883 ? 186.443 -24.948 25.228 1.00 29.86 915 GLN A CA 1
ATOM 5430 C C . GLN A 1 883 ? 186.288 -24.407 23.780 1.00 33.88 915 GLN A C 1
ATOM 5431 O O . GLN A 1 883 ? 186.293 -23.201 23.563 1.00 34.85 915 GLN A O 1
ATOM 5437 N N . ASP A 1 884 ? 186.147 -25.303 22.797 1.00 31.05 916 ASP A N 1
ATOM 5438 C CA . ASP A 1 884 ? 185.996 -24.946 21.375 1.00 30.48 916 ASP A CA 1
ATOM 5439 C C . ASP A 1 884 ? 184.649 -24.384 20.989 1.00 33.62 916 ASP A C 1
ATOM 5440 O O . ASP A 1 884 ? 184.573 -23.692 19.981 1.00 33.13 916 ASP A O 1
ATOM 5445 N N . PHE A 1 885 ? 183.588 -24.710 21.740 1.00 30.53 917 PHE A N 1
ATOM 5446 C CA . PHE A 1 885 ? 182.226 -24.236 21.442 1.00 31.03 917 PHE A CA 1
ATOM 5447 C C . PHE A 1 885 ? 181.489 -23.881 22.735 1.00 36.14 917 PHE A C 1
ATOM 5448 O O . PHE A 1 885 ? 181.993 -24.144 23.827 1.00 36.45 917 PHE A O 1
ATOM 5456 N N . ALA A 1 886 ? 180.294 -23.315 22.604 1.00 33.14 918 ALA A N 1
ATOM 5457 C CA . ALA A 1 886 ? 179.412 -22.977 23.722 1.00 32.77 918 ALA A CA 1
ATOM 5458 C C . ALA A 1 886 ? 177.990 -23.353 23.300 1.00 34.17 918 ALA A C 1
ATOM 5459 O O . ALA A 1 886 ? 177.567 -22.977 22.210 1.00 32.99 918 ALA A O 1
ATOM 5461 N N . ALA A 1 887 ? 177.276 -24.129 24.129 1.00 28.61 919 ALA A N 1
ATOM 5462 C CA . ALA A 1 887 ? 175.909 -24.546 23.810 1.00 27.86 919 ALA A CA 1
ATOM 5463 C C . ALA A 1 887 ? 174.946 -24.199 24.932 1.00 32.91 919 ALA A C 1
ATOM 5464 O O . ALA A 1 887 ? 175.332 -24.147 26.096 1.00 32.58 919 ALA A O 1
ATOM 5466 N N . PHE A 1 888 ? 173.673 -24.022 24.585 1.00 29.02 920 PHE A N 1
ATOM 5467 C CA . PHE A 1 888 ? 172.655 -23.707 25.568 1.00 26.74 920 PHE A CA 1
ATOM 5468 C C . PHE A 1 888 ? 172.147 -24.925 26.335 1.00 29.93 920 PHE A C 1
ATOM 5469 O O . PHE A 1 888 ? 171.868 -25.979 25.753 1.00 29.85 920 PHE A O 1
ATOM 5477 N N . LYS A 1 889 ? 171.946 -24.720 27.638 1.00 23.98 921 LYS A N 1
ATOM 5478 C CA . LYS A 1 889 ? 171.346 -25.648 28.575 1.00 23.25 921 LYS A CA 1
ATOM 5479 C C . LYS A 1 889 ? 170.288 -24.843 29.332 1.00 27.82 921 LYS A C 1
ATOM 5480 O O . LYS A 1 889 ? 170.599 -23.751 29.797 1.00 26.83 921 LYS A O 1
ATOM 5486 N N . GLY A 1 890 ? 169.065 -25.367 29.473 1.00 26.64 922 GLY A N 1
ATOM 5487 C CA . GLY A 1 890 ? 168.053 -24.615 30.204 1.00 27.33 922 GLY A CA 1
ATOM 5488 C C . GLY A 1 890 ? 167.154 -25.356 31.166 1.00 31.19 922 GLY A C 1
ATOM 5489 O O . GLY A 1 890 ? 166.959 -26.552 31.031 1.00 30.38 922 GLY A O 1
ATOM 5490 N N . VAL A 1 891 ? 166.604 -24.631 32.161 1.00 28.62 923 VAL A N 1
ATOM 5491 C CA . VAL A 1 891 ? 165.566 -25.150 33.046 1.00 27.84 923 VAL A CA 1
ATOM 5492 C C . VAL A 1 891 ? 164.343 -24.447 32.509 1.00 32.01 923 VAL A C 1
ATOM 5493 O O . VAL A 1 891 ? 164.184 -23.221 32.653 1.00 31.05 923 VAL A O 1
ATOM 5497 N N . PHE A 1 892 ? 163.544 -25.206 31.796 1.00 27.88 924 PHE A N 1
ATOM 5498 C CA . PHE A 1 892 ? 162.351 -24.691 31.171 1.00 26.87 924 PHE A CA 1
ATOM 5499 C C . PHE A 1 892 ? 161.174 -24.729 32.099 1.00 30.95 924 PHE A C 1
ATOM 5500 O O . PHE A 1 892 ? 160.770 -25.803 32.552 1.00 32.08 924 PHE A O 1
ATOM 5508 N N . LEU A 1 893 ? 160.606 -23.550 32.360 1.00 23.80 925 LEU A N 1
ATOM 5509 C CA . LEU A 1 893 ? 159.423 -23.361 33.200 1.00 22.25 925 LEU A CA 1
ATOM 5510 C C . LEU A 1 893 ? 158.126 -23.564 32.433 1.00 28.85 925 LEU A C 1
ATOM 5511 O O . LEU A 1 893 ? 157.070 -23.771 33.035 1.00 28.26 925 LEU A O 1
ATOM 5516 N N . ARG A 1 894 ? 158.204 -23.438 31.101 1.00 26.87 926 ARG A N 1
ATOM 5517 C CA . ARG A 1 894 ? 157.075 -23.511 30.177 1.00 26.27 926 ARG A CA 1
ATOM 5518 C C . ARG A 1 894 ? 157.522 -24.159 28.875 1.00 29.46 926 ARG A C 1
ATOM 5519 O O . ARG A 1 894 ? 158.711 -24.148 28.550 1.00 29.46 926 ARG A O 1
ATOM 5527 N N . LYS A 1 895 ? 156.547 -24.685 28.115 1.00 26.94 927 LYS A N 1
ATOM 5528 C CA . LYS A 1 895 ? 156.716 -25.275 26.791 1.00 25.88 927 LYS A CA 1
ATOM 5529 C C . LYS A 1 895 ? 157.258 -24.158 25.892 1.00 30.17 927 LYS A C 1
ATOM 5530 O O . LYS A 1 895 ? 156.875 -22.987 26.039 1.00 28.09 927 LYS A O 1
ATOM 5536 N N . TYR A 1 896 ? 158.184 -24.513 24.993 1.00 26.94 928 TYR A N 1
ATOM 5537 C CA . TYR A 1 896 ? 158.826 -23.530 24.130 1.00 25.19 928 TYR A CA 1
ATOM 5538 C C . TYR A 1 896 ? 158.857 -23.962 22.711 1.00 30.75 928 TYR A C 1
ATOM 5539 O O . TYR A 1 896 ? 158.836 -25.145 22.426 1.00 30.37 928 TYR A O 1
ATOM 5548 N N . GLN A 1 897 ? 159.019 -22.999 21.820 1.00 29.27 929 GLN A N 1
ATOM 5549 C CA . GLN A 1 897 ? 159.081 -23.229 20.380 1.00 28.86 929 GLN A CA 1
ATOM 5550 C C . GLN A 1 897 ? 159.970 -22.163 19.764 1.00 31.71 929 GLN A C 1
ATOM 5551 O O . GLN A 1 897 ? 160.276 -21.166 20.425 1.00 29.92 929 GLN A O 1
ATOM 5557 N N . GLY A 1 898 ? 160.401 -22.401 18.532 1.00 28.76 930 GLY A N 1
ATOM 5558 C CA . GLY A 1 898 ? 161.264 -21.483 17.805 1.00 29.28 930 GLY A CA 1
ATOM 5559 C C . GLY A 1 898 ? 162.533 -21.087 18.540 1.00 32.16 930 GLY A C 1
ATOM 5560 O O . GLY A 1 898 ? 162.958 -19.937 18.447 1.00 32.03 930 GLY A O 1
ATOM 5561 N N . LEU A 1 899 ? 163.134 -22.020 19.296 1.00 26.66 931 LEU A N 1
ATOM 5562 C CA . LEU A 1 899 ? 164.365 -21.734 19.999 1.00 25.57 931 LEU A CA 1
ATOM 5563 C C . LEU A 1 899 ? 165.536 -21.828 19.040 1.00 31.52 931 LEU A C 1
ATOM 5564 O O . LEU A 1 899 ? 165.700 -22.819 18.343 1.00 31.04 931 LEU A O 1
ATOM 5569 N N . LYS A 1 900 ? 166.375 -20.804 19.042 1.00 29.45 932 LYS A N 1
ATOM 5570 C CA . LYS A 1 900 ? 167.588 -20.748 18.244 1.00 28.24 932 LYS A CA 1
ATOM 5571 C C . LYS A 1 900 ? 168.618 -19.883 18.979 1.00 31.63 932 LYS A C 1
ATOM 5572 O O . LYS A 1 900 ? 168.273 -19.178 19.934 1.00 29.65 932 LYS A O 1
ATOM 5578 N N . ALA A 1 901 ? 169.877 -19.955 18.540 1.00 29.76 933 ALA A N 1
ATOM 5579 C CA . ALA A 1 901 ? 170.982 -19.188 19.087 1.00 29.28 933 ALA A CA 1
ATOM 5580 C C . ALA A 1 901 ? 171.574 -18.372 17.963 1.00 31.95 933 ALA A C 1
ATOM 5581 O O . ALA A 1 901 ? 171.663 -18.841 16.833 1.00 31.62 933 ALA A O 1
ATOM 5583 N N . SER A 1 902 ? 171.918 -17.135 18.266 1.00 27.62 934 SER A N 1
ATOM 5584 C CA . SER A 1 902 ? 172.435 -16.171 17.310 1.00 27.30 934 SER A CA 1
ATOM 5585 C C . SER A 1 902 ? 173.585 -15.439 17.946 1.00 30.55 934 SER A C 1
ATOM 5586 O O . SER A 1 902 ? 173.630 -15.304 19.173 1.00 26.50 934 SER A O 1
ATOM 5589 N N . VAL A 1 903 ? 174.515 -14.963 17.108 1.00 30.42 935 VAL A N 1
ATOM 5590 C CA . VAL A 1 903 ? 175.700 -14.234 17.564 1.00 30.90 935 VAL A CA 1
ATOM 5591 C C . VAL A 1 903 ? 175.796 -12.873 16.890 1.00 36.36 935 VAL A C 1
ATOM 5592 O O . VAL A 1 903 ? 175.598 -12.763 15.675 1.00 35.05 935 VAL A O 1
ATOM 5596 N N . TYR A 1 904 ? 176.109 -11.849 17.703 1.00 34.82 936 TYR A N 1
ATOM 5597 C CA . TYR A 1 904 ? 176.283 -10.452 17.312 1.00 35.38 936 TYR A CA 1
ATOM 5598 C C . TYR A 1 904 ? 177.572 -9.905 17.902 1.00 41.43 936 TYR A C 1
ATOM 5599 O O . TYR A 1 904 ? 178.099 -10.450 18.875 1.00 39.84 936 TYR A O 1
ATOM 5608 N N . HIS A 1 905 ? 178.046 -8.786 17.336 1.00 41.63 937 HIS A N 1
ATOM 5609 C CA . HIS A 1 905 ? 179.169 -8.025 17.852 1.00 42.41 937 HIS A CA 1
ATOM 5610 C C . HIS A 1 905 ? 178.610 -7.370 19.114 1.00 46.19 937 HIS A C 1
ATOM 5611 O O . HIS A 1 905 ? 177.419 -7.016 19.140 1.00 44.95 937 HIS A O 1
ATOM 5618 N N . ALA A 1 906 ? 179.441 -7.227 20.162 1.00 42.53 938 ALA A N 1
ATOM 5619 C CA . ALA A 1 906 ? 178.994 -6.631 21.425 1.00 42.31 938 ALA A CA 1
ATOM 5620 C C . ALA A 1 906 ? 178.531 -5.196 21.220 1.00 46.74 938 ALA A C 1
ATOM 5621 O O . ALA A 1 906 ? 177.644 -4.730 21.936 1.00 45.51 938 ALA A O 1
ATOM 5623 N N . SER A 1 907 ? 179.111 -4.521 20.206 1.00 46.10 939 SER A N 1
ATOM 5624 C CA . SER A 1 907 ? 178.792 -3.149 19.806 1.00 47.35 939 SER A CA 1
ATOM 5625 C C . SER A 1 907 ? 177.372 -3.049 19.230 1.00 52.62 939 SER A C 1
ATOM 5626 O O . SER A 1 907 ? 176.693 -2.037 19.436 1.00 53.58 939 SER A O 1
ATOM 5629 N N . ASP A 1 908 ? 176.918 -4.118 18.547 1.00 48.67 940 ASP A N 1
ATOM 5630 C CA . ASP A 1 908 ? 175.584 -4.237 17.959 1.00 47.98 940 ASP A CA 1
ATOM 5631 C C . ASP A 1 908 ? 174.580 -4.481 19.096 1.00 54.40 940 ASP A C 1
ATOM 5632 O O . ASP A 1 908 ? 174.108 -5.602 19.299 1.00 54.75 940 ASP A O 1
ATOM 5637 N N . LYS A 1 909 ? 174.303 -3.415 19.870 1.00 52.77 941 LYS A N 1
ATOM 5638 C CA . LYS A 1 909 ? 173.426 -3.407 21.047 1.00 53.25 941 LYS A CA 1
ATOM 5639 C C . LYS A 1 909 ? 171.970 -3.693 20.721 1.00 57.67 941 LYS A C 1
ATOM 5640 O O . LYS A 1 909 ? 171.270 -4.294 21.541 1.00 57.43 941 LYS A O 1
ATOM 5646 N N . GLU A 1 910 ? 171.515 -3.269 19.525 1.00 54.58 942 GLU A N 1
ATOM 5647 C CA . GLU A 1 910 ? 170.150 -3.464 19.044 1.00 54.91 942 GLU A CA 1
ATOM 5648 C C . GLU A 1 910 ? 169.964 -4.895 18.469 1.00 57.64 942 GLU A C 1
ATOM 5649 O O . GLU A 1 910 ? 168.830 -5.303 18.210 1.00 56.95 942 GLU A O 1
ATOM 5655 N N . HIS A 1 911 ? 171.082 -5.660 18.323 1.00 53.04 943 HIS A N 1
ATOM 5656 C CA . HIS A 1 911 ? 171.148 -7.027 17.782 1.00 52.20 943 HIS A CA 1
ATOM 5657 C C . HIS A 1 911 ? 170.545 -7.056 16.377 1.00 56.66 943 HIS A C 1
ATOM 5658 O O . HIS A 1 911 ? 169.612 -7.817 16.101 1.00 56.18 943 HIS A O 1
ATOM 5665 N N . LYS A 1 912 ? 171.064 -6.182 15.497 1.00 53.98 944 LYS A N 1
ATOM 5666 C CA . LYS A 1 912 ? 170.533 -6.033 14.140 1.00 54.78 944 LYS A CA 1
ATOM 5667 C C . LYS A 1 912 ? 171.276 -6.826 13.067 1.00 59.04 944 LYS A C 1
ATOM 5668 O O . LYS A 1 912 ? 170.658 -7.197 12.063 1.00 59.32 944 LYS A O 1
ATOM 5674 N N . ASN A 1 913 ? 172.593 -7.064 13.254 1.00 53.70 945 ASN A N 1
ATOM 5675 C CA . ASN A 1 913 ? 173.411 -7.762 12.262 1.00 52.40 945 ASN A CA 1
ATOM 5676 C C . ASN A 1 913 ? 173.896 -9.153 12.751 1.00 51.45 945 ASN A C 1
ATOM 5677 O O . ASN A 1 913 ? 175.028 -9.265 13.235 1.00 51.37 945 ASN A O 1
ATOM 5682 N N . PRO A 1 914 ? 173.072 -10.226 12.615 1.00 43.16 946 PRO A N 1
ATOM 5683 C CA . PRO A 1 914 ? 173.537 -11.566 13.027 1.00 40.89 946 PRO A CA 1
ATOM 5684 C C . PRO A 1 914 ? 174.733 -12.060 12.219 1.00 41.46 946 PRO A C 1
ATOM 5685 O O . PRO A 1 914 ? 174.723 -12.040 10.987 1.00 41.06 946 PRO A O 1
ATOM 5689 N N . LEU A 1 915 ? 175.791 -12.456 12.926 1.00 36.70 947 LEU A N 1
ATOM 5690 C CA . LEU A 1 915 ? 177.022 -12.934 12.307 1.00 34.83 947 LEU A CA 1
ATOM 5691 C C . LEU A 1 915 ? 176.969 -14.421 12.085 1.00 36.59 947 LEU A C 1
ATOM 5692 O O . LEU A 1 915 ? 177.651 -14.939 11.203 1.00 36.69 947 LEU A O 1
ATOM 5697 N N . TRP A 1 916 ? 176.153 -15.110 12.888 1.00 31.14 948 TRP A N 1
ATOM 5698 C CA . TRP A 1 916 ? 175.961 -16.564 12.874 1.00 29.89 948 TRP A CA 1
ATOM 5699 C C . TRP A 1 916 ? 174.624 -16.849 13.559 1.00 32.77 948 TRP A C 1
ATOM 5700 O O . TRP A 1 916 ? 174.289 -16.204 14.566 1.00 32.06 948 TRP A O 1
ATOM 5711 N N . VAL A 1 917 ? 173.880 -17.831 13.025 1.00 29.35 949 VAL A N 1
ATOM 5712 C CA . VAL A 1 917 ? 172.601 -18.308 13.567 1.00 28.50 949 VAL A CA 1
ATOM 5713 C C . VAL A 1 917 ? 172.660 -19.841 13.523 1.00 33.50 949 VAL A C 1
ATOM 5714 O O . VAL A 1 917 ? 173.161 -20.396 12.536 1.00 32.31 949 VAL A O 1
ATOM 5718 N N . SER A 1 918 ? 172.181 -20.532 14.598 1.00 29.76 950 SER A N 1
ATOM 5719 C CA . SER A 1 918 ? 172.158 -21.989 14.636 1.00 28.04 950 SER A CA 1
ATOM 5720 C C . SER A 1 918 ? 171.348 -22.467 13.424 1.00 34.07 950 SER A C 1
ATOM 5721 O O . SER A 1 918 ? 170.317 -21.851 13.122 1.00 35.08 950 SER A O 1
ATOM 5724 N N . PRO A 1 919 ? 171.837 -23.448 12.627 1.00 30.75 951 PRO A N 1
ATOM 5725 C CA . PRO A 1 919 ? 171.076 -23.843 11.417 1.00 30.81 951 PRO A CA 1
ATOM 5726 C C . PRO A 1 919 ? 169.691 -24.417 11.696 1.00 37.18 951 PRO A C 1
ATOM 5727 O O . PRO A 1 919 ? 168.804 -24.324 10.839 1.00 38.24 951 PRO A O 1
ATOM 5731 N N . GLU A 1 920 ? 169.496 -24.971 12.904 1.00 34.85 952 GLU A N 1
ATOM 5732 C CA . GLU A 1 920 ? 168.226 -25.557 13.330 1.00 34.92 952 GLU A CA 1
ATOM 5733 C C . GLU A 1 920 ? 167.571 -24.780 14.455 1.00 36.16 952 GLU A C 1
ATOM 5734 O O . GLU A 1 920 ? 168.250 -24.136 15.268 1.00 34.25 952 GLU A O 1
ATOM 5740 N N . SER A 1 921 ? 166.238 -24.918 14.538 1.00 31.25 953 SER A N 1
ATOM 5741 C CA . SER A 1 921 ? 165.419 -24.325 15.588 1.00 29.81 953 SER A CA 1
ATOM 5742 C C . SER A 1 921 ? 164.789 -25.451 16.367 1.00 32.21 953 SER A C 1
ATOM 5743 O O . SER A 1 921 ? 164.666 -26.556 15.823 1.00 32.37 953 SER A O 1
ATOM 5746 N N . PHE A 1 922 ? 164.503 -25.214 17.660 1.00 27.00 954 PHE A N 1
ATOM 5747 C CA . PHE A 1 922 ? 164.039 -26.216 18.612 1.00 27.43 954 PHE A CA 1
ATOM 5748 C C . PHE A 1 922 ? 162.734 -25.860 19.306 1.00 31.30 954 PHE A C 1
ATOM 5749 O O . PHE A 1 922 ? 162.388 -24.697 19.460 1.00 31.10 954 PHE A O 1
ATOM 5757 N N . LYS A 1 923 ? 162.039 -26.896 19.747 1.00 27.24 955 LYS A N 1
ATOM 5758 C CA . LYS A 1 923 ? 160.790 -26.880 20.494 1.00 26.39 955 LYS A CA 1
ATOM 5759 C C . LYS A 1 923 ? 160.873 -28.049 21.491 1.00 30.06 955 LYS A C 1
ATOM 5760 O O . LYS A 1 923 ? 161.654 -28.982 21.285 1.00 29.06 955 LYS A O 1
ATOM 5766 N N . GLY A 1 924 ? 160.108 -27.971 22.567 1.00 26.69 956 GLY A N 1
ATOM 5767 C CA . GLY A 1 924 ? 160.127 -28.982 23.612 1.00 25.73 956 GLY A CA 1
ATOM 5768 C C . GLY A 1 924 ? 159.245 -28.639 24.792 1.00 29.12 956 GLY A C 1
ATOM 5769 O O . GLY A 1 924 ? 158.589 -27.591 24.802 1.00 27.16 956 GLY A O 1
ATOM 5770 N N . ASP A 1 925 ? 159.304 -29.505 25.832 1.00 26.71 957 ASP A N 1
ATOM 5771 C CA . ASP A 1 925 ? 158.530 -29.456 27.076 1.00 25.92 957 ASP A CA 1
ATOM 5772 C C . ASP A 1 925 ? 159.193 -28.702 28.217 1.00 30.34 957 ASP A C 1
ATOM 5773 O O . ASP A 1 925 ? 160.421 -28.610 28.267 1.00 30.75 957 ASP A O 1
ATOM 5778 N N . LYS A 1 926 ? 158.367 -28.255 29.200 1.00 25.54 958 LYS A N 1
ATOM 5779 C CA . LYS A 1 926 ? 158.828 -27.649 30.443 1.00 24.07 958 LYS A CA 1
ATOM 5780 C C . LYS A 1 926 ? 159.412 -28.804 31.239 1.00 29.47 958 LYS A C 1
ATOM 5781 O O . LYS A 1 926 ? 158.908 -29.921 31.119 1.00 30.51 958 LYS A O 1
ATOM 5787 N N . ASN A 1 927 ? 160.445 -28.545 32.040 1.00 24.17 959 ASN A N 1
ATOM 5788 C CA . ASN A 1 927 ? 161.070 -29.613 32.866 1.00 22.53 959 ASN A CA 1
ATOM 5789 C C . ASN A 1 927 ? 160.215 -29.827 34.121 1.00 28.61 959 ASN A C 1
ATOM 5790 O O . ASN A 1 927 ? 160.663 -29.442 35.204 1.00 29.04 959 ASN A O 1
ATOM 5795 N N . PHE A 1 928 ? 159.036 -30.437 33.957 1.00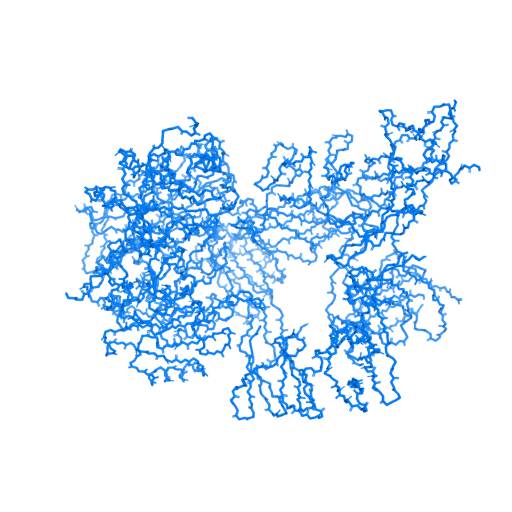 24.36 960 PHE A N 1
ATOM 5796 C CA . PHE A 1 928 ? 158.050 -30.677 35.047 1.00 23.25 960 PHE A CA 1
ATOM 5797 C C . PHE A 1 928 ? 158.580 -31.628 36.130 1.00 30.02 960 PHE A C 1
ATOM 5798 O O . PHE A 1 928 ? 158.073 -31.531 37.235 1.00 30.06 960 PHE A O 1
ATOM 5806 N N . ASN A 1 929 ? 159.431 -32.596 35.782 1.00 27.67 961 ASN A N 1
ATOM 5807 C CA . ASN A 1 929 ? 160.042 -33.512 36.786 1.00 27.29 961 ASN A CA 1
ATOM 5808 C C . ASN A 1 929 ? 158.994 -34.175 37.689 1.00 31.77 961 ASN A C 1
ATOM 5809 O O . ASN A 1 929 ? 159.066 -33.962 38.905 1.00 31.54 961 ASN A O 1
ATOM 5814 N N . SER A 1 930 ? 157.996 -34.837 37.103 1.00 27.61 962 SER A N 1
ATOM 5815 C CA . SER A 1 930 ? 156.974 -35.587 37.882 1.00 28.48 962 SER A CA 1
ATOM 5816 C C . SER A 1 930 ? 157.602 -36.797 38.597 1.00 38.06 962 SER A C 1
ATOM 5817 O O . SER A 1 930 ? 157.051 -37.210 39.625 1.00 38.74 962 SER A O 1
ATOM 5820 N N . ASP A 1 931 ? 158.636 -37.408 38.001 1.00 37.26 963 ASP A N 1
ATOM 5821 C CA . ASP A 1 931 ? 159.374 -38.560 38.599 1.00 37.21 963 ASP A CA 1
ATOM 5822 C C . ASP A 1 931 ? 160.805 -38.608 38.039 1.00 42.84 963 ASP A C 1
ATOM 5823 O O . ASP A 1 931 ? 161.109 -37.818 37.141 1.00 42.20 963 ASP A O 1
ATOM 5828 N N . ILE A 1 932 ? 161.630 -39.530 38.541 1.00 42.13 964 ILE A N 1
ATOM 5829 C CA . ILE A 1 932 ? 163.049 -39.647 38.168 1.00 42.31 964 ILE A CA 1
ATOM 5830 C C . ILE A 1 932 ? 163.304 -39.758 36.622 1.00 45.01 964 ILE A C 1
ATOM 5831 O O . ILE A 1 932 ? 164.356 -39.317 36.160 1.00 45.23 964 ILE A O 1
ATOM 5836 N N . ARG A 1 933 ? 162.350 -40.287 35.846 1.00 40.76 965 ARG A N 1
ATOM 5837 C CA . ARG A 1 933 ? 162.461 -40.409 34.387 1.00 40.92 965 ARG A CA 1
ATOM 5838 C C . ARG A 1 933 ? 162.334 -39.053 33.662 1.00 44.86 965 ARG A C 1
ATOM 5839 O O . ARG A 1 933 ? 162.744 -38.932 32.502 1.00 46.48 965 ARG A O 1
ATOM 5847 N N . PHE A 1 934 ? 161.761 -38.053 34.336 1.00 39.23 966 PHE A N 1
ATOM 5848 C CA . PHE A 1 934 ? 161.550 -36.711 33.727 1.00 37.34 966 PHE A CA 1
ATOM 5849 C C . PHE A 1 934 ? 162.664 -35.749 34.166 1.00 40.13 966 PHE A C 1
ATOM 5850 O O . PHE A 1 934 ? 162.732 -35.402 35.349 1.00 39.88 966 PHE A O 1
ATOM 5858 N N . ALA A 1 935 ? 163.471 -35.302 33.200 1.00 35.22 967 ALA A N 1
ATOM 5859 C CA . ALA A 1 935 ? 164.650 -34.433 33.425 1.00 33.33 967 ALA A CA 1
ATOM 5860 C C . ALA A 1 935 ? 164.276 -33.055 33.987 1.00 33.65 967 ALA A C 1
ATOM 5861 O O . ALA A 1 935 ? 163.230 -32.514 33.609 1.00 31.68 967 ALA A O 1
ATOM 5863 N N . LYS A 1 936 ? 165.145 -32.520 34.850 1.00 28.41 968 LYS A N 1
ATOM 5864 C CA . LYS A 1 936 ? 164.973 -31.189 35.491 1.00 25.98 968 LYS A CA 1
ATOM 5865 C C . LYS A 1 936 ? 165.626 -30.094 34.638 1.00 26.94 968 LYS A C 1
ATOM 5866 O O . LYS A 1 936 ? 165.437 -28.924 34.963 1.00 26.09 968 LYS A O 1
ATOM 5872 N N . SER A 1 937 ? 166.368 -30.481 33.599 1.00 23.36 969 SER A N 1
ATOM 5873 C CA . SER A 1 937 ? 167.063 -29.555 32.697 1.00 23.32 969 SER A CA 1
ATOM 5874 C C . SER A 1 937 ? 167.291 -30.186 31.331 1.00 29.04 969 SER A C 1
ATOM 5875 O O . SER A 1 937 ? 167.280 -31.408 31.212 1.00 28.35 969 SER A O 1
ATOM 5878 N N . THR A 1 938 ? 167.437 -29.342 30.296 1.00 28.47 970 THR A N 1
ATOM 5879 C CA . THR A 1 938 ? 167.622 -29.768 28.915 1.00 30.45 970 THR A CA 1
ATOM 5880 C C . THR A 1 938 ? 168.831 -29.095 28.277 1.00 34.88 970 THR A C 1
ATOM 5881 O O . THR A 1 938 ? 168.879 -27.863 28.218 1.00 35.60 970 THR A O 1
ATOM 5885 N N . THR A 1 939 ? 169.760 -29.908 27.739 1.00 30.17 971 THR A N 1
ATOM 5886 C CA . THR A 1 939 ? 170.939 -29.437 27.015 1.00 29.90 971 THR A CA 1
ATOM 5887 C C . THR A 1 939 ? 170.608 -29.501 25.542 1.00 34.54 971 THR A C 1
ATOM 5888 O O . THR A 1 939 ? 170.071 -30.513 25.068 1.00 34.62 971 THR A O 1
ATOM 5892 N N . LEU A 1 940 ? 170.878 -28.404 24.821 1.00 30.43 972 LEU A N 1
ATOM 5893 C CA . LEU A 1 940 ? 170.602 -28.357 23.391 1.00 29.36 972 LEU A CA 1
ATOM 5894 C C . LEU A 1 940 ? 171.914 -28.203 22.616 1.00 32.88 972 LEU A C 1
ATOM 5895 O O . LEU A 1 940 ? 172.302 -27.091 22.264 1.00 32.44 972 LEU A O 1
ATOM 5900 N N . LEU A 1 941 ? 172.607 -29.333 22.354 1.00 28.75 973 LEU A N 1
ATOM 5901 C CA . LEU A 1 941 ? 173.911 -29.303 21.666 1.00 28.89 973 LEU A CA 1
ATOM 5902 C C . LEU A 1 941 ? 173.821 -28.779 20.222 1.00 35.19 973 LEU A C 1
ATOM 5903 O O . LEU A 1 941 ? 174.840 -28.395 19.657 1.00 36.40 973 LEU A O 1
ATOM 5908 N N . GLY A 1 942 ? 172.607 -28.705 19.675 1.00 31.75 974 GLY A N 1
ATOM 5909 C CA . GLY A 1 942 ? 172.342 -28.155 18.348 1.00 30.68 974 GLY A CA 1
ATOM 5910 C C . GLY A 1 942 ? 172.495 -26.647 18.285 1.00 33.26 974 GLY A C 1
ATOM 5911 O O . GLY A 1 942 ? 172.630 -26.084 17.200 1.00 33.19 974 GLY A O 1
ATOM 5912 N N . THR A 1 943 ? 172.517 -25.975 19.450 1.00 29.66 975 THR A N 1
ATOM 5913 C CA . THR A 1 943 ? 172.697 -24.521 19.517 1.00 28.82 975 THR A CA 1
ATOM 5914 C C . THR A 1 943 ? 174.199 -24.134 19.597 1.00 32.14 975 THR A C 1
ATOM 5915 O O . THR A 1 943 ? 174.497 -22.964 19.726 1.00 32.19 975 THR A O 1
ATOM 5919 N N . ALA A 1 944 ? 175.122 -25.099 19.529 1.00 29.79 976 ALA A N 1
ATOM 5920 C CA . ALA A 1 944 ? 176.566 -24.875 19.668 1.00 28.61 976 ALA A CA 1
ATOM 5921 C C . ALA A 1 944 ? 177.150 -23.879 18.686 1.00 34.33 976 ALA A C 1
ATOM 5922 O O . ALA A 1 944 ? 176.962 -23.997 17.476 1.00 35.67 976 ALA A O 1
ATOM 5924 N N . PHE A 1 945 ? 177.843 -22.876 19.232 1.00 31.07 977 PHE A N 1
ATOM 5925 C CA . PHE A 1 945 ? 178.543 -21.847 18.476 1.00 31.05 977 PHE A CA 1
ATOM 5926 C C . PHE A 1 945 ? 180.009 -22.168 18.594 1.00 35.07 977 PHE A C 1
ATOM 5927 O O . PHE A 1 945 ? 180.517 -22.227 19.703 1.00 36.16 977 PHE A O 1
ATOM 5935 N N . SER A 1 946 ? 180.677 -22.389 17.451 1.00 31.58 978 SER A N 1
ATOM 5936 C CA . SER A 1 946 ? 182.082 -22.768 17.314 1.00 31.16 978 SER A CA 1
ATOM 5937 C C . SER A 1 946 ? 182.969 -21.653 16.717 1.00 36.52 978 SER A C 1
ATOM 5938 O O . SER A 1 946 ? 184.009 -21.954 16.125 1.00 37.32 978 SER A O 1
ATOM 5941 N N . GLY A 1 947 ? 182.555 -20.395 16.864 1.00 32.85 979 GLY A N 1
ATOM 5942 C CA . GLY A 1 947 ? 183.288 -19.234 16.358 1.00 32.87 979 GLY A CA 1
ATOM 5943 C C . GLY A 1 947 ? 183.371 -19.019 14.849 1.00 38.68 979 GLY A C 1
ATOM 5944 O O . GLY A 1 947 ? 184.300 -18.341 14.377 1.00 38.73 979 GLY A O 1
ATOM 5945 N N . LYS A 1 948 ? 182.397 -19.563 14.080 1.00 34.02 980 LYS A N 1
ATOM 5946 C CA . LYS A 1 948 ? 182.321 -19.415 12.619 1.00 33.93 980 LYS A CA 1
ATOM 5947 C C . LYS A 1 948 ? 181.101 -18.610 12.211 1.00 39.46 980 LYS A C 1
ATOM 5948 O O . LYS A 1 948 ? 180.066 -18.709 12.862 1.00 39.71 980 LYS A O 1
ATOM 5954 N N . SER A 1 949 ? 181.197 -17.836 11.125 1.00 36.77 981 SER A N 1
ATOM 5955 C CA . SER A 1 949 ? 180.053 -17.060 10.629 1.00 36.07 981 SER A CA 1
ATOM 5956 C C . SER A 1 949 ? 179.016 -17.941 9.887 1.00 40.20 981 SER A C 1
ATOM 5957 O O . SER A 1 949 ? 179.128 -19.176 9.887 1.00 37.72 981 SER A O 1
ATOM 5960 N N . LEU A 1 950 ? 178.002 -17.293 9.263 1.00 38.31 982 LEU A N 1
ATOM 5961 C CA . LEU A 1 950 ? 176.966 -17.959 8.467 1.00 39.05 982 LEU A CA 1
ATOM 5962 C C . LEU A 1 950 ? 177.571 -18.582 7.199 1.00 42.91 982 LEU A C 1
ATOM 5963 O O . LEU A 1 950 ? 177.029 -19.560 6.707 1.00 42.42 982 LEU A O 1
ATOM 5968 N N . THR A 1 951 ? 178.689 -18.019 6.678 1.00 39.90 983 THR A N 1
ATOM 5969 C CA . THR A 1 951 ? 179.366 -18.521 5.478 1.00 39.89 983 THR A CA 1
ATOM 5970 C C . THR A 1 951 ? 180.545 -19.434 5.816 1.00 45.19 983 THR A C 1
ATOM 5971 O O . THR A 1 951 ? 181.342 -19.747 4.918 1.00 46.57 983 THR A O 1
ATOM 5975 N N . GLY A 1 952 ? 180.663 -19.817 7.098 1.00 39.54 984 GLY A N 1
ATOM 5976 C CA . GLY A 1 952 ? 181.714 -20.689 7.607 1.00 38.62 984 GLY A CA 1
ATOM 5977 C C . GLY A 1 952 ? 183.074 -20.052 7.791 1.00 44.19 984 GLY A C 1
ATOM 5978 O O . GLY A 1 952 ? 184.064 -20.759 8.012 1.00 45.78 984 GLY A O 1
ATOM 5979 N N . ALA A 1 953 ? 183.152 -18.722 7.716 1.00 40.66 985 ALA A N 1
ATOM 5980 C CA . ALA A 1 953 ? 184.421 -18.012 7.887 1.00 39.58 985 ALA A CA 1
ATOM 5981 C C . ALA A 1 953 ? 184.739 -17.924 9.355 1.00 43.56 985 ALA A C 1
ATOM 5982 O O . ALA A 1 953 ? 183.827 -17.885 10.172 1.00 43.58 985 ALA A O 1
ATOM 5984 N N . GLU A 1 954 ? 186.019 -17.864 9.696 1.00 41.05 986 GLU A N 1
ATOM 5985 C CA . GLU A 1 954 ? 186.437 -17.760 11.087 1.00 41.49 986 GLU A CA 1
ATOM 5986 C C . GLU A 1 954 ? 186.246 -16.322 11.593 1.00 47.06 986 GLU A C 1
ATOM 5987 O O . GLU A 1 954 ? 186.915 -15.400 11.120 1.00 47.67 986 GLU A O 1
ATOM 5993 N N . LEU A 1 955 ? 185.306 -16.136 12.545 1.00 43.31 987 LEU A N 1
ATOM 5994 C CA . LEU A 1 955 ? 185.057 -14.847 13.185 1.00 42.37 987 LEU A CA 1
ATOM 5995 C C . LEU A 1 955 ? 186.277 -14.484 14.036 1.00 45.32 987 LEU A C 1
ATOM 5996 O O . LEU A 1 955 ? 186.776 -15.323 14.784 1.00 43.62 987 LEU A O 1
ATOM 6001 N N . PRO A 1 956 ? 186.805 -13.250 13.916 1.00 43.27 988 PRO A N 1
ATOM 6002 C CA . PRO A 1 956 ? 188.011 -12.898 14.683 1.00 42.13 988 PRO A CA 1
ATOM 6003 C C . PRO A 1 956 ? 187.815 -12.828 16.201 1.00 44.17 988 PRO A C 1
ATOM 6004 O O . PRO A 1 956 ? 186.685 -12.800 16.687 1.00 42.39 988 PRO A O 1
ATOM 6008 N N . ASP A 1 957 ? 188.933 -12.804 16.954 1.00 40.26 989 ASP A N 1
ATOM 6009 C CA . ASP A 1 957 ? 188.915 -12.696 18.414 1.00 39.46 989 ASP A CA 1
ATOM 6010 C C . ASP A 1 957 ? 188.273 -11.347 18.791 1.00 42.27 989 ASP A C 1
ATOM 6011 O O . ASP A 1 957 ? 188.503 -10.352 18.102 1.00 43.12 989 ASP A O 1
ATOM 6016 N N . GLY A 1 958 ? 187.400 -11.349 19.793 1.00 36.84 990 GLY A N 1
ATOM 6017 C CA . GLY A 1 958 ? 186.676 -10.147 20.203 1.00 36.13 990 GLY A CA 1
ATOM 6018 C C . GLY A 1 958 ? 185.556 -10.394 21.199 1.00 40.09 990 GLY A C 1
ATOM 6019 O O . GLY A 1 958 ? 185.418 -11.507 21.714 1.00 39.50 990 GLY A O 1
ATOM 6020 N N . HIS A 1 959 ? 184.762 -9.341 21.485 1.00 37.75 991 HIS A N 1
ATOM 6021 C CA . HIS A 1 959 ? 183.604 -9.365 22.387 1.00 38.70 991 HIS A CA 1
ATOM 6022 C C . HIS A 1 959 ? 182.340 -9.548 21.549 1.00 40.58 991 HIS A C 1
ATOM 6023 O O . HIS A 1 959 ? 182.026 -8.696 20.721 1.00 40.95 991 HIS A O 1
ATOM 6030 N N . TYR A 1 960 ? 181.637 -10.660 21.757 1.00 34.22 992 TYR A N 1
ATOM 6031 C CA . TYR A 1 960 ? 180.400 -11.008 21.078 1.00 33.41 992 TYR A CA 1
ATOM 6032 C C . TYR A 1 960 ? 179.304 -11.200 22.098 1.00 37.66 992 TYR A C 1
ATOM 6033 O O . TYR A 1 960 ? 179.563 -11.231 23.313 1.00 37.76 992 TYR A O 1
ATOM 6042 N N . HIS A 1 961 ? 178.077 -11.303 21.591 1.00 32.73 993 HIS A N 1
ATOM 6043 C CA . HIS A 1 961 ? 176.868 -11.603 22.346 1.00 32.26 993 HIS A CA 1
ATOM 6044 C C . HIS A 1 961 ? 176.286 -12.867 21.792 1.00 34.15 993 HIS A C 1
ATOM 6045 O O . HIS A 1 961 ? 176.024 -12.930 20.595 1.00 34.71 993 HIS A O 1
ATOM 6052 N N . TYR A 1 962 ? 176.129 -13.887 22.642 1.00 29.94 994 TYR A N 1
ATOM 6053 C CA . TYR A 1 962 ? 175.496 -15.164 22.304 1.00 29.24 994 TYR A CA 1
ATOM 6054 C C . TYR A 1 962 ? 174.061 -15.042 22.827 1.00 33.84 994 TYR A C 1
ATOM 6055 O O . TYR A 1 962 ? 173.844 -14.904 24.022 1.00 33.78 994 TYR A O 1
ATOM 6064 N N . VAL A 1 963 ? 173.099 -14.991 21.924 1.00 32.01 995 VAL A N 1
ATOM 6065 C CA . VAL A 1 963 ? 171.685 -14.738 22.245 1.00 31.33 995 VAL A CA 1
ATOM 6066 C C . VAL A 1 963 ? 170.800 -15.933 21.958 1.00 36.50 995 VAL A C 1
ATOM 6067 O O . VAL A 1 963 ? 170.755 -16.406 20.827 1.00 37.52 995 VAL A O 1
ATOM 6071 N N . VAL A 1 964 ? 170.113 -16.425 22.995 1.00 32.69 996 VAL A N 1
ATOM 6072 C CA . VAL A 1 964 ? 169.183 -17.553 22.892 1.00 32.54 996 VAL A CA 1
ATOM 6073 C C . VAL A 1 964 ? 167.789 -16.954 22.934 1.00 36.37 996 VAL A C 1
ATOM 6074 O O . VAL A 1 964 ? 167.444 -16.254 23.893 1.00 35.82 996 VAL A O 1
ATOM 6078 N N . SER A 1 965 ? 167.044 -17.111 21.837 1.00 31.76 997 SER A N 1
ATOM 6079 C CA . SER A 1 965 ? 165.678 -16.596 21.730 1.00 30.79 997 SER A CA 1
ATOM 6080 C C . SER A 1 965 ? 164.699 -17.725 21.492 1.00 34.33 997 SER A C 1
ATOM 6081 O O . SER A 1 965 ? 165.080 -18.769 20.944 1.00 34.89 997 SER A O 1
ATOM 6084 N N . TYR A 1 966 ? 163.452 -17.550 21.976 1.00 28.44 998 TYR A N 1
ATOM 6085 C CA . TYR A 1 966 ? 162.424 -18.593 21.974 1.00 27.06 998 TYR A CA 1
ATOM 6086 C C . TYR A 1 966 ? 161.048 -18.009 22.261 1.00 30.39 998 TYR A C 1
ATOM 6087 O O . TYR A 1 966 ? 160.920 -16.856 22.677 1.00 28.53 998 TYR A O 1
ATOM 6096 N N . TYR A 1 967 ? 160.019 -18.838 22.121 1.00 27.16 999 TYR A N 1
ATOM 6097 C CA . TYR A 1 967 ? 158.691 -18.357 22.379 1.00 26.27 999 TYR A CA 1
ATOM 6098 C C . TYR A 1 967 ? 157.927 -19.286 23.263 1.00 28.79 999 TYR A C 1
ATOM 6099 O O . TYR A 1 967 ? 158.106 -20.476 23.146 1.00 26.64 999 TYR A O 1
ATOM 6108 N N . PRO A 1 968 ? 156.935 -18.776 24.018 1.00 29.89 1000 PRO A N 1
ATOM 6109 C CA . PRO A 1 968 ? 155.979 -19.669 24.709 1.00 31.18 1000 PRO A CA 1
ATOM 6110 C C . PRO A 1 968 ? 155.039 -20.332 23.678 1.00 37.09 1000 PRO A C 1
ATOM 6111 O O . PRO A 1 968 ? 155.036 -19.928 22.516 1.00 36.29 1000 PRO A O 1
ATOM 6115 N N . ASP A 1 969 ? 154.222 -21.325 24.109 1.00 34.25 1001 ASP A N 1
ATOM 6116 C CA . ASP A 1 969 ? 153.190 -21.994 23.299 1.00 34.05 1001 ASP A CA 1
ATOM 6117 C C . ASP A 1 969 ? 151.872 -21.206 23.405 1.00 37.17 1001 ASP A C 1
ATOM 6118 O O . ASP A 1 969 ? 150.808 -21.787 23.590 1.00 38.89 1001 ASP A O 1
ATOM 6123 N N . VAL A 1 970 ? 151.938 -19.874 23.343 1.00 32.47 1002 VAL A N 1
ATOM 6124 C CA . VAL A 1 970 ? 150.745 -19.030 23.420 1.00 31.94 1002 VAL A CA 1
ATOM 6125 C C . VAL A 1 970 ? 150.810 -18.048 22.269 1.00 34.70 1002 VAL A C 1
ATOM 6126 O O . VAL A 1 970 ? 151.741 -17.241 22.207 1.00 35.79 1002 VAL A O 1
ATOM 6130 N N . VAL A 1 971 ? 149.849 -18.127 21.346 1.00 31.31 1003 VAL A N 1
ATOM 6131 C CA . VAL A 1 971 ? 149.765 -17.242 20.177 1.00 30.28 1003 VAL A CA 1
ATOM 6132 C C . VAL A 1 971 ? 149.687 -15.774 20.623 1.00 33.20 1003 VAL A C 1
ATOM 6133 O O . VAL A 1 971 ? 148.833 -15.417 21.446 1.00 33.31 1003 VAL A O 1
ATOM 6137 N N . GLY A 1 972 ? 150.590 -14.961 20.075 1.00 29.15 1004 GLY A N 1
ATOM 6138 C CA . GLY A 1 972 ? 150.712 -13.534 20.357 1.00 27.91 1004 GLY A CA 1
ATOM 6139 C C . GLY A 1 972 ? 151.774 -13.197 21.386 1.00 30.05 1004 GLY A C 1
ATOM 6140 O O . GLY A 1 972 ? 151.991 -12.024 21.698 1.00 30.86 1004 GLY A O 1
ATOM 6141 N N . ALA A 1 973 ? 152.410 -14.206 21.968 1.00 26.90 1005 ALA A N 1
ATOM 6142 C CA . ALA A 1 973 ? 153.482 -13.985 22.958 1.00 25.69 1005 ALA A CA 1
ATOM 6143 C C . ALA A 1 973 ? 154.677 -13.287 22.293 1.00 32.14 1005 ALA A C 1
ATOM 6144 O O . ALA A 1 973 ? 154.927 -13.464 21.089 1.00 32.13 1005 ALA A O 1
ATOM 6146 N N . LYS A 1 974 ? 155.345 -12.410 23.045 1.00 28.56 1006 LYS A N 1
ATOM 6147 C CA . LYS A 1 974 ? 156.499 -11.705 22.506 1.00 28.58 1006 LYS A CA 1
ATOM 6148 C C . LYS A 1 974 ? 157.677 -12.688 22.542 1.00 32.43 1006 LYS A C 1
ATOM 6149 O O . LYS A 1 974 ? 157.718 -13.550 23.416 1.00 29.37 1006 LYS A O 1
ATOM 6155 N N . ARG A 1 975 ? 158.639 -12.542 21.606 1.00 30.94 1007 ARG A N 1
ATOM 6156 C CA . ARG A 1 975 ? 159.848 -13.349 21.595 1.00 30.66 1007 ARG A CA 1
ATOM 6157 C C . ARG A 1 975 ? 160.657 -13.027 22.844 1.00 34.32 1007 ARG A C 1
ATOM 6158 O O . ARG A 1 975 ? 160.773 -11.864 23.237 1.00 34.78 1007 ARG A O 1
ATOM 6166 N N . GLN A 1 976 ? 161.152 -14.062 23.512 1.00 31.88 1008 GLN A N 1
ATOM 6167 C CA . GLN A 1 976 ? 161.964 -13.881 24.717 1.00 29.99 1008 GLN A CA 1
ATOM 6168 C C . GLN A 1 976 ? 163.402 -14.202 24.397 1.00 32.55 1008 GLN A C 1
ATOM 6169 O O . GLN A 1 976 ? 163.668 -15.020 23.520 1.00 30.71 1008 GLN A O 1
ATOM 6175 N N . GLU A 1 977 ? 164.338 -13.550 25.077 1.00 32.59 1009 GLU A N 1
ATOM 6176 C CA . GLU A 1 977 ? 165.754 -13.801 24.815 1.00 33.92 1009 GLU A CA 1
ATOM 6177 C C . GLU A 1 977 ? 166.639 -13.715 26.043 1.00 37.67 1009 GLU A C 1
ATOM 6178 O O . GLU A 1 977 ? 166.351 -12.980 26.983 1.00 38.16 1009 GLU A O 1
ATOM 6184 N N . MET A 1 978 ? 167.715 -14.504 26.023 1.00 34.26 1010 MET A N 1
ATOM 6185 C CA . MET A 1 978 ? 168.741 -14.561 27.048 1.00 33.40 1010 MET A CA 1
ATOM 6186 C C . MET A 1 978 ? 170.064 -14.249 26.372 1.00 36.54 1010 MET A C 1
ATOM 6187 O O . MET A 1 978 ? 170.497 -14.996 25.483 1.00 35.68 1010 MET A O 1
ATOM 6192 N N . THR A 1 979 ? 170.652 -13.085 26.719 1.00 34.09 1011 THR A N 1
ATOM 6193 C CA . THR A 1 979 ? 171.915 -12.607 26.144 1.00 33.77 1011 THR A CA 1
ATOM 6194 C C . THR A 1 979 ? 173.094 -12.956 27.055 1.00 37.71 1011 THR A C 1
ATOM 6195 O O . THR A 1 979 ? 173.071 -12.649 28.247 1.00 36.63 1011 THR A O 1
ATOM 6199 N N . PHE A 1 980 ? 174.107 -13.621 26.486 1.00 34.59 1012 PHE A N 1
ATOM 6200 C CA . PHE A 1 980 ? 175.338 -13.983 27.173 1.00 34.41 1012 PHE A CA 1
ATOM 6201 C C . PHE A 1 980 ? 176.473 -13.249 26.515 1.00 40.21 1012 PHE A C 1
ATOM 6202 O O . PHE A 1 980 ? 176.666 -13.375 25.304 1.00 38.50 1012 PHE A O 1
ATOM 6210 N N . ASP A 1 981 ? 177.231 -12.480 27.316 1.00 40.15 1013 ASP A N 1
ATOM 6211 C CA . ASP A 1 981 ? 178.417 -11.772 26.853 1.00 41.45 1013 ASP A CA 1
ATOM 6212 C C . ASP A 1 981 ? 179.479 -12.835 26.697 1.00 46.61 1013 ASP A C 1
ATOM 6213 O O . ASP A 1 981 ? 179.689 -13.622 27.618 1.00 48.94 1013 ASP A O 1
ATOM 6218 N N . MET A 1 982 ? 180.079 -12.926 25.512 1.00 42.24 1014 MET A N 1
ATOM 6219 C CA . MET A 1 982 ? 181.056 -13.965 25.234 1.00 41.68 1014 MET A CA 1
ATOM 6220 C C . MET A 1 982 ? 182.275 -13.469 24.482 1.00 43.88 1014 MET A C 1
ATOM 6221 O O . MET A 1 982 ? 182.150 -12.671 23.563 1.00 44.06 1014 MET A O 1
ATOM 6226 N N . ILE A 1 983 ? 183.452 -13.964 24.867 1.00 39.04 1015 ILE A N 1
ATOM 6227 C CA . ILE A 1 983 ? 184.726 -13.625 24.250 1.00 37.48 1015 ILE A CA 1
ATOM 6228 C C . ILE A 1 983 ? 185.208 -14.773 23.381 1.00 40.26 1015 ILE A C 1
ATOM 6229 O O . ILE A 1 983 ? 185.108 -15.930 23.775 1.00 40.02 1015 ILE A O 1
ATOM 6234 N N . LEU A 1 984 ? 185.730 -14.443 22.198 1.00 37.59 1016 LEU A N 1
ATOM 6235 C CA . LEU A 1 984 ? 186.428 -15.358 21.306 1.00 37.35 1016 LEU A CA 1
ATOM 6236 C C . LEU A 1 984 ? 187.874 -14.963 21.518 1.00 40.57 1016 LEU A C 1
ATOM 6237 O O . LEU A 1 984 ? 188.189 -13.764 21.497 1.00 40.97 1016 LEU A O 1
ATOM 6242 N N . ASP A 1 985 ? 188.713 -15.938 21.896 1.00 36.02 1017 ASP A N 1
ATOM 6243 C CA . ASP A 1 985 ? 190.138 -15.752 22.204 1.00 34.29 1017 ASP A CA 1
ATOM 6244 C C . ASP A 1 985 ? 190.844 -17.041 21.838 1.00 37.49 1017 ASP A C 1
ATOM 6245 O O . ASP A 1 985 ? 190.648 -18.022 22.532 1.00 36.38 1017 ASP A O 1
ATOM 6250 N N . ARG A 1 986 ? 191.665 -17.045 20.761 1.00 35.30 1018 ARG A N 1
ATOM 6251 C CA . ARG A 1 986 ? 192.383 -18.239 20.284 1.00 34.80 1018 ARG A CA 1
ATOM 6252 C C . ARG A 1 986 ? 193.891 -18.137 20.532 1.00 39.21 1018 ARG A C 1
ATOM 6253 O O . ARG A 1 986 ? 194.676 -18.962 20.040 1.00 38.55 1018 ARG A O 1
ATOM 6261 N N . GLN A 1 987 ? 194.286 -17.150 21.319 1.00 36.50 1019 GLN A N 1
ATOM 6262 C CA . GLN A 1 987 ? 195.681 -16.834 21.593 1.00 36.74 1019 GLN A CA 1
ATOM 6263 C C . GLN A 1 987 ? 196.155 -17.264 22.981 1.00 40.15 1019 GLN A C 1
ATOM 6264 O O . GLN A 1 987 ? 195.632 -16.753 23.974 1.00 41.11 1019 GLN A O 1
ATOM 6270 N N . LYS A 1 988 ? 197.139 -18.201 23.057 1.00 35.01 1020 LYS A N 1
ATOM 6271 C CA . LYS A 1 988 ? 197.721 -18.687 24.330 1.00 35.73 1020 LYS A CA 1
ATOM 6272 C C . LYS A 1 988 ? 198.343 -17.533 25.128 1.00 43.41 1020 LYS A C 1
ATOM 6273 O O . LYS A 1 988 ? 198.861 -16.590 24.499 1.00 43.10 1020 LYS A O 1
ATOM 6279 N N . PRO A 1 989 ? 198.420 -17.620 26.494 1.00 41.43 1021 PRO A N 1
ATOM 6280 C CA . PRO A 1 989 ? 199.072 -16.541 27.252 1.00 41.22 1021 PRO A CA 1
ATOM 6281 C C . PRO A 1 989 ? 200.569 -16.488 26.972 1.00 46.23 1021 PRO A C 1
ATOM 6282 O O . PRO A 1 989 ? 201.133 -17.392 26.356 1.00 44.16 1021 PRO A O 1
ATOM 6286 N N . VAL A 1 990 ? 201.195 -15.391 27.376 1.00 46.97 1022 VAL A N 1
ATOM 6287 C CA . VAL A 1 990 ? 202.606 -15.117 27.122 1.00 47.90 1022 VAL A CA 1
ATOM 6288 C C . VAL A 1 990 ? 203.505 -15.650 28.234 1.00 52.91 1022 VAL A C 1
ATOM 6289 O O . VAL A 1 990 ? 203.302 -15.330 29.408 1.00 53.58 1022 VAL A O 1
ATOM 6293 N N . LEU A 1 991 ? 204.481 -16.496 27.835 1.00 48.71 1023 LEU A N 1
ATOM 6294 C CA . LEU A 1 991 ? 205.547 -17.061 28.666 1.00 47.47 1023 LEU A CA 1
ATOM 6295 C C . LEU A 1 991 ? 206.807 -16.358 28.170 1.00 53.77 1023 LEU A C 1
ATOM 6296 O O . LEU A 1 991 ? 207.080 -16.407 26.968 1.00 54.17 1023 LEU A O 1
ATOM 6301 N N . SER A 1 992 ? 207.556 -15.675 29.051 1.00 50.77 1024 SER A N 1
ATOM 6302 C CA . SER A 1 992 ? 208.750 -14.973 28.580 1.00 50.26 1024 SER A CA 1
ATOM 6303 C C . SER A 1 992 ? 209.996 -15.256 29.387 1.00 52.13 1024 SER A C 1
ATOM 6304 O O . SER A 1 992 ? 210.920 -15.914 28.898 1.00 51.26 1024 SER A O 1
ATOM 6307 N N . GLN A 1 993 ? 210.013 -14.753 30.623 1.00 48.30 1025 GLN A N 1
ATOM 6308 C CA . GLN A 1 993 ? 211.137 -14.778 31.541 1.00 47.89 1025 GLN A CA 1
ATOM 6309 C C . GLN A 1 993 ? 210.674 -15.109 32.951 1.00 50.79 1025 GLN A C 1
ATOM 6310 O O . GLN A 1 993 ? 209.512 -14.903 33.291 1.00 50.15 1025 GLN A O 1
ATOM 6316 N N . ALA A 1 994 ? 211.609 -15.569 33.785 1.00 46.88 1026 ALA A N 1
ATOM 6317 C CA . ALA A 1 994 ? 211.406 -15.885 35.194 1.00 45.94 1026 ALA A CA 1
ATOM 6318 C C . ALA A 1 994 ? 212.746 -15.829 35.895 1.00 48.05 1026 ALA A C 1
ATOM 6319 O O . ALA A 1 994 ? 213.784 -15.880 35.235 1.00 47.86 1026 ALA A O 1
ATOM 6321 N N . THR A 1 995 ? 212.740 -15.745 37.227 1.00 43.16 1027 THR A N 1
ATOM 6322 C CA . THR A 1 995 ? 213.974 -15.825 37.996 1.00 42.05 1027 THR A CA 1
ATOM 6323 C C . THR A 1 995 ? 213.893 -17.106 38.811 1.00 45.08 1027 THR A C 1
ATOM 6324 O O . THR A 1 995 ? 212.793 -17.579 39.109 1.00 42.10 1027 THR A O 1
ATOM 6328 N N . PHE A 1 996 ? 215.064 -17.669 39.117 1.00 42.88 1028 PHE A N 1
ATOM 6329 C CA . PHE A 1 996 ? 215.190 -18.865 39.988 1.00 42.38 1028 PHE A CA 1
ATOM 6330 C C . PHE A 1 996 ? 216.324 -18.609 40.984 1.00 48.41 1028 PHE A C 1
ATOM 6331 O O . PHE A 1 996 ? 217.444 -18.302 40.559 1.00 48.07 1028 PHE A O 1
ATOM 6339 N N . ASP A 1 997 ? 216.030 -18.748 42.273 1.00 46.01 1029 ASP A N 1
ATOM 6340 C CA . ASP A 1 997 ? 217.024 -18.495 43.319 1.00 44.84 1029 ASP A CA 1
ATOM 6341 C C . ASP A 1 997 ? 217.576 -19.798 43.888 1.00 49.92 1029 ASP A C 1
ATOM 6342 O O . ASP A 1 997 ? 216.916 -20.392 44.731 1.00 49.29 1029 ASP A O 1
ATOM 6347 N N . PRO A 1 998 ? 218.825 -20.206 43.531 1.00 49.15 1030 PRO A N 1
ATOM 6348 C CA . PRO A 1 998 ? 219.399 -21.442 44.098 1.00 49.73 1030 PRO A CA 1
ATOM 6349 C C . PRO A 1 998 ? 219.540 -21.491 45.623 1.00 55.34 1030 PRO A C 1
ATOM 6350 O O . PRO A 1 998 ? 219.694 -22.590 46.165 1.00 55.95 1030 PRO A O 1
ATOM 6354 N N . GLU A 1 999 ? 219.511 -20.329 46.312 1.00 51.25 1031 GLU A N 1
ATOM 6355 C CA . GLU A 1 999 ? 219.614 -20.264 47.780 1.00 50.82 1031 GLU A CA 1
ATOM 6356 C C . GLU A 1 999 ? 218.365 -20.850 48.452 1.00 54.99 1031 GLU A C 1
ATOM 6357 O O . GLU A 1 999 ? 218.481 -21.660 49.379 1.00 55.94 1031 GLU A O 1
ATOM 6363 N N . THR A 1 1000 ? 217.173 -20.416 47.978 1.00 48.99 1032 THR A N 1
ATOM 6364 C CA . THR A 1 1000 ? 215.858 -20.715 48.543 1.00 47.31 1032 THR A CA 1
ATOM 6365 C C . THR A 1 1000 ? 214.974 -21.630 47.704 1.00 48.35 1032 THR A C 1
ATOM 6366 O O . THR A 1 1000 ? 213.910 -22.038 48.186 1.00 49.02 1032 THR A O 1
ATOM 6370 N N . ASN A 1 1001 ? 215.414 -21.908 46.470 1.00 41.84 1033 ASN A N 1
ATOM 6371 C CA . ASN A 1 1001 ? 214.702 -22.717 45.437 1.00 40.70 1033 ASN A CA 1
ATOM 6372 C C . ASN A 1 1001 ? 213.442 -21.973 44.977 1.00 43.12 1033 ASN A C 1
ATOM 6373 O O . ASN A 1 1001 ? 212.491 -22.643 44.544 1.00 42.21 1033 ASN A O 1
ATOM 6378 N N . ARG A 1 1002 ? 213.459 -20.639 45.058 1.00 38.50 1034 ARG A N 1
ATOM 6379 C CA . ARG A 1 1002 ? 212.327 -19.812 44.667 1.00 38.36 1034 ARG A CA 1
ATOM 6380 C C . ARG A 1 1002 ? 212.265 -19.518 43.175 1.00 40.82 1034 ARG A C 1
ATOM 6381 O O . ARG A 1 1002 ? 213.153 -18.866 42.623 1.00 40.24 1034 ARG A O 1
ATOM 6389 N N . PHE A 1 1003 ? 211.196 -20.004 42.538 1.00 37.07 1035 PHE A N 1
ATOM 6390 C CA . PHE A 1 1003 ? 210.901 -19.769 41.139 1.00 35.56 1035 PHE A CA 1
ATOM 6391 C C . PHE A 1 1003 ? 209.908 -18.597 41.058 1.00 40.20 1035 PHE A C 1
ATOM 6392 O O . PHE A 1 1003 ? 208.780 -18.692 41.547 1.00 38.25 1035 PHE A O 1
ATOM 6400 N N . LYS A 1 1004 ? 210.347 -17.471 40.491 1.00 39.88 1036 LYS A N 1
ATOM 6401 C CA . LYS A 1 1004 ? 209.471 -16.305 40.394 1.00 41.64 1036 LYS A CA 1
ATOM 6402 C C . LYS A 1 1004 ? 209.166 -15.905 38.933 1.00 46.26 1036 LYS A C 1
ATOM 6403 O O . LYS A 1 1004 ? 209.993 -15.257 38.297 1.00 46.08 1036 LYS A O 1
ATOM 6409 N N . PRO A 1 1005 ? 208.018 -16.301 38.349 1.00 44.54 1037 PRO A N 1
ATOM 6410 C CA . PRO A 1 1005 ? 207.748 -15.889 36.963 1.00 45.45 1037 PRO A CA 1
ATOM 6411 C C . PRO A 1 1005 ? 207.385 -14.403 36.845 1.00 52.84 1037 PRO A C 1
ATOM 6412 O O . PRO A 1 1005 ? 207.066 -13.761 37.852 1.00 51.85 1037 PRO A O 1
ATOM 6416 N N . GLU A 1 1006 ? 207.414 -13.864 35.604 1.00 52.80 1038 GLU A N 1
ATOM 6417 C CA . GLU A 1 1006 ? 207.028 -12.481 35.308 1.00 53.77 1038 GLU A CA 1
ATOM 6418 C C . GLU A 1 1006 ? 205.530 -12.298 35.594 1.00 58.06 1038 GLU A C 1
ATOM 6419 O O . GLU A 1 1006 ? 204.789 -13.268 35.424 1.00 57.54 1038 GLU A O 1
ATOM 6425 N N . PRO A 1 1007 ? 205.064 -11.106 36.069 1.00 55.67 1039 PRO A N 1
ATOM 6426 C CA . PRO A 1 1007 ? 203.621 -10.932 36.362 1.00 55.94 1039 PRO A CA 1
ATOM 6427 C C . PRO A 1 1007 ? 202.712 -11.394 35.233 1.00 59.89 1039 PRO A C 1
ATOM 6428 O O . PRO A 1 1007 ? 203.058 -11.223 34.065 1.00 60.25 1039 PRO A O 1
ATOM 6432 N N . LEU A 1 1008 ? 201.579 -12.007 35.583 1.00 57.17 1040 LEU A N 1
ATOM 6433 C CA . LEU A 1 1008 ? 200.616 -12.588 34.625 1.00 57.72 1040 LEU A CA 1
ATOM 6434 C C . LEU A 1 1008 ? 200.062 -11.616 33.585 1.00 64.37 1040 LEU A C 1
ATOM 6435 O O . LEU A 1 1008 ? 199.561 -10.545 33.939 1.00 64.41 1040 LEU A O 1
ATOM 6440 N N . LYS A 1 1009 ? 200.157 -12.008 32.297 1.00 62.40 1041 LYS A N 1
ATOM 6441 C CA . LYS A 1 1009 ? 199.638 -11.262 31.142 1.00 62.96 1041 LYS A CA 1
ATOM 6442 C C . LYS A 1 1009 ? 199.056 -12.253 30.132 1.00 67.03 1041 LYS A C 1
ATOM 6443 O O . LYS A 1 1009 ? 199.643 -13.313 29.892 1.00 66.85 1041 LYS A O 1
ATOM 6449 N N . ASP A 1 1010 ? 197.912 -11.907 29.537 1.00 63.49 1042 ASP A N 1
ATOM 6450 C CA . ASP A 1 1010 ? 197.298 -12.745 28.513 1.00 63.38 1042 ASP A CA 1
ATOM 6451 C C . ASP A 1 1010 ? 197.352 -12.048 27.171 1.00 68.12 1042 ASP A C 1
ATOM 6452 O O . ASP A 1 1010 ? 197.204 -10.828 27.110 1.00 67.46 1042 ASP A O 1
ATOM 6457 N N . ARG A 1 1011 ? 197.554 -12.829 26.099 1.00 65.75 1043 ARG A N 1
ATOM 6458 C CA . ARG A 1 1011 ? 197.529 -12.342 24.727 1.00 66.01 1043 ARG A CA 1
ATOM 6459 C C . ARG A 1 1011 ? 196.094 -12.630 24.267 1.00 68.25 1043 ARG A C 1
ATOM 6460 O O . ARG A 1 1011 ? 195.748 -13.780 24.018 1.00 69.40 1043 ARG A O 1
ATOM 6468 N N . GLY A 1 1012 ? 195.242 -11.613 24.314 1.00 61.77 1044 GLY A N 1
ATOM 6469 C CA . GLY A 1 1012 ? 193.821 -11.743 24.003 1.00 60.20 1044 GLY A CA 1
ATOM 6470 C C . GLY A 1 1012 ? 192.943 -11.123 25.075 1.00 60.58 1044 GLY A C 1
ATOM 6471 O O . GLY A 1 1012 ? 193.457 -10.623 26.083 1.00 60.24 1044 GLY A O 1
ATOM 6472 N N . LEU A 1 1013 ? 191.610 -11.175 24.887 1.00 54.48 1045 LEU A N 1
ATOM 6473 C CA . LEU A 1 1013 ? 190.656 -10.534 25.799 1.00 53.23 1045 LEU A CA 1
ATOM 6474 C C . LEU A 1 1013 ? 190.175 -11.368 26.982 1.00 52.59 1045 LEU A C 1
ATOM 6475 O O . LEU A 1 1013 ? 189.619 -10.785 27.912 1.00 52.59 1045 LEU A O 1
ATOM 6480 N N . ALA A 1 1014 ? 190.330 -12.704 26.942 1.00 46.08 1046 ALA A N 1
ATOM 6481 C CA . ALA A 1 1014 ? 189.847 -13.594 28.001 1.00 44.78 1046 ALA A CA 1
ATOM 6482 C C . ALA A 1 1014 ? 190.514 -13.367 29.379 1.00 48.39 1046 ALA A C 1
ATOM 6483 O O . ALA A 1 1014 ? 189.808 -13.350 30.398 1.00 49.84 1046 ALA A O 1
ATOM 6485 N N . GLY A 1 1015 ? 191.832 -13.154 29.386 1.00 40.64 1047 GLY A N 1
ATOM 6486 C CA . GLY A 1 1015 ? 192.610 -12.916 30.597 1.00 39.76 1047 GLY A CA 1
ATOM 6487 C C . GLY A 1 1015 ? 193.093 -14.199 31.239 1.00 42.59 1047 GLY A C 1
ATOM 6488 O O . GLY A 1 1015 ? 192.420 -15.230 31.144 1.00 42.86 1047 GLY A O 1
ATOM 6489 N N . VAL A 1 1016 ? 194.256 -14.149 31.891 1.00 37.82 1048 VAL A N 1
ATOM 6490 C CA . VAL A 1 1016 ? 194.859 -15.289 32.588 1.00 36.94 1048 VAL A CA 1
ATOM 6491 C C . VAL A 1 1016 ? 194.029 -15.603 33.830 1.00 39.03 1048 VAL A C 1
ATOM 6492 O O . VAL A 1 1016 ? 193.754 -14.698 34.622 1.00 38.52 1048 VAL A O 1
ATOM 6496 N N . ARG A 1 1017 ? 193.644 -16.876 34.015 1.00 34.40 1049 ARG A N 1
ATOM 6497 C CA . ARG A 1 1017 ? 192.914 -17.254 35.220 1.00 34.48 1049 ARG A CA 1
ATOM 6498 C C . ARG A 1 1017 ? 193.819 -17.849 36.309 1.00 40.67 1049 ARG A C 1
ATOM 6499 O O . ARG A 1 1017 ? 193.610 -17.587 37.495 1.00 40.90 1049 ARG A O 1
ATOM 6507 N N . LYS A 1 1018 ? 194.810 -18.655 35.901 1.00 36.86 1050 LYS A N 1
ATOM 6508 C CA . LYS A 1 1018 ? 195.663 -19.386 36.824 1.00 36.22 1050 LYS A CA 1
ATOM 6509 C C . LYS A 1 1018 ? 197.032 -19.680 36.229 1.00 37.78 1050 LYS A C 1
ATOM 6510 O O . LYS A 1 1018 ? 197.155 -19.994 35.045 1.00 36.75 1050 LYS A O 1
ATOM 6516 N N . ASP A 1 1019 ? 198.051 -19.609 37.072 1.00 34.38 1051 ASP A N 1
ATOM 6517 C CA . ASP A 1 1019 ? 199.389 -20.053 36.736 1.00 34.16 1051 ASP A CA 1
ATOM 6518 C C . ASP A 1 1019 ? 199.763 -21.138 37.743 1.00 37.26 1051 ASP A C 1
ATOM 6519 O O . ASP A 1 1019 ? 199.223 -21.153 38.856 1.00 36.79 1051 ASP A O 1
ATOM 6524 N N . SER A 1 1020 ? 200.562 -22.116 37.317 1.00 33.57 1052 SER A N 1
ATOM 6525 C CA . SER A 1 1020 ? 200.914 -23.251 38.168 1.00 32.92 1052 SER A CA 1
ATOM 6526 C C . SER A 1 1020 ? 202.255 -23.844 37.798 1.00 35.28 1052 SER A C 1
ATOM 6527 O O . SER A 1 1020 ? 202.816 -23.522 36.747 1.00 34.93 1052 SER A O 1
ATOM 6530 N N . VAL A 1 1021 ? 202.793 -24.693 38.682 1.00 31.02 1053 VAL A N 1
ATOM 6531 C CA . VAL A 1 1021 ? 204.071 -25.352 38.458 1.00 29.85 1053 VAL A CA 1
ATOM 6532 C C . VAL A 1 1021 ? 203.883 -26.809 38.825 1.00 35.20 1053 VAL A C 1
ATOM 6533 O O . VAL A 1 1021 ? 203.325 -27.104 39.881 1.00 35.49 1053 VAL A O 1
ATOM 6537 N N . PHE A 1 1022 ? 204.339 -27.720 37.957 1.00 31.95 1054 PHE A N 1
ATOM 6538 C CA . PHE A 1 1022 ? 204.287 -29.150 38.220 1.00 31.08 1054 PHE A CA 1
ATOM 6539 C C . PHE A 1 1022 ? 205.531 -29.890 37.692 1.00 35.76 1054 PHE A C 1
ATOM 6540 O O . PHE A 1 1022 ? 206.218 -29.402 36.788 1.00 34.75 1054 PHE A O 1
ATOM 6548 N N . TYR A 1 1023 ? 205.797 -31.075 38.259 1.00 32.40 1055 TYR A N 1
ATOM 6549 C CA . TYR A 1 1023 ? 206.793 -32.022 37.768 1.00 32.82 1055 TYR A CA 1
ATOM 6550 C C . TYR A 1 1023 ? 206.047 -33.367 37.500 1.00 37.48 1055 TYR A C 1
ATOM 6551 O O . TYR A 1 1023 ? 204.878 -33.510 37.880 1.00 32.09 1055 TYR A O 1
ATOM 6560 N N . LEU A 1 1024 ? 206.699 -34.328 36.821 1.00 39.31 1056 LEU A N 1
ATOM 6561 C CA . LEU A 1 1024 ? 206.034 -35.607 36.539 1.00 40.68 1056 LEU A CA 1
ATOM 6562 C C . LEU A 1 1024 ? 206.469 -36.715 37.482 1.00 44.60 1056 LEU A C 1
ATOM 6563 O O . LEU A 1 1024 ? 207.646 -37.088 37.515 1.00 41.74 1056 LEU A O 1
ATOM 6568 N N . GLU A 1 1025 ? 205.494 -37.249 38.242 1.00 43.99 1057 GLU A N 1
ATOM 6569 C CA . GLU A 1 1025 ? 205.722 -38.323 39.193 1.00 44.88 1057 GLU A CA 1
ATOM 6570 C C . GLU A 1 1025 ? 205.836 -39.649 38.427 1.00 50.43 1057 GLU A C 1
ATOM 6571 O O . GLU A 1 1025 ? 204.871 -40.064 37.798 1.00 49.69 1057 GLU A O 1
ATOM 6577 N N . ARG A 1 1026 ? 207.021 -40.285 38.442 1.00 49.02 1058 ARG A N 1
ATOM 6578 C CA . ARG A 1 1026 ? 207.243 -41.565 37.756 1.00 49.27 1058 ARG A CA 1
ATOM 6579 C C . ARG A 1 1026 ? 206.694 -42.720 38.586 1.00 54.20 1058 ARG A C 1
ATOM 6580 O O . ARG A 1 1026 ? 207.246 -43.042 39.637 1.00 53.51 1058 ARG A O 1
ATOM 6588 N N . LYS A 1 1027 ? 205.582 -43.302 38.131 1.00 51.51 1059 LYS A N 1
ATOM 6589 C CA . LYS A 1 1027 ? 204.930 -44.428 38.782 1.00 52.57 1059 LYS A CA 1
ATOM 6590 C C . LYS A 1 1027 ? 204.894 -45.584 37.799 1.00 59.46 1059 LYS A C 1
ATOM 6591 O O . LYS A 1 1027 ? 204.520 -45.382 36.642 1.00 59.51 1059 LYS A O 1
ATOM 6597 N N . ASP A 1 1028 ? 205.352 -46.783 38.244 1.00 58.09 1060 ASP A N 1
ATOM 6598 C CA . ASP A 1 1028 ? 205.487 -48.012 37.446 1.00 58.27 1060 ASP A CA 1
ATOM 6599 C C . ASP A 1 1028 ? 206.430 -47.790 36.237 1.00 60.69 1060 ASP A C 1
ATOM 6600 O O . ASP A 1 1028 ? 206.208 -48.320 35.144 1.00 60.35 1060 ASP A O 1
ATOM 6605 N N . ASN A 1 1029 ? 207.479 -46.974 36.468 1.00 55.91 1061 ASN A N 1
ATOM 6606 C CA . ASN A 1 1029 ? 208.521 -46.558 35.527 1.00 56.00 1061 ASN A CA 1
ATOM 6607 C C . ASN A 1 1029 ? 208.004 -45.689 34.350 1.00 59.80 1061 ASN A C 1
ATOM 6608 O O . ASN A 1 1029 ? 208.725 -45.501 33.357 1.00 60.24 1061 ASN A O 1
ATOM 6613 N N . LYS A 1 1030 ? 206.807 -45.083 34.499 1.00 54.32 1062 LYS A N 1
ATOM 6614 C CA . LYS A 1 1030 ? 206.249 -44.206 33.469 1.00 53.54 1062 LYS A CA 1
ATOM 6615 C C . LYS A 1 1030 ? 205.755 -42.855 34.034 1.00 55.05 1062 LYS A C 1
ATOM 6616 O O . LYS A 1 1030 ? 205.201 -42.825 35.133 1.00 55.14 1062 LYS A O 1
ATOM 6622 N N . PRO A 1 1031 ? 205.929 -41.731 33.299 1.00 49.47 1063 PRO A N 1
ATOM 6623 C CA . PRO A 1 1031 ? 205.453 -40.435 33.819 1.00 48.61 1063 PRO A CA 1
ATOM 6624 C C . PRO A 1 1031 ? 203.948 -40.202 33.661 1.00 49.83 1063 PRO A C 1
ATOM 6625 O O . PRO A 1 1031 ? 203.471 -39.103 33.957 1.00 49.54 1063 PRO A O 1
ATOM 6629 N N . TYR A 1 1032 ? 203.206 -41.233 33.208 1.00 44.23 1064 TYR A N 1
ATOM 6630 C CA . TYR A 1 1032 ? 201.764 -41.204 32.988 1.00 43.56 1064 TYR A CA 1
ATOM 6631 C C . TYR A 1 1032 ? 201.054 -42.461 33.502 1.00 48.65 1064 TYR A C 1
ATOM 6632 O O . TYR A 1 1032 ? 201.697 -43.486 33.734 1.00 49.18 1064 TYR A O 1
ATOM 6641 N N . THR A 1 1033 ? 199.718 -42.379 33.647 1.00 45.48 1065 THR A N 1
ATOM 6642 C CA . THR A 1 1033 ? 198.842 -43.464 34.079 1.00 45.54 1065 THR A CA 1
ATOM 6643 C C . THR A 1 1033 ? 197.831 -43.780 32.962 1.00 49.24 1065 THR A C 1
ATOM 6644 O O . THR A 1 1033 ? 197.149 -42.882 32.464 1.00 49.18 1065 THR A O 1
ATOM 6648 N N . VAL A 1 1034 ? 197.775 -45.060 32.561 1.00 45.40 1066 VAL A N 1
ATOM 6649 C CA . VAL A 1 1034 ? 196.844 -45.596 31.565 1.00 45.03 1066 VAL A CA 1
ATOM 6650 C C . VAL A 1 1034 ? 195.718 -46.286 32.357 1.00 48.66 1066 VAL A C 1
ATOM 6651 O O . VAL A 1 1034 ? 195.975 -47.275 33.047 1.00 49.23 1066 VAL A O 1
ATOM 6655 N N . THR A 1 1035 ? 194.519 -45.692 32.337 1.00 44.65 1067 THR A N 1
ATOM 6656 C CA . THR A 1 1035 ? 193.315 -46.172 33.016 1.00 45.61 1067 THR A CA 1
ATOM 6657 C C . THR A 1 1035 ? 192.406 -46.881 31.993 1.00 52.67 1067 THR A C 1
ATOM 6658 O O . THR A 1 1035 ? 192.038 -46.294 30.970 1.00 51.77 1067 THR A O 1
ATOM 6662 N N . ILE A 1 1036 ? 192.046 -48.139 32.290 1.00 51.80 1068 ILE A N 1
ATOM 6663 C CA . ILE A 1 1036 ? 191.174 -48.961 31.454 1.00 52.88 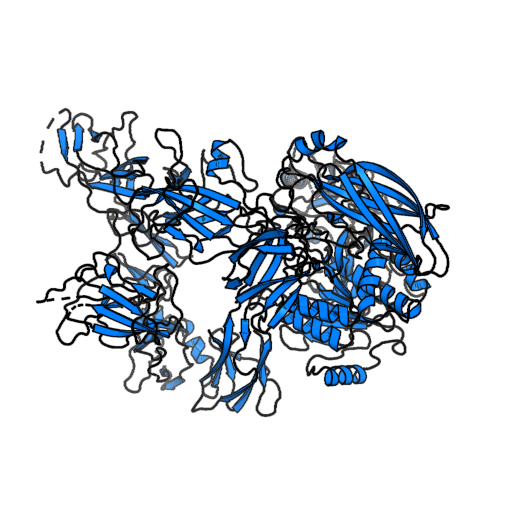1068 ILE A CA 1
ATOM 6664 C C . ILE A 1 1036 ? 189.773 -49.100 32.099 1.00 62.72 1068 ILE A C 1
ATOM 6665 O O . ILE A 1 1036 ? 189.618 -49.852 33.067 1.00 63.22 1068 ILE A O 1
ATOM 6670 N N . ASN A 1 1037 ? 188.772 -48.351 31.575 1.00 61.77 1069 ASN A N 1
ATOM 6671 C CA . ASN A 1 1037 ? 187.387 -48.389 32.055 1.00 63.07 1069 ASN A CA 1
ATOM 6672 C C . ASN A 1 1037 ? 186.635 -49.504 31.313 1.00 71.01 1069 ASN A C 1
ATOM 6673 O O . ASN A 1 1037 ? 186.122 -49.276 30.214 1.00 71.18 1069 ASN A O 1
ATOM 6678 N N . ASP A 1 1038 ? 186.597 -50.711 31.905 1.00 69.97 1070 ASP A N 1
ATOM 6679 C CA . ASP A 1 1038 ? 185.966 -51.892 31.308 1.00 71.07 1070 ASP A CA 1
ATOM 6680 C C . ASP A 1 1038 ? 184.446 -51.745 31.070 1.00 77.34 1070 ASP A C 1
ATOM 6681 O O . ASP A 1 1038 ? 183.932 -52.332 30.117 1.00 76.96 1070 ASP A O 1
ATOM 6686 N N . SER A 1 1039 ? 183.744 -50.948 31.908 1.00 75.62 1071 SER A N 1
ATOM 6687 C CA . SER A 1 1039 ? 182.299 -50.701 31.780 1.00 76.20 1071 SER A CA 1
ATOM 6688 C C . SER A 1 1039 ? 181.934 -49.956 30.487 1.00 80.43 1071 SER A C 1
ATOM 6689 O O . SER A 1 1039 ? 180.950 -50.320 29.836 1.00 80.68 1071 SER A O 1
ATOM 6692 N N . TYR A 1 1040 ? 182.721 -48.930 30.107 1.00 76.32 1072 TYR A N 1
ATOM 6693 C CA . TYR A 1 1040 ? 182.476 -48.201 28.862 1.00 75.84 1072 TYR A CA 1
ATOM 6694 C C . TYR A 1 1040 ? 183.400 -48.698 27.731 1.00 77.59 1072 TYR A C 1
ATOM 6695 O O . TYR A 1 1040 ? 183.281 -48.230 26.596 1.00 77.39 1072 TYR A O 1
ATOM 6704 N N . LYS A 1 1041 ? 184.272 -49.705 28.031 1.00 72.18 1073 LYS A N 1
ATOM 6705 C CA . LYS A 1 1041 ? 185.262 -50.305 27.106 1.00 70.51 1073 LYS A CA 1
ATOM 6706 C C . LYS A 1 1041 ? 186.156 -49.182 26.502 1.00 68.92 1073 LYS A C 1
ATOM 6707 O O . LYS A 1 1041 ? 186.397 -49.130 25.291 1.00 67.69 1073 LYS A O 1
ATOM 6713 N N . TYR A 1 1042 ? 186.613 -48.271 27.391 1.00 61.58 1074 TYR A N 1
ATOM 6714 C CA . TYR A 1 1042 ? 187.366 -47.049 27.101 1.00 59.56 1074 TYR A CA 1
ATOM 6715 C C . TYR A 1 1042 ? 188.728 -47.019 27.780 1.00 56.98 1074 TYR A C 1
ATOM 6716 O O . TYR A 1 1042 ? 188.858 -47.494 28.908 1.00 56.26 1074 TYR A O 1
ATOM 6725 N N . VAL A 1 1043 ? 189.724 -46.394 27.124 1.00 49.13 1075 VAL A N 1
ATOM 6726 C CA . VAL A 1 1043 ? 191.081 -46.231 27.665 1.00 46.81 1075 VAL A CA 1
ATOM 6727 C C . VAL A 1 1043 ? 191.366 -44.742 27.779 1.00 47.37 1075 VAL A C 1
ATOM 6728 O O . VAL A 1 1043 ? 191.108 -43.980 26.840 1.00 45.91 1075 VAL A O 1
ATOM 6732 N N . SER A 1 1044 ? 191.883 -44.340 28.947 1.00 41.98 1076 SER A N 1
ATOM 6733 C CA . SER A 1 1044 ? 192.259 -42.974 29.286 1.00 41.37 1076 SER A CA 1
ATOM 6734 C C . SER A 1 1044 ? 193.746 -42.960 29.623 1.00 43.85 1076 SER A C 1
ATOM 6735 O O . SER A 1 1044 ? 194.222 -43.892 30.263 1.00 42.23 1076 SER A O 1
ATOM 6738 N N . VAL A 1 1045 ? 194.488 -41.939 29.162 1.00 40.85 1077 VAL A N 1
ATOM 6739 C CA . VAL A 1 1045 ? 195.915 -41.781 29.480 1.00 40.95 1077 VAL A CA 1
ATOM 6740 C C . VAL A 1 1045 ? 196.132 -40.373 30.057 1.00 46.19 1077 VAL A C 1
ATOM 6741 O O . VAL A 1 1045 ? 195.699 -39.383 29.458 1.00 47.03 1077 VAL A O 1
ATOM 6745 N N . GLU A 1 1046 ? 196.761 -40.290 31.239 1.00 42.92 1078 GLU A N 1
ATOM 6746 C CA . GLU A 1 1046 ? 196.974 -39.007 31.899 1.00 42.68 1078 GLU A CA 1
ATOM 6747 C C . GLU A 1 1046 ? 198.360 -38.866 32.482 1.00 42.87 1078 GLU A C 1
ATOM 6748 O O . GLU A 1 1046 ? 198.870 -39.806 33.088 1.00 39.86 1078 GLU A O 1
ATOM 6754 N N . ASP A 1 1047 ? 198.933 -37.650 32.357 1.00 38.61 1079 ASP A N 1
ATOM 6755 C CA . ASP A 1 1047 ? 200.195 -37.249 32.975 1.00 38.06 1079 ASP A CA 1
ATOM 6756 C C . ASP A 1 1047 ? 200.053 -37.358 34.487 1.00 40.21 1079 ASP A C 1
ATOM 6757 O O . ASP A 1 1047 ? 198.994 -37.016 35.035 1.00 38.80 1079 ASP A O 1
ATOM 6762 N N . ASN A 1 1048 ? 201.136 -37.764 35.166 1.00 37.20 1080 ASN A N 1
ATOM 6763 C CA . ASN A 1 1048 ? 201.159 -37.840 36.621 1.00 36.36 1080 ASN A CA 1
ATOM 6764 C C . ASN A 1 1048 ? 201.650 -36.485 37.100 1.00 40.29 1080 ASN A C 1
ATOM 6765 O O . ASN A 1 1048 ? 202.795 -36.368 37.523 1.00 41.64 1080 ASN A O 1
ATOM 6770 N N . LYS A 1 1049 ? 200.806 -35.444 36.978 1.00 36.37 1081 LYS A N 1
ATOM 6771 C CA . LYS A 1 1049 ? 201.179 -34.073 37.371 1.00 35.17 1081 LYS A CA 1
ATOM 6772 C C . LYS A 1 1049 ? 201.126 -33.896 38.879 1.00 39.50 1081 LYS A C 1
ATOM 6773 O O . LYS A 1 1049 ? 200.077 -34.104 39.498 1.00 41.17 1081 LYS A O 1
ATOM 6779 N N . THR A 1 1050 ? 202.249 -33.473 39.453 1.00 33.63 1082 THR A N 1
ATOM 6780 C CA . THR A 1 1050 ? 202.402 -33.180 40.868 1.00 32.36 1082 THR A CA 1
ATOM 6781 C C . THR A 1 1050 ? 202.689 -31.681 40.980 1.00 34.89 1082 THR A C 1
ATOM 6782 O O . THR A 1 1050 ? 203.769 -31.201 40.603 1.00 33.41 1082 THR A O 1
ATOM 6786 N N . PHE A 1 1051 ? 201.702 -30.949 41.488 1.00 30.99 1083 PHE A N 1
ATOM 6787 C CA . PHE A 1 1051 ? 201.756 -29.502 41.599 1.00 31.18 1083 PHE A CA 1
ATOM 6788 C C . PHE A 1 1051 ? 202.536 -28.979 42.792 1.00 38.02 1083 PHE A C 1
ATOM 6789 O O . PHE A 1 1051 ? 202.594 -29.621 43.831 1.00 39.27 1083 PHE A O 1
ATOM 6797 N N . VAL A 1 1052 ? 203.183 -27.820 42.600 1.00 35.52 1084 VAL A N 1
ATOM 6798 C CA . VAL A 1 1052 ? 203.965 -27.086 43.606 1.00 34.57 1084 VAL A CA 1
ATOM 6799 C C . VAL A 1 1052 ? 203.097 -25.868 44.021 1.00 40.12 1084 VAL A C 1
ATOM 6800 O O . VAL A 1 1052 ? 202.579 -25.141 43.162 1.00 38.14 1084 VAL A O 1
ATOM 6804 N N . GLU A 1 1053 ? 202.905 -25.692 45.337 1.00 39.29 1085 GLU A N 1
ATOM 6805 C CA . GLU A 1 1053 ? 202.095 -24.632 45.937 1.00 39.60 1085 GLU A CA 1
ATOM 6806 C C . GLU A 1 1053 ? 202.525 -23.251 45.474 1.00 43.05 1085 GLU A C 1
ATOM 6807 O O . GLU A 1 1053 ? 203.716 -22.960 45.510 1.00 41.99 1085 GLU A O 1
ATOM 6813 N N . ARG A 1 1054 ? 201.553 -22.406 45.061 1.00 39.12 1086 ARG A N 1
ATOM 6814 C CA . ARG A 1 1054 ? 201.779 -21.005 44.703 1.00 38.86 1086 ARG A CA 1
ATOM 6815 C C . ARG A 1 1054 ? 201.807 -20.193 46.009 1.00 43.07 1086 ARG A C 1
ATOM 6816 O O . ARG A 1 1054 ? 200.900 -20.326 46.832 1.00 44.26 1086 ARG A O 1
ATOM 6824 N N . GLN A 1 1055 ? 202.841 -19.380 46.207 1.00 38.50 1087 GLN A N 1
ATOM 6825 C CA . GLN A 1 1055 ? 202.944 -18.521 47.382 1.00 39.11 1087 GLN A CA 1
ATOM 6826 C C . GLN A 1 1055 ? 202.090 -17.252 47.182 1.00 47.40 1087 GLN A C 1
ATOM 6827 O O . GLN A 1 1055 ? 201.731 -16.918 46.047 1.00 46.95 1087 GLN A O 1
ATOM 6833 N N . ALA A 1 1056 ? 201.759 -16.551 48.284 1.00 46.01 1088 ALA A N 1
ATOM 6834 C CA . ALA A 1 1056 ? 200.949 -15.331 48.257 1.00 46.50 1088 ALA A CA 1
ATOM 6835 C C . ALA A 1 1056 ? 201.492 -14.269 47.288 1.00 50.53 1088 ALA A C 1
ATOM 6836 O O . ALA A 1 1056 ? 200.700 -13.604 46.615 1.00 51.66 1088 ALA A O 1
ATOM 6838 N N . ASP A 1 1057 ? 202.826 -14.173 47.152 1.00 45.54 1089 ASP A N 1
ATOM 6839 C CA . ASP A 1 1057 ? 203.474 -13.238 46.232 1.00 45.26 1089 ASP A CA 1
ATOM 6840 C C . ASP A 1 1057 ? 203.603 -13.771 44.786 1.00 47.12 1089 ASP A C 1
ATOM 6841 O O . ASP A 1 1057 ? 204.258 -13.117 43.969 1.00 48.21 1089 ASP A O 1
ATOM 6846 N N . GLY A 1 1058 ? 203.010 -14.946 44.497 1.00 39.62 1090 GLY A N 1
ATOM 6847 C CA . GLY A 1 1058 ? 203.017 -15.557 43.165 1.00 38.52 1090 GLY A CA 1
ATOM 6848 C C . GLY A 1 1058 ? 204.259 -16.341 42.783 1.00 41.27 1090 GLY A C 1
ATOM 6849 O O . GLY A 1 1058 ? 204.449 -16.666 41.605 1.00 39.90 1090 GLY A O 1
ATOM 6850 N N . SER A 1 1059 ? 205.124 -16.647 43.773 1.00 36.73 1091 SER A N 1
ATOM 6851 C CA . SER A 1 1059 ? 206.337 -17.435 43.567 1.00 35.84 1091 SER A CA 1
ATOM 6852 C C . SER A 1 1059 ? 206.078 -18.899 43.964 1.00 38.43 1091 SER A C 1
ATOM 6853 O O . SER A 1 1059 ? 205.046 -19.206 44.554 1.00 37.44 1091 SER A O 1
ATOM 6856 N N . PHE A 1 1060 ? 206.990 -19.800 43.611 1.00 34.78 1092 PHE A N 1
ATOM 6857 C CA . PHE A 1 1060 ? 206.854 -21.238 43.902 1.00 33.58 1092 PHE A CA 1
ATOM 6858 C C . PHE A 1 1060 ? 208.171 -21.714 44.460 1.00 36.71 1092 PHE A C 1
ATOM 6859 O O . PHE A 1 1060 ? 209.209 -21.316 43.935 1.00 33.04 1092 PHE A O 1
ATOM 6867 N N . ILE A 1 1061 ? 208.149 -22.553 45.519 1.00 36.99 1093 ILE A N 1
ATOM 6868 C CA . ILE A 1 1061 ? 209.383 -23.131 46.113 1.00 37.97 1093 ILE A CA 1
ATOM 6869 C C . ILE A 1 1061 ? 209.520 -24.524 45.489 1.00 43.79 1093 ILE A C 1
ATOM 6870 O O . ILE A 1 1061 ? 208.700 -25.414 45.753 1.00 42.39 1093 ILE A O 1
ATOM 6875 N N . LEU A 1 1062 ? 210.471 -24.660 44.567 1.00 41.61 1094 LEU A N 1
ATOM 6876 C CA . LEU A 1 1062 ? 210.654 -25.933 43.827 1.00 40.64 1094 LEU A CA 1
ATOM 6877 C C . LEU A 1 1062 ? 211.267 -26.996 44.740 1.00 43.73 1094 LEU A C 1
ATOM 6878 O O . LEU A 1 1062 ? 212.270 -26.701 45.396 1.00 43.32 1094 LEU A O 1
ATOM 6883 N N . PRO A 1 1063 ? 210.691 -28.212 44.821 1.00 41.27 1095 PRO A N 1
ATOM 6884 C CA . PRO A 1 1063 ? 211.258 -29.271 45.642 1.00 41.86 1095 PRO A CA 1
ATOM 6885 C C . PRO A 1 1063 ? 212.258 -30.042 44.771 1.00 48.09 1095 PRO A C 1
ATOM 6886 O O . PRO A 1 1063 ? 211.868 -30.970 44.102 1.00 49.63 1095 PRO A O 1
ATOM 6890 N N . LEU A 1 1064 ? 213.536 -29.665 44.862 1.00 45.61 1096 LEU A N 1
ATOM 6891 C CA . LEU A 1 1064 ? 214.639 -30.267 44.062 1.00 46.29 1096 LEU A CA 1
ATOM 6892 C C . LEU A 1 1064 ? 214.915 -31.727 44.453 1.00 51.79 1096 LEU A C 1
ATOM 6893 O O . LEU A 1 1064 ? 215.581 -32.407 43.669 1.00 52.08 1096 LEU A O 1
ATOM 6898 N N . ASP A 1 1065 ? 214.543 -32.145 45.664 1.00 48.43 1097 ASP A N 1
ATOM 6899 C CA . ASP A 1 1065 ? 214.681 -33.568 46.067 1.00 48.29 1097 ASP A CA 1
ATOM 6900 C C . ASP A 1 1065 ? 213.760 -34.438 45.193 1.00 51.21 1097 ASP A C 1
ATOM 6901 O O . ASP A 1 1065 ? 214.162 -35.561 44.860 1.00 51.64 1097 ASP A O 1
ATOM 6906 N N . LYS A 1 1066 ? 212.546 -33.952 44.903 1.00 45.68 1098 LYS A N 1
ATOM 6907 C CA . LYS A 1 1066 ? 211.516 -34.648 44.079 1.00 44.48 1098 LYS A CA 1
ATOM 6908 C C . LYS A 1 1066 ? 211.893 -34.752 42.595 1.00 48.34 1098 LYS A C 1
ATOM 6909 O O . LYS A 1 1066 ? 211.632 -35.805 42.004 1.00 49.40 1098 LYS A O 1
ATOM 6915 N N . ALA A 1 1067 ? 212.452 -33.693 42.009 1.00 42.97 1099 ALA A N 1
ATOM 6916 C CA . ALA A 1 1067 ? 212.803 -33.711 40.570 1.00 41.99 1099 ALA A CA 1
ATOM 6917 C C . ALA A 1 1067 ? 213.874 -32.656 40.297 1.00 44.90 1099 ALA A C 1
ATOM 6918 O O . ALA A 1 1067 ? 214.033 -31.768 41.135 1.00 43.40 1099 ALA A O 1
ATOM 6920 N N . LYS A 1 1068 ? 214.549 -32.726 39.149 1.00 41.63 1100 LYS A N 1
ATOM 6921 C CA . LYS A 1 1068 ? 215.600 -31.747 38.911 1.00 42.07 1100 LYS A CA 1
ATOM 6922 C C . LYS A 1 1068 ? 214.973 -30.469 38.347 1.00 46.62 1100 LYS A C 1
ATOM 6923 O O . LYS A 1 1068 ? 213.865 -30.543 37.820 1.00 46.44 1100 LYS A O 1
ATOM 6929 N N . LEU A 1 1069 ? 215.640 -29.322 38.508 1.00 42.77 1101 LEU A N 1
ATOM 6930 C CA . LEU A 1 1069 ? 215.125 -27.993 38.068 1.00 42.50 1101 LEU A CA 1
ATOM 6931 C C . LEU A 1 1069 ? 214.527 -28.053 36.655 1.00 49.33 1101 LEU A C 1
ATOM 6932 O O . LEU A 1 1069 ? 213.427 -27.523 36.458 1.00 49.75 1101 LEU A O 1
ATOM 6937 N N . GLY A 1 1070 ? 215.245 -28.688 35.729 1.00 47.10 1102 GLY A N 1
ATOM 6938 C CA . GLY A 1 1070 ? 214.870 -28.871 34.330 1.00 46.94 1102 GLY A CA 1
ATOM 6939 C C . GLY A 1 1070 ? 213.665 -29.767 34.081 1.00 50.96 1102 GLY A C 1
ATOM 6940 O O . GLY A 1 1070 ? 213.160 -29.826 32.957 1.00 50.14 1102 GLY A O 1
ATOM 6941 N N . ASP A 1 1071 ? 213.193 -30.479 35.115 1.00 47.26 1103 ASP A N 1
ATOM 6942 C CA . ASP A 1 1071 ? 212.027 -31.353 35.021 1.00 45.85 1103 ASP A CA 1
ATOM 6943 C C . ASP A 1 1071 ? 210.745 -30.667 35.495 1.00 44.61 1103 ASP A C 1
ATOM 6944 O O . ASP A 1 1071 ? 209.727 -31.333 35.615 1.00 43.57 1103 ASP A O 1
ATOM 6949 N N . PHE A 1 1072 ? 210.809 -29.353 35.720 1.00 38.43 1104 PHE A N 1
ATOM 6950 C CA . PHE A 1 1072 ? 209.616 -28.593 36.172 1.00 36.06 1104 PHE A CA 1
ATOM 6951 C C . PHE A 1 1072 ? 208.972 -27.881 34.980 1.00 36.84 1104 PHE A C 1
ATOM 6952 O O . PHE A 1 1072 ? 209.692 -27.457 34.069 1.00 34.91 1104 PHE A O 1
ATOM 6960 N N . TYR A 1 1073 ? 207.641 -27.794 34.995 1.00 32.74 1105 TYR A N 1
ATOM 6961 C CA . TYR A 1 1073 ? 206.867 -27.129 33.955 1.00 32.44 1105 TYR A CA 1
ATOM 6962 C C . TYR A 1 1073 ? 206.142 -25.958 34.560 1.00 37.48 1105 TYR A C 1
ATOM 6963 O O . TYR A 1 1073 ? 205.686 -26.040 35.705 1.00 37.61 1105 TYR A O 1
ATOM 6972 N N . TYR A 1 1074 ? 206.051 -24.864 33.798 1.00 31.36 1106 TYR A N 1
ATOM 6973 C CA . TYR A 1 1074 ? 205.331 -23.688 34.221 1.00 30.47 1106 TYR A CA 1
ATOM 6974 C C . TYR A 1 1074 ? 204.219 -23.528 33.224 1.00 33.44 1106 TYR A C 1
ATOM 6975 O O . TYR A 1 1074 ? 204.455 -23.531 32.016 1.00 31.28 1106 TYR A O 1
ATOM 6984 N N . MET A 1 1075 ? 202.988 -23.517 33.739 1.00 32.21 1107 MET A N 1
ATOM 6985 C CA . MET A 1 1075 ? 201.765 -23.501 32.961 1.00 32.73 1107 MET A CA 1
ATOM 6986 C C . MET A 1 1075 ? 200.935 -22.247 33.228 1.00 36.69 1107 MET A C 1
ATOM 6987 O O . MET A 1 1075 ? 200.821 -21.808 34.367 1.00 36.59 1107 MET A O 1
ATOM 6992 N N . VAL A 1 1076 ? 200.407 -21.633 32.166 1.00 33.75 1108 VAL A N 1
ATOM 6993 C CA . VAL A 1 1076 ? 199.569 -20.433 32.278 1.00 33.81 1108 VAL A CA 1
ATOM 6994 C C . VAL A 1 1076 ? 198.315 -20.672 31.433 1.00 36.48 1108 VAL A C 1
ATOM 6995 O O . VAL A 1 1076 ? 198.414 -21.012 30.251 1.00 34.84 1108 VAL A O 1
ATOM 6999 N N . GLU A 1 1077 ? 197.145 -20.540 32.046 1.00 33.64 1109 GLU A N 1
ATOM 7000 C CA . GLU A 1 1077 ? 195.891 -20.770 31.334 1.00 33.19 1109 GLU A CA 1
ATOM 7001 C C . GLU A 1 1077 ? 194.942 -19.599 31.424 1.00 36.35 1109 GLU A C 1
ATOM 7002 O O . GLU A 1 1077 ? 194.796 -18.986 32.480 1.00 34.46 1109 GLU A O 1
ATOM 7008 N N . ASP A 1 1078 ? 194.330 -19.254 30.283 1.00 33.88 1110 ASP A N 1
ATOM 7009 C CA . ASP A 1 1078 ? 193.395 -18.145 30.230 1.00 33.02 1110 ASP A CA 1
ATOM 7010 C C . ASP A 1 1078 ? 191.966 -18.620 30.534 1.00 35.75 1110 ASP A C 1
ATOM 7011 O O . ASP A 1 1078 ? 191.757 -19.814 30.771 1.00 34.52 1110 ASP A O 1
ATOM 7016 N N . PHE A 1 1079 ? 190.996 -17.691 30.546 1.00 32.21 1111 PHE A N 1
ATOM 7017 C CA . PHE A 1 1079 ? 189.595 -17.996 30.808 1.00 31.95 1111 PHE A CA 1
ATOM 7018 C C . PHE A 1 1079 ? 188.871 -18.633 29.606 1.00 35.85 1111 PHE A C 1
ATOM 7019 O O . PHE A 1 1079 ? 187.742 -19.087 29.768 1.00 36.11 1111 PHE A O 1
ATOM 7027 N N . ALA A 1 1080 ? 189.537 -18.719 28.425 1.00 32.19 1112 ALA A N 1
ATOM 7028 C CA . ALA A 1 1080 ? 188.994 -19.281 27.167 1.00 30.83 1112 ALA A CA 1
ATOM 7029 C C . ALA A 1 1080 ? 189.383 -20.734 26.906 1.00 33.29 1112 ALA A C 1
ATOM 7030 O O . ALA A 1 1080 ? 188.922 -21.330 25.926 1.00 31.29 1112 ALA A O 1
ATOM 7032 N N . GLY A 1 1081 ? 190.273 -21.269 27.732 1.00 29.97 1113 GLY A N 1
ATOM 7033 C CA . GLY A 1 1081 ? 190.745 -22.634 27.577 1.00 29.86 1113 GLY A CA 1
ATOM 7034 C C . GLY A 1 1081 ? 192.104 -22.760 26.913 1.00 35.82 1113 GLY A C 1
ATOM 7035 O O . GLY A 1 1081 ? 192.524 -23.882 26.626 1.00 37.40 1113 GLY A O 1
ATOM 7036 N N . ASN A 1 1082 ? 192.823 -21.631 26.682 1.00 30.71 1114 ASN A N 1
ATOM 7037 C CA . ASN A 1 1082 ? 194.152 -21.655 26.042 1.00 30.19 1114 ASN A CA 1
ATOM 7038 C C . ASN A 1 1082 ? 195.229 -21.881 27.082 1.00 35.52 1114 ASN A C 1
ATOM 7039 O O . ASN A 1 1082 ? 195.283 -21.148 28.060 1.00 35.11 1114 ASN A O 1
ATOM 7044 N N . VAL A 1 1083 ? 196.081 -22.907 26.874 1.00 33.15 1115 VAL A N 1
ATOM 7045 C CA . VAL A 1 1083 ? 197.115 -23.338 27.805 1.00 32.99 1115 VAL A CA 1
ATOM 7046 C C . VAL A 1 1083 ? 198.527 -23.202 27.206 1.00 37.84 1115 VAL A C 1
ATOM 7047 O O . VAL A 1 1083 ? 198.830 -23.822 26.182 1.00 37.85 1115 VAL A O 1
ATOM 7051 N N . ALA A 1 1084 ? 199.402 -22.451 27.905 1.00 33.13 1116 ALA A N 1
ATOM 7052 C CA . ALA A 1 1084 ? 200.810 -22.278 27.558 1.00 33.09 1116 ALA A CA 1
ATOM 7053 C C . ALA A 1 1084 ? 201.651 -23.063 28.593 1.00 35.43 1116 ALA A C 1
ATOM 7054 O O . ALA A 1 1084 ? 201.453 -22.867 29.787 1.00 35.72 1116 ALA A O 1
ATOM 7056 N N . ILE A 1 1085 ? 202.541 -23.974 28.151 1.00 31.65 1117 ILE A N 1
ATOM 7057 C CA . ILE A 1 1085 ? 203.388 -24.772 29.048 1.00 31.93 1117 ILE A CA 1
ATOM 7058 C C . ILE A 1 1085 ? 204.843 -24.673 28.631 1.00 40.84 1117 ILE A C 1
ATOM 7059 O O . ILE A 1 1085 ? 205.181 -25.044 27.506 1.00 43.09 1117 ILE A O 1
ATOM 7064 N N . ALA A 1 1086 ? 205.707 -24.227 29.552 1.00 37.23 1118 ALA A N 1
ATOM 7065 C CA . ALA A 1 1086 ? 207.135 -24.146 29.316 1.00 38.30 1118 ALA A CA 1
ATOM 7066 C C . ALA A 1 1086 ? 207.854 -25.188 30.167 1.00 44.00 1118 ALA A C 1
ATOM 7067 O O . ALA A 1 1086 ? 207.680 -25.222 31.385 1.00 44.26 1118 ALA A O 1
ATOM 7069 N N . LYS A 1 1087 ? 208.687 -26.010 29.543 1.00 40.86 1119 LYS A N 1
ATOM 7070 C CA . LYS A 1 1087 ? 209.513 -26.923 30.316 1.00 40.65 1119 LYS A CA 1
ATOM 7071 C C . LYS A 1 1087 ? 210.756 -26.108 30.702 1.00 47.02 1119 LYS A C 1
ATOM 7072 O O . LYS A 1 1087 ? 211.450 -25.593 29.816 1.00 46.68 1119 LYS A O 1
ATOM 7078 N N . LEU A 1 1088 ? 211.001 -25.938 32.019 1.00 45.17 1120 LEU A N 1
ATOM 7079 C CA . LEU A 1 1088 ? 212.185 -25.248 32.545 1.00 46.17 1120 LEU A CA 1
ATOM 7080 C C . LEU A 1 1088 ? 213.270 -26.229 32.156 1.00 54.63 1120 LEU A C 1
ATOM 7081 O O . LEU A 1 1088 ? 213.060 -27.419 32.317 1.00 56.73 1120 LEU A O 1
ATOM 7086 N N . GLY A 1 1089 ? 214.318 -25.802 31.498 1.00 51.31 1121 GLY A N 1
ATOM 7087 C CA . GLY A 1 1089 ? 215.268 -26.807 31.040 1.00 51.72 1121 GLY A CA 1
ATOM 7088 C C . GLY A 1 1089 ? 215.414 -26.785 29.541 1.00 57.17 1121 GLY A C 1
ATOM 7089 O O . GLY A 1 1089 ? 216.444 -27.214 29.016 1.00 58.26 1121 GLY A O 1
ATOM 7090 N N . ASP A 1 1090 ? 214.408 -26.241 28.839 1.00 53.18 1122 ASP A N 1
ATOM 7091 C CA . ASP A 1 1090 ? 214.510 -26.031 27.401 1.00 53.06 1122 ASP A CA 1
ATOM 7092 C C . ASP A 1 1090 ? 215.514 -24.893 27.171 1.00 57.04 1122 ASP A C 1
ATOM 7093 O O . ASP A 1 1090 ? 216.229 -24.901 26.173 1.00 57.19 1122 ASP A O 1
ATOM 7098 N N . HIS A 1 1091 ? 215.623 -23.965 28.139 1.00 54.17 1123 HIS A N 1
ATOM 7099 C CA . HIS A 1 1091 ? 216.580 -22.860 28.078 1.00 54.19 1123 HIS A CA 1
ATOM 7100 C C . HIS A 1 1091 ? 217.591 -22.856 29.261 1.00 58.89 1123 HIS A C 1
ATOM 7101 O O . HIS A 1 1091 ? 218.064 -21.790 29.667 1.00 59.55 1123 HIS A O 1
ATOM 7108 N N . LEU A 1 1092 ? 217.965 -24.054 29.763 1.00 55.63 1124 LEU A N 1
ATOM 7109 C CA . LEU A 1 1092 ? 218.990 -24.234 30.804 1.00 56.17 1124 LEU A CA 1
ATOM 7110 C C . LEU A 1 1092 ? 220.193 -24.974 30.194 1.00 62.58 1124 LEU A C 1
ATOM 7111 O O . LEU A 1 1092 ? 219.973 -25.902 29.413 1.00 62.57 1124 LEU A O 1
ATOM 7116 N N . PRO A 1 1093 ? 221.458 -24.584 30.513 1.00 61.73 1125 PRO A N 1
ATOM 7117 C CA . PRO A 1 1093 ? 222.634 -25.246 29.888 1.00 66.46 1125 PRO A CA 1
ATOM 7118 C C . PRO A 1 1093 ? 222.717 -26.771 30.010 1.00 104.50 1125 PRO A C 1
ATOM 7119 O O . PRO A 1 1093 ? 222.627 -27.331 31.099 1.00 74.80 1125 PRO A O 1
ATOM 7123 N N . THR A 1 1099 ? 220.655 -15.571 45.597 1.00 64.65 1131 THR A N 1
ATOM 7124 C CA . THR A 1 1099 ? 220.678 -14.655 44.457 1.00 64.72 1131 THR A CA 1
ATOM 7125 C C . THR A 1 1099 ? 219.794 -15.192 43.305 1.00 68.44 1131 THR A C 1
ATOM 7126 O O . THR A 1 1099 ? 220.014 -16.327 42.878 1.00 69.10 1131 THR A O 1
ATOM 7130 N N . PRO A 1 1100 ? 218.838 -14.405 42.752 1.00 63.29 1132 PRO A N 1
ATOM 7131 C CA . PRO A 1 1100 ? 218.006 -14.930 41.649 1.00 62.89 1132 PRO A CA 1
ATOM 7132 C C . PRO A 1 1100 ? 218.669 -14.827 40.269 1.00 66.32 1132 PRO A C 1
ATOM 7133 O O . PRO A 1 1100 ? 219.156 -13.758 39.901 1.00 66.59 1132 PRO A O 1
ATOM 7137 N N . ILE A 1 1101 ? 218.701 -15.950 39.513 1.00 61.71 1133 ILE A N 1
ATOM 7138 C CA . ILE A 1 1101 ? 219.255 -16.023 38.149 1.00 60.47 1133 ILE A CA 1
ATOM 7139 C C . ILE A 1 1101 ? 218.112 -15.956 37.127 1.00 61.79 1133 ILE A C 1
ATOM 7140 O O . ILE A 1 1101 ? 217.107 -16.643 37.308 1.00 60.76 1133 ILE A O 1
ATOM 7145 N N . LYS A 1 1102 ? 218.260 -15.123 36.071 1.00 56.83 1134 LYS A N 1
ATOM 7146 C CA . LYS A 1 1102 ? 217.262 -14.975 35.011 1.00 55.76 1134 LYS A CA 1
ATOM 7147 C C . LYS A 1 1102 ? 217.185 -16.257 34.204 1.00 57.97 1134 LYS A C 1
ATOM 7148 O O . LYS A 1 1102 ? 218.194 -16.952 34.047 1.00 57.66 1134 LYS A O 1
ATOM 7154 N N . LEU A 1 1103 ? 215.973 -16.599 33.742 1.00 53.01 1135 LEU A N 1
ATOM 7155 C CA . LEU A 1 1103 ? 215.701 -17.830 33.017 1.00 51.92 1135 LEU A CA 1
ATOM 7156 C C . LEU A 1 1103 ? 214.619 -17.600 31.949 1.00 53.52 1135 LEU A C 1
ATOM 7157 O O . LEU A 1 1103 ? 213.511 -17.150 32.259 1.00 53.28 1135 LEU A O 1
ATOM 7162 N N . LYS A 1 1104 ? 214.969 -17.866 30.681 1.00 48.22 1136 LYS A N 1
ATOM 7163 C CA . LYS A 1 1104 ? 214.057 -17.675 29.557 1.00 47.10 1136 LYS A CA 1
ATOM 7164 C C . LYS A 1 1104 ? 213.092 -18.857 29.473 1.00 50.96 1136 LYS A C 1
ATOM 7165 O O . LYS A 1 1104 ? 213.502 -19.999 29.708 1.00 51.57 1136 LYS A O 1
ATOM 7171 N N . LEU A 1 1105 ? 211.805 -18.567 29.172 1.00 45.06 1137 LEU A N 1
ATOM 7172 C CA . LEU A 1 1105 ? 210.735 -19.544 29.044 1.00 43.58 1137 LEU A CA 1
ATOM 7173 C C . LEU A 1 1105 ? 210.045 -19.346 27.704 1.00 49.47 1137 LEU A C 1
ATOM 7174 O O . LEU A 1 1105 ? 209.866 -18.208 27.257 1.00 50.42 1137 LEU A O 1
ATOM 7179 N N . THR A 1 1106 ? 209.668 -20.455 27.064 1.00 45.34 1138 THR A N 1
ATOM 7180 C CA . THR A 1 1106 ? 208.918 -20.507 25.803 1.00 45.02 1138 THR A CA 1
ATOM 7181 C C . THR A 1 1106 ? 207.985 -21.698 25.890 1.00 46.93 1138 THR A C 1
ATOM 7182 O O . THR A 1 1106 ? 208.344 -22.714 26.488 1.00 45.68 1138 THR A O 1
ATOM 7186 N N . ASP A 1 1107 ? 206.809 -21.586 25.276 1.00 45.40 1139 ASP A N 1
ATOM 7187 C CA . ASP A 1 1107 ? 205.831 -22.663 25.212 1.00 45.67 1139 ASP A CA 1
ATOM 7188 C C . ASP A 1 1107 ? 206.363 -23.763 24.300 1.00 51.54 1139 ASP A C 1
ATOM 7189 O O . ASP A 1 1107 ? 206.895 -23.470 23.223 1.00 51.86 1139 ASP A O 1
ATOM 7194 N N . GLY A 1 1108 ? 206.229 -25.007 24.757 1.00 48.11 1140 GLY A N 1
ATOM 7195 C CA . GLY A 1 1108 ? 206.681 -26.186 24.032 1.00 47.51 1140 GLY A CA 1
ATOM 7196 C C . GLY A 1 1108 ? 205.629 -26.768 23.122 1.00 51.54 1140 GLY A C 1
ATOM 7197 O O . GLY A 1 1108 ? 205.727 -27.934 22.742 1.00 50.97 1140 GLY A O 1
ATOM 7198 N N . ASN A 1 1109 ? 204.607 -25.952 22.768 1.00 48.79 1141 ASN A N 1
ATOM 7199 C CA . ASN A 1 1109 ? 203.482 -26.270 21.889 1.00 47.27 1141 ASN A CA 1
ATOM 7200 C C . ASN A 1 1109 ? 202.757 -27.588 22.248 1.00 48.68 1141 ASN A C 1
ATOM 7201 O O . ASN A 1 1109 ? 202.347 -28.356 21.364 1.00 48.45 1141 ASN A O 1
ATOM 7206 N N . TYR A 1 1110 ? 202.567 -27.829 23.556 1.00 43.52 1142 TYR A N 1
ATOM 7207 C CA . TYR A 1 1110 ? 201.899 -29.041 24.051 1.00 41.48 1142 TYR A CA 1
ATOM 7208 C C . TYR A 1 1110 ? 200.401 -29.071 23.717 1.00 44.74 1142 TYR A C 1
ATOM 7209 O O . TYR A 1 1110 ? 199.908 -30.092 23.237 1.00 44.66 1142 TYR A O 1
ATOM 7218 N N . GLN A 1 1111 ? 199.684 -27.957 23.949 1.00 40.51 1143 GLN A N 1
ATOM 7219 C CA . GLN A 1 1111 ? 198.270 -27.880 23.612 1.00 39.71 1143 GLN A CA 1
ATOM 7220 C C . GLN A 1 1111 ? 198.172 -27.503 22.153 1.00 46.14 1143 GLN A C 1
ATOM 7221 O O . GLN A 1 1111 ? 198.521 -26.385 21.772 1.00 45.04 1143 GLN A O 1
ATOM 7227 N N . THR A 1 1112 ? 197.715 -28.448 21.335 1.00 46.30 1144 THR A N 1
ATOM 7228 C CA . THR A 1 1112 ? 197.536 -28.230 19.907 1.00 47.71 1144 THR A CA 1
ATOM 7229 C C . THR A 1 1112 ? 196.486 -29.168 19.305 1.00 55.33 1144 THR A C 1
ATOM 7230 O O . THR A 1 1112 ? 196.241 -30.272 19.810 1.00 55.12 1144 THR A O 1
ATOM 7234 N N . LYS A 1 1113 ? 195.883 -28.700 18.207 1.00 54.38 1145 LYS A N 1
ATOM 7235 C CA . LYS A 1 1113 ? 194.932 -29.427 17.381 1.00 55.56 1145 LYS A CA 1
ATOM 7236 C C . LYS A 1 1113 ? 195.696 -30.643 16.827 1.00 62.71 1145 LYS A C 1
ATOM 7237 O O . LYS A 1 1113 ? 196.849 -30.498 16.396 1.00 62.32 1145 LYS A O 1
ATOM 7243 N N . GLU A 1 1114 ? 195.092 -31.842 16.917 1.00 62.06 1146 GLU A N 1
ATOM 7244 C CA . GLU A 1 1114 ? 195.727 -33.067 16.411 1.00 63.14 1146 GLU A CA 1
ATOM 7245 C C . GLU A 1 1114 ? 195.896 -32.989 14.894 1.00 68.95 1146 GLU A C 1
ATOM 7246 O O . GLU A 1 1114 ? 195.091 -32.352 14.218 1.00 68.12 1146 GLU A O 1
ATOM 7252 N N . THR A 1 1115 ? 196.974 -33.563 14.373 1.00 67.88 1147 THR A N 1
ATOM 7253 C CA . THR A 1 1115 ? 197.236 -33.504 12.941 1.00 68.47 1147 THR A CA 1
ATOM 7254 C C . THR A 1 1115 ? 197.253 -34.918 12.365 1.00 73.38 1147 THR A C 1
ATOM 7255 O O . THR A 1 1115 ? 197.888 -35.821 12.924 1.00 73.81 1147 THR A O 1
ATOM 7259 N N . LEU A 1 1116 ? 196.503 -35.104 11.269 1.00 69.69 1148 LEU A N 1
ATOM 7260 C CA . LEU A 1 1116 ? 196.349 -36.380 10.580 1.00 69.90 1148 LEU A CA 1
ATOM 7261 C C . LEU A 1 1116 ? 197.632 -36.785 9.868 1.00 74.93 1148 LEU A C 1
ATOM 7262 O O . LEU A 1 1116 ? 198.229 -35.957 9.169 1.00 74.38 1148 LEU A O 1
ATOM 7267 N N . LYS A 1 1117 ? 198.049 -38.061 10.054 1.00 72.36 1149 LYS A N 1
ATOM 7268 C CA . LYS A 1 1117 ? 199.254 -38.656 9.471 1.00 72.86 1149 LYS A CA 1
ATOM 7269 C C . LYS A 1 1117 ? 199.311 -38.432 7.965 1.00 79.84 1149 LYS A C 1
ATOM 7270 O O . LYS A 1 1117 ? 198.474 -38.955 7.224 1.00 79.05 1149 LYS A O 1
ATOM 7276 N N . ASP A 1 1118 ? 200.261 -37.599 7.527 1.00 79.41 1150 ASP A N 1
ATOM 7277 C CA . ASP A 1 1118 ? 200.447 -37.270 6.117 1.00 80.61 1150 ASP A CA 1
ATOM 7278 C C . ASP A 1 1118 ? 201.808 -37.785 5.649 1.00 87.11 1150 ASP A C 1
ATOM 7279 O O . ASP A 1 1118 ? 202.832 -37.118 5.836 1.00 87.36 1150 ASP A O 1
ATOM 7284 N N . ASN A 1 1119 ? 201.810 -39.009 5.087 1.00 84.87 1151 ASN A N 1
ATOM 7285 C CA . ASN A 1 1119 ? 203.001 -39.696 4.574 1.00 85.18 1151 ASN A CA 1
ATOM 7286 C C . ASN A 1 1119 ? 202.789 -40.093 3.097 1.00 89.88 1151 ASN A C 1
ATOM 7287 O O . ASN A 1 1119 ? 203.193 -41.178 2.661 1.00 89.34 1151 ASN A O 1
ATOM 7292 N N . LEU A 1 1120 ? 202.159 -39.179 2.331 1.00 87.15 1152 LEU A N 1
ATOM 7293 C CA . LEU A 1 1120 ? 201.832 -39.355 0.915 1.00 87.31 1152 LEU A CA 1
ATOM 7294 C C . LEU A 1 1120 ? 202.779 -38.592 -0.014 1.00 93.56 1152 LEU A C 1
ATOM 7295 O O . LEU A 1 1120 ? 203.246 -37.499 0.323 1.00 93.25 1152 LEU A O 1
ATOM 7300 N N . GLU A 1 1121 ? 203.026 -39.171 -1.202 1.00 91.50 1153 GLU A N 1
ATOM 7301 C CA . GLU A 1 1121 ? 203.846 -38.612 -2.278 1.00 91.76 1153 GLU A CA 1
ATOM 7302 C C . GLU A 1 1121 ? 202.981 -38.626 -3.538 1.00 95.98 1153 GLU A C 1
ATOM 7303 O O . GLU A 1 1121 ? 202.597 -39.700 -4.014 1.00 95.24 1153 GLU A O 1
ATOM 7309 N N . MET A 1 1122 ? 202.623 -37.433 -4.038 1.00 93.25 1154 MET A N 1
ATOM 7310 C CA . MET A 1 1122 ? 201.741 -37.293 -5.197 1.00 93.61 1154 MET A CA 1
ATOM 7311 C C . MET A 1 1122 ? 202.460 -37.483 -6.538 1.00 97.58 1154 MET A C 1
ATOM 7312 O O . MET A 1 1122 ? 203.306 -36.666 -6.919 1.00 97.47 1154 MET A O 1
ATOM 7317 N N . THR A 1 1123 ? 202.108 -38.578 -7.244 1.00 93.40 1155 THR A N 1
ATOM 7318 C CA . THR A 1 1123 ? 202.640 -38.942 -8.561 1.00 92.80 1155 THR A CA 1
ATOM 7319 C C . THR A 1 1123 ? 201.656 -38.436 -9.623 1.00 96.35 1155 THR A C 1
ATOM 7320 O O . THR A 1 1123 ? 200.488 -38.208 -9.299 1.00 95.95 1155 THR A O 1
ATOM 7324 N N . GLN A 1 1124 ? 202.127 -38.250 -10.878 1.00 92.61 1156 GLN A N 1
ATOM 7325 C CA . GLN A 1 1124 ? 201.346 -37.749 -12.020 1.00 92.30 1156 GLN A CA 1
ATOM 7326 C C . GLN A 1 1124 ? 200.013 -38.491 -12.253 1.00 95.52 1156 GLN A C 1
ATOM 7327 O O . GLN A 1 1124 ? 199.021 -37.846 -12.608 1.00 95.13 1156 GLN A O 1
ATOM 7333 N N . SER A 1 1125 ? 199.998 -39.831 -12.045 1.00 91.39 1157 SER A N 1
ATOM 7334 C CA . SER A 1 1125 ? 198.826 -40.709 -12.220 1.00 90.71 1157 SER A CA 1
ATOM 7335 C C . SER A 1 1125 ? 197.631 -40.296 -11.336 1.00 92.82 1157 SER A C 1
ATOM 7336 O O . SER A 1 1125 ? 196.490 -40.315 -11.805 1.00 92.48 1157 SER A O 1
ATOM 7339 N N . ASP A 1 1126 ? 197.913 -39.919 -10.065 1.00 87.43 1158 ASP A N 1
ATOM 7340 C CA . ASP A 1 1126 ? 196.948 -39.516 -9.035 1.00 86.07 1158 ASP A CA 1
ATOM 7341 C C . ASP A 1 1126 ? 196.034 -38.377 -9.451 1.00 86.67 1158 ASP A C 1
ATOM 7342 O O . ASP A 1 1126 ? 196.454 -37.479 -10.184 1.00 86.32 1158 ASP A O 1
ATOM 7347 N N . THR A 1 1127 ? 194.789 -38.407 -8.942 1.00 80.39 1159 THR A N 1
ATOM 7348 C CA . THR A 1 1127 ? 193.761 -37.386 -9.179 1.00 78.60 1159 THR A CA 1
ATOM 7349 C C . THR A 1 1127 ? 194.073 -36.115 -8.363 1.00 78.83 1159 THR A C 1
ATOM 7350 O O . THR A 1 1127 ? 193.615 -35.026 -8.716 1.00 77.69 1159 THR A O 1
ATOM 7354 N N . GLY A 1 1128 ? 194.840 -36.284 -7.283 1.00 73.20 1160 GLY A N 1
ATOM 7355 C CA . GLY A 1 1128 ? 195.194 -35.219 -6.355 1.00 72.17 1160 GLY A CA 1
ATOM 7356 C C . GLY A 1 1128 ? 194.242 -35.165 -5.172 1.00 73.76 1160 GLY A C 1
ATOM 7357 O O . GLY A 1 1128 ? 194.464 -34.398 -4.227 1.00 73.98 1160 GLY A O 1
ATOM 7358 N N . LEU A 1 1129 ? 193.165 -35.986 -5.224 1.00 67.06 1161 LEU A N 1
ATOM 7359 C CA . LEU A 1 1129 ? 192.151 -36.096 -4.178 1.00 65.29 1161 LEU A CA 1
ATOM 7360 C C . LEU A 1 1129 ? 192.644 -36.993 -3.049 1.00 66.44 1161 LEU A C 1
ATOM 7361 O O . LEU A 1 1129 ? 193.154 -38.091 -3.291 1.00 65.80 1161 LEU A O 1
ATOM 7366 N N . VAL A 1 1130 ? 192.516 -36.501 -1.816 1.00 60.88 1162 VAL A N 1
ATOM 7367 C CA . VAL A 1 1130 ? 192.919 -37.217 -0.607 1.00 59.17 1162 VAL A CA 1
ATOM 7368 C C . VAL A 1 1130 ? 191.726 -37.389 0.342 1.00 59.56 1162 VAL A C 1
ATOM 7369 O O . VAL A 1 1130 ? 190.740 -36.648 0.241 1.00 58.86 1162 VAL A O 1
ATOM 7373 N N . THR A 1 1131 ? 191.801 -38.411 1.217 1.00 53.53 1163 THR A N 1
ATOM 7374 C CA . THR A 1 1131 ? 190.778 -38.745 2.216 1.00 52.22 1163 THR A CA 1
ATOM 7375 C C . THR A 1 1131 ? 191.419 -39.437 3.411 1.00 53.87 1163 THR A C 1
ATOM 7376 O O . THR A 1 1131 ? 192.624 -39.686 3.387 1.00 52.99 1163 THR A O 1
ATOM 7380 N N . ASN A 1 1132 ? 190.633 -39.730 4.462 1.00 49.13 1164 ASN A N 1
ATOM 7381 C CA . ASN A 1 1132 ? 191.176 -40.418 5.627 1.00 48.47 1164 ASN A CA 1
ATOM 7382 C C . ASN A 1 1132 ? 190.742 -41.875 5.664 1.00 52.19 1164 ASN A C 1
ATOM 7383 O O . ASN A 1 1132 ? 189.737 -42.240 5.052 1.00 50.94 1164 ASN A O 1
ATOM 7388 N N . GLN A 1 1133 ? 191.527 -42.698 6.372 1.00 49.73 1165 GLN A N 1
ATOM 7389 C CA . GLN A 1 1133 ? 191.325 -44.134 6.538 1.00 50.36 1165 GLN A CA 1
ATOM 7390 C C . GLN A 1 1133 ? 191.628 -44.506 7.993 1.00 55.65 1165 GLN A C 1
ATOM 7391 O O . GLN A 1 1133 ? 192.611 -44.031 8.561 1.00 54.97 1165 GLN A O 1
ATOM 7397 N N . ALA A 1 1134 ? 190.778 -45.351 8.583 1.00 53.13 1166 ALA A N 1
ATOM 7398 C CA . ALA A 1 1134 ? 190.903 -45.826 9.955 1.00 53.19 1166 ALA A CA 1
ATOM 7399 C C . ALA A 1 1134 ? 190.150 -47.123 10.090 1.00 60.38 1166 ALA A C 1
ATOM 7400 O O . ALA A 1 1134 ? 189.135 -47.336 9.421 1.00 58.61 1166 ALA A O 1
ATOM 7402 N N . GLN A 1 1135 ? 190.653 -47.994 10.966 1.00 60.91 1167 GLN A N 1
ATOM 7403 C CA . GLN A 1 1135 ? 190.052 -49.289 11.248 1.00 61.64 1167 GLN A CA 1
ATOM 7404 C C . GLN A 1 1135 ? 189.032 -49.064 12.347 1.00 66.68 1167 GLN A C 1
ATOM 7405 O O . GLN A 1 1135 ? 189.389 -48.677 13.461 1.00 67.22 1167 GLN A O 1
ATOM 7411 N N . LEU A 1 1136 ? 187.764 -49.264 12.020 1.00 62.97 1168 LEU A N 1
ATOM 7412 C CA . LEU A 1 1136 ? 186.685 -49.074 12.969 1.00 62.81 1168 LEU A CA 1
ATOM 7413 C C . LEU A 1 1136 ? 186.597 -50.234 13.959 1.00 66.16 1168 LEU A C 1
ATOM 7414 O O . LEU A 1 1136 ? 186.809 -51.396 13.592 1.00 66.15 1168 LEU A O 1
ATOM 7419 N N . ALA A 1 1137 ? 186.354 -49.890 15.234 1.00 61.48 1169 ALA A N 1
ATOM 7420 C CA . ALA A 1 1137 ? 186.314 -50.818 16.361 1.00 60.45 1169 ALA A CA 1
ATOM 7421 C C . ALA A 1 1137 ? 185.016 -51.577 16.528 1.00 63.09 1169 ALA A C 1
ATOM 7422 O O . ALA A 1 1137 ? 183.938 -51.068 16.214 1.00 63.18 1169 ALA A O 1
ATOM 7424 N N . VAL A 1 1138 ? 185.133 -52.788 17.080 1.00 58.27 1170 VAL A N 1
ATOM 7425 C CA . VAL A 1 1138 ? 184.028 -53.691 17.386 1.00 57.46 1170 VAL A CA 1
ATOM 7426 C C . VAL A 1 1138 ? 183.732 -53.579 18.893 1.00 59.78 1170 VAL A C 1
ATOM 7427 O O . VAL A 1 1138 ? 182.574 -53.424 19.282 1.00 59.97 1170 VAL A O 1
ATOM 7431 N N . VAL A 1 1139 ? 184.792 -53.639 19.728 1.00 54.39 1171 VAL A N 1
ATOM 7432 C CA . VAL A 1 1139 ? 184.701 -53.638 21.190 1.00 53.03 1171 VAL A CA 1
ATOM 7433 C C . VAL A 1 1139 ? 184.981 -52.284 21.818 1.00 56.16 1171 VAL A C 1
ATOM 7434 O O . VAL A 1 1139 ? 184.105 -51.749 22.498 1.00 57.63 1171 VAL A O 1
ATOM 7438 N N . HIS A 1 1140 ? 186.206 -51.759 21.646 1.00 49.74 1172 HIS A N 1
ATOM 7439 C CA . HIS A 1 1140 ? 186.617 -50.511 22.280 1.00 47.33 1172 HIS A CA 1
ATOM 7440 C C . HIS A 1 1140 ? 185.894 -49.280 21.732 1.00 50.26 1172 HIS A C 1
ATOM 7441 O O . HIS A 1 1140 ? 185.490 -49.257 20.567 1.00 46.97 1172 HIS A O 1
ATOM 7448 N N . ARG A 1 1141 ? 185.753 -48.249 22.600 1.00 48.19 1173 ARG A N 1
ATOM 7449 C CA . ARG A 1 1141 ? 185.076 -46.991 22.294 1.00 47.88 1173 ARG A CA 1
ATOM 7450 C C . ARG A 1 1141 ? 186.068 -45.815 22.134 1.00 51.02 1173 ARG A C 1
ATOM 7451 O O . ARG A 1 1141 ? 185.664 -44.650 22.179 1.00 50.19 1173 ARG A O 1
ATOM 7459 N N . ASN A 1 1142 ? 187.358 -46.124 21.890 1.00 47.40 1174 ASN A N 1
ATOM 7460 C CA . ASN A 1 1142 ? 188.376 -45.101 21.657 1.00 47.07 1174 ASN A CA 1
ATOM 7461 C C . ASN A 1 1142 ? 188.388 -44.726 20.200 1.00 52.68 1174 ASN A C 1
ATOM 7462 O O . ASN A 1 1142 ? 188.098 -45.576 19.365 1.00 53.40 1174 ASN A O 1
ATOM 7467 N N . GLN A 1 1143 ? 188.716 -43.466 19.885 1.00 51.43 1175 GLN A N 1
ATOM 7468 C CA . GLN A 1 1143 ? 188.787 -42.965 18.511 1.00 52.91 1175 GLN A CA 1
ATOM 7469 C C . GLN A 1 1143 ? 190.020 -43.613 17.858 1.00 60.57 1175 GLN A C 1
ATOM 7470 O O . GLN A 1 1143 ? 191.140 -43.388 18.338 1.00 60.30 1175 GLN A O 1
ATOM 7476 N N . PRO A 1 1144 ? 189.829 -44.519 16.855 1.00 58.90 1176 PRO A N 1
ATOM 7477 C CA . PRO A 1 1144 ? 190.982 -45.232 16.278 1.00 58.69 1176 PRO A CA 1
ATOM 7478 C C . PRO A 1 1144 ? 191.915 -44.333 15.501 1.00 62.51 1176 PRO A C 1
ATOM 7479 O O . PRO A 1 1144 ? 191.497 -43.260 15.058 1.00 62.55 1176 PRO A O 1
ATOM 7483 N N . GLN A 1 1145 ? 193.177 -44.765 15.341 1.00 59.09 1177 GLN A N 1
ATOM 7484 C CA . GLN A 1 1145 ? 194.170 -43.977 14.613 1.00 58.63 1177 GLN A CA 1
ATOM 7485 C C . GLN A 1 1145 ? 193.757 -43.849 13.149 1.00 60.15 1177 GLN A C 1
ATOM 7486 O O . GLN A 1 1145 ? 193.332 -44.831 12.530 1.00 59.53 1177 GLN A O 1
ATOM 7492 N N . SER A 1 1146 ? 193.769 -42.616 12.653 1.00 55.16 1178 SER A N 1
ATOM 7493 C CA . SER A 1 1146 ? 193.386 -42.299 11.287 1.00 54.47 1178 SER A CA 1
ATOM 7494 C C . SER A 1 1146 ? 194.566 -41.667 10.564 1.00 59.22 1178 SER A C 1
ATOM 7495 O O . SER A 1 1146 ? 195.413 -41.018 11.187 1.00 58.92 1178 SER A O 1
ATOM 7498 N N . GLN A 1 1147 ? 194.639 -41.895 9.257 1.00 56.05 1179 GLN A N 1
ATOM 7499 C CA . GLN A 1 1147 ? 195.719 -41.387 8.415 1.00 56.15 1179 GLN A CA 1
ATOM 7500 C C . GLN A 1 1147 ? 195.185 -41.012 7.036 1.00 59.57 1179 GLN A C 1
ATOM 7501 O O . GLN A 1 1147 ? 194.124 -41.491 6.641 1.00 59.61 1179 GLN A O 1
ATOM 7507 N N . LEU A 1 1148 ? 195.943 -40.191 6.301 1.00 56.04 1180 LEU A N 1
ATOM 7508 C CA . LEU A 1 1148 ? 195.607 -39.768 4.951 1.00 56.32 1180 LEU A CA 1
ATOM 7509 C C . LEU A 1 1148 ? 195.917 -40.870 3.952 1.00 61.93 1180 LEU A C 1
ATOM 7510 O O . LEU A 1 1148 ? 196.896 -41.609 4.101 1.00 61.42 1180 LEU A O 1
ATOM 7515 N N . THR A 1 1149 ? 195.044 -40.995 2.956 1.00 59.81 1181 THR A N 1
ATOM 7516 C CA . THR A 1 1149 ? 195.134 -41.958 1.869 1.00 60.14 1181 THR A CA 1
ATOM 7517 C C . THR A 1 1149 ? 194.649 -41.288 0.579 1.00 66.35 1181 THR A C 1
ATOM 7518 O O . THR A 1 1149 ? 193.853 -40.346 0.641 1.00 66.75 1181 THR A O 1
ATOM 7522 N N . LYS A 1 1150 ? 195.139 -41.763 -0.579 1.00 63.75 1182 LYS A N 1
ATOM 7523 C CA . LYS A 1 1150 ? 194.773 -41.232 -1.898 1.00 63.72 1182 LYS A CA 1
ATOM 7524 C C . LYS A 1 1150 ? 193.385 -41.728 -2.329 1.00 68.10 1182 LYS A C 1
ATOM 7525 O O . LYS A 1 1150 ? 192.969 -42.822 -1.932 1.00 68.52 1182 LYS A O 1
ATOM 7531 N N . MET A 1 1151 ? 192.711 -40.923 -3.157 1.00 63.83 1183 MET A N 1
ATOM 7532 C CA . MET A 1 1151 ? 191.366 -41.255 -3.694 1.00 63.23 1183 MET A CA 1
ATOM 7533 C C . MET A 1 1151 ? 191.419 -41.235 -5.225 1.00 67.58 1183 MET A C 1
ATOM 7534 O O . MET A 1 1151 ? 190.965 -40.252 -5.818 1.00 66.99 1183 MET A O 1
ATOM 7539 N N . ASN A 1 1152 ? 191.979 -42.293 -5.813 1.00 65.56 1184 ASN A N 1
ATOM 7540 C CA . ASN A 1 1152 ? 192.115 -42.498 -7.268 1.00 65.38 1184 ASN A CA 1
ATOM 7541 C C . ASN A 1 1152 ? 190.981 -43.385 -7.809 1.00 69.53 1184 ASN A C 1
ATOM 7542 O O . ASN A 1 1152 ? 190.866 -43.594 -9.018 1.00 69.21 1184 ASN A O 1
ATOM 7547 N N . GLN A 1 1153 ? 190.106 -43.815 -6.898 1.00 66.08 1185 GLN A N 1
ATOM 7548 C CA . GLN A 1 1153 ? 188.927 -44.654 -7.234 1.00 65.74 1185 GLN A CA 1
ATOM 7549 C C . GLN A 1 1153 ? 187.935 -44.609 -6.067 1.00 69.09 1185 GLN A C 1
ATOM 7550 O O . GLN A 1 1153 ? 188.306 -44.097 -4.997 1.00 68.82 1185 GLN A O 1
ATOM 7556 N N . ASP A 1 1154 ? 186.723 -45.132 -6.269 1.00 64.53 1186 ASP A N 1
ATOM 7557 C CA . ASP A 1 1154 ? 185.707 -45.169 -5.183 1.00 63.73 1186 ASP A CA 1
ATOM 7558 C C . ASP A 1 1154 ? 185.515 -43.774 -4.575 1.00 66.09 1186 ASP A C 1
ATOM 7559 O O . ASP A 1 1154 ? 185.784 -43.613 -3.377 1.00 65.05 1186 ASP A O 1
ATOM 7564 N N . PHE A 1 1155 ? 185.034 -42.810 -5.368 1.00 62.11 1187 PHE A N 1
ATOM 7565 C CA . PHE A 1 1155 ? 184.828 -41.414 -4.894 1.00 61.41 1187 PHE A CA 1
ATOM 7566 C C . PHE A 1 1155 ? 183.510 -41.310 -4.119 1.00 62.91 1187 PHE A C 1
ATOM 7567 O O . PHE A 1 1155 ? 182.560 -40.699 -4.622 1.00 62.41 1187 PHE A O 1
ATOM 7575 N N . PHE A 1 1156 ? 183.487 -41.887 -2.913 1.00 57.28 1188 PHE A N 1
ATOM 7576 C CA . PHE A 1 1156 ? 182.309 -41.939 -2.012 1.00 56.04 1188 PHE A CA 1
ATOM 7577 C C . PHE A 1 1156 ? 182.777 -41.584 -0.598 1.00 56.41 1188 PHE A C 1
ATOM 7578 O O . PHE A 1 1156 ? 183.853 -42.038 -0.208 1.00 55.82 1188 PHE A O 1
ATOM 7586 N N . ILE A 1 1157 ? 181.991 -40.798 0.136 1.00 50.33 1189 ILE A N 1
ATOM 7587 C CA . ILE A 1 1157 ? 182.352 -40.405 1.508 1.00 49.11 1189 ILE A CA 1
ATOM 7588 C C . ILE A 1 1157 ? 181.203 -40.631 2.513 1.00 53.04 1189 ILE A C 1
ATOM 7589 O O . ILE A 1 1157 ? 180.029 -40.616 2.144 1.00 50.72 1189 ILE A O 1
ATOM 7594 N N . SER A 1 1158 ? 181.566 -40.857 3.783 1.00 51.19 1190 SER A N 1
ATOM 7595 C CA . SER A 1 1158 ? 180.620 -41.059 4.884 1.00 51.36 1190 SER A CA 1
ATOM 7596 C C . SER A 1 1158 ? 180.907 -40.029 5.972 1.00 55.21 1190 SER A C 1
ATOM 7597 O O . SER A 1 1158 ? 181.788 -40.240 6.808 1.00 55.32 1190 SER A O 1
ATOM 7600 N N . PRO A 1 1159 ? 180.220 -38.866 5.928 1.00 51.55 1191 PRO A N 1
ATOM 7601 C CA . PRO A 1 1159 ? 180.500 -37.798 6.907 1.00 51.23 1191 PRO A CA 1
ATOM 7602 C C . PRO A 1 1159 ? 179.957 -38.073 8.320 1.00 54.99 1191 PRO A C 1
ATOM 7603 O O . PRO A 1 1159 ? 178.989 -37.435 8.752 1.00 54.75 1191 PRO A O 1
ATOM 7607 N N . ASN A 1 1160 ? 180.597 -39.022 9.048 1.00 51.27 1192 ASN A N 1
ATOM 7608 C CA . ASN A 1 1160 ? 180.211 -39.419 10.412 1.00 50.63 1192 ASN A CA 1
ATOM 7609 C C . ASN A 1 1160 ? 181.333 -39.240 11.454 1.00 55.30 1192 ASN A C 1
ATOM 7610 O O . ASN A 1 1160 ? 181.148 -39.584 12.621 1.00 55.70 1192 ASN A O 1
ATOM 7615 N N . GLU A 1 1161 ? 182.470 -38.663 11.042 1.00 52.18 1193 GLU A N 1
ATOM 7616 C CA . GLU A 1 1161 ? 183.634 -38.366 11.889 1.00 52.35 1193 GLU A CA 1
ATOM 7617 C C . GLU A 1 1161 ? 184.162 -39.602 12.656 1.00 54.27 1193 GLU A C 1
ATOM 7618 O O . GLU A 1 1161 ? 184.571 -39.493 13.816 1.00 55.01 1193 GLU A O 1
ATOM 7624 N N . ASP A 1 1162 ? 184.188 -40.763 11.994 1.00 47.39 1194 ASP A N 1
ATOM 7625 C CA . ASP A 1 1162 ? 184.692 -41.975 12.620 1.00 46.23 1194 ASP A CA 1
ATOM 7626 C C . ASP A 1 1162 ? 186.159 -42.231 12.239 1.00 48.69 1194 ASP A C 1
ATOM 7627 O O . ASP A 1 1162 ? 186.767 -43.202 12.702 1.00 48.68 1194 ASP A O 1
ATOM 7632 N N . GLY A 1 1163 ? 186.704 -41.349 11.409 1.00 43.21 1195 GLY A N 1
ATOM 7633 C CA . GLY A 1 1163 ? 188.079 -41.437 10.937 1.00 42.45 1195 GLY A CA 1
ATOM 7634 C C . GLY A 1 1163 ? 188.238 -42.125 9.599 1.00 46.01 1195 GLY A C 1
ATOM 7635 O O . GLY A 1 1163 ? 189.335 -42.125 9.040 1.00 46.56 1195 GLY A O 1
ATOM 7636 N N . ASN A 1 1164 ? 187.149 -42.711 9.064 1.00 41.57 1196 ASN A N 1
ATOM 7637 C CA . ASN A 1 1164 ? 187.188 -43.430 7.801 1.00 40.37 1196 ASN A CA 1
ATOM 7638 C C . ASN A 1 1164 ? 186.314 -42.779 6.707 1.00 43.80 1196 ASN A C 1
ATOM 7639 O O . ASN A 1 1164 ? 185.079 -42.807 6.781 1.00 41.24 1196 ASN A O 1
ATOM 7644 N N . LYS A 1 1165 ? 187.000 -42.201 5.717 1.00 41.58 1197 LYS A N 1
ATOM 7645 C CA . LYS A 1 1165 ? 186.400 -41.510 4.542 1.00 41.05 1197 LYS A CA 1
ATOM 7646 C C . LYS A 1 1165 ? 185.386 -40.456 4.995 1.00 44.27 1197 LYS A C 1
ATOM 7647 O O . LYS A 1 1165 ? 184.251 -40.493 4.508 1.00 42.89 1197 LYS A O 1
ATOM 7653 N N . ASP A 1 1166 ? 185.802 -39.537 5.870 1.00 40.94 1198 ASP A N 1
ATOM 7654 C CA . ASP A 1 1166 ? 184.916 -38.476 6.361 1.00 41.37 1198 ASP A CA 1
ATOM 7655 C C . ASP A 1 1166 ? 184.866 -37.226 5.478 1.00 45.39 1198 ASP A C 1
ATOM 7656 O O . ASP A 1 1166 ? 183.917 -36.445 5.592 1.00 44.65 1198 ASP A O 1
ATOM 7661 N N . PHE A 1 1167 ? 185.889 -37.023 4.619 1.00 42.15 1199 PHE A N 1
ATOM 7662 C CA . PHE A 1 1167 ? 186.011 -35.826 3.791 1.00 42.28 1199 PHE A CA 1
ATOM 7663 C C . PHE A 1 1167 ? 186.744 -36.072 2.466 1.00 50.30 1199 PHE A C 1
ATOM 7664 O O . PHE A 1 1167 ? 187.369 -37.120 2.291 1.00 48.53 1199 PHE A O 1
ATOM 7672 N N . VAL A 1 1168 ? 186.747 -35.035 1.586 1.00 50.29 1200 VAL A N 1
ATOM 7673 C CA . VAL A 1 1168 ? 187.487 -34.973 0.317 1.00 51.82 1200 VAL A CA 1
ATOM 7674 C C . VAL A 1 1168 ? 188.363 -33.706 0.389 1.00 59.49 1200 VAL A C 1
ATOM 7675 O O . VAL A 1 1168 ? 187.843 -32.636 0.707 1.00 59.99 1200 VAL A O 1
ATOM 7679 N N . ALA A 1 1169 ? 189.665 -33.820 0.073 1.00 57.24 1201 ALA A N 1
ATOM 7680 C CA . ALA A 1 1169 ? 190.595 -32.688 0.074 1.00 58.22 1201 ALA A CA 1
ATOM 7681 C C . ALA A 1 1169 ? 191.586 -32.755 -1.108 1.00 66.08 1201 ALA A C 1
ATOM 7682 O O . ALA A 1 1169 ? 191.717 -33.802 -1.744 1.00 65.51 1201 ALA A O 1
ATOM 7684 N N . PHE A 1 1170 ? 192.275 -31.630 -1.397 1.00 65.69 1202 PHE A N 1
ATOM 7685 C CA . PHE A 1 1170 ? 193.257 -31.499 -2.477 1.00 66.17 1202 PHE A CA 1
ATOM 7686 C C . PHE A 1 1170 ? 194.665 -31.317 -1.904 1.00 70.50 1202 PHE A C 1
ATOM 7687 O O . PHE A 1 1170 ? 194.856 -30.496 -0.996 1.00 70.76 1202 PHE A O 1
ATOM 7695 N N . LYS A 1 1171 ? 195.656 -32.069 -2.448 1.00 66.34 1203 LYS A N 1
ATOM 7696 C CA . LYS A 1 1171 ? 197.053 -32.004 -2.001 1.00 76.16 1203 LYS A CA 1
ATOM 7697 C C . LYS A 1 1171 ? 198.021 -31.480 -3.071 1.00 107.94 1203 LYS A C 1
ATOM 7698 O O . LYS A 1 1171 ? 197.889 -31.790 -4.254 1.00 69.43 1203 LYS A O 1
ATOM 7704 N N . ASN A 1 1175 ? 206.795 -31.500 -7.150 1.00 115.10 1207 ASN A N 1
ATOM 7705 C CA . ASN A 1 1175 ? 207.437 -30.629 -8.132 1.00 114.78 1207 ASN A CA 1
ATOM 7706 C C . ASN A 1 1175 ? 206.404 -29.779 -8.901 1.00 117.86 1207 ASN A C 1
ATOM 7707 O O . ASN A 1 1175 ? 206.297 -29.875 -10.130 1.00 117.36 1207 ASN A O 1
ATOM 7712 N N . ASN A 1 1176 ? 205.644 -28.947 -8.157 1.00 113.66 1208 ASN A N 1
ATOM 7713 C CA . ASN A 1 1176 ? 204.611 -28.044 -8.683 1.00 113.03 1208 ASN A CA 1
ATOM 7714 C C . ASN A 1 1176 ? 204.336 -26.882 -7.705 1.00 115.78 1208 ASN A C 1
ATOM 7715 O O . ASN A 1 1176 ? 204.862 -26.882 -6.587 1.00 115.42 1208 ASN A O 1
ATOM 7720 N N . VAL A 1 1177 ? 203.527 -25.888 -8.140 1.00 111.20 1209 VAL A N 1
ATOM 7721 C CA . VAL A 1 1177 ? 203.135 -24.715 -7.343 1.00 110.48 1209 VAL A CA 1
ATOM 7722 C C . VAL A 1 1177 ? 201.709 -24.253 -7.735 1.00 112.89 1209 VAL A C 1
ATOM 7723 O O . VAL A 1 1177 ? 201.428 -24.082 -8.926 1.00 112.49 1209 VAL A O 1
ATOM 7727 N N . TYR A 1 1178 ? 200.830 -24.105 -6.737 1.00 108.23 1210 TYR A N 1
ATOM 7728 C CA . TYR A 1 1178 ? 199.423 -23.679 -6.980 1.00 107.35 1210 TYR A CA 1
ATOM 7729 C C . TYR A 1 1178 ? 199.185 -22.282 -6.392 1.00 109.59 1210 TYR A C 1
ATOM 7730 O O . TYR A 1 1178 ? 199.818 -21.941 -5.381 1.00 109.28 1210 TYR A O 1
ATOM 7739 N N . ASN A 1 1179 ? 198.297 -21.500 -7.015 1.00 104.45 1211 ASN A N 1
ATOM 7740 C CA . ASN A 1 1179 ? 198.017 -20.118 -6.537 1.00 103.33 1211 ASN A CA 1
ATOM 7741 C C . ASN A 1 1179 ? 196.507 -19.855 -6.532 1.00 104.56 1211 ASN A C 1
ATOM 7742 O O . ASN A 1 1179 ? 195.803 -20.446 -7.367 1.00 103.83 1211 ASN A O 1
ATOM 7747 N N . ASP A 1 1180 ? 196.043 -18.997 -5.618 1.00 99.24 1212 ASP A N 1
ATOM 7748 C CA . ASP A 1 1180 ? 194.599 -18.650 -5.531 1.00 98.08 1212 ASP A CA 1
ATOM 7749 C C . ASP A 1 1180 ? 193.763 -19.929 -5.423 1.00 98.82 1212 ASP A C 1
ATOM 7750 O O . ASP A 1 1180 ? 192.772 -20.049 -6.161 1.00 98.06 1212 ASP A O 1
ATOM 7755 N N . LEU A 1 1181 ? 194.146 -20.845 -4.531 1.00 93.43 1213 LEU A N 1
ATOM 7756 C CA . LEU A 1 1181 ? 193.387 -22.115 -4.403 1.00 92.27 1213 LEU A CA 1
ATOM 7757 C C . LEU A 1 1181 ? 191.934 -21.776 -4.069 1.00 92.57 1213 LEU A C 1
ATOM 7758 O O . LEU A 1 1181 ? 191.704 -20.986 -3.139 1.00 91.96 1213 LEU A O 1
ATOM 7763 N N . THR A 1 1182 ? 190.998 -22.393 -4.791 1.00 86.37 1214 THR A N 1
ATOM 7764 C CA . THR A 1 1182 ? 189.550 -22.135 -4.591 1.00 84.73 1214 THR A CA 1
ATOM 7765 C C . THR A 1 1182 ? 188.782 -23.447 -4.749 1.00 82.88 1214 THR A C 1
ATOM 7766 O O . THR A 1 1182 ? 188.735 -23.979 -5.868 1.00 82.31 1214 THR A O 1
ATOM 7770 N N . VAL A 1 1183 ? 188.211 -23.927 -3.647 1.00 74.82 1215 VAL A N 1
ATOM 7771 C CA . VAL A 1 1183 ? 187.435 -25.158 -3.621 1.00 72.28 1215 VAL A CA 1
ATOM 7772 C C . VAL A 1 1183 ? 185.969 -24.787 -3.390 1.00 70.53 1215 VAL A C 1
ATOM 7773 O O . VAL A 1 1183 ? 185.661 -24.056 -2.449 1.00 69.45 1215 VAL A O 1
ATOM 7777 N N . ASN A 1 1184 ? 185.082 -25.266 -4.273 1.00 63.67 1216 ASN A N 1
ATOM 7778 C CA . ASN A 1 1184 ? 183.637 -25.041 -4.214 1.00 62.12 1216 ASN A CA 1
ATOM 7779 C C . ASN A 1 1184 ? 182.909 -26.346 -4.487 1.00 62.66 1216 ASN A C 1
ATOM 7780 O O . ASN A 1 1184 ? 183.390 -27.162 -5.270 1.00 61.52 1216 ASN A O 1
ATOM 7785 N N . VAL A 1 1185 ? 181.755 -26.548 -3.832 1.00 58.11 1217 VAL A N 1
ATOM 7786 C CA . VAL A 1 1185 ? 180.927 -27.755 -3.954 1.00 56.95 1217 VAL A CA 1
ATOM 7787 C C . VAL A 1 1185 ? 179.519 -27.340 -4.388 1.00 61.42 1217 VAL A C 1
ATOM 7788 O O . VAL A 1 1185 ? 178.957 -26.420 -3.807 1.00 60.68 1217 VAL A O 1
ATOM 7792 N N . TYR A 1 1186 ? 178.962 -28.010 -5.412 1.00 59.77 1218 TYR A N 1
ATOM 7793 C CA . TYR A 1 1186 ? 177.628 -27.736 -5.974 1.00 60.15 1218 TYR A CA 1
ATOM 7794 C C . TYR A 1 1186 ? 176.831 -29.035 -6.051 1.00 66.13 1218 TYR A C 1
ATOM 7795 O O . TYR A 1 1186 ? 177.422 -30.093 -6.248 1.00 66.13 1218 TYR A O 1
ATOM 7804 N N . ALA A 1 1187 ? 175.495 -28.963 -5.958 1.00 64.77 1219 ALA A N 1
ATOM 7805 C CA . ALA A 1 1187 ? 174.625 -30.138 -6.093 1.00 65.81 1219 ALA A CA 1
ATOM 7806 C C . ALA A 1 1187 ? 174.703 -30.718 -7.526 1.00 74.42 1219 ALA A C 1
ATOM 7807 O O . ALA A 1 1187 ? 175.311 -30.102 -8.408 1.00 73.40 1219 ALA A O 1
ATOM 7809 N N . LYS A 1 1188 ? 174.112 -31.910 -7.741 1.00 75.37 1220 LYS A N 1
ATOM 7810 C CA . LYS A 1 1188 ? 174.087 -32.607 -9.036 1.00 77.16 1220 LYS A CA 1
ATOM 7811 C C . LYS A 1 1188 ? 173.597 -31.719 -10.220 1.00 85.12 1220 LYS A C 1
ATOM 7812 O O . LYS A 1 1188 ? 174.377 -31.474 -11.150 1.00 84.80 1220 LYS A O 1
ATOM 7818 N N . ASP A 1 1189 ? 172.347 -31.189 -10.136 1.00 83.98 1221 ASP A N 1
ATOM 7819 C CA . ASP A 1 1189 ? 171.686 -30.374 -11.166 1.00 84.76 1221 ASP A CA 1
ATOM 7820 C C . ASP A 1 1189 ? 172.285 -28.962 -11.403 1.00 88.97 1221 ASP A C 1
ATOM 7821 O O . ASP A 1 1189 ? 171.944 -28.339 -12.415 1.00 88.46 1221 ASP A O 1
ATOM 7826 N N . ASP A 1 1190 ? 173.178 -28.466 -10.521 1.00 85.82 1222 ASP A N 1
ATOM 7827 C CA . ASP A 1 1190 ? 173.795 -27.153 -10.730 1.00 85.83 1222 ASP A CA 1
ATOM 7828 C C . ASP A 1 1190 ? 174.935 -27.220 -11.774 1.00 90.42 1222 ASP A C 1
ATOM 7829 O O . ASP A 1 1190 ? 176.101 -26.968 -11.453 1.00 89.52 1222 ASP A O 1
ATOM 7834 N N . HIS A 1 1191 ? 174.564 -27.547 -13.039 1.00 88.02 1223 HIS A N 1
ATOM 7835 C CA . HIS A 1 1191 ? 175.460 -27.691 -14.197 1.00 87.86 1223 HIS A CA 1
ATOM 7836 C C . HIS A 1 1191 ? 176.155 -26.373 -14.555 1.00 91.30 1223 HIS A C 1
ATOM 7837 O O . HIS A 1 1191 ? 177.300 -26.393 -15.013 1.00 90.59 1223 HIS A O 1
ATOM 7844 N N . GLN A 1 1192 ? 175.457 -25.234 -14.341 1.00 87.65 1224 GLN A N 1
ATOM 7845 C CA . GLN A 1 1192 ? 175.956 -23.885 -14.625 1.00 87.43 1224 GLN A CA 1
ATOM 7846 C C . GLN A 1 1192 ? 176.848 -23.292 -13.507 1.00 90.35 1224 GLN A C 1
ATOM 7847 O O . GLN A 1 1192 ? 177.374 -22.188 -13.684 1.00 89.49 1224 GLN A O 1
ATOM 7853 N N . LYS A 1 1193 ? 177.036 -24.042 -12.378 1.00 86.65 1225 LYS A N 1
ATOM 7854 C CA . LYS A 1 1193 ? 177.831 -23.677 -11.178 1.00 85.89 1225 LYS A CA 1
ATOM 7855 C C . LYS A 1 1193 ? 177.319 -22.376 -10.538 1.00 88.02 1225 LYS A C 1
ATOM 7856 O O . LYS A 1 1193 ? 178.102 -21.561 -10.033 1.00 87.01 1225 LYS A O 1
ATOM 7862 N N . GLN A 1 1194 ? 175.980 -22.207 -10.567 1.00 83.85 1226 GLN A N 1
ATOM 7863 C CA . GLN A 1 1194 ? 175.244 -21.029 -10.108 1.00 83.09 1226 GLN A CA 1
ATOM 7864 C C . GLN A 1 1194 ? 175.390 -20.740 -8.621 1.00 85.48 1226 GLN A C 1
ATOM 7865 O O . GLN A 1 1194 ? 175.732 -19.608 -8.267 1.00 85.86 1226 GLN A O 1
ATOM 7871 N N . THR A 1 1195 ? 175.123 -21.742 -7.753 1.00 79.54 1227 THR A N 1
ATOM 7872 C CA . THR A 1 1195 ? 175.209 -21.561 -6.303 1.00 77.65 1227 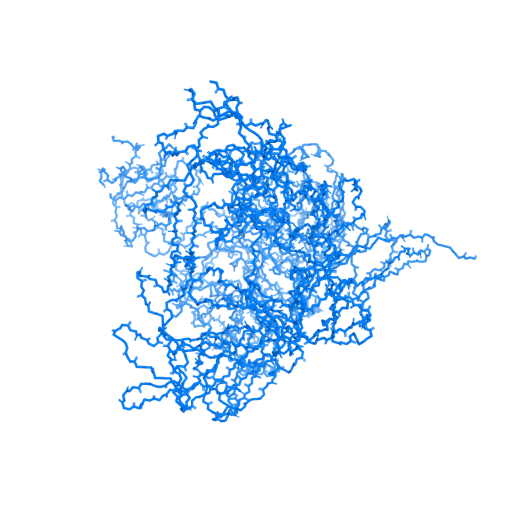THR A CA 1
ATOM 7873 C C . THR A 1 1195 ? 175.919 -22.696 -5.563 1.00 76.78 1227 THR A C 1
ATOM 7874 O O . THR A 1 1195 ? 175.396 -23.815 -5.483 1.00 75.49 1227 THR A O 1
ATOM 7878 N N . PRO A 1 1196 ? 177.086 -22.407 -4.947 1.00 70.76 1228 PRO A N 1
ATOM 7879 C CA . PRO A 1 1196 ? 177.747 -23.440 -4.143 1.00 69.58 1228 PRO A CA 1
ATOM 7880 C C . PRO A 1 1196 ? 176.998 -23.694 -2.829 1.00 70.48 1228 PRO A C 1
ATOM 7881 O O . PRO A 1 1196 ? 176.305 -22.806 -2.318 1.00 70.25 1228 PRO A O 1
ATOM 7885 N N . ILE A 1 1197 ? 177.099 -24.929 -2.315 1.00 63.90 1229 ILE A N 1
ATOM 7886 C CA . ILE A 1 1197 ? 176.511 -25.350 -1.040 1.00 61.63 1229 ILE A CA 1
ATOM 7887 C C . ILE A 1 1197 ? 177.582 -25.206 0.055 1.00 60.15 1229 ILE A C 1
ATOM 7888 O O . ILE A 1 1197 ? 177.259 -24.952 1.215 1.00 60.03 1229 ILE A O 1
ATOM 7893 N N . TRP A 1 1198 ? 178.863 -25.296 -0.351 1.00 52.03 1230 TRP A N 1
ATOM 7894 C CA . TRP A 1 1198 ? 180.041 -25.140 0.494 1.00 50.45 1230 TRP A CA 1
ATOM 7895 C C . TRP A 1 1198 ? 181.178 -24.600 -0.359 1.00 56.95 1230 TRP A C 1
ATOM 7896 O O . TRP A 1 1198 ? 181.272 -24.935 -1.541 1.00 57.03 1230 TRP A O 1
ATOM 7907 N N . SER A 1 1199 ? 182.056 -23.788 0.260 1.00 55.16 1231 SER A N 1
ATOM 7908 C CA . SER A 1 1199 ? 183.223 -23.168 -0.355 1.00 55.95 1231 SER A CA 1
ATOM 7909 C C . SER A 1 1199 ? 184.356 -23.077 0.670 1.00 63.26 1231 SER A C 1
ATOM 7910 O O . SER A 1 1199 ? 184.089 -22.969 1.869 1.00 63.18 1231 SER A O 1
ATOM 7913 N N . SER A 1 1200 ? 185.615 -23.119 0.200 1.00 62.28 1232 SER A N 1
ATOM 7914 C CA . SER A 1 1200 ? 186.807 -23.015 1.047 1.00 63.77 1232 SER A CA 1
ATOM 7915 C C . SER A 1 1200 ? 186.972 -21.583 1.587 1.00 70.72 1232 SER A C 1
ATOM 7916 O O . SER A 1 1200 ? 186.439 -20.638 0.994 1.00 70.57 1232 SER A O 1
ATOM 7919 N N . GLN A 1 1201 ? 187.691 -21.425 2.716 1.00 69.55 1233 GLN A N 1
ATOM 7920 C CA . GLN A 1 1201 ? 187.899 -20.116 3.343 1.00 70.15 1233 GLN A CA 1
ATOM 7921 C C . GLN A 1 1201 ? 189.185 -19.439 2.911 1.00 78.10 1233 GLN A C 1
ATOM 7922 O O . GLN A 1 1201 ? 190.198 -20.113 2.707 1.00 78.21 1233 GLN A O 1
ATOM 7928 N N . ALA A 1 1202 ? 189.137 -18.094 2.785 1.00 77.07 1234 ALA A N 1
ATOM 7929 C CA . ALA A 1 1202 ? 190.251 -17.224 2.382 1.00 77.71 1234 ALA A CA 1
ATOM 7930 C C . ALA A 1 1202 ? 191.596 -17.596 3.030 1.00 83.19 1234 ALA A C 1
ATOM 7931 O O . ALA A 1 1202 ? 191.742 -17.537 4.256 1.00 82.25 1234 ALA A O 1
ATOM 7933 N N . GLY A 1 1203 ? 192.530 -18.036 2.185 1.00 81.99 1235 GLY A N 1
ATOM 7934 C CA . GLY A 1 1203 ? 193.875 -18.452 2.575 1.00 82.76 1235 GLY A CA 1
ATOM 7935 C C . GLY A 1 1203 ? 194.170 -19.929 2.382 1.00 89.27 1235 GLY A C 1
ATOM 7936 O O . GLY A 1 1203 ? 195.070 -20.464 3.039 1.00 89.09 1235 GLY A O 1
ATOM 7937 N N . ALA A 1 1204 ? 193.422 -20.601 1.473 1.00 87.73 1236 ALA A N 1
ATOM 7938 C CA . ALA A 1 1204 ? 193.570 -22.032 1.173 1.00 88.41 1236 ALA A CA 1
ATOM 7939 C C . ALA A 1 1204 ? 194.927 -22.353 0.536 1.00 94.51 1236 ALA A C 1
ATOM 7940 O O . ALA A 1 1204 ? 195.363 -21.656 -0.386 1.00 94.96 1236 ALA A O 1
ATOM 7942 N N . SER A 1 1205 ? 195.606 -23.388 1.061 1.00 91.50 1237 SER A N 1
ATOM 7943 C CA . SER A 1 1205 ? 196.925 -23.823 0.601 1.00 91.44 1237 SER A CA 1
ATOM 7944 C C . SER A 1 1205 ? 196.975 -25.331 0.382 1.00 95.07 1237 SER A C 1
ATOM 7945 O O . SER A 1 1205 ? 196.221 -26.072 1.013 1.00 95.05 1237 SER A O 1
ATOM 7948 N N . VAL A 1 1206 ? 197.871 -25.781 -0.514 1.00 90.91 1238 VAL A N 1
ATOM 7949 C CA . VAL A 1 1206 ? 198.081 -27.202 -0.812 1.00 90.42 1238 VAL A CA 1
ATOM 7950 C C . VAL A 1 1206 ? 198.811 -27.923 0.350 1.00 94.25 1238 VAL A C 1
ATOM 7951 O O . VAL A 1 1206 ? 198.693 -29.147 0.469 1.00 93.90 1238 VAL A O 1
ATOM 7955 N N . SER A 1 1207 ? 199.533 -27.156 1.214 1.00 90.34 1239 SER A N 1
ATOM 7956 C CA . SER A 1 1207 ? 200.274 -27.649 2.388 1.00 89.72 1239 SER A CA 1
ATOM 7957 C C . SER A 1 1207 ? 199.337 -28.032 3.548 1.00 92.23 1239 SER A C 1
ATOM 7958 O O . SER A 1 1207 ? 199.534 -29.081 4.168 1.00 92.04 1239 SER A O 1
ATOM 7961 N N . ALA A 1 1208 ? 198.321 -27.184 3.837 1.00 87.14 1240 ALA A N 1
ATOM 7962 C CA . ALA A 1 1208 ? 197.318 -27.429 4.876 1.00 85.94 1240 ALA A CA 1
ATOM 7963 C C . ALA A 1 1208 ? 196.063 -28.018 4.214 1.00 87.07 1240 ALA A C 1
ATOM 7964 O O . ALA A 1 1208 ? 195.341 -27.312 3.505 1.00 86.78 1240 ALA A O 1
ATOM 7966 N N . ILE A 1 1209 ? 195.839 -29.328 4.408 1.00 80.91 1241 ILE A N 1
ATOM 7967 C CA . ILE A 1 1209 ? 194.715 -30.057 3.811 1.00 79.64 1241 ILE A CA 1
ATOM 7968 C C . ILE A 1 1209 ? 193.351 -29.696 4.437 1.00 79.33 1241 ILE A C 1
ATOM 7969 O O . ILE A 1 1209 ? 192.326 -29.939 3.801 1.00 78.58 1241 ILE A O 1
ATOM 7974 N N . GLU A 1 1210 ? 193.337 -29.112 5.659 1.00 73.27 1242 GLU A N 1
ATOM 7975 C CA . GLU A 1 1210 ? 192.117 -28.716 6.384 1.00 71.68 1242 GLU A CA 1
ATOM 7976 C C . GLU A 1 1210 ? 191.336 -27.631 5.646 1.00 72.16 1242 GLU A C 1
ATOM 7977 O O . GLU A 1 1210 ? 190.100 -27.628 5.682 1.00 71.45 1242 GLU A O 1
ATOM 7983 N N . SER A 1 1211 ? 192.064 -26.712 4.974 1.00 66.10 1243 SER A N 1
ATOM 7984 C CA . SER A 1 1211 ? 191.506 -25.589 4.213 1.00 64.37 1243 SER A CA 1
ATOM 7985 C C . SER A 1 1211 ? 190.723 -26.002 2.960 1.00 64.08 1243 SER A C 1
ATOM 7986 O O . SER A 1 1211 ? 189.892 -25.226 2.487 1.00 63.79 1243 SER A O 1
ATOM 7989 N N . THR A 1 1212 ? 190.986 -27.210 2.430 1.00 57.88 1244 THR A N 1
ATOM 7990 C CA . THR A 1 1212 ? 190.324 -27.753 1.236 1.00 56.63 1244 THR A CA 1
ATOM 7991 C C . THR A 1 1212 ? 189.422 -28.946 1.567 1.00 57.35 1244 THR A C 1
ATOM 7992 O O . THR A 1 1212 ? 188.654 -29.367 0.710 1.00 56.57 1244 THR A O 1
ATOM 7996 N N . ALA A 1 1213 ? 189.517 -29.486 2.798 1.00 52.33 1245 ALA A N 1
ATOM 7997 C CA . ALA A 1 1213 ? 188.738 -30.639 3.254 1.00 51.13 1245 ALA A CA 1
ATOM 7998 C C . ALA A 1 1213 ? 187.238 -30.356 3.371 1.00 52.23 1245 ALA A C 1
ATOM 7999 O O . ALA A 1 1213 ? 186.831 -29.449 4.106 1.00 50.60 1245 ALA A O 1
ATOM 8001 N N . TRP A 1 1214 ? 186.417 -31.104 2.593 1.00 47.88 1246 TRP A N 1
ATOM 8002 C CA . TRP A 1 1214 ? 184.962 -30.979 2.616 1.00 46.72 1246 TRP A CA 1
ATOM 8003 C C . TRP A 1 1214 ? 184.393 -32.200 3.308 1.00 49.15 1246 TRP A C 1
ATOM 8004 O O . TRP A 1 1214 ? 184.526 -33.312 2.803 1.00 49.61 1246 TRP A O 1
ATOM 8015 N N . TYR A 1 1215 ? 183.777 -31.983 4.475 1.00 44.03 1247 TYR A N 1
ATOM 8016 C CA . TYR A 1 1215 ? 183.225 -33.013 5.352 1.00 42.84 1247 TYR A CA 1
ATOM 8017 C C . TYR A 1 1215 ? 181.750 -33.267 5.158 1.00 46.55 1247 TYR A C 1
ATOM 8018 O O . TYR A 1 1215 ? 181.081 -33.608 6.132 1.00 47.61 1247 TYR A O 1
ATOM 8027 N N . GLY A 1 1216 ? 181.257 -33.124 3.923 1.00 42.41 1248 GLY A N 1
ATOM 8028 C CA . GLY A 1 1216 ? 179.865 -33.377 3.560 1.00 40.90 1248 GLY A CA 1
ATOM 8029 C C . GLY A 1 1216 ? 178.871 -32.460 4.239 1.00 44.52 1248 GLY A C 1
ATOM 8030 O O . GLY A 1 1216 ? 177.819 -32.914 4.692 1.00 44.45 1248 GLY A O 1
ATOM 8031 N N . ILE A 1 1217 ? 179.213 -31.156 4.316 1.00 40.73 1249 ILE A N 1
ATOM 8032 C CA . ILE A 1 1217 ? 178.433 -30.115 4.994 1.00 39.57 1249 ILE A CA 1
ATOM 8033 C C . ILE A 1 1217 ? 178.158 -28.871 4.123 1.00 43.71 1249 ILE A C 1
ATOM 8034 O O . ILE A 1 1217 ? 178.817 -28.664 3.098 1.00 43.48 1249 ILE A O 1
ATOM 8039 N N . THR A 1 1218 ? 177.199 -28.032 4.563 1.00 40.97 1250 THR A N 1
ATOM 8040 C CA . THR A 1 1218 ? 176.882 -26.736 3.958 1.00 41.34 1250 THR A CA 1
ATOM 8041 C C . THR A 1 1218 ? 177.820 -25.692 4.610 1.00 48.09 1250 THR A C 1
ATOM 8042 O O . THR A 1 1218 ? 178.574 -26.035 5.537 1.00 47.09 1250 THR A O 1
ATOM 8046 N N . ALA A 1 1219 ? 177.785 -24.428 4.141 1.00 47.25 1251 ALA A N 1
ATOM 8047 C CA . ALA A 1 1219 ? 178.605 -23.345 4.725 1.00 46.79 1251 ALA A CA 1
ATOM 8048 C C . ALA A 1 1219 ? 178.139 -23.038 6.151 1.00 49.72 1251 ALA A C 1
ATOM 8049 O O . ALA A 1 1219 ? 178.969 -22.799 7.023 1.00 50.47 1251 ALA A O 1
ATOM 8051 N N . ARG A 1 1220 ? 176.809 -23.132 6.398 1.00 45.40 1252 ARG A N 1
ATOM 8052 C CA . ARG A 1 1220 ? 176.170 -22.929 7.701 1.00 44.37 1252 ARG A CA 1
ATOM 8053 C C . ARG A 1 1220 ? 176.458 -24.072 8.689 1.00 48.28 1252 ARG A C 1
ATOM 8054 O O . ARG A 1 1220 ? 176.026 -23.994 9.836 1.00 47.82 1252 ARG A O 1
ATOM 8062 N N . GLY A 1 1221 ? 177.161 -25.115 8.227 1.00 44.77 1253 GLY A N 1
ATOM 8063 C CA . GLY A 1 1221 ? 177.563 -26.269 9.029 1.00 44.38 1253 GLY A CA 1
ATOM 8064 C C . GLY A 1 1221 ? 176.625 -27.460 9.089 1.00 48.16 1253 GLY A C 1
ATOM 8065 O O . GLY A 1 1221 ? 176.865 -28.377 9.872 1.00 47.68 1253 GLY A O 1
ATOM 8066 N N . SER A 1 1222 ? 175.566 -27.486 8.264 1.00 44.59 1254 SER A N 1
ATOM 8067 C CA . SER A 1 1222 ? 174.615 -28.597 8.252 1.00 43.82 1254 SER A CA 1
ATOM 8068 C C . SER A 1 1222 ? 175.043 -29.718 7.330 1.00 48.72 1254 SER A C 1
ATOM 8069 O O . SER A 1 1222 ? 175.599 -29.458 6.269 1.00 48.97 1254 SER A O 1
ATOM 8072 N N . LYS A 1 1223 ? 174.766 -30.964 7.723 1.00 45.36 1255 LYS A N 1
ATOM 8073 C CA . LYS A 1 1223 ? 175.094 -32.137 6.922 1.00 45.54 1255 LYS A CA 1
ATOM 8074 C C . LYS A 1 1223 ? 174.247 -32.157 5.670 1.00 51.56 1255 LYS A C 1
ATOM 8075 O O . LYS A 1 1223 ? 173.020 -32.019 5.744 1.00 51.81 1255 LYS A O 1
ATOM 8081 N N . VAL A 1 1224 ? 174.905 -32.304 4.514 1.00 48.94 1256 VAL A N 1
ATOM 8082 C CA . VAL A 1 1224 ? 174.215 -32.409 3.226 1.00 48.77 1256 VAL A CA 1
ATOM 8083 C C . VAL A 1 1224 ? 173.498 -33.766 3.138 1.00 56.01 1256 VAL A C 1
ATOM 8084 O O . VAL A 1 1224 ? 173.968 -34.762 3.711 1.00 55.38 1256 VAL A O 1
ATOM 8088 N N . MET A 1 1225 ? 172.349 -33.796 2.442 1.00 55.37 1257 MET A N 1
ATOM 8089 C CA . MET A 1 1225 ? 171.543 -35.010 2.239 1.00 55.90 1257 MET A CA 1
ATOM 8090 C C . MET A 1 1225 ? 172.312 -36.037 1.366 1.00 56.61 1257 MET A C 1
ATOM 8091 O O . MET A 1 1225 ? 173.124 -35.617 0.530 1.00 55.71 1257 MET A O 1
ATOM 8096 N N . PRO A 1 1226 ? 172.084 -37.366 1.522 1.00 51.38 1258 PRO A N 1
ATOM 8097 C CA . PRO A 1 1226 ? 172.780 -38.339 0.656 1.00 51.00 1258 PRO A CA 1
ATOM 8098 C C . PRO A 1 1226 ? 172.544 -38.081 -0.834 1.00 52.60 1258 PRO A C 1
ATOM 8099 O O . PRO A 1 1226 ? 171.438 -37.681 -1.207 1.00 52.29 1258 PRO A O 1
ATOM 8103 N N . GLY A 1 1227 ? 173.589 -38.264 -1.645 1.00 47.09 1259 GLY A N 1
ATOM 8104 C CA . GLY A 1 1227 ? 173.548 -38.045 -3.087 1.00 47.05 1259 GLY A CA 1
ATOM 8105 C C . GLY A 1 1227 ? 174.886 -37.616 -3.655 1.00 52.02 1259 GLY A C 1
ATOM 8106 O O . GLY A 1 1227 ? 175.860 -37.542 -2.909 1.00 51.01 1259 GLY A O 1
ATOM 8107 N N . ASP A 1 1228 ? 174.937 -37.301 -4.979 1.00 50.18 1260 ASP A N 1
ATOM 8108 C CA . ASP A 1 1228 ? 176.150 -36.871 -5.709 1.00 50.75 1260 ASP A CA 1
ATOM 8109 C C . ASP A 1 1228 ? 176.367 -35.333 -5.711 1.00 54.69 1260 ASP A C 1
ATOM 8110 O O . ASP A 1 1228 ? 175.397 -34.569 -5.684 1.00 53.88 1260 ASP A O 1
ATOM 8115 N N . TYR A 1 1229 ? 177.648 -34.890 -5.716 1.00 51.48 1261 TYR A N 1
ATOM 8116 C CA . TYR A 1 1229 ? 178.041 -33.473 -5.640 1.00 51.20 1261 TYR A CA 1
ATOM 8117 C C . TYR A 1 1229 ? 179.284 -33.143 -6.492 1.00 58.22 1261 TYR A C 1
ATOM 8118 O O . TYR A 1 1229 ? 180.104 -34.024 -6.735 1.00 58.47 1261 TYR A O 1
ATOM 8127 N N . GLN A 1 1230 ? 179.434 -31.868 -6.922 1.00 56.44 1262 GLN A N 1
ATOM 8128 C CA . GLN A 1 1230 ? 180.561 -31.411 -7.746 1.00 56.49 1262 GLN A CA 1
ATOM 8129 C C . GLN A 1 1230 ? 181.590 -30.736 -6.883 1.00 61.25 1262 GLN A C 1
ATOM 8130 O O . GLN A 1 1230 ? 181.354 -29.642 -6.369 1.00 61.60 1262 GLN A O 1
ATOM 8136 N N . TYR A 1 1231 ? 182.740 -31.377 -6.734 1.00 57.43 1263 TYR A N 1
ATOM 8137 C CA . TYR A 1 1231 ? 183.857 -30.848 -5.979 1.00 56.79 1263 TYR A CA 1
ATOM 8138 C C . TYR A 1 1231 ? 184.813 -30.326 -7.056 1.00 64.55 1263 TYR A C 1
ATOM 8139 O O . TYR A 1 1231 ? 185.306 -31.120 -7.862 1.00 63.94 1263 TYR A O 1
ATOM 8148 N N . VAL A 1 1232 ? 184.994 -28.988 -7.138 1.00 64.37 1264 VAL A N 1
ATOM 8149 C CA . VAL A 1 1232 ? 185.821 -28.392 -8.192 1.00 65.54 1264 VAL A CA 1
ATOM 8150 C C . VAL A 1 1232 ? 186.838 -27.364 -7.639 1.00 70.40 1264 VAL A C 1
ATOM 8151 O O . VAL A 1 1232 ? 186.481 -26.361 -7.016 1.00 69.55 1264 VAL A O 1
ATOM 8155 N N . VAL A 1 1233 ? 188.125 -27.669 -7.894 1.00 68.60 1265 VAL A N 1
ATOM 8156 C CA . VAL A 1 1233 ? 189.330 -26.946 -7.480 1.00 69.08 1265 VAL A CA 1
ATOM 8157 C C . VAL A 1 1233 ? 189.818 -26.046 -8.629 1.00 73.95 1265 VAL A C 1
ATOM 8158 O O . VAL A 1 1233 ? 190.081 -26.546 -9.727 1.00 74.21 1265 VAL A O 1
ATOM 8162 N N . THR A 1 1234 ? 189.960 -24.749 -8.344 1.00 69.94 1266 THR A N 1
ATOM 8163 C CA . THR A 1 1234 ? 190.434 -23.766 -9.350 1.00 90.90 1266 THR A CA 1
ATOM 8164 C C . THR A 1 1234 ? 191.521 -22.887 -8.723 1.00 109.27 1266 THR A C 1
ATOM 8165 O O . THR A 1 1234 ? 191.189 -22.198 -7.743 1.00 68.96 1266 THR A O 1
ATOM 8169 N N . GLU A 1 1242 ? 194.523 -20.778 -14.940 1.00 105.47 1274 GLU A N 1
ATOM 8170 C CA . GLU A 1 1242 ? 193.417 -21.057 -15.861 1.00 105.27 1274 GLU A CA 1
ATOM 8171 C C . GLU A 1 1242 ? 192.893 -22.509 -15.718 1.00 108.77 1274 GLU A C 1
ATOM 8172 O O . GLU A 1 1242 ? 192.071 -22.956 -16.528 1.00 108.03 1274 GLU A O 1
ATOM 8178 N N . HIS A 1 1243 ? 193.355 -23.228 -14.669 1.00 105.13 1275 HIS A N 1
ATOM 8179 C CA . HIS A 1 1243 ? 192.990 -24.621 -14.395 1.00 104.60 1275 HIS A CA 1
ATOM 8180 C C . HIS A 1 1243 ? 191.724 -24.778 -13.540 1.00 105.14 1275 HIS A C 1
ATOM 8181 O O . HIS A 1 1243 ? 191.492 -24.003 -12.607 1.00 104.54 1275 HIS A O 1
ATOM 8188 N N . GLN A 1 1244 ? 190.918 -25.802 -13.879 1.00 99.11 1276 GLN A N 1
ATOM 8189 C CA . GLN A 1 1244 ? 189.647 -26.156 -13.245 1.00 97.68 1276 GLN A CA 1
ATOM 8190 C C . GLN A 1 1244 ? 189.489 -27.697 -13.236 1.00 99.21 1276 GLN A C 1
ATOM 8191 O O . GLN A 1 1244 ? 189.193 -28.299 -14.277 1.00 99.05 1276 GLN A O 1
ATOM 8197 N N . LYS A 1 1245 ? 189.710 -28.328 -12.063 1.00 93.13 1277 LYS A N 1
ATOM 8198 C CA . LYS A 1 1245 ? 189.600 -29.783 -11.902 1.00 91.66 1277 LYS A CA 1
ATOM 8199 C C . LYS A 1 1245 ? 188.279 -30.174 -11.238 1.00 91.99 1277 LYS A C 1
ATOM 8200 O O . LYS A 1 1245 ? 188.116 -29.966 -10.037 1.00 91.46 1277 LYS A O 1
ATOM 8206 N N . GLN A 1 1246 ? 187.337 -30.733 -12.023 1.00 86.19 1278 GLN A N 1
ATOM 8207 C CA . GLN A 1 1246 ? 186.018 -31.164 -11.541 1.00 84.87 1278 GLN A CA 1
ATOM 8208 C C . GLN A 1 1246 ? 186.006 -32.656 -11.187 1.00 86.18 1278 GLN A C 1
ATOM 8209 O O . GLN A 1 1246 ? 186.605 -33.459 -11.905 1.00 86.33 1278 GLN A O 1
ATOM 8215 N N . TYR A 1 1247 ? 185.320 -33.019 -10.078 1.00 79.72 1279 TYR A N 1
ATOM 8216 C CA . TYR A 1 1247 ? 185.190 -34.397 -9.586 1.00 77.78 1279 TYR A CA 1
ATOM 8217 C C . TYR A 1 1247 ? 183.837 -34.608 -8.912 1.00 77.23 1279 TYR A C 1
ATOM 8218 O O . TYR A 1 1247 ? 183.441 -33.799 -8.071 1.00 76.85 1279 TYR A O 1
ATOM 8227 N N . THR A 1 1248 ? 183.123 -35.685 -9.290 1.00 70.69 1280 THR A N 1
ATOM 8228 C CA . THR A 1 1248 ? 181.813 -36.014 -8.713 1.00 68.78 1280 THR A CA 1
ATOM 8229 C C . THR A 1 1248 ? 182.001 -36.908 -7.473 1.00 69.61 1280 THR A C 1
ATOM 8230 O O . THR A 1 1248 ? 182.664 -37.948 -7.551 1.00 68.99 1280 THR A O 1
ATOM 8234 N N . ILE A 1 1249 ? 181.461 -36.451 -6.318 1.00 63.02 1281 ILE A N 1
ATOM 8235 C CA . ILE A 1 1249 ? 181.570 -37.118 -5.018 1.00 60.79 1281 ILE A CA 1
ATOM 8236 C C . ILE A 1 1249 ? 180.201 -37.512 -4.487 1.00 61.83 1281 ILE A C 1
ATOM 8237 O O . ILE A 1 1249 ? 179.348 -36.650 -4.284 1.00 61.59 1281 ILE A O 1
ATOM 8242 N N . SER A 1 1250 ? 180.010 -38.804 -4.226 1.00 56.39 1282 SER A N 1
ATOM 8243 C CA . SER A 1 1250 ? 178.775 -39.327 -3.660 1.00 55.63 1282 SER A CA 1
ATOM 8244 C C . SER A 1 1250 ? 178.903 -39.343 -2.130 1.00 58.14 1282 SER A C 1
ATOM 8245 O O . SER A 1 1250 ? 179.959 -39.689 -1.608 1.00 57.72 1282 SER A O 1
ATOM 8248 N N . VAL A 1 1251 ? 177.837 -38.942 -1.421 1.00 53.87 1283 VAL A N 1
ATOM 8249 C CA . VAL A 1 1251 ? 177.772 -38.889 0.044 1.00 53.28 1283 VAL A CA 1
ATOM 8250 C C . VAL A 1 1251 ? 176.783 -39.964 0.538 1.00 57.83 1283 VAL A C 1
ATOM 8251 O O . VAL A 1 1251 ? 175.640 -39.999 0.075 1.00 57.13 1283 VAL A O 1
ATOM 8255 N N . ASN A 1 1252 ? 177.221 -40.794 1.493 1.00 54.85 1284 ASN A N 1
ATOM 8256 C CA . ASN A 1 1252 ? 176.361 -41.886 2.023 1.00 55.09 1284 ASN A CA 1
ATOM 8257 C C . ASN A 1 1252 ? 176.919 -42.439 3.340 1.00 59.79 1284 ASN A C 1
ATOM 8258 O O . ASN A 1 1252 ? 178.078 -42.873 3.340 1.00 60.24 1284 ASN A O 1
ATOM 8263 N N . ASP A 1 1253 ? 176.113 -42.426 4.409 1.00 56.07 1285 ASP A N 1
ATOM 8264 C CA . ASP A 1 1253 ? 176.502 -42.992 5.703 1.00 56.18 1285 ASP A CA 1
ATOM 8265 C C . ASP A 1 1253 ? 175.605 -44.189 6.093 1.00 59.60 1285 ASP A C 1
ATOM 8266 O O . ASP A 1 1253 ? 175.545 -44.564 7.266 1.00 59.38 1285 ASP A O 1
ATOM 8271 N N . LYS A 1 1254 ? 174.949 -44.810 5.088 1.00 55.36 1286 LYS A N 1
ATOM 8272 C CA . LYS A 1 1254 ? 174.094 -45.984 5.260 1.00 55.07 1286 LYS A CA 1
ATOM 8273 C C . LYS A 1 1254 ? 174.987 -47.223 5.426 1.00 58.65 1286 LYS A C 1
ATOM 8274 O O . LYS A 1 1254 ? 175.770 -47.547 4.523 1.00 59.39 1286 LYS A O 1
ATOM 8280 N N . LYS A 1 1255 ? 174.891 -47.890 6.588 1.00 53.15 1287 LYS A N 1
ATOM 8281 C CA . LYS A 1 1255 ? 175.698 -49.072 6.903 1.00 52.19 1287 LYS A CA 1
ATOM 8282 C C . LYS A 1 1255 ? 175.399 -50.238 5.956 1.00 55.64 1287 LYS A C 1
ATOM 8283 O O . LYS A 1 1255 ? 174.233 -50.431 5.613 1.00 55.80 1287 LYS A O 1
ATOM 8289 N N . PRO A 1 1256 ? 176.408 -51.026 5.503 1.00 51.64 1288 PRO A N 1
ATOM 8290 C CA . PRO A 1 1256 ? 176.086 -52.155 4.606 1.00 51.12 1288 PRO A CA 1
ATOM 8291 C C . PRO A 1 1256 ? 175.222 -53.243 5.268 1.00 53.71 1288 PRO A C 1
ATOM 8292 O O . PRO A 1 1256 ? 175.259 -53.420 6.482 1.00 52.09 1288 PRO A O 1
ATOM 8296 N N . MET A 1 1257 ? 174.374 -53.903 4.466 1.00 50.65 1289 MET A N 1
ATOM 8297 C CA . MET A 1 1257 ? 173.455 -54.946 4.922 1.00 50.54 1289 MET A CA 1
ATOM 8298 C C . MET A 1 1257 ? 174.116 -56.302 4.695 1.00 48.87 1289 MET A C 1
ATOM 8299 O O . MET A 1 1257 ? 174.323 -56.680 3.547 1.00 48.76 1289 MET A O 1
ATOM 8304 N N . ILE A 1 1258 ? 174.484 -57.008 5.783 1.00 42.53 1290 ILE A N 1
ATOM 8305 C CA . ILE A 1 1258 ? 175.152 -58.321 5.718 1.00 40.89 1290 ILE A CA 1
ATOM 8306 C C . ILE A 1 1258 ? 174.164 -59.445 5.507 1.00 43.44 1290 ILE A C 1
ATOM 8307 O O . ILE A 1 1258 ? 173.218 -59.598 6.292 1.00 41.57 1290 ILE A O 1
ATOM 8312 N N . THR A 1 1259 ? 174.432 -60.263 4.467 1.00 40.64 1291 THR A N 1
ATOM 8313 C CA . THR A 1 1259 ? 173.612 -61.416 4.067 1.00 40.37 1291 THR A CA 1
ATOM 8314 C C . THR A 1 1259 ? 174.138 -62.690 4.769 1.00 43.84 1291 THR A C 1
ATOM 8315 O O . THR A 1 1259 ? 175.274 -62.702 5.253 1.00 44.53 1291 THR A O 1
ATOM 8319 N N . GLN A 1 1260 ? 173.286 -63.727 4.884 1.00 39.45 1292 GLN A N 1
ATOM 8320 C CA . GLN A 1 1260 ? 173.565 -64.940 5.668 1.00 38.78 1292 GLN A CA 1
ATOM 8321 C C . GLN A 1 1260 ? 174.789 -65.792 5.235 1.00 44.14 1292 GLN A C 1
ATOM 8322 O O . GLN A 1 1260 ? 175.333 -66.510 6.083 1.00 44.19 1292 GLN A O 1
ATOM 8328 N N . GLY A 1 1261 ? 175.194 -65.724 3.961 1.00 41.58 1293 GLY A N 1
ATOM 8329 C CA . GLY A 1 1261 ? 176.278 -66.538 3.413 1.00 41.05 1293 GLY A CA 1
ATOM 8330 C C . GLY A 1 1261 ? 175.898 -68.005 3.449 1.00 46.16 1293 GLY A C 1
ATOM 8331 O O . GLY A 1 1261 ? 174.709 -68.321 3.415 1.00 47.46 1293 GLY A O 1
ATOM 8332 N N . ARG A 1 1262 ? 176.876 -68.915 3.534 1.00 43.68 1294 ARG A N 1
ATOM 8333 C CA . ARG A 1 1262 ? 176.594 -70.347 3.675 1.00 44.03 1294 ARG A CA 1
ATOM 8334 C C . ARG A 1 1262 ? 177.619 -71.040 4.602 1.00 49.53 1294 ARG A C 1
ATOM 8335 O O . ARG A 1 1262 ? 178.726 -70.543 4.788 1.00 49.69 1294 ARG A O 1
ATOM 8343 N N . PHE A 1 1263 ? 177.203 -72.139 5.244 1.00 47.26 1295 PHE A N 1
ATOM 8344 C CA . PHE A 1 1263 ? 178.022 -72.924 6.170 1.00 47.92 1295 PHE A CA 1
ATOM 8345 C C . PHE A 1 1263 ? 177.955 -74.395 5.768 1.00 55.59 1295 PHE A C 1
ATOM 8346 O O . PHE A 1 1263 ? 176.867 -74.897 5.460 1.00 56.05 1295 PHE A O 1
ATOM 8354 N N . ASP A 1 1264 ? 179.126 -75.061 5.714 1.00 54.79 1296 ASP A N 1
ATOM 8355 C CA . ASP A 1 1264 ? 179.301 -76.464 5.311 1.00 55.64 1296 ASP A CA 1
ATOM 8356 C C . ASP A 1 1264 ? 180.333 -77.152 6.202 1.00 63.42 1296 ASP A C 1
ATOM 8357 O O . ASP A 1 1264 ? 181.370 -76.565 6.507 1.00 62.97 1296 ASP A O 1
ATOM 8362 N N . THR A 1 1265 ? 180.073 -78.411 6.580 1.00 63.38 1297 THR A N 1
ATOM 8363 C CA . THR A 1 1265 ? 180.975 -79.220 7.398 1.00 64.59 1297 THR A CA 1
ATOM 8364 C C . THR A 1 1265 ? 181.658 -80.252 6.504 1.00 72.75 1297 THR A C 1
ATOM 8365 O O . THR A 1 1265 ? 180.996 -81.148 5.975 1.00 73.15 1297 THR A O 1
ATOM 8369 N N . ILE A 1 1266 ? 182.969 -80.086 6.293 1.00 72.06 1298 ILE A N 1
ATOM 8370 C CA . ILE A 1 1266 ? 183.784 -80.972 5.456 1.00 73.34 1298 ILE A CA 1
ATOM 8371 C C . ILE A 1 1266 ? 184.861 -81.605 6.344 1.00 79.96 1298 ILE A C 1
ATOM 8372 O O . ILE A 1 1266 ? 185.711 -80.889 6.879 1.00 79.80 1298 ILE A O 1
ATOM 8377 N N . ASN A 1 1267 ? 184.806 -82.942 6.515 1.00 78.45 1299 ASN A N 1
ATOM 8378 C CA . ASN A 1 1267 ? 185.730 -83.726 7.353 1.00 79.26 1299 ASN A CA 1
ATOM 8379 C C . ASN A 1 1267 ? 185.678 -83.306 8.844 1.00 84.55 1299 ASN A C 1
ATOM 8380 O O . ASN A 1 1267 ? 186.682 -83.401 9.557 1.00 84.51 1299 ASN A O 1
ATOM 8385 N N . GLY A 1 1268 ? 184.502 -82.851 9.287 1.00 81.32 1300 GLY A N 1
ATOM 8386 C CA . GLY A 1 1268 ? 184.275 -82.416 10.662 1.00 80.97 1300 GLY A CA 1
ATOM 8387 C C . GLY A 1 1268 ? 184.458 -80.930 10.903 1.00 83.63 1300 GLY A C 1
ATOM 8388 O O . GLY A 1 1268 ? 183.789 -80.362 11.773 1.00 83.03 1300 GLY A O 1
ATOM 8389 N N . VAL A 1 1269 ? 185.353 -80.280 10.126 1.00 78.93 1301 VAL A N 1
ATOM 8390 C CA . VAL A 1 1269 ? 185.631 -78.842 10.253 1.00 77.67 1301 VAL A CA 1
ATOM 8391 C C . VAL A 1 1269 ? 184.602 -77.988 9.465 1.00 77.09 1301 VAL A C 1
ATOM 8392 O O . VAL A 1 1269 ? 184.340 -78.239 8.282 1.00 75.97 1301 VAL A O 1
ATOM 8396 N N . ASP A 1 1270 ? 184.015 -76.987 10.162 1.00 70.69 1302 ASP A N 1
ATOM 8397 C CA . ASP A 1 1270 ? 183.044 -76.030 9.619 1.00 68.81 1302 ASP A CA 1
ATOM 8398 C C . ASP A 1 1270 ? 183.719 -75.089 8.602 1.00 67.08 1302 ASP A C 1
ATOM 8399 O O . ASP A 1 1270 ? 184.937 -74.893 8.656 1.00 66.13 1302 ASP A O 1
ATOM 8404 N N . HIS A 1 1271 ? 182.926 -74.532 7.666 1.00 59.83 1303 HIS A N 1
ATOM 8405 C CA . HIS A 1 1271 ? 183.392 -73.610 6.632 1.00 58.32 1303 HIS A CA 1
ATOM 8406 C C . HIS A 1 1271 ? 182.357 -72.500 6.380 1.00 59.96 1303 HIS A C 1
ATOM 8407 O O . HIS A 1 1271 ? 181.168 -72.791 6.233 1.00 59.03 1303 HIS A O 1
ATOM 8414 N N . PHE A 1 1272 ? 182.809 -71.236 6.312 1.00 54.07 1304 PHE A N 1
ATOM 8415 C CA . PHE A 1 1272 ? 181.912 -70.119 6.016 1.00 52.67 1304 PHE A CA 1
ATOM 8416 C C . PHE A 1 1272 ? 182.276 -69.521 4.671 1.00 56.02 1304 PHE A C 1
ATOM 8417 O O . PHE A 1 1272 ? 183.426 -69.125 4.472 1.00 55.48 1304 PHE A O 1
ATOM 8425 N N . THR A 1 1273 ? 181.305 -69.481 3.746 1.00 51.87 1305 THR A N 1
ATOM 8426 C CA . THR A 1 1273 ? 181.486 -68.907 2.411 1.00 51.63 1305 THR A CA 1
ATOM 8427 C C . THR A 1 1273 ? 180.526 -67.724 2.250 1.00 54.87 1305 THR A C 1
ATOM 8428 O O . THR A 1 1273 ? 179.338 -67.932 1.981 1.00 54.74 1305 THR A O 1
ATOM 8432 N N . PRO A 1 1274 ? 181.025 -66.478 2.405 1.00 50.80 1306 PRO A N 1
ATOM 8433 C CA . PRO A 1 1274 ? 180.140 -65.311 2.238 1.00 50.89 1306 PRO A CA 1
ATOM 8434 C C . PRO A 1 1274 ? 179.597 -65.116 0.817 1.00 55.72 1306 PRO A C 1
ATOM 8435 O O . PRO A 1 1274 ? 180.106 -65.679 -0.156 1.00 55.31 1306 PRO A O 1
ATOM 8439 N N . ASP A 1 1275 ? 178.541 -64.326 0.708 1.00 53.76 1307 ASP A N 1
ATOM 8440 C CA . ASP A 1 1275 ? 177.898 -64.054 -0.573 1.00 54.08 1307 ASP A CA 1
ATOM 8441 C C . ASP A 1 1275 ? 178.661 -62.991 -1.364 1.00 61.36 1307 ASP A C 1
ATOM 8442 O O . ASP A 1 1275 ? 179.011 -61.944 -0.807 1.00 60.90 1307 ASP A O 1
ATOM 8447 N N . LYS A 1 1276 ? 178.954 -63.284 -2.652 1.00 60.80 1308 LYS A N 1
ATOM 8448 C CA . LYS A 1 1276 ? 179.661 -62.374 -3.565 1.00 61.76 1308 LYS A CA 1
ATOM 8449 C C . LYS A 1 1276 ? 178.766 -61.191 -3.958 1.00 67.58 1308 LYS A C 1
ATOM 8450 O O . LYS A 1 1276 ? 177.567 -61.374 -4.201 1.00 67.63 1308 LYS A O 1
ATOM 8456 N N . THR A 1 1277 ? 179.356 -59.981 -4.023 1.00 64.77 1309 THR A N 1
ATOM 8457 C CA . THR A 1 1277 ? 178.645 -58.738 -4.338 1.00 93.92 1309 THR A CA 1
ATOM 8458 C C . THR A 1 1277 ? 178.850 -58.332 -5.798 1.00 122.47 1309 THR A C 1
ATOM 8459 O O . THR A 1 1277 ? 177.876 -58.146 -6.526 1.00 87.87 1309 THR A O 1
ATOM 8463 N N . LEU A 1 1280 ? 179.604 -49.832 -7.043 1.00 95.79 1312 LEU A N 1
ATOM 8464 C CA . LEU A 1 1280 ? 178.487 -49.176 -7.770 1.00 95.31 1312 LEU A CA 1
ATOM 8465 C C . LEU A 1 1280 ? 177.342 -48.909 -6.790 1.00 98.25 1312 LEU A C 1
ATOM 8466 O O . LEU A 1 1280 ? 176.958 -49.851 -6.086 1.00 97.84 1312 LEU A O 1
ATOM 8471 N N . ASP A 1 1281 ? 176.923 -47.640 -6.694 1.00 94.08 1313 ASP A N 1
ATOM 8472 C CA . ASP A 1 1281 ? 175.795 -47.110 -5.869 1.00 93.29 1313 ASP A CA 1
ATOM 8473 C C . ASP A 1 1281 ? 176.196 -46.892 -4.401 1.00 94.57 1313 ASP A C 1
ATOM 8474 O O . ASP A 1 1281 ? 175.300 -46.521 -3.613 1.00 94.69 1313 ASP A O 1
ATOM 8479 N N . SER A 1 1282 ? 177.473 -47.160 -4.073 1.00 87.86 1314 SER A N 1
ATOM 8480 C CA . SER A 1 1282 ? 178.158 -47.030 -2.751 1.00 86.01 1314 SER A CA 1
ATOM 8481 C C . SER A 1 1282 ? 177.834 -48.202 -1.813 1.00 84.76 1314 SER A C 1
ATOM 8482 O O . SER A 1 1282 ? 178.326 -48.185 -0.672 1.00 84.06 1314 SER A O 1
ATOM 8485 N N . SER A 1 1283 ? 177.036 -49.168 -2.275 1.00 77.06 1315 SER A N 1
ATOM 8486 C CA . SER A 1 1283 ? 176.688 -50.369 -1.477 1.00 74.86 1315 SER A CA 1
ATOM 8487 C C . SER A 1 1283 ? 177.696 -51.477 -1.792 1.00 73.34 1315 SER A C 1
ATOM 8488 O O . SER A 1 1283 ? 177.721 -52.476 -1.060 1.00 72.89 1315 SER A O 1
ATOM 8491 N N . GLY A 1 1284 ? 178.508 -51.276 -2.835 1.00 65.66 1316 GLY A N 1
ATOM 8492 C CA . GLY A 1 1284 ? 179.530 -52.252 -3.248 1.00 63.46 1316 GLY A CA 1
ATOM 8493 C C . GLY A 1 1284 ? 180.513 -52.519 -2.126 1.00 63.11 1316 GLY A C 1
ATOM 8494 O O . GLY A 1 1284 ? 180.888 -51.574 -1.432 1.00 61.59 1316 GLY A O 1
ATOM 8495 N N . ILE A 1 1285 ? 180.918 -53.775 -1.959 1.00 57.47 1317 ILE A N 1
ATOM 8496 C CA . ILE A 1 1285 ? 181.850 -54.143 -0.902 1.00 55.85 1317 ILE A CA 1
ATOM 8497 C C . ILE A 1 1285 ? 183.293 -54.120 -1.401 1.00 61.36 1317 ILE A C 1
ATOM 8498 O O . ILE A 1 1285 ? 183.617 -54.798 -2.373 1.00 61.51 1317 ILE A O 1
ATOM 8503 N N . VAL A 1 1286 ? 184.152 -53.368 -0.704 1.00 58.48 1318 VAL A N 1
ATOM 8504 C CA . VAL A 1 1286 ? 185.588 -53.224 -1.092 1.00 58.30 1318 VAL A CA 1
ATOM 8505 C C . VAL A 1 1286 ? 186.453 -54.224 -0.317 1.00 64.12 1318 VAL A C 1
ATOM 8506 O O . VAL A 1 1286 ? 187.447 -54.691 -0.890 1.00 64.20 1318 VAL A O 1
ATOM 8510 N N . ARG A 1 1287 ? 186.113 -54.511 0.942 1.00 60.39 1319 ARG A N 1
ATOM 8511 C CA . ARG A 1 1287 ? 186.900 -55.463 1.723 1.00 59.72 1319 ARG A CA 1
ATOM 8512 C C . ARG A 1 1287 ? 186.059 -56.311 2.680 1.00 61.82 1319 ARG A C 1
ATOM 8513 O O . ARG A 1 1287 ? 185.047 -55.850 3.209 1.00 61.30 1319 ARG A O 1
ATOM 8521 N N . GLU A 1 1288 ? 186.505 -57.562 2.883 1.00 57.68 1320 GLU A N 1
ATOM 8522 C CA . GLU A 1 1288 ? 185.909 -58.579 3.750 1.00 56.97 1320 GLU A CA 1
ATOM 8523 C C . GLU A 1 1288 ? 186.940 -59.017 4.788 1.00 59.93 1320 GLU A C 1
ATOM 8524 O O . GLU A 1 1288 ? 188.130 -59.127 4.478 1.00 60.29 1320 GLU A O 1
ATOM 8530 N N . GLU A 1 1289 ? 186.466 -59.331 5.997 1.00 55.16 1321 GLU A N 1
ATOM 8531 C CA . GLU A 1 1289 ? 187.269 -59.834 7.113 1.00 53.94 1321 GLU A CA 1
ATOM 8532 C C . GLU A 1 1289 ? 186.495 -60.930 7.836 1.00 54.98 1321 GLU A C 1
ATOM 8533 O O . GLU A 1 1289 ? 185.268 -60.859 7.956 1.00 55.28 1321 GLU A O 1
ATOM 8539 N N . VAL A 1 1290 ? 187.224 -61.924 8.332 1.00 49.10 1322 VAL A N 1
ATOM 8540 C CA . VAL A 1 1290 ? 186.737 -63.015 9.169 1.00 47.95 1322 VAL A CA 1
ATOM 8541 C C . VAL A 1 1290 ? 187.778 -63.128 10.277 1.00 51.35 1322 VAL A C 1
ATOM 8542 O O . VAL A 1 1290 ? 188.984 -63.226 10.002 1.00 50.81 1322 VAL A O 1
ATOM 8546 N N . PHE A 1 1291 ? 187.310 -63.034 11.525 1.00 46.37 1323 PHE A N 1
ATOM 8547 C CA . PHE A 1 1291 ? 188.159 -63.051 12.705 1.00 45.76 1323 PHE A CA 1
ATOM 8548 C C . PHE A 1 1291 ? 187.354 -63.471 13.926 1.00 52.64 1323 PHE A C 1
ATOM 8549 O O . PHE A 1 1291 ? 186.127 -63.459 13.892 1.00 52.32 1323 PHE A O 1
ATOM 8557 N N . TYR A 1 1292 ? 188.052 -63.803 15.015 1.00 51.49 1324 TYR A N 1
ATOM 8558 C CA . TYR A 1 1292 ? 187.469 -64.079 16.322 1.00 51.71 1324 TYR A CA 1
ATOM 8559 C C . TYR A 1 1292 ? 188.168 -63.187 17.351 1.00 55.94 1324 TYR A C 1
ATOM 8560 O O . TYR A 1 1292 ? 189.338 -62.820 17.173 1.00 53.14 1324 TYR A O 1
ATOM 8569 N N . LEU A 1 1293 ? 187.438 -62.820 18.406 1.00 55.78 1325 LEU A N 1
ATOM 8570 C CA . LEU A 1 1293 ? 187.947 -61.957 19.463 1.00 57.38 1325 LEU A CA 1
ATOM 8571 C C . LEU A 1 1293 ? 188.504 -62.746 20.656 1.00 66.43 1325 LEU A C 1
ATOM 8572 O O . LEU A 1 1293 ? 187.749 -63.180 21.535 1.00 66.96 1325 LEU A O 1
ATOM 8577 N N . ALA A 1 1294 ? 189.837 -62.947 20.654 1.00 65.47 1326 ALA A N 1
ATOM 8578 C CA . ALA A 1 1294 ? 190.583 -63.679 21.681 1.00 66.75 1326 ALA A CA 1
ATOM 8579 C C . ALA A 1 1294 ? 190.600 -62.921 23.022 1.00 73.74 1326 ALA A C 1
ATOM 8580 O O . ALA A 1 1294 ? 191.320 -61.933 23.148 1.00 73.88 1326 ALA A O 1
ATOM 8582 N N . LYS A 1 1295 ? 189.794 -63.382 24.014 1.00 71.77 1327 LYS A N 1
ATOM 8583 C CA . LYS A 1 1295 ? 189.668 -62.785 25.360 1.00 71.81 1327 LYS A CA 1
ATOM 8584 C C . LYS A 1 1295 ? 191.001 -62.767 26.137 1.00 75.59 1327 LYS A C 1
ATOM 8585 O O . LYS A 1 1295 ? 191.667 -63.799 26.273 1.00 74.71 1327 LYS A O 1
ATOM 8591 N N . LYS A 1 1296 ? 191.386 -61.570 26.620 1.00 72.20 1328 LYS A N 1
ATOM 8592 C CA . LYS A 1 1296 ? 192.627 -61.339 27.356 1.00 71.76 1328 LYS A CA 1
ATOM 8593 C C . LYS A 1 1296 ? 192.337 -60.423 28.529 1.00 75.48 1328 LYS A C 1
ATOM 8594 O O . LYS A 1 1296 ? 191.679 -59.400 28.351 1.00 75.40 1328 LYS A O 1
ATOM 8600 N N . ASN A 1 1297 ? 192.797 -60.814 29.736 1.00 71.96 1329 ASN A N 1
ATOM 8601 C CA . ASN A 1 1297 ? 192.646 -60.086 31.010 1.00 71.50 1329 ASN A CA 1
ATOM 8602 C C . ASN A 1 1297 ? 191.175 -59.663 31.321 1.00 74.34 1329 ASN A C 1
ATOM 8603 O O . ASN A 1 1297 ? 190.930 -58.603 31.912 1.00 72.98 1329 ASN A O 1
ATOM 8608 N N . GLY A 1 1298 ? 190.231 -60.526 30.935 1.00 70.94 1330 GLY A N 1
ATOM 8609 C CA . GLY A 1 1298 ? 188.798 -60.320 31.122 1.00 70.71 1330 GLY A CA 1
ATOM 8610 C C . GLY A 1 1298 ? 188.188 -59.284 30.194 1.00 74.24 1330 GLY A C 1
ATOM 8611 O O . GLY A 1 1298 ? 187.144 -58.700 30.516 1.00 73.97 1330 GLY A O 1
ATOM 8612 N N . ARG A 1 1299 ? 188.835 -59.038 29.030 1.00 69.55 1331 ARG A N 1
ATOM 8613 C CA . ARG A 1 1299 ? 188.369 -58.050 28.049 1.00 68.13 1331 ARG A CA 1
ATOM 8614 C C . ARG A 1 1299 ? 188.708 -58.440 26.599 1.00 69.25 1331 ARG A C 1
ATOM 8615 O O . ARG A 1 1299 ? 189.674 -59.174 26.352 1.00 67.38 1331 ARG A O 1
ATOM 8623 N N . LYS A 1 1300 ? 187.904 -57.932 25.644 1.00 65.60 1332 LYS A N 1
ATOM 8624 C CA . LYS A 1 1300 ? 188.061 -58.220 24.206 1.00 65.20 1332 LYS A CA 1
ATOM 8625 C C . LYS A 1 1300 ? 188.926 -57.165 23.450 1.00 66.55 1332 LYS A C 1
ATOM 8626 O O . LYS A 1 1300 ? 189.069 -57.243 22.224 1.00 65.78 1332 LYS A O 1
ATOM 8632 N N . PHE A 1 1301 ? 189.523 -56.205 24.196 1.00 60.60 1333 PHE A N 1
ATOM 8633 C CA . PHE A 1 1301 ? 190.393 -55.169 23.645 1.00 59.30 1333 PHE A CA 1
ATOM 8634 C C . PHE A 1 1301 ? 191.743 -55.061 24.395 1.00 64.33 1333 PHE A C 1
ATOM 8635 O O . PHE A 1 1301 ? 191.855 -55.528 25.529 1.00 63.97 1333 PHE A O 1
ATOM 8643 N N . ASP A 1 1302 ? 192.761 -54.454 23.752 1.00 61.43 1334 ASP A N 1
ATOM 8644 C CA . ASP A 1 1302 ? 194.101 -54.275 24.324 1.00 61.40 1334 ASP A CA 1
ATOM 8645 C C . ASP A 1 1302 ? 194.665 -52.869 24.055 1.00 64.33 1334 ASP A C 1
ATOM 8646 O O . ASP A 1 1302 ? 194.319 -52.229 23.056 1.00 62.58 1334 ASP A O 1
ATOM 8651 N N . VAL A 1 1303 ? 195.537 -52.402 24.966 1.00 60.93 1335 VAL A N 1
ATOM 8652 C CA . VAL A 1 1303 ? 196.235 -51.122 24.870 1.00 60.74 1335 VAL A CA 1
ATOM 8653 C C . VAL A 1 1303 ? 197.756 -51.372 24.818 1.00 65.36 1335 VAL A C 1
ATOM 8654 O O . VAL A 1 1303 ? 198.296 -52.079 25.666 1.00 63.38 1335 VAL A O 1
ATOM 8658 N N . THR A 1 1304 ? 198.414 -50.855 23.770 1.00 64.28 1336 THR A N 1
ATOM 8659 C CA . THR A 1 1304 ? 199.859 -51.007 23.563 1.00 65.03 1336 THR A CA 1
ATOM 8660 C C . THR A 1 1304 ? 200.563 -49.648 23.509 1.00 69.48 1336 THR A C 1
ATOM 8661 O O . THR A 1 1304 ? 200.023 -48.694 22.928 1.00 68.86 1336 THR A O 1
ATOM 8665 N N . GLU A 1 1305 ? 201.781 -49.576 24.091 1.00 66.34 1337 GLU A N 1
ATOM 8666 C CA . GLU A 1 1305 ? 202.597 -48.358 24.130 1.00 66.62 1337 GLU A CA 1
ATOM 8667 C C . GLU A 1 1305 ? 203.346 -48.080 22.807 1.00 72.19 1337 GLU A C 1
ATOM 8668 O O . GLU A 1 1305 ? 204.315 -48.769 22.484 1.00 71.84 1337 GLU A O 1
ATOM 8674 N N . GLY A 1 1306 ? 202.877 -47.073 22.064 1.00 69.41 1338 GLY A N 1
ATOM 8675 C CA . GLY A 1 1306 ? 203.456 -46.663 20.787 1.00 98.48 1338 GLY A CA 1
ATOM 8676 C C . GLY A 1 1306 ? 204.792 -45.964 20.936 1.00 121.21 1338 GLY A C 1
ATOM 8677 O O . GLY A 1 1306 ? 205.120 -45.057 20.168 1.00 79.02 1338 GLY A O 1
ATOM 8678 N N . ILE A 1 1310 ? 200.795 -44.682 22.531 1.00 60.23 1342 ILE A N 1
ATOM 8679 C CA . ILE A 1 1310 ? 199.667 -45.460 23.063 1.00 59.93 1342 ILE A CA 1
ATOM 8680 C C . ILE A 1 1310 ? 198.501 -45.572 22.061 1.00 61.99 1342 ILE A C 1
ATOM 8681 O O . ILE A 1 1310 ? 197.920 -44.562 21.656 1.00 61.09 1342 ILE A O 1
ATOM 8686 N N . THR A 1 1311 ? 198.161 -46.818 21.686 1.00 57.63 1343 THR A N 1
ATOM 8687 C CA . THR A 1 1311 ? 197.027 -47.128 20.803 1.00 55.93 1343 THR A CA 1
ATOM 8688 C C . THR A 1 1311 ? 196.150 -48.215 21.399 1.00 53.85 1343 THR A C 1
ATOM 8689 O O . THR A 1 1311 ? 196.635 -49.075 22.138 1.00 52.63 1343 THR A O 1
ATOM 8693 N N . VAL A 1 1312 ? 194.854 -48.158 21.088 1.00 46.96 1344 VAL A N 1
ATOM 8694 C CA . VAL A 1 1312 ? 193.868 -49.126 21.560 1.00 45.21 1344 VAL A CA 1
ATOM 8695 C C . VAL A 1 1312 ? 193.416 -49.935 20.354 1.00 48.79 1344 VAL A C 1
ATOM 8696 O O . VAL A 1 1312 ? 193.200 -49.371 19.283 1.00 47.59 1344 VAL A O 1
ATOM 8700 N N . SER A 1 1313 ? 193.319 -51.259 20.523 1.00 47.93 1345 SER A N 1
ATOM 8701 C CA . SER A 1 1313 ? 192.931 -52.223 19.486 1.00 48.56 1345 SER A CA 1
ATOM 8702 C C . SER A 1 1313 ? 191.953 -53.258 20.013 1.00 52.45 1345 SER A C 1
ATOM 8703 O O . SER A 1 1313 ? 191.839 -53.436 21.220 1.00 51.44 1345 SER A O 1
ATOM 8706 N N . ASP A 1 1314 ? 191.265 -53.961 19.100 1.00 49.74 1346 ASP A N 1
ATOM 8707 C CA . ASP A 1 1314 ? 190.407 -55.088 19.431 1.00 49.47 1346 ASP A CA 1
ATOM 8708 C C . ASP A 1 1314 ? 191.302 -56.310 19.292 1.00 52.56 1346 ASP A C 1
ATOM 8709 O O . ASP A 1 1314 ? 192.180 -56.328 18.421 1.00 49.84 1346 ASP A O 1
ATOM 8714 N N . ASN A 1 1315 ? 191.060 -57.348 20.109 1.00 51.82 1347 ASN A N 1
ATOM 8715 C CA . ASN A 1 1315 ? 191.832 -58.600 20.086 1.00 52.53 1347 ASN A CA 1
ATOM 8716 C C . ASN A 1 1315 ? 191.435 -59.494 18.870 1.00 57.99 1347 ASN A C 1
ATOM 8717 O O . ASN A 1 1315 ? 190.961 -60.617 19.046 1.00 58.88 1347 ASN A O 1
ATOM 8722 N N . LYS A 1 1316 ? 191.650 -58.982 17.641 1.00 53.78 1348 LYS A N 1
ATOM 8723 C CA . LYS A 1 1316 ? 191.274 -59.621 16.373 1.00 52.71 1348 LYS A CA 1
ATOM 8724 C C . LYS A 1 1316 ? 192.271 -60.636 15.855 1.00 56.82 1348 LYS A C 1
ATOM 8725 O O . LYS A 1 1316 ? 193.388 -60.275 15.479 1.00 56.18 1348 LYS A O 1
ATOM 8731 N N . VAL A 1 1317 ? 191.843 -61.902 15.774 1.00 53.87 1349 VAL A N 1
ATOM 8732 C CA . VAL A 1 1317 ? 192.661 -62.964 15.205 1.00 53.65 1349 VAL A CA 1
ATOM 8733 C C . VAL A 1 1317 ? 192.010 -63.306 13.865 1.00 56.25 1349 VAL A C 1
ATOM 8734 O O . VAL A 1 1317 ? 190.920 -63.870 13.834 1.00 55.37 1349 VAL A O 1
ATOM 8738 N N . TYR A 1 1318 ? 192.668 -62.902 12.768 1.00 53.01 1350 TYR A N 1
ATOM 8739 C CA . TYR A 1 1318 ? 192.206 -63.042 11.389 1.00 53.58 1350 TYR A CA 1
ATOM 8740 C C . TYR A 1 1318 ? 192.257 -64.456 10.838 1.00 60.03 1350 TYR A C 1
ATOM 8741 O O . TYR A 1 1318 ? 193.115 -65.244 11.246 1.00 60.46 1350 TYR A O 1
ATOM 8750 N N . ILE A 1 1319 ? 191.333 -64.768 9.892 1.00 56.75 1351 ILE A N 1
ATOM 8751 C CA . ILE A 1 1319 ? 191.251 -66.055 9.209 1.00 56.85 1351 ILE A CA 1
ATOM 8752 C C . ILE A 1 1319 ? 191.455 -65.819 7.708 1.00 64.11 1351 ILE A C 1
ATOM 8753 O O . ILE A 1 1319 ? 190.704 -65.041 7.108 1.00 64.48 1351 ILE A O 1
ATOM 8758 N N . PRO A 1 1320 ? 192.461 -66.473 7.081 1.00 61.93 1352 PRO A N 1
ATOM 8759 C CA . PRO A 1 1320 ? 192.671 -66.268 5.639 1.00 62.26 1352 PRO A CA 1
ATOM 8760 C C . PRO A 1 1320 ? 191.625 -66.939 4.742 1.00 68.40 1352 PRO A C 1
ATOM 8761 O O . PRO A 1 1320 ? 191.139 -68.033 5.050 1.00 68.23 1352 PRO A O 1
ATOM 8765 N N . LYS A 1 1321 ? 191.300 -66.276 3.618 1.00 66.21 1353 LYS A N 1
ATOM 8766 C CA . LYS A 1 1321 ? 190.364 -66.757 2.609 1.00 66.98 1353 LYS A CA 1
ATOM 8767 C C . LYS A 1 1321 ? 191.021 -67.903 1.829 1.00 73.65 1353 LYS A C 1
ATOM 8768 O O . LYS A 1 1321 ? 192.156 -67.765 1.365 1.00 73.24 1353 LYS A O 1
ATOM 8774 N N . ASN A 1 1322 ? 190.301 -69.033 1.706 1.00 71.61 1354 ASN A N 1
ATOM 8775 C CA . ASN A 1 1322 ? 190.740 -70.229 0.987 1.00 71.77 1354 ASN A CA 1
ATOM 8776 C C . ASN A 1 1322 ? 190.600 -69.990 -0.539 1.00 78.70 1354 ASN A C 1
ATOM 8777 O O . ASN A 1 1322 ? 189.853 -69.081 -0.914 1.00 79.18 1354 ASN A O 1
ATOM 8782 N N . PRO A 1 1323 ? 191.317 -70.743 -1.429 1.00 76.79 1355 PRO A N 1
ATOM 8783 C CA . PRO A 1 1323 ? 191.231 -70.470 -2.884 1.00 76.87 1355 PRO A CA 1
ATOM 8784 C C . PRO A 1 1323 ? 189.833 -70.471 -3.504 1.00 80.30 1355 PRO A C 1
ATOM 8785 O O . PRO A 1 1323 ? 189.565 -69.655 -4.389 1.00 79.86 1355 PRO A O 1
ATOM 8789 N N . ASP A 1 1324 ? 188.948 -71.366 -3.034 1.00 76.60 1356 ASP A N 1
ATOM 8790 C CA . ASP A 1 1324 ? 187.556 -71.467 -3.496 1.00 75.93 1356 ASP A CA 1
ATOM 8791 C C . ASP A 1 1324 ? 186.690 -70.269 -3.054 1.00 78.47 1356 ASP A C 1
ATOM 8792 O O . ASP A 1 1324 ? 185.731 -69.929 -3.755 1.00 79.19 1356 ASP A O 1
ATOM 8797 N N . GLY A 1 1325 ? 187.032 -69.652 -1.914 1.00 72.29 1357 GLY A N 1
ATOM 8798 C CA . GLY A 1 1325 ? 186.326 -68.485 -1.386 1.00 70.34 1357 GLY A CA 1
ATOM 8799 C C . GLY A 1 1325 ? 185.800 -68.596 0.034 1.00 69.78 1357 GLY A C 1
ATOM 8800 O O . GLY A 1 1325 ? 185.261 -67.622 0.571 1.00 68.87 1357 GLY A O 1
ATOM 8801 N N . SER A 1 1326 ? 185.961 -69.779 0.651 1.00 63.48 1358 SER A N 1
ATOM 8802 C CA . SER A 1 1326 ? 185.509 -70.081 2.008 1.00 61.88 1358 SER A CA 1
ATOM 8803 C C . SER A 1 1326 ? 186.547 -69.700 3.063 1.00 63.23 1358 SER A C 1
ATOM 8804 O O . SER A 1 1326 ? 187.682 -69.367 2.717 1.00 63.04 1358 SER A O 1
ATOM 8807 N N . TYR A 1 1327 ? 186.155 -69.786 4.356 1.00 57.55 1359 TYR A N 1
ATOM 8808 C CA . TYR A 1 1327 ? 186.996 -69.530 5.536 1.00 56.23 1359 TYR A CA 1
ATOM 8809 C C . TYR A 1 1327 ? 186.827 -70.698 6.500 1.00 59.38 1359 TYR A C 1
ATOM 8810 O O . TYR A 1 1327 ? 185.704 -71.017 6.904 1.00 57.53 1359 TYR A O 1
ATOM 8819 N N . THR A 1 1328 ? 187.941 -71.335 6.869 1.00 57.66 1360 THR A N 1
ATOM 8820 C CA . THR A 1 1328 ? 187.908 -72.476 7.770 1.00 58.10 1360 THR A CA 1
ATOM 8821 C C . THR A 1 1328 ? 187.713 -72.023 9.223 1.00 63.70 1360 THR A C 1
ATOM 8822 O O . THR A 1 1328 ? 188.558 -71.325 9.786 1.00 63.88 1360 THR A O 1
ATOM 8826 N N . ILE A 1 1329 ? 186.571 -72.407 9.810 1.00 60.64 1361 ILE A N 1
ATOM 8827 C CA . ILE A 1 1329 ? 186.227 -72.085 11.194 1.00 60.76 1361 ILE A CA 1
ATOM 8828 C C . ILE A 1 1329 ? 186.702 -73.264 12.063 1.00 70.75 1361 ILE A C 1
ATOM 8829 O O . ILE A 1 1329 ? 185.899 -73.980 12.675 1.00 70.45 1361 ILE A O 1
ATOM 8834 N N . SER A 1 1330 ? 188.042 -73.486 12.048 1.00 71.73 1362 SER A N 1
ATOM 8835 C CA . SER A 1 1330 ? 188.755 -74.525 12.795 1.00 73.75 1362 SER A CA 1
ATOM 8836 C C . SER A 1 1330 ? 188.692 -74.225 14.295 1.00 81.81 1362 SER A C 1
ATOM 8837 O O . SER A 1 1330 ? 188.951 -73.087 14.715 1.00 82.17 1362 SER A O 1
ATOM 8840 N N . LYS A 1 1331 ? 188.329 -75.251 15.094 1.00 80.37 1363 LYS A N 1
ATOM 8841 C CA . LYS A 1 1331 ? 188.183 -75.166 16.548 1.00 80.93 1363 LYS A CA 1
ATOM 8842 C C . LYS A 1 1331 ? 189.453 -74.704 17.258 1.00 86.68 1363 LYS A C 1
ATOM 8843 O O . LYS A 1 1331 ? 190.543 -75.227 17.003 1.00 86.33 1363 LYS A O 1
ATOM 8849 N N . ARG A 1 1332 ? 189.299 -73.687 18.118 1.00 84.35 1364 ARG A N 1
ATOM 8850 C CA . ARG A 1 1332 ? 190.354 -73.137 18.968 1.00 84.56 1364 ARG A CA 1
ATOM 8851 C C . ARG A 1 1332 ? 189.938 -73.494 20.393 1.00 88.67 1364 ARG A C 1
ATOM 8852 O O . ARG A 1 1332 ? 188.737 -73.508 20.691 1.00 88.11 1364 ARG A O 1
ATOM 8860 N N . ASP A 1 1333 ? 190.921 -73.830 21.249 1.00 85.55 1365 ASP A N 1
ATOM 8861 C CA . ASP A 1 1333 ? 190.771 -74.327 22.626 1.00 85.64 1365 ASP A CA 1
ATOM 8862 C C . ASP A 1 1333 ? 189.706 -73.628 23.515 1.00 88.14 1365 ASP A C 1
ATOM 8863 O O . ASP A 1 1333 ? 189.108 -74.310 24.355 1.00 88.43 1365 ASP A O 1
ATOM 8868 N N . GLY A 1 1334 ? 189.480 -72.323 23.331 1.00 81.99 1366 GLY A N 1
ATOM 8869 C CA . GLY A 1 1334 ? 188.483 -71.584 24.103 1.00 80.79 1366 GLY A CA 1
ATOM 8870 C C . GLY A 1 1334 ? 187.637 -70.602 23.309 1.00 83.13 1366 GLY A C 1
ATOM 8871 O O . GLY A 1 1334 ? 187.135 -69.623 23.876 1.00 83.22 1366 GLY A O 1
ATOM 8872 N N . VAL A 1 1335 ? 187.450 -70.859 21.991 1.00 77.06 1367 VAL A N 1
ATOM 8873 C CA . VAL A 1 1335 ? 186.709 -69.972 21.079 1.00 75.31 1367 VAL A CA 1
ATOM 8874 C C . VAL A 1 1335 ? 185.471 -70.638 20.492 1.00 74.94 1367 VAL A C 1
ATOM 8875 O O . VAL A 1 1335 ? 185.580 -71.682 19.847 1.00 73.79 1367 VAL A O 1
ATOM 8879 N N . THR A 1 1336 ? 184.303 -70.004 20.691 1.00 69.67 1368 THR A N 1
ATOM 8880 C CA . THR A 1 1336 ? 183.007 -70.457 20.171 1.00 68.59 1368 THR A CA 1
ATOM 8881 C C . THR A 1 1336 ? 182.609 -69.645 18.924 1.00 70.51 1368 THR A C 1
ATOM 8882 O O . THR A 1 1336 ? 183.297 -68.684 18.556 1.00 70.50 1368 THR A O 1
ATOM 8886 N N . LEU A 1 1337 ? 181.496 -70.035 18.283 1.00 64.37 1369 LEU A N 1
ATOM 8887 C CA . LEU A 1 1337 ? 180.966 -69.387 17.087 1.00 63.02 1369 LEU A CA 1
ATOM 8888 C C . LEU A 1 1337 ? 180.457 -67.961 17.332 1.00 67.61 1369 LEU A C 1
ATOM 8889 O O . LEU A 1 1337 ? 180.495 -67.141 16.412 1.00 67.55 1369 LEU A O 1
ATOM 8894 N N . SER A 1 1338 ? 180.014 -67.653 18.570 1.00 64.11 1370 SER A N 1
ATOM 8895 C CA . SER A 1 1338 ? 179.547 -66.308 18.937 1.00 63.76 1370 SER A CA 1
ATOM 8896 C C . SER A 1 1338 ? 180.726 -65.316 19.060 1.00 65.87 1370 SER A C 1
ATOM 8897 O O . SER A 1 1338 ? 180.516 -64.100 19.043 1.00 65.60 1370 SER A O 1
ATOM 8900 N N . ASP A 1 1339 ? 181.962 -65.855 19.143 1.00 60.72 1371 ASP A N 1
ATOM 8901 C CA . ASP A 1 1339 ? 183.221 -65.118 19.224 1.00 59.51 1371 ASP A CA 1
ATOM 8902 C C . ASP A 1 1339 ? 183.763 -64.787 17.829 1.00 58.16 1371 ASP A C 1
ATOM 8903 O O . ASP A 1 1339 ? 184.649 -63.947 17.715 1.00 58.08 1371 ASP A O 1
ATOM 8908 N N . TYR A 1 1340 ? 183.251 -65.462 16.782 1.00 50.92 1372 TYR A N 1
ATOM 8909 C CA . TYR A 1 1340 ? 183.645 -65.285 15.379 1.00 48.79 1372 TYR A CA 1
ATOM 8910 C C . TYR A 1 1340 ? 182.759 -64.235 14.697 1.00 51.75 1372 TYR A C 1
ATOM 8911 O O . TYR A 1 1340 ? 181.564 -64.140 15.011 1.00 51.53 1372 TYR A O 1
ATOM 8920 N N . TYR A 1 1341 ? 183.352 -63.438 13.771 1.00 46.55 1373 TYR A N 1
ATOM 8921 C CA . TYR A 1 1341 ? 182.672 -62.345 13.063 1.00 45.24 1373 TYR A CA 1
ATOM 8922 C C . TYR A 1 1341 ? 183.035 -62.263 11.597 1.00 44.55 1373 TYR A C 1
ATOM 8923 O O . TYR A 1 1341 ? 184.100 -62.722 11.196 1.00 41.94 1373 TYR A O 1
ATOM 8932 N N . TYR A 1 1342 ? 182.158 -61.600 10.819 1.00 40.67 1374 TYR A N 1
ATOM 8933 C CA . TYR A 1 1342 ? 182.301 -61.279 9.399 1.00 40.11 1374 TYR A CA 1
ATOM 8934 C C . TYR A 1 1342 ? 182.134 -59.764 9.282 1.00 43.16 1374 TYR A C 1
ATOM 8935 O O . TYR A 1 1342 ? 181.122 -59.217 9.718 1.00 42.54 1374 TYR A O 1
ATOM 8944 N N . LEU A 1 1343 ? 183.149 -59.085 8.748 1.00 39.97 1375 LEU A N 1
ATOM 8945 C CA . LEU A 1 1343 ? 183.162 -57.626 8.640 1.00 39.67 1375 LEU A CA 1
ATOM 8946 C C . LEU A 1 1343 ? 183.258 -57.188 7.197 1.00 42.95 1375 LEU A C 1
ATOM 8947 O O . LEU A 1 1343 ? 184.040 -57.745 6.428 1.00 41.78 1375 LEU A O 1
ATOM 8952 N N . VAL A 1 1344 ? 182.478 -56.156 6.838 1.00 39.81 1376 VAL A N 1
ATOM 8953 C CA . VAL A 1 1344 ? 182.468 -55.597 5.489 1.00 38.81 1376 VAL A CA 1
ATOM 8954 C C . VAL A 1 1344 ? 182.569 -54.092 5.514 1.00 44.18 1376 VAL A C 1
ATOM 8955 O O . VAL A 1 1344 ? 181.932 -53.432 6.339 1.00 42.85 1376 VAL A O 1
ATOM 8959 N N . GLU A 1 1345 ? 183.340 -53.553 4.575 1.00 43.32 1377 GLU A N 1
ATOM 8960 C CA . GLU A 1 1345 ? 183.492 -52.124 4.380 1.00 44.57 1377 GLU A CA 1
ATOM 8961 C C . GLU A 1 1345 ? 182.987 -51.872 2.991 1.00 51.47 1377 GLU A C 1
ATOM 8962 O O . GLU A 1 1345 ? 183.358 -52.598 2.065 1.00 51.91 1377 GLU A O 1
ATOM 8968 N N . ASP A 1 1346 ? 182.138 -50.854 2.845 1.00 49.98 1378 ASP A N 1
ATOM 8969 C CA . ASP A 1 1346 ? 181.562 -50.502 1.522 1.00 50.15 1378 ASP A CA 1
ATOM 8970 C C . ASP A 1 1346 ? 182.454 -49.467 0.829 1.00 54.10 1378 ASP A C 1
ATOM 8971 O O . ASP A 1 1346 ? 183.505 -49.130 1.386 1.00 53.69 1378 ASP A O 1
ATOM 8976 N N . ARG A 1 1347 ? 182.028 -48.973 -0.335 1.00 50.91 1379 ARG A N 1
ATOM 8977 C CA . ARG A 1 1347 ? 182.813 -47.984 -1.121 1.00 50.83 1379 ARG A CA 1
ATOM 8978 C C . ARG A 1 1347 ? 182.873 -46.635 -0.396 1.00 52.82 1379 ARG A C 1
ATOM 8979 O O . ARG A 1 1347 ? 183.856 -45.914 -0.597 1.00 52.02 1379 ARG A O 1
ATOM 8987 N N . ALA A 1 1348 ? 181.846 -46.309 0.392 1.00 48.84 1380 ALA A N 1
ATOM 8988 C CA . ALA A 1 1348 ? 181.776 -45.036 1.147 1.00 47.20 1380 ALA A CA 1
ATOM 8989 C C . ALA A 1 1348 ? 182.564 -45.095 2.461 1.00 48.39 1380 ALA A C 1
ATOM 8990 O O . ALA A 1 1348 ? 182.698 -44.045 3.097 1.00 47.95 1380 ALA A O 1
ATOM 8992 N N . GLY A 1 1349 ? 183.051 -46.270 2.856 1.00 43.12 1381 GLY A N 1
ATOM 8993 C CA . GLY A 1 1349 ? 183.818 -46.394 4.088 1.00 42.42 1381 GLY A CA 1
ATOM 8994 C C . GLY A 1 1349 ? 182.976 -46.690 5.312 1.00 46.46 1381 GLY A C 1
ATOM 8995 O O . GLY A 1 1349 ? 183.441 -46.516 6.441 1.00 45.68 1381 GLY A O 1
ATOM 8996 N N . ASN A 1 1350 ? 181.721 -47.120 5.097 1.00 44.11 1382 ASN A N 1
ATOM 8997 C CA . ASN A 1 1350 ? 180.809 -47.540 6.162 1.00 44.06 1382 ASN A CA 1
ATOM 8998 C C . ASN A 1 1350 ? 181.088 -48.993 6.419 1.00 47.22 1382 ASN A C 1
ATOM 8999 O O . ASN A 1 1350 ? 181.267 -49.767 5.470 1.00 46.48 1382 ASN A O 1
ATOM 9004 N N . VAL A 1 1351 ? 181.140 -49.362 7.702 1.00 43.96 1383 VAL A N 1
ATOM 9005 C CA . VAL A 1 1351 ? 181.456 -50.724 8.137 1.00 43.05 1383 VAL A CA 1
ATOM 9006 C C . VAL A 1 1351 ? 180.297 -51.391 8.879 1.00 46.34 1383 VAL A C 1
ATOM 9007 O O . VAL A 1 1351 ? 179.685 -50.783 9.759 1.00 45.66 1383 VAL A O 1
ATOM 9011 N N . SER A 1 1352 ? 180.022 -52.656 8.531 1.00 41.20 1384 SER A N 1
ATOM 9012 C CA . SER A 1 1352 ? 179.057 -53.477 9.239 1.00 40.36 1384 SER A CA 1
ATOM 9013 C C . SER A 1 1352 ? 179.769 -54.776 9.625 1.00 43.05 1384 SER A C 1
ATOM 9014 O O . SER A 1 1352 ? 180.701 -55.189 8.934 1.00 40.79 1384 SER A O 1
ATOM 9017 N N . PHE A 1 1353 ? 179.352 -55.388 10.746 1.00 41.31 1385 PHE A N 1
ATOM 9018 C CA . PHE A 1 1353 ? 179.882 -56.665 11.246 1.00 41.96 1385 PHE A CA 1
ATOM 9019 C C . PHE A 1 1353 ? 178.769 -57.513 11.864 1.00 46.14 1385 PHE A C 1
ATOM 9020 O O . PHE A 1 1353 ? 177.810 -56.973 12.424 1.00 44.13 1385 PHE A O 1
ATOM 9028 N N . ALA A 1 1354 ? 178.898 -58.847 11.757 1.00 44.49 1386 ALA A N 1
ATOM 9029 C CA . ALA A 1 1354 ? 177.907 -59.768 12.309 1.00 44.46 1386 ALA A CA 1
ATOM 9030 C C . ALA A 1 1354 ? 178.539 -61.016 12.887 1.00 48.63 1386 ALA A C 1
ATOM 9031 O O . ALA A 1 1354 ? 179.554 -61.488 12.376 1.00 48.02 1386 ALA A O 1
ATOM 9033 N N . THR A 1 1355 ? 177.923 -61.552 13.958 1.00 46.38 1387 THR A N 1
ATOM 9034 C CA . THR A 1 1355 ? 178.318 -62.801 14.624 1.00 46.65 1387 THR A CA 1
ATOM 9035 C C . THR A 1 1355 ? 178.079 -63.947 13.628 1.00 50.70 1387 THR A C 1
ATOM 9036 O O . THR A 1 1355 ? 177.070 -63.936 12.916 1.00 51.01 1387 THR A O 1
ATOM 9040 N N . LEU A 1 1356 ? 179.026 -64.895 13.533 1.00 47.27 1388 LEU A N 1
ATOM 9041 C CA . LEU A 1 1356 ? 178.882 -66.046 12.645 1.00 46.44 1388 LEU A CA 1
ATOM 9042 C C . LEU A 1 1356 ? 177.718 -66.923 13.075 1.00 52.32 1388 LEU A C 1
ATOM 9043 O O . LEU A 1 1356 ? 177.035 -67.466 12.214 1.00 52.10 1388 LEU A O 1
ATOM 9048 N N . ARG A 1 1357 ? 177.452 -67.000 14.398 1.00 50.69 1389 ARG A N 1
ATOM 9049 C CA . ARG A 1 1357 ? 176.331 -67.749 14.964 1.00 51.27 1389 ARG A CA 1
ATOM 9050 C C . ARG A 1 1357 ? 175.015 -67.115 14.561 1.00 53.81 1389 ARG A C 1
ATOM 9051 O O . ARG A 1 1357 ? 174.031 -67.835 14.415 1.00 54.04 1389 ARG A O 1
ATOM 9059 N N . ASP A 1 1358 ? 174.997 -65.779 14.353 1.00 49.64 1390 ASP A N 1
ATOM 9060 C CA . ASP A 1 1358 ? 173.806 -65.043 13.898 1.00 48.76 1390 ASP A CA 1
ATOM 9061 C C . ASP A 1 1358 ? 173.502 -65.339 12.426 1.00 48.89 1390 ASP A C 1
ATOM 9062 O O . ASP A 1 1358 ? 172.336 -65.532 12.088 1.00 47.09 1390 ASP A O 1
ATOM 9067 N N . LEU A 1 1359 ? 174.549 -65.412 11.566 1.00 43.96 1391 LEU A N 1
ATOM 9068 C CA . LEU A 1 1359 ? 174.394 -65.731 10.139 1.00 43.13 1391 LEU A CA 1
ATOM 9069 C C . LEU A 1 1359 ? 174.044 -67.226 9.937 1.00 48.27 1391 LEU A C 1
ATOM 9070 O O . LEU A 1 1359 ? 173.312 -67.568 8.998 1.00 47.46 1391 LEU A O 1
ATOM 9075 N N . LYS A 1 1360 ? 174.573 -68.107 10.831 1.00 45.03 1392 LYS A N 1
ATOM 9076 C CA . LYS A 1 1360 ? 174.346 -69.554 10.838 1.00 45.03 1392 LYS A CA 1
ATOM 9077 C C . LYS A 1 1360 ? 172.900 -69.917 11.209 1.00 52.11 1392 LYS A C 1
ATOM 9078 O O . LYS A 1 1360 ? 172.431 -70.978 10.807 1.00 52.62 1392 LYS A O 1
ATOM 9084 N N . ALA A 1 1361 ? 172.185 -69.035 11.936 1.00 50.75 1393 ALA A N 1
ATOM 9085 C CA . ALA A 1 1361 ? 170.791 -69.242 12.341 1.00 51.86 1393 ALA A CA 1
ATOM 9086 C C . ALA A 1 1361 ? 169.814 -69.406 11.150 1.00 58.73 1393 ALA A C 1
ATOM 9087 O O . ALA A 1 1361 ? 168.698 -69.903 11.332 1.00 58.77 1393 ALA A O 1
ATOM 9089 N N . VAL A 1 1362 ? 170.248 -69.020 9.930 1.00 57.01 1394 VAL A N 1
ATOM 9090 C CA . VAL A 1 1362 ? 169.468 -69.180 8.697 1.00 57.44 1394 VAL A CA 1
ATOM 9091 C C . VAL A 1 1362 ? 169.879 -70.527 8.100 1.00 64.34 1394 VAL A C 1
ATOM 9092 O O . VAL A 1 1362 ? 171.076 -70.771 7.890 1.00 64.17 1394 VAL A O 1
ATOM 9096 N N . GLY A 1 1363 ? 168.891 -71.373 7.822 1.00 62.87 1395 GLY A N 1
ATOM 9097 C CA . GLY A 1 1363 ? 169.117 -72.694 7.243 1.00 63.19 1395 GLY A CA 1
ATOM 9098 C C . GLY A 1 1363 ? 169.603 -72.644 5.807 1.00 68.15 1395 GLY A C 1
ATOM 9099 O O . GLY A 1 1363 ? 169.498 -71.606 5.142 1.00 67.60 1395 GLY A O 1
ATOM 9100 N N . LYS A 1 1364 ? 170.129 -73.782 5.321 1.00 65.75 1396 LYS A N 1
ATOM 9101 C CA . LYS A 1 1364 ? 170.638 -73.967 3.949 1.00 66.21 1396 LYS A CA 1
ATOM 9102 C C . LYS A 1 1364 ? 169.508 -73.841 2.910 1.00 68.32 1396 LYS A C 1
ATOM 9103 O O . LYS A 1 1364 ? 169.753 -73.508 1.748 1.00 67.62 1396 LYS A O 1
ATOM 9109 N N . ASP A 1 1365 ? 168.279 -74.113 3.358 1.00 63.91 1397 ASP A N 1
ATOM 9110 C CA . ASP A 1 1365 ? 167.033 -74.118 2.599 1.00 64.12 1397 ASP A CA 1
ATOM 9111 C C . ASP A 1 1365 ? 166.245 -72.799 2.711 1.00 66.30 1397 ASP A C 1
ATOM 9112 O O . ASP A 1 1365 ? 165.382 -72.525 1.872 1.00 66.59 1397 ASP A O 1
ATOM 9117 N N . LYS A 1 1366 ? 166.525 -72.008 3.758 1.00 59.77 1398 LYS A N 1
ATOM 9118 C CA . LYS A 1 1366 ? 165.811 -70.773 4.054 1.00 58.10 1398 LYS A CA 1
ATOM 9119 C C . LYS A 1 1366 ? 166.368 -69.538 3.337 1.00 59.36 1398 LYS A C 1
ATOM 9120 O O . LYS A 1 1366 ? 167.470 -69.565 2.782 1.00 59.67 1398 LYS A O 1
ATOM 9126 N N . ALA A 1 1367 ? 165.566 -68.465 3.343 1.00 52.10 1399 ALA A N 1
ATOM 9127 C CA . ALA A 1 1367 ? 165.851 -67.161 2.754 1.00 50.11 1399 ALA A CA 1
ATOM 9128 C C . ALA A 1 1367 ? 165.582 -66.054 3.800 1.00 48.86 1399 ALA A C 1
ATOM 9129 O O . ALA A 1 1367 ? 164.926 -66.311 4.811 1.00 48.21 1399 ALA A O 1
ATOM 9131 N N . VAL A 1 1368 ? 166.083 -64.835 3.560 1.00 42.34 1400 VAL A N 1
ATOM 9132 C CA . VAL A 1 1368 ? 165.865 -63.674 4.446 1.00 40.48 1400 VAL A CA 1
ATOM 9133 C C . VAL A 1 1368 ? 165.228 -62.523 3.651 1.00 44.22 1400 VAL A C 1
ATOM 9134 O O . VAL A 1 1368 ? 165.560 -62.304 2.485 1.00 43.51 1400 VAL A O 1
ATOM 9138 N N . VAL A 1 1369 ? 164.300 -61.810 4.294 1.00 40.17 1401 VAL A N 1
ATOM 9139 C CA . VAL A 1 1369 ? 163.672 -60.606 3.778 1.00 40.17 1401 VAL A CA 1
ATOM 9140 C C . VAL A 1 1369 ? 163.871 -59.532 4.848 1.00 42.94 1401 VAL A C 1
ATOM 9141 O O . VAL A 1 1369 ? 163.818 -59.839 6.038 1.00 41.88 1401 VAL A O 1
ATOM 9145 N N . ASN A 1 1370 ? 164.144 -58.295 4.422 1.00 40.51 1402 ASN A N 1
ATOM 9146 C CA . ASN A 1 1370 ? 164.297 -57.152 5.314 1.00 40.30 1402 ASN A CA 1
ATOM 9147 C C . ASN A 1 1370 ? 163.369 -56.037 4.831 1.00 44.40 1402 ASN A C 1
ATOM 9148 O O . ASN A 1 1370 ? 163.259 -55.813 3.623 1.00 43.45 1402 ASN A O 1
ATOM 9153 N N . PHE A 1 1371 ? 162.673 -55.377 5.782 1.00 41.84 1403 PHE A N 1
ATOM 9154 C CA . PHE A 1 1371 ? 161.732 -54.279 5.533 1.00 41.75 1403 PHE A CA 1
ATOM 9155 C C . PHE A 1 1371 ? 162.211 -53.007 6.219 1.00 48.56 1403 PHE A C 1
ATOM 9156 O O . PHE A 1 1371 ? 162.613 -53.036 7.382 1.00 46.75 1403 PHE A O 1
ATOM 9164 N N . GLY A 1 1372 ? 162.111 -51.896 5.509 1.00 48.64 1404 GLY A N 1
ATOM 9165 C CA . GLY A 1 1372 ? 162.509 -50.611 6.051 1.00 50.29 1404 GLY A CA 1
ATOM 9166 C C . GLY A 1 1372 ? 161.949 -49.410 5.326 1.00 58.35 1404 GLY A C 1
ATOM 9167 O O . GLY A 1 1372 ? 161.426 -49.518 4.211 1.00 57.67 1404 GLY A O 1
ATOM 9168 N N . LEU A 1 1373 ? 162.054 -48.256 5.985 1.00 57.89 1405 LEU A N 1
ATOM 9169 C CA . LEU A 1 1373 ? 161.642 -46.972 5.440 1.00 59.39 1405 LEU A CA 1
ATOM 9170 C C . LEU A 1 1373 ? 162.936 -46.282 5.056 1.00 66.83 1405 LEU A C 1
ATOM 9171 O O . LEU A 1 1373 ? 163.922 -46.444 5.774 1.00 67.07 1405 LEU A O 1
ATOM 9176 N N . ASP A 1 1374 ? 162.972 -45.575 3.915 1.00 66.26 1406 ASP A N 1
ATOM 9177 C CA . ASP A 1 1374 ? 164.203 -44.902 3.478 1.00 67.80 1406 ASP A CA 1
ATOM 9178 C C . ASP A 1 1374 ? 163.998 -43.440 3.072 1.00 71.84 1406 ASP A C 1
ATOM 9179 O O . ASP A 1 1374 ? 163.003 -43.118 2.418 1.00 70.26 1406 ASP A O 1
ATOM 9184 N N . LEU A 1 1375 ? 164.965 -42.560 3.445 1.00 68.88 1407 LEU A N 1
ATOM 9185 C CA . LEU A 1 1375 ? 164.924 -41.122 3.141 1.00 89.66 1407 LEU A CA 1
ATOM 9186 C C . LEU A 1 1375 ? 166.314 -40.465 3.125 1.00 126.73 1407 LEU A C 1
ATOM 9187 O O . LEU A 1 1375 ? 166.528 -39.465 2.436 1.00 89.07 1407 LEU A O 1
ATOM 9192 N N . PHE A 1 1386 ? 156.945 -48.572 12.585 1.00 54.16 1418 PHE A N 1
ATOM 9193 C CA . PHE A 1 1386 ? 155.937 -48.977 11.600 1.00 53.29 1418 PHE A CA 1
ATOM 9194 C C . PHE A 1 1386 ? 155.518 -50.438 11.772 1.00 56.94 1418 PHE A C 1
ATOM 9195 O O . PHE A 1 1386 ? 156.304 -51.244 12.271 1.00 57.28 1418 PHE A O 1
ATOM 9203 N N . THR A 1 1387 ? 154.292 -50.784 11.342 1.00 52.75 1419 THR A N 1
ATOM 9204 C CA . THR A 1 1387 ? 153.811 -52.168 11.390 1.00 52.14 1419 THR A CA 1
ATOM 9205 C C . THR A 1 1387 ? 153.586 -52.663 9.975 1.00 54.40 1419 THR A C 1
ATOM 9206 O O . THR A 1 1387 ? 153.185 -51.888 9.097 1.00 54.08 1419 THR A O 1
ATOM 9210 N N . TYR A 1 1388 ? 153.852 -53.959 9.761 1.00 49.32 1420 TYR A N 1
ATOM 9211 C CA . TYR A 1 1388 ? 153.698 -54.608 8.467 1.00 48.51 1420 TYR A CA 1
ATOM 9212 C C . TYR A 1 1388 ? 153.084 -56.001 8.624 1.00 51.97 1420 TYR A C 1
ATOM 9213 O O . TYR A 1 1388 ? 153.119 -56.582 9.712 1.00 51.60 1420 TYR A O 1
ATOM 9222 N N . LEU A 1 1389 ? 152.516 -56.527 7.535 1.00 47.97 1421 LEU A N 1
ATOM 9223 C CA . LEU A 1 1389 ? 151.955 -57.869 7.483 1.00 47.41 1421 LEU A CA 1
ATOM 9224 C C . LEU A 1 1389 ? 152.484 -58.549 6.238 1.00 51.65 1421 LEU A C 1
ATOM 9225 O O . LEU A 1 1389 ? 152.447 -57.956 5.155 1.00 52.38 1421 LEU A O 1
ATOM 9230 N N . VAL A 1 1390 ? 152.948 -59.806 6.396 1.00 46.22 1422 VAL A N 1
ATOM 9231 C CA . VAL A 1 1390 ? 153.466 -60.652 5.321 1.00 45.01 1422 VAL A CA 1
ATOM 9232 C C . VAL A 1 1390 ? 152.491 -61.817 5.128 1.00 48.96 1422 VAL A C 1
ATOM 9233 O O . VAL A 1 1390 ? 152.092 -62.443 6.111 1.00 48.92 1422 VAL A O 1
ATOM 9237 N N . ARG A 1 1391 ? 152.112 -62.108 3.877 1.00 45.39 1423 ARG A N 1
ATOM 9238 C CA . ARG A 1 1391 ? 151.195 -63.199 3.563 1.00 45.50 1423 ARG A CA 1
ATOM 9239 C C . ARG A 1 1391 ? 151.864 -64.175 2.616 1.00 52.47 1423 ARG A C 1
ATOM 9240 O O . ARG A 1 1391 ? 152.612 -63.751 1.736 1.00 52.19 1423 ARG A O 1
ATOM 9248 N N . ASP A 1 1392 ? 151.580 -65.475 2.775 1.00 52.18 1424 ASP A N 1
ATOM 9249 C CA . ASP A 1 1392 ? 152.115 -66.518 1.890 1.00 53.82 1424 ASP A CA 1
ATOM 9250 C C . ASP A 1 1392 ? 151.412 -66.482 0.508 1.00 58.01 1424 ASP A C 1
ATOM 9251 O O . ASP A 1 1392 ? 150.510 -65.669 0.310 1.00 56.11 1424 ASP A O 1
ATOM 9256 N N . ALA A 1 1393 ? 151.821 -67.367 -0.433 1.00 56.86 1425 ALA A N 1
ATOM 9257 C CA . ALA A 1 1393 ? 151.257 -67.481 -1.784 1.00 57.51 1425 ALA A CA 1
ATOM 9258 C C . ALA A 1 1393 ? 149.746 -67.635 -1.769 1.00 63.81 1425 ALA A C 1
ATOM 9259 O O . ALA A 1 1393 ? 149.088 -67.121 -2.673 1.00 64.00 1425 ALA A O 1
ATOM 9261 N N . ASP A 1 1394 ? 149.194 -68.313 -0.736 1.00 62.14 1426 ASP A N 1
ATOM 9262 C CA . ASP A 1 1394 ? 147.746 -68.547 -0.596 1.00 62.85 1426 ASP A CA 1
ATOM 9263 C C . ASP A 1 1394 ? 146.983 -67.304 -0.142 1.00 65.21 1426 ASP A C 1
ATOM 9264 O O . ASP A 1 1394 ? 145.815 -67.126 -0.513 1.00 64.78 1426 ASP A O 1
ATOM 9269 N N . GLY A 1 1395 ? 147.641 -66.476 0.665 1.00 60.40 1427 GLY A N 1
ATOM 9270 C CA . GLY A 1 1395 ? 147.058 -65.257 1.215 1.00 59.76 1427 GLY A CA 1
ATOM 9271 C C . GLY A 1 1395 ? 146.878 -65.321 2.716 1.00 63.11 1427 GLY A C 1
ATOM 9272 O O . GLY A 1 1395 ? 146.344 -64.389 3.327 1.00 62.63 1427 GLY A O 1
ATOM 9273 N N . LYS A 1 1396 ? 147.325 -66.431 3.311 1.00 59.73 1428 LYS A N 1
ATOM 9274 C CA . LYS A 1 1396 ? 147.277 -66.685 4.743 1.00 59.77 1428 LYS A CA 1
ATOM 9275 C C . LYS A 1 1396 ? 148.470 -65.957 5.376 1.00 63.59 1428 LYS A C 1
ATOM 9276 O O . LYS A 1 1396 ? 149.598 -66.141 4.904 1.00 63.10 1428 LYS A O 1
ATOM 9282 N N . PRO A 1 1397 ? 148.272 -65.128 6.433 1.00 60.27 1429 PRO A N 1
ATOM 9283 C CA . PRO A 1 1397 ? 149.428 -64.459 7.060 1.00 60.07 1429 PRO A CA 1
ATOM 9284 C C . PRO A 1 1397 ? 150.429 -65.480 7.596 1.00 66.83 1429 PRO A C 1
ATOM 9285 O O . PRO A 1 1397 ? 150.041 -66.608 7.942 1.00 66.99 1429 PRO A O 1
ATOM 9289 N N . ILE A 1 1398 ? 151.720 -65.109 7.614 1.00 64.58 1430 ILE A N 1
ATOM 9290 C CA . ILE A 1 1398 ? 152.782 -65.991 8.095 1.00 64.61 1430 ILE A CA 1
ATOM 9291 C C . ILE A 1 1398 ? 152.739 -66.086 9.628 1.00 71.75 1430 ILE A C 1
ATOM 9292 O O . ILE A 1 1398 ? 152.496 -65.084 10.306 1.00 71.82 1430 ILE A O 1
ATOM 9297 N N . GLU A 1 1399 ? 153.025 -67.274 10.158 1.00 70.50 1431 GLU A N 1
ATOM 9298 C CA . GLU A 1 1399 ? 153.025 -67.476 11.630 1.00 71.16 1431 GLU A CA 1
ATOM 9299 C C . GLU A 1 1399 ? 154.421 -67.922 12.082 1.00 75.90 1431 GLU A C 1
ATOM 9300 O O . GLU A 1 1399 ? 155.278 -68.146 11.207 1.00 75.44 1431 GLU A O 1
ATOM 9306 N N . ASN A 1 1400 ? 154.632 -68.031 13.400 1.00 73.00 1432 ASN A N 1
ATOM 9307 C CA . ASN A 1 1400 ? 155.935 -68.495 13.950 1.00 73.08 1432 ASN A CA 1
ATOM 9308 C C . ASN A 1 1400 ? 157.082 -67.673 13.357 1.00 75.46 1432 ASN A C 1
ATOM 9309 O O . ASN A 1 1400 ? 157.995 -68.286 12.781 1.00 75.18 1432 ASN A O 1
ATOM 9314 N N . LEU A 1 1401 ? 157.029 -66.344 13.486 1.00 70.35 1433 LEU A N 1
ATOM 9315 C CA . LEU A 1 1401 ? 158.064 -65.464 12.881 1.00 69.32 1433 LEU A CA 1
ATOM 9316 C C . LEU A 1 1401 ? 159.462 -65.792 13.426 1.00 70.81 1433 LEU A C 1
ATOM 9317 O O . LEU A 1 1401 ? 159.607 -65.959 14.645 1.00 70.90 1433 LEU A O 1
ATOM 9322 N N . GLU A 1 1402 ? 160.443 -65.848 12.521 1.00 64.68 1434 GLU A N 1
ATOM 9323 C CA . GLU A 1 1402 ? 161.874 -66.125 12.818 1.00 63.14 1434 GLU A CA 1
ATOM 9324 C C . GLU A 1 1402 ? 162.652 -64.852 12.469 1.00 64.17 1434 GLU A C 1
ATOM 9325 O O . GLU A 1 1402 ? 162.635 -64.472 11.290 1.00 63.46 1434 GLU A O 1
ATOM 9331 N N . TYR A 1 1403 ? 163.320 -64.234 13.448 1.00 59.08 1435 TYR A N 1
ATOM 9332 C CA . TYR A 1 1403 ? 164.016 -62.961 13.204 1.00 58.23 1435 TYR A CA 1
ATOM 9333 C C . TYR A 1 1403 ? 165.497 -63.142 12.905 1.00 58.22 1435 TYR A C 1
ATOM 9334 O O . TYR A 1 1403 ? 166.168 -63.958 13.546 1.00 57.14 1435 TYR A O 1
ATOM 9343 N N . TYR A 1 1404 ? 165.997 -62.380 11.916 1.00 51.98 1436 TYR A N 1
ATOM 9344 C CA . TYR A 1 1404 ? 167.380 -62.465 11.446 1.00 50.50 1436 TYR A CA 1
ATOM 9345 C C . TYR A 1 1404 ? 168.259 -61.386 11.993 1.00 55.48 1436 TYR A C 1
ATOM 9346 O O . TYR A 1 1404 ? 167.892 -60.209 11.934 1.00 55.58 1436 TYR A O 1
ATOM 9355 N N . ASN A 1 1405 ? 169.449 -61.793 12.497 1.00 52.57 1437 ASN A N 1
ATOM 9356 C CA . ASN A 1 1405 ? 170.529 -60.936 12.976 1.00 52.45 1437 ASN A CA 1
ATOM 9357 C C . ASN A 1 1405 ? 170.036 -59.807 13.921 1.00 59.38 1437 ASN A C 1
ATOM 9358 O O . ASN A 1 1405 ? 170.461 -58.647 13.799 1.00 60.33 1437 ASN A O 1
ATOM 9363 N N . ASN A 1 1406 ? 169.129 -60.172 14.871 1.00 56.31 1438 ASN A N 1
ATOM 9364 C CA . ASN A 1 1406 ? 168.556 -59.309 15.925 1.00 56.38 1438 ASN A CA 1
ATOM 9365 C C . ASN A 1 1406 ? 167.849 -58.069 15.381 1.00 60.24 1438 ASN A C 1
ATOM 9366 O O . ASN A 1 1406 ? 168.125 -56.937 15.803 1.00 60.13 1438 ASN A O 1
ATOM 9371 N N . SER A 1 1407 ? 166.942 -58.292 14.436 1.00 56.46 1439 SER A N 1
ATOM 9372 C CA . SER A 1 1407 ? 166.175 -57.230 13.802 1.00 56.05 1439 SER A CA 1
ATOM 9373 C C . SER A 1 1407 ? 164.744 -57.703 13.636 1.00 58.90 1439 SER A C 1
ATOM 9374 O O . SER A 1 1407 ? 164.504 -58.748 13.025 1.00 59.05 1439 SER A O 1
ATOM 9377 N N . GLY A 1 1408 ? 163.813 -56.947 14.214 1.00 54.16 1440 GLY A N 1
ATOM 9378 C CA . GLY A 1 1408 ? 162.384 -57.223 14.130 1.00 53.36 1440 GLY A CA 1
ATOM 9379 C C . GLY A 1 1408 ? 161.802 -56.903 12.765 1.00 56.03 1440 GLY A C 1
ATOM 9380 O O . GLY A 1 1408 ? 160.616 -57.155 12.515 1.00 55.20 1440 GLY A O 1
ATOM 9381 N N . ASN A 1 1409 ? 162.645 -56.320 11.881 1.00 51.93 1441 ASN A N 1
ATOM 9382 C CA . ASN A 1 1409 ? 162.337 -55.928 10.504 1.00 51.12 1441 ASN A CA 1
ATOM 9383 C C . ASN A 1 1409 ? 162.972 -56.884 9.478 1.00 52.90 1441 ASN A C 1
ATOM 9384 O O . ASN A 1 1409 ? 162.783 -56.711 8.274 1.00 51.48 1441 ASN A O 1
ATOM 9389 N N . SER A 1 1410 ? 163.695 -57.912 9.974 1.00 49.26 1442 SER A N 1
ATOM 9390 C CA . SER A 1 1410 ? 164.325 -58.961 9.175 1.00 48.66 1442 SER A CA 1
ATOM 9391 C C . SER A 1 1410 ? 163.694 -60.314 9.538 1.00 51.88 1442 SER A C 1
ATOM 9392 O O . SER A 1 1410 ? 163.779 -60.741 10.694 1.00 51.85 1442 SER A O 1
ATOM 9395 N N . LEU A 1 1411 ? 163.050 -60.979 8.565 1.00 46.33 1443 LEU A N 1
ATOM 9396 C CA . LEU A 1 1411 ? 162.427 -62.283 8.821 1.00 45.20 1443 LEU A CA 1
ATOM 9397 C C . LEU A 1 1411 ? 163.107 -63.402 8.041 1.00 48.57 1443 LEU A C 1
ATOM 9398 O O . LEU A 1 1411 ? 163.479 -63.199 6.886 1.00 47.56 1443 LEU A O 1
ATOM 9403 N N . ILE A 1 1412 ? 163.271 -64.583 8.680 1.00 46.22 1444 ILE A N 1
ATOM 9404 C CA . ILE A 1 1412 ? 163.822 -65.805 8.068 1.00 46.00 1444 ILE A CA 1
ATOM 9405 C C . ILE A 1 1412 ? 162.608 -66.591 7.550 1.00 50.34 1444 ILE A C 1
ATOM 9406 O O . ILE A 1 1412 ? 161.709 -66.917 8.329 1.00 50.73 1444 ILE A O 1
ATOM 9411 N N . LEU A 1 1413 ? 162.569 -66.865 6.242 1.00 47.39 1445 LEU A N 1
ATOM 9412 C CA . LEU A 1 1413 ? 161.426 -67.538 5.637 1.00 48.53 1445 LEU A CA 1
ATOM 9413 C C . LEU A 1 1413 ? 161.802 -68.632 4.636 1.00 55.12 1445 LEU A C 1
ATOM 9414 O O . LEU A 1 1413 ? 162.827 -68.506 3.953 1.00 55.72 1445 LEU A O 1
ATOM 9419 N N . PRO A 1 1414 ? 160.937 -69.654 4.420 1.00 52.06 1446 PRO A N 1
ATOM 9420 C CA . PRO A 1 1414 ? 161.226 -70.619 3.350 1.00 52.37 1446 PRO A CA 1
ATOM 9421 C C . PRO A 1 1414 ? 161.017 -69.962 1.972 1.00 57.35 1446 PRO A C 1
ATOM 9422 O O . PRO A 1 1414 ? 160.545 -68.813 1.888 1.00 55.83 1446 PRO A O 1
ATOM 9426 N N . TYR A 1 1415 ? 161.388 -70.678 0.893 1.00 55.09 1447 TYR A N 1
ATOM 9427 C CA . TYR A 1 1415 ? 161.221 -70.177 -0.475 1.00 55.21 1447 TYR A CA 1
ATOM 9428 C C . TYR A 1 1415 ? 159.732 -70.041 -0.776 1.00 57.49 1447 TYR A C 1
ATOM 9429 O O . TYR A 1 1415 ? 158.911 -70.715 -0.147 1.00 56.97 1447 TYR A O 1
ATOM 9438 N N . GLY A 1 1416 ? 159.403 -69.139 -1.692 1.00 53.61 1448 GLY A N 1
ATOM 9439 C CA . GLY A 1 1416 ? 158.029 -68.881 -2.107 1.00 53.06 1448 GLY A CA 1
ATOM 9440 C C . GLY A 1 1416 ? 157.726 -67.431 -2.416 1.00 55.21 1448 GLY A C 1
ATOM 9441 O O . GLY A 1 1416 ? 158.531 -66.534 -2.137 1.00 55.40 1448 GLY A O 1
ATOM 9442 N N . LYS A 1 1417 ? 156.557 -67.218 -3.028 1.00 50.20 1449 LYS A N 1
ATOM 9443 C CA . LYS A 1 1417 ? 155.994 -65.923 -3.386 1.00 48.76 1449 LYS A CA 1
ATOM 9444 C C . LYS A 1 1417 ? 155.322 -65.406 -2.130 1.00 49.81 1449 LYS A C 1
ATOM 9445 O O . LYS A 1 1417 ? 154.604 -66.157 -1.459 1.00 47.91 1449 LYS A O 1
ATOM 9451 N N . TYR A 1 1418 ? 155.582 -64.130 -1.795 1.00 45.41 1450 TYR A N 1
ATOM 9452 C CA . TYR A 1 1418 ? 155.033 -63.480 -0.616 1.00 44.40 1450 TYR A CA 1
ATOM 9453 C C . TYR A 1 1418 ? 154.518 -62.106 -0.942 1.00 46.50 1450 TYR A C 1
ATOM 9454 O O . TYR A 1 1418 ? 154.788 -61.563 -2.017 1.00 45.68 1450 TYR A O 1
ATOM 9463 N N . THR A 1 1419 ? 153.830 -61.515 0.027 1.00 42.26 1451 THR A N 1
ATOM 9464 C CA . THR A 1 1419 ? 153.330 -60.162 -0.086 1.00 42.38 1451 THR A CA 1
ATOM 9465 C C . THR A 1 1419 ? 153.601 -59.451 1.226 1.00 44.74 1451 THR A C 1
ATOM 9466 O O . THR A 1 1419 ? 153.556 -60.082 2.277 1.00 44.34 1451 THR A O 1
ATOM 9470 N N . VAL A 1 1420 ? 153.907 -58.155 1.165 1.00 40.53 1452 VAL A N 1
ATOM 9471 C CA . VAL A 1 1420 ? 154.066 -57.326 2.348 1.00 40.36 1452 VAL A CA 1
ATOM 9472 C C . VAL A 1 1420 ? 153.112 -56.145 2.227 1.00 47.64 1452 VAL A C 1
ATOM 9473 O O . VAL A 1 1420 ? 152.963 -55.564 1.143 1.00 47.17 1452 VAL A O 1
ATOM 9477 N N . GLU A 1 1421 ? 152.396 -55.859 3.312 1.00 46.14 1453 GLU A N 1
ATOM 9478 C CA . GLU A 1 1421 ? 151.473 -54.743 3.365 1.00 46.11 1453 GLU A CA 1
ATOM 9479 C C . GLU A 1 1421 ? 151.845 -53.867 4.541 1.00 51.89 1453 GLU A C 1
ATOM 9480 O O . GLU A 1 1421 ? 151.852 -54.337 5.681 1.00 51.91 1453 GLU A O 1
ATOM 9486 N N . LEU A 1 1422 ? 152.182 -52.601 4.269 1.00 49.88 1454 LEU A N 1
ATOM 9487 C CA . LEU A 1 1422 ? 152.482 -51.648 5.332 1.00 50.44 1454 LEU A CA 1
ATOM 9488 C C . LEU A 1 1422 ? 151.125 -51.283 5.950 1.00 56.91 1454 LEU A C 1
ATOM 9489 O O . LEU A 1 1422 ? 150.216 -50.879 5.222 1.00 56.78 1454 LEU A O 1
ATOM 9494 N N . LEU A 1 1423 ? 150.962 -51.515 7.269 1.00 54.83 1455 LEU A N 1
ATOM 9495 C CA . LEU A 1 1423 ? 149.689 -51.289 7.966 1.00 54.34 1455 LEU A CA 1
ATOM 9496 C C . LEU A 1 1423 ? 149.619 -49.916 8.654 1.00 58.32 1455 LEU A C 1
ATOM 9497 O O . LEU A 1 1423 ? 148.681 -49.158 8.403 1.00 58.56 1455 LEU A O 1
ATOM 9502 N N . THR A 1 1424 ? 150.598 -49.603 9.519 1.00 53.88 1456 THR A N 1
ATOM 9503 C CA . THR A 1 1424 ? 150.697 -48.308 10.211 1.00 52.95 1456 THR A CA 1
ATOM 9504 C C . THR A 1 1424 ? 152.141 -47.801 10.154 1.00 54.79 1456 THR A C 1
ATOM 9505 O O . THR A 1 1424 ? 153.063 -48.577 9.942 1.00 53.68 1456 THR A O 1
ATOM 9509 N N . TYR A 1 1425 ? 152.307 -46.487 10.334 1.00 51.22 1457 TYR A N 1
ATOM 9510 C CA . TYR A 1 1425 ? 153.543 -45.700 10.401 1.00 50.06 1457 TYR A CA 1
ATOM 9511 C C . TYR A 1 1425 ? 153.112 -44.328 10.938 1.00 56.75 1457 TYR A C 1
ATOM 9512 O O . TYR A 1 1425 ? 151.941 -43.967 10.781 1.00 57.77 1457 TYR A O 1
ATOM 9521 N N . ASP A 1 1426 ? 154.018 -43.575 11.573 1.00 55.37 1458 ASP A N 1
ATOM 9522 C CA . ASP A 1 1426 ? 153.661 -42.259 12.121 1.00 55.61 1458 ASP A CA 1
ATOM 9523 C C . ASP A 1 1426 ? 153.385 -41.227 11.017 1.00 59.06 1458 ASP A C 1
ATOM 9524 O O . ASP A 1 1426 ? 154.315 -40.594 10.497 1.00 58.28 1458 ASP A O 1
ATOM 9529 N N . THR A 1 1427 ? 152.088 -41.068 10.663 1.00 55.41 1459 THR A N 1
ATOM 9530 C CA . THR A 1 1427 ? 151.630 -40.110 9.640 1.00 55.41 1459 THR A CA 1
ATOM 9531 C C . THR A 1 1427 ? 151.874 -38.637 10.048 1.00 60.04 1459 THR A C 1
ATOM 9532 O O . THR A 1 1427 ? 151.804 -37.737 9.208 1.00 60.60 1459 THR A O 1
ATOM 9536 N N . ASN A 1 1428 ? 152.158 -38.413 11.333 1.00 56.54 1460 ASN A N 1
ATOM 9537 C CA . ASN A 1 1428 ? 152.438 -37.115 11.949 1.00 56.86 1460 ASN A CA 1
ATOM 9538 C C . ASN A 1 1428 ? 153.827 -36.583 11.525 1.00 60.00 1460 ASN A C 1
ATOM 9539 O O . ASN A 1 1428 ? 153.945 -35.426 11.102 1.00 60.57 1460 ASN A O 1
ATOM 9544 N N . ALA A 1 1429 ? 154.861 -37.440 11.621 1.00 54.18 1461 ALA A N 1
ATOM 9545 C CA . ALA A 1 1429 ? 156.242 -37.108 11.279 1.00 53.21 1461 ALA A CA 1
ATOM 9546 C C . ALA A 1 1429 ? 156.664 -37.542 9.869 1.00 55.26 1461 ALA A C 1
ATOM 9547 O O . ALA A 1 1429 ? 157.695 -37.076 9.382 1.00 54.40 1461 ALA A O 1
ATOM 9549 N N . ALA A 1 1430 ? 155.895 -38.436 9.216 1.00 50.40 1462 ALA A N 1
ATOM 9550 C CA . ALA A 1 1430 ? 156.279 -38.951 7.902 1.00 49.01 1462 ALA A CA 1
ATOM 9551 C C . ALA A 1 1430 ? 155.124 -39.104 6.912 1.00 51.58 1462 ALA A C 1
ATOM 9552 O O . ALA A 1 1430 ? 153.995 -39.373 7.312 1.00 50.30 1462 ALA A O 1
ATOM 9554 N N . LYS A 1 1431 ? 155.435 -38.992 5.611 1.00 47.80 1463 LYS A N 1
ATOM 9555 C CA . LYS A 1 1431 ? 154.493 -39.173 4.512 1.00 47.35 1463 LYS A CA 1
ATOM 9556 C C . LYS A 1 1431 ? 154.977 -40.301 3.592 1.00 52.24 1463 LYS A C 1
ATOM 9557 O O . LYS A 1 1431 ? 156.117 -40.255 3.127 1.00 50.75 1463 LYS A O 1
ATOM 9563 N N . LEU A 1 1432 ? 154.098 -41.292 3.303 1.00 50.59 1464 LEU A N 1
ATOM 9564 C CA . LEU A 1 1432 ? 154.424 -42.411 2.424 1.00 50.84 1464 LEU A CA 1
ATOM 9565 C C . LEU A 1 1432 ? 154.398 -41.947 0.980 1.00 56.26 1464 LEU A C 1
ATOM 9566 O O . LEU A 1 1432 ? 153.479 -41.236 0.582 1.00 57.05 1464 LEU A O 1
ATOM 9571 N N . GLU A 1 1433 ? 155.417 -42.343 0.209 1.00 53.28 1465 GLU A N 1
ATOM 9572 C CA . GLU A 1 1433 ? 155.574 -41.994 -1.199 1.00 53.46 1465 GLU A CA 1
ATOM 9573 C C . GLU A 1 1433 ? 155.393 -43.177 -2.166 1.00 59.52 1465 GLU A C 1
ATOM 9574 O O . GLU A 1 1433 ? 154.870 -42.984 -3.265 1.00 61.67 1465 GLU A O 1
ATOM 9580 N N . SER A 1 1434 ? 155.804 -44.391 -1.764 1.00 55.14 1466 SER A N 1
ATOM 9581 C CA . SER A 1 1434 ? 155.667 -45.597 -2.593 1.00 53.91 1466 SER A CA 1
ATOM 9582 C C . SER A 1 1434 ? 154.424 -46.419 -2.203 1.00 57.04 1466 SER A C 1
ATOM 9583 O O . SER A 1 1434 ? 153.607 -45.950 -1.409 1.00 56.57 1466 SER A O 1
ATOM 9586 N N . ASP A 1 1435 ? 154.266 -47.622 -2.800 1.00 53.99 1467 ASP A N 1
ATOM 9587 C CA . ASP A 1 1435 ? 153.145 -48.552 -2.588 1.00 53.15 1467 ASP A CA 1
ATOM 9588 C C . ASP A 1 1435 ? 153.112 -49.126 -1.164 1.00 55.69 1467 ASP A C 1
ATOM 9589 O O . ASP A 1 1435 ? 154.166 -49.346 -0.553 1.00 55.42 1467 ASP A O 1
ATOM 9594 N N . LYS A 1 1436 ? 151.891 -49.389 -0.655 1.00 50.54 1468 LYS A N 1
ATOM 9595 C CA . LYS A 1 1436 ? 151.656 -50.005 0.656 1.00 49.20 1468 LYS A CA 1
ATOM 9596 C C . LYS A 1 1436 ? 151.837 -51.519 0.537 1.00 50.16 1468 LYS A C 1
ATOM 9597 O O . LYS A 1 1436 ? 152.219 -52.157 1.509 1.00 50.00 1468 LYS A O 1
ATOM 9603 N N . ILE A 1 1437 ? 151.556 -52.082 -0.655 1.00 45.50 1469 ILE A N 1
ATOM 9604 C CA . ILE A 1 1437 ? 151.666 -53.508 -0.982 1.00 44.68 1469 ILE A CA 1
ATOM 9605 C C . ILE A 1 1437 ? 152.867 -53.773 -1.899 1.00 46.40 1469 ILE A C 1
ATOM 9606 O O . ILE A 1 1437 ? 153.033 -53.100 -2.927 1.00 44.97 1469 ILE A O 1
ATOM 9611 N N . VAL A 1 1438 ? 153.697 -54.761 -1.517 1.00 41.76 1470 VAL A N 1
ATOM 9612 C CA . VAL A 1 1438 ? 154.877 -55.164 -2.290 1.00 41.06 1470 VAL A CA 1
ATOM 9613 C C . VAL A 1 1438 ? 154.914 -56.691 -2.442 1.00 43.19 1470 VAL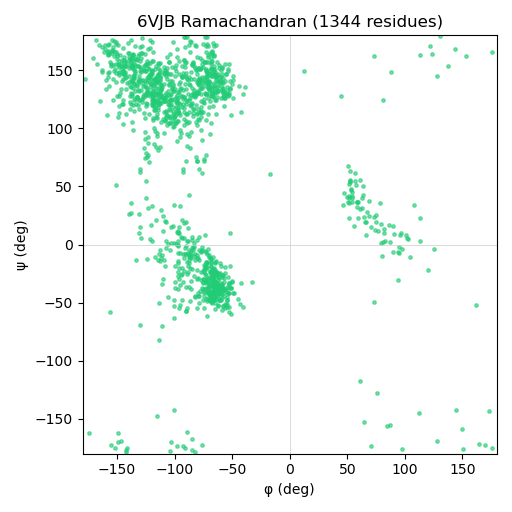 A C 1
ATOM 9614 O O . VAL A 1 1438 ? 154.893 -57.409 -1.437 1.00 42.75 1470 VAL A O 1
ATOM 9618 N N . SER A 1 1439 ? 155.039 -57.175 -3.691 1.00 38.33 1471 SER A N 1
ATOM 9619 C CA . SER A 1 1439 ? 155.200 -58.606 -3.956 1.00 38.69 1471 SER A CA 1
ATOM 9620 C C . SER A 1 1439 ? 156.696 -58.935 -4.066 1.00 44.19 1471 SER A C 1
ATOM 9621 O O . SER A 1 1439 ? 157.429 -58.212 -4.747 1.00 46.60 1471 SER A O 1
ATOM 9624 N N . PHE A 1 1440 ? 157.144 -60.022 -3.419 1.00 37.89 1472 PHE A N 1
ATOM 9625 C CA . PHE A 1 1440 ? 158.530 -60.499 -3.499 1.00 36.79 1472 PHE A CA 1
ATOM 9626 C C . PHE A 1 1440 ? 158.547 -62.015 -3.531 1.00 47.62 1472 PHE A C 1
ATOM 9627 O O . PHE A 1 1440 ? 157.715 -62.654 -2.877 1.00 48.65 1472 PHE A O 1
ATOM 9635 N N . THR A 1 1441 ? 159.493 -62.590 -4.287 1.00 47.02 1473 THR A N 1
ATOM 9636 C CA . THR A 1 1441 ? 159.652 -64.040 -4.425 1.00 47.44 1473 THR A CA 1
ATOM 9637 C C . THR A 1 1441 ? 161.013 -64.436 -3.848 1.00 51.09 1473 THR A C 1
ATOM 9638 O O . THR A 1 1441 ? 162.036 -63.923 -4.295 1.00 50.61 1473 THR A O 1
ATOM 9642 N N . LEU A 1 1442 ? 161.012 -65.300 -2.820 1.00 47.66 1474 LEU A N 1
ATOM 9643 C CA . LEU A 1 1442 ? 162.246 -65.791 -2.191 1.00 47.69 1474 LEU A CA 1
ATOM 9644 C C . LEU A 1 1442 ? 162.564 -67.153 -2.794 1.00 54.72 1474 LEU A C 1
ATOM 9645 O O . LEU A 1 1442 ? 161.680 -68.003 -2.872 1.00 55.28 1474 LEU A O 1
ATOM 9650 N N . SER A 1 1443 ? 163.800 -67.338 -3.279 1.00 52.99 1475 SER A N 1
ATOM 9651 C CA . SER A 1 1443 ? 164.259 -68.582 -3.912 1.00 53.13 1475 SER A CA 1
ATOM 9652 C C . SER A 1 1443 ? 165.747 -68.813 -3.603 1.00 60.77 1475 SER A C 1
ATOM 9653 O O . SER A 1 1443 ? 166.295 -68.130 -2.731 1.00 60.83 1475 SER A O 1
ATOM 9656 N N . ALA A 1 1444 ? 166.394 -69.782 -4.281 1.00 58.51 1476 ALA A N 1
ATOM 9657 C CA . ALA A 1 1444 ? 167.814 -70.040 -4.075 1.00 59.21 1476 ALA A CA 1
ATOM 9658 C C . ALA A 1 1444 ? 168.626 -68.922 -4.719 1.00 64.05 1476 ALA A C 1
ATOM 9659 O O . ALA A 1 1444 ? 169.574 -68.441 -4.102 1.00 64.83 1476 ALA A O 1
ATOM 9661 N N . ASP A 1 1445 ? 168.216 -68.467 -5.921 1.00 60.90 1477 ASP A N 1
ATOM 9662 C CA . ASP A 1 1445 ? 168.857 -67.369 -6.661 1.00 61.16 1477 ASP A CA 1
ATOM 9663 C C . ASP A 1 1445 ? 168.690 -66.025 -5.934 1.00 62.54 1477 ASP A C 1
ATOM 9664 O O . ASP A 1 1445 ? 169.597 -65.196 -5.975 1.00 63.62 1477 ASP A O 1
ATOM 9669 N N . ASN A 1 1446 ? 167.538 -65.818 -5.273 1.00 55.45 1478 ASN A N 1
ATOM 9670 C CA . ASN A 1 1446 ? 167.216 -64.602 -4.525 1.00 53.75 1478 ASN A CA 1
ATOM 9671 C C . ASN A 1 1446 ? 166.860 -64.988 -3.076 1.00 54.98 1478 ASN A C 1
ATOM 9672 O O . ASN A 1 1446 ? 165.677 -65.035 -2.707 1.00 54.34 1478 ASN A O 1
ATOM 9677 N N . ASN A 1 1447 ? 167.895 -65.322 -2.273 1.00 49.48 1479 ASN A N 1
ATOM 9678 C CA . ASN A 1 1447 ? 167.727 -65.782 -0.894 1.00 48.32 1479 ASN A CA 1
ATOM 9679 C C . ASN A 1 1447 ? 167.840 -64.648 0.146 1.00 49.33 1479 ASN A C 1
ATOM 9680 O O . ASN A 1 1447 ? 167.807 -64.895 1.355 1.00 47.91 1479 ASN A O 1
ATOM 9685 N N . PHE A 1 1448 ? 167.940 -63.408 -0.331 1.00 44.53 1480 PHE A N 1
ATOM 9686 C CA . PHE A 1 1448 ? 167.961 -62.225 0.522 1.00 43.88 1480 PHE A CA 1
ATOM 9687 C C . PHE A 1 1448 ? 167.314 -61.096 -0.253 1.00 48.56 1480 PHE A C 1
ATOM 9688 O O . PHE A 1 1448 ? 167.830 -60.689 -1.296 1.00 48.91 1480 PHE A O 1
ATOM 9696 N N . GLN A 1 1449 ? 166.145 -60.639 0.233 1.00 45.17 1481 GLN A N 1
ATOM 9697 C CA . GLN A 1 1449 ? 165.349 -59.569 -0.365 1.00 45.07 1481 GLN A CA 1
ATOM 9698 C C . GLN A 1 1449 ? 165.304 -58.365 0.559 1.00 48.62 1481 GLN A C 1
ATOM 9699 O O . GLN A 1 1449 ? 165.051 -58.520 1.751 1.00 47.21 1481 GLN A O 1
ATOM 9705 N N . GLN A 1 1450 ? 165.504 -57.166 0.001 1.00 46.79 1482 GLN A N 1
ATOM 9706 C CA . GLN A 1 1450 ? 165.315 -55.900 0.708 1.00 47.06 1482 GLN A CA 1
ATOM 9707 C C . GLN A 1 1450 ? 164.055 -55.220 0.113 1.00 50.96 1482 GLN A C 1
ATOM 9708 O O . GLN A 1 1450 ? 163.905 -55.126 -1.115 1.00 50.40 1482 GLN A O 1
ATOM 9714 N N . VAL A 1 1451 ? 163.100 -54.870 0.983 1.00 46.44 1483 VAL A N 1
ATOM 9715 C CA . VAL A 1 1451 ? 161.848 -54.224 0.572 1.00 45.46 1483 VAL A CA 1
ATOM 9716 C C . VAL A 1 1451 ? 161.795 -52.868 1.281 1.00 50.42 1483 VAL A C 1
ATOM 9717 O O . VAL A 1 1451 ? 161.850 -52.818 2.515 1.00 49.45 1483 VAL A O 1
ATOM 9721 N N . THR A 1 1452 ? 161.735 -51.770 0.514 1.00 49.46 1484 THR A N 1
ATOM 9722 C CA . THR A 1 1452 ? 161.699 -50.448 1.154 1.00 50.25 1484 THR A CA 1
ATOM 9723 C C . THR A 1 1452 ? 160.435 -49.650 0.832 1.00 54.65 1484 THR A C 1
ATOM 9724 O O . THR A 1 1452 ? 159.912 -49.695 -0.283 1.00 54.86 1484 THR A O 1
ATOM 9728 N N . PHE A 1 1453 ? 159.941 -48.941 1.854 1.00 50.73 1485 PHE A N 1
ATOM 9729 C CA . PHE A 1 1453 ? 158.803 -48.046 1.767 1.00 49.58 1485 PHE A CA 1
ATOM 9730 C C . PHE A 1 1453 ? 159.392 -46.647 1.766 1.00 52.25 1485 PHE A C 1
ATOM 9731 O O . PHE A 1 1453 ? 160.004 -46.216 2.751 1.00 50.51 1485 PHE A O 1
ATOM 9739 N N . LYS A 1 1454 ? 159.302 -45.978 0.613 1.00 49.35 1486 LYS A N 1
ATOM 9740 C CA . LYS A 1 1454 ? 159.874 -44.646 0.449 1.00 49.70 1486 LYS A CA 1
ATOM 9741 C C . LYS A 1 1454 ? 159.002 -43.618 1.150 1.00 52.93 1486 LYS A C 1
ATOM 9742 O O . LYS A 1 1454 ? 157.792 -43.576 0.903 1.00 50.58 1486 LYS A O 1
ATOM 9748 N N . ILE A 1 1455 ? 159.614 -42.864 2.108 1.00 49.42 1487 ILE A N 1
ATOM 9749 C CA . ILE A 1 1455 ? 158.939 -41.848 2.921 1.00 49.26 1487 ILE A CA 1
ATOM 9750 C C . ILE A 1 1455 ? 159.609 -40.459 2.835 1.00 54.81 1487 ILE A C 1
ATOM 9751 O O . ILE A 1 1455 ? 160.828 -40.373 2.667 1.00 54.11 1487 ILE A O 1
ATOM 9756 N N . THR A 1 1456 ? 158.801 -39.378 2.966 1.00 52.13 1488 THR A N 1
ATOM 9757 C CA . THR A 1 1456 ? 159.277 -37.992 3.062 1.00 52.39 1488 THR A CA 1
ATOM 9758 C C . THR A 1 1456 ? 159.022 -37.552 4.504 1.00 56.85 1488 THR A C 1
ATOM 9759 O O . THR A 1 1456 ? 157.992 -37.908 5.075 1.00 54.45 1488 THR A O 1
ATOM 9763 N N . MET A 1 1457 ? 159.981 -36.844 5.116 1.00 56.47 1489 MET A N 1
ATOM 9764 C CA . MET A 1 1457 ? 159.836 -36.395 6.502 1.00 57.42 1489 MET A CA 1
ATOM 9765 C C . MET A 1 1457 ? 159.037 -35.088 6.590 1.00 60.25 1489 MET A C 1
ATOM 9766 O O . MET A 1 1457 ? 159.142 -34.224 5.715 1.00 59.83 1489 MET A O 1
ATOM 9771 N N . LEU A 1 1458 ? 158.199 -34.979 7.630 1.00 55.75 1490 LEU A N 1
ATOM 9772 C CA . LEU A 1 1458 ? 157.343 -33.824 7.883 1.00 54.74 1490 LEU A CA 1
ATOM 9773 C C . LEU A 1 1458 ? 157.896 -32.986 9.033 1.00 57.51 1490 LEU A C 1
ATOM 9774 O O . LEU A 1 1458 ? 158.541 -33.514 9.952 1.00 58.10 1490 LEU A O 1
ATOM 9779 N N . ALA A 1 1459 ? 157.690 -31.667 8.939 1.00 51.43 1491 ALA A N 1
ATOM 9780 C CA . ALA A 1 1459 ? 158.112 -30.696 9.944 1.00 49.68 1491 ALA A CA 1
ATOM 9781 C C . ALA A 1 1459 ? 156.989 -29.689 10.142 1.00 51.30 1491 ALA A C 1
ATOM 9782 O O . ALA A 1 1459 ? 156.139 -29.537 9.260 1.00 51.13 1491 ALA A O 1
ATOM 9784 N N . THR A 1 1460 ? 156.973 -29.032 11.305 1.00 45.82 1492 THR A N 1
ATOM 9785 C CA . THR A 1 1460 ? 155.970 -28.039 11.664 1.00 45.25 1492 THR A CA 1
ATOM 9786 C C . THR A 1 1460 ? 156.555 -26.651 11.848 1.00 47.69 1492 THR A C 1
ATOM 9787 O O . THR A 1 1460 ? 157.737 -26.502 12.171 1.00 48.09 1492 THR A O 1
ATOM 9791 N N . SER A 1 1461 ? 155.715 -25.633 11.638 1.00 42.45 1493 SER A N 1
ATOM 9792 C CA . SER A 1 1461 ? 156.058 -24.223 11.831 1.00 41.27 1493 SER A CA 1
ATOM 9793 C C . SER A 1 1461 ? 154.890 -23.507 12.478 1.00 40.85 1493 SER A C 1
ATOM 9794 O O . SER A 1 1461 ? 153.784 -24.033 12.515 1.00 40.37 1493 SER A O 1
ATOM 9797 N N . GLN A 1 1462 ? 155.139 -22.321 12.998 1.00 33.50 1494 GLN A N 1
ATOM 9798 C CA . GLN A 1 1462 ? 154.085 -21.545 13.604 1.00 31.42 1494 GLN A CA 1
ATOM 9799 C C . GLN A 1 1462 ? 153.988 -20.233 12.823 1.00 34.78 1494 GLN A C 1
ATOM 9800 O O . GLN A 1 1462 ? 155.021 -19.610 12.606 1.00 34.49 1494 GLN A O 1
ATOM 9806 N N . ILE A 1 1463 ? 152.771 -19.827 12.378 1.00 30.67 1495 ILE A N 1
ATOM 9807 C CA . ILE A 1 1463 ? 152.568 -18.526 11.714 1.00 31.25 1495 ILE A CA 1
ATOM 9808 C C . ILE A 1 1463 ? 151.696 -17.660 12.618 1.00 35.90 1495 ILE A C 1
ATOM 9809 O O . ILE A 1 1463 ? 150.642 -18.123 13.040 1.00 35.24 1495 ILE A O 1
ATOM 9814 N N . THR A 1 1464 ? 152.111 -16.408 12.902 1.00 33.60 1496 THR A N 1
ATOM 9815 C CA . THR A 1 1464 ? 151.268 -15.476 13.650 1.00 33.98 1496 THR A CA 1
ATOM 9816 C C . THR A 1 1464 ? 151.151 -14.149 12.902 1.00 37.86 1496 THR A C 1
ATOM 9817 O O . THR A 1 1464 ? 152.158 -13.547 12.529 1.00 37.01 1496 THR A O 1
ATOM 9821 N N . ALA A 1 1465 ? 149.907 -13.739 12.642 1.00 35.65 1497 ALA A N 1
ATOM 9822 C CA . ALA A 1 1465 ? 149.550 -12.464 12.033 1.00 35.41 1497 ALA A CA 1
ATOM 9823 C C . ALA A 1 1465 ? 149.239 -11.569 13.216 1.00 41.71 1497 ALA A C 1
ATOM 9824 O O . ALA A 1 1465 ? 148.310 -11.850 13.973 1.00 41.68 1497 ALA A O 1
ATOM 9826 N N . HIS A 1 1466 ? 150.061 -10.550 13.425 1.00 39.79 1498 HIS A N 1
ATOM 9827 C CA . HIS A 1 1466 ? 149.884 -9.629 14.536 1.00 41.69 1498 HIS A CA 1
ATOM 9828 C C . HIS A 1 1466 ? 149.507 -8.273 13.967 1.00 45.49 1498 HIS A C 1
ATOM 9829 O O . HIS A 1 1466 ? 150.226 -7.753 13.115 1.00 45.32 1498 HIS A O 1
ATOM 9836 N N . PHE A 1 1467 ? 148.352 -7.723 14.389 1.00 42.16 1499 PHE A N 1
ATOM 9837 C CA . PHE A 1 1467 ? 147.841 -6.459 13.862 1.00 41.41 1499 PHE A CA 1
ATOM 9838 C C . PHE A 1 1467 ? 148.133 -5.242 14.730 1.00 49.03 1499 PHE A C 1
ATOM 9839 O O . PHE A 1 1467 ? 148.324 -5.348 15.941 1.00 48.03 1499 PHE A O 1
ATOM 9847 N N . ASP A 1 1468 ? 148.175 -4.086 14.056 1.00 49.45 1500 ASP A N 1
ATOM 9848 C CA . ASP A 1 1468 ? 148.351 -2.706 14.515 1.00 51.40 1500 ASP A CA 1
ATOM 9849 C C . ASP A 1 1468 ? 147.321 -2.414 15.621 1.00 55.20 1500 ASP A C 1
ATOM 9850 O O . ASP A 1 1468 ? 147.682 -2.037 16.734 1.00 53.87 1500 ASP A O 1
ATOM 9855 N N . HIS A 1 1469 ? 146.025 -2.575 15.260 1.00 51.43 1501 HIS A N 1
ATOM 9856 C CA . HIS A 1 1469 ? 144.824 -2.343 16.060 1.00 50.67 1501 HIS A CA 1
ATOM 9857 C C . HIS A 1 1469 ? 143.936 -3.559 15.950 1.00 50.07 1501 HIS A C 1
ATOM 9858 O O . HIS A 1 1469 ? 144.171 -4.404 15.087 1.00 48.86 1501 HIS A O 1
ATOM 9865 N N . LEU A 1 1470 ? 142.883 -3.626 16.778 1.00 44.54 1502 LEU A N 1
ATOM 9866 C CA . LEU A 1 1470 ? 141.896 -4.696 16.691 1.00 43.63 1502 LEU A CA 1
ATOM 9867 C C . LEU A 1 1470 ? 141.214 -4.576 15.348 1.00 47.90 1502 LEU A C 1
ATOM 9868 O O . LEU A 1 1470 ? 141.004 -3.453 14.873 1.00 49.32 1502 LEU A O 1
ATOM 9873 N N . LEU A 1 1471 ? 140.918 -5.716 14.704 1.00 43.41 1503 LEU A N 1
ATOM 9874 C CA . LEU A 1 1471 ? 140.254 -5.722 13.406 1.00 42.72 1503 LEU A CA 1
ATOM 9875 C C . LEU A 1 1471 ? 138.786 -5.326 13.585 1.00 50.41 1503 LEU A C 1
ATOM 9876 O O . LEU A 1 1471 ? 138.161 -5.775 14.556 1.00 51.30 1503 LEU A O 1
ATOM 9881 N N . PRO A 1 1472 ? 138.217 -4.502 12.667 1.00 47.67 1504 PRO A N 1
ATOM 9882 C CA . PRO A 1 1472 ? 136.797 -4.122 12.801 1.00 48.26 1504 PRO A CA 1
ATOM 9883 C C . PRO A 1 1472 ? 135.832 -5.311 12.729 1.00 53.65 1504 PRO A C 1
ATOM 9884 O O . PRO A 1 1472 ? 136.144 -6.329 12.115 1.00 53.21 1504 PRO A O 1
ATOM 9888 N N . GLU A 1 1473 ? 134.669 -5.178 13.385 1.00 51.64 1505 GLU A N 1
ATOM 9889 C CA . GLU A 1 1473 ? 133.590 -6.171 13.443 1.00 52.20 1505 GLU A CA 1
ATOM 9890 C C . GLU A 1 1473 ? 133.266 -6.669 12.015 1.00 55.19 1505 GLU A C 1
ATOM 9891 O O . GLU A 1 1473 ? 133.084 -5.853 11.107 1.00 55.03 1505 GLU A O 1
ATOM 9897 N N . GLY A 1 1474 ? 133.306 -7.984 11.823 1.00 50.95 1506 GLY A N 1
ATOM 9898 C CA . GLY A 1 1474 ? 133.054 -8.604 10.525 1.00 50.53 1506 GLY A CA 1
ATOM 9899 C C . GLY A 1 1474 ? 134.264 -9.127 9.765 1.00 54.04 1506 GLY A C 1
ATOM 9900 O O . GLY A 1 1474 ? 134.099 -9.828 8.757 1.00 54.23 1506 GLY A O 1
ATOM 9901 N N . SER A 1 1475 ? 135.486 -8.785 10.225 1.00 48.80 1507 SER A N 1
ATOM 9902 C CA . SER A 1 1475 ? 136.747 -9.201 9.611 1.00 47.26 1507 SER A CA 1
ATOM 9903 C C . SER A 1 1475 ? 137.013 -10.688 9.792 1.00 50.36 1507 SER A C 1
ATOM 9904 O O . SER A 1 1475 ? 136.769 -11.237 10.872 1.00 51.14 1507 SER A O 1
ATOM 9907 N N . ARG A 1 1476 ? 137.554 -11.329 8.745 1.00 44.68 1508 ARG A N 1
ATOM 9908 C CA . ARG A 1 1476 ? 137.899 -12.751 8.746 1.00 43.64 1508 ARG A CA 1
ATOM 9909 C C . ARG A 1 1476 ? 139.366 -12.888 8.361 1.00 44.93 1508 ARG A C 1
ATOM 9910 O O . ARG A 1 1476 ? 139.789 -12.322 7.354 1.00 45.96 1508 ARG A O 1
ATOM 9918 N N . VAL A 1 1477 ? 140.136 -13.637 9.155 1.00 38.49 1509 VAL A N 1
ATOM 9919 C CA . VAL A 1 1477 ? 141.542 -13.922 8.897 1.00 36.26 1509 VAL A CA 1
ATOM 9920 C C . VAL A 1 1477 ? 141.674 -15.426 8.675 1.00 38.20 1509 VAL A C 1
ATOM 9921 O O . VAL A 1 1477 ? 141.151 -16.216 9.457 1.00 37.61 1509 VAL A O 1
ATOM 9925 N N . SER A 1 1478 ? 142.364 -15.808 7.609 1.00 34.16 1510 SER A N 1
ATOM 9926 C CA . SER A 1 1478 ? 142.628 -17.198 7.279 1.00 34.24 1510 SER A CA 1
ATOM 9927 C C . SER A 1 1478 ? 144.017 -17.313 6.638 1.00 37.82 1510 SER A C 1
ATOM 9928 O O . SER A 1 1478 ? 144.642 -16.293 6.344 1.00 37.12 1510 SER A O 1
ATOM 9931 N N . LEU A 1 1479 ? 144.515 -18.548 6.478 1.00 35.10 1511 LEU A N 1
ATOM 9932 C CA . LEU A 1 1479 ? 145.788 -18.851 5.825 1.00 34.44 1511 LEU A CA 1
ATOM 9933 C C . LEU A 1 1479 ? 145.507 -19.597 4.535 1.00 37.36 1511 LEU A C 1
ATOM 9934 O O . LEU A 1 1479 ? 144.817 -20.606 4.556 1.00 36.78 1511 LEU A O 1
ATOM 9939 N N . LYS A 1 1480 ? 146.051 -19.117 3.422 1.00 35.26 1512 LYS A N 1
ATOM 9940 C CA . LYS A 1 1480 ? 145.864 -19.759 2.122 1.00 36.48 1512 LYS A CA 1
ATOM 9941 C C . LYS A 1 1480 ? 147.025 -20.727 1.864 1.00 43.24 1512 LYS A C 1
ATOM 9942 O O . LYS A 1 1480 ? 148.194 -20.333 1.815 1.00 43.00 1512 LYS A O 1
ATOM 9948 N N . THR A 1 1481 ? 146.669 -21.999 1.738 1.00 41.14 1513 THR A N 1
ATOM 9949 C CA . THR A 1 1481 ? 147.523 -23.140 1.435 1.00 41.69 1513 THR A CA 1
ATOM 9950 C C . THR A 1 1481 ? 147.979 -23.064 -0.052 1.00 47.56 1513 THR A C 1
ATOM 9951 O O . THR A 1 1481 ? 147.360 -22.353 -0.860 1.00 46.06 1513 THR A O 1
ATOM 9955 N N . ALA A 1 1482 ? 149.058 -23.787 -0.403 1.00 46.80 1514 ALA A N 1
ATOM 9956 C CA . ALA A 1 1482 ? 149.571 -23.844 -1.780 1.00 47.75 1514 ALA A CA 1
ATOM 9957 C C . ALA A 1 1482 ? 148.608 -24.604 -2.719 1.00 52.57 1514 ALA A C 1
ATOM 9958 O O . ALA A 1 1482 ? 148.618 -24.367 -3.932 1.00 52.90 1514 ALA A O 1
ATOM 9960 N N . GLN A 1 1483 ? 147.765 -25.491 -2.137 1.00 48.31 1515 GLN A N 1
ATOM 9961 C CA . GLN A 1 1483 ? 146.746 -26.306 -2.800 1.00 48.53 1515 GLN A CA 1
ATOM 9962 C C . GLN A 1 1483 ? 145.378 -25.564 -2.814 1.00 53.46 1515 GLN A C 1
ATOM 9963 O O . GLN A 1 1483 ? 144.338 -26.198 -3.027 1.00 54.04 1515 GLN A O 1
ATOM 9969 N N . ASP A 1 1484 ? 145.397 -24.215 -2.612 1.00 48.61 1516 ASP A N 1
ATOM 9970 C CA . ASP A 1 1484 ? 144.241 -23.292 -2.638 1.00 47.43 1516 ASP A CA 1
ATOM 9971 C C . ASP A 1 1484 ? 143.205 -23.488 -1.507 1.00 48.75 1516 ASP A C 1
ATOM 9972 O O . ASP A 1 1484 ? 142.075 -23.015 -1.627 1.00 48.86 1516 ASP A O 1
ATOM 9977 N N . GLN A 1 1485 ? 143.577 -24.141 -0.417 1.00 42.31 1517 GLN A N 1
ATOM 9978 C CA . GLN A 1 1485 ? 142.649 -24.324 0.694 1.00 41.62 1517 GLN A CA 1
ATOM 9979 C C . GLN A 1 1485 ? 142.838 -23.194 1.720 1.00 45.57 1517 GLN A C 1
ATOM 9980 O O . GLN A 1 1485 ? 143.959 -22.724 1.923 1.00 45.41 1517 GLN A O 1
ATOM 9986 N N . LEU A 1 1486 ? 141.737 -22.737 2.341 1.00 41.85 1518 LEU A N 1
ATOM 9987 C CA . LEU A 1 1486 ? 141.796 -21.691 3.359 1.00 40.79 1518 LEU A CA 1
ATOM 9988 C C . LEU A 1 1486 ? 141.639 -22.278 4.730 1.00 45.53 1518 LEU A C 1
ATOM 9989 O O . LEU A 1 1486 ? 140.644 -22.942 5.006 1.00 46.21 1518 LEU A O 1
ATOM 9994 N N . ILE A 1 1487 ? 142.602 -22.019 5.596 1.00 41.99 1519 ILE A N 1
ATOM 9995 C CA . ILE A 1 1487 ? 142.567 -22.461 6.987 1.00 41.39 1519 ILE A CA 1
ATOM 9996 C C . ILE A 1 1487 ? 142.049 -21.258 7.771 1.00 45.10 1519 ILE A C 1
ATOM 9997 O O . ILE A 1 1487 ? 142.738 -20.240 7.811 1.00 45.03 1519 ILE A O 1
ATOM 10002 N N . PRO A 1 1488 ? 140.863 -21.335 8.403 1.00 41.09 1520 PRO A N 1
ATOM 10003 C CA . PRO A 1 1488 ? 140.374 -20.182 9.159 1.00 40.51 1520 PRO A CA 1
ATOM 10004 C C . PRO A 1 1488 ? 141.165 -19.960 10.437 1.00 42.27 1520 PRO A C 1
ATOM 10005 O O . PRO A 1 1488 ? 141.519 -20.907 11.137 1.00 42.70 1520 PRO A O 1
ATOM 10009 N N . LEU A 1 1489 ? 141.505 -18.697 10.696 1.00 36.78 1521 LEU A N 1
ATOM 10010 C CA . LEU A 1 1489 ? 142.272 -18.316 11.877 1.00 35.38 1521 LEU A CA 1
ATOM 10011 C C . LEU A 1 1489 ? 141.327 -17.619 12.836 1.00 40.97 1521 LEU A C 1
ATOM 10012 O O . LEU A 1 1489 ? 140.384 -16.956 12.404 1.00 40.92 1521 LEU A O 1
ATOM 10017 N N . GLU A 1 1490 ? 141.512 -17.868 14.121 1.00 38.55 1522 GLU A N 1
ATOM 10018 C CA . GLU A 1 1490 ? 140.708 -17.295 15.197 1.00 39.09 1522 GLU A CA 1
ATOM 10019 C C . GLU A 1 1490 ? 141.584 -16.355 16.039 1.00 40.74 1522 GLU A C 1
ATOM 10020 O O . GLU A 1 1490 ? 142.795 -16.575 16.201 1.00 36.99 1522 GLU A O 1
ATOM 10026 N N . GLN A 1 1491 ? 140.950 -15.305 16.547 1.00 37.81 1523 GLN A N 1
ATOM 10027 C CA . GLN A 1 1491 ? 141.523 -14.313 17.450 1.00 37.65 1523 GLN A CA 1
ATOM 10028 C C . GLN A 1 1491 ? 142.071 -15.086 18.668 1.00 41.45 1523 GLN A C 1
ATOM 10029 O O . GLN A 1 1491 ? 141.360 -15.920 19.248 1.00 41.13 1523 GLN A O 1
ATOM 10035 N N . SER A 1 1492 ? 143.353 -14.870 19.000 1.00 37.79 1524 SER A N 1
ATOM 10036 C CA . SER A 1 1492 ? 143.973 -15.539 20.137 1.00 36.16 1524 SER A CA 1
ATOM 10037 C C . SER A 1 1492 ? 143.325 -15.079 21.452 1.00 37.77 1524 SER A C 1
ATOM 10038 O O . SER A 1 1492 ? 142.857 -13.942 21.543 1.00 38.67 1524 SER A O 1
ATOM 10041 N N . LEU A 1 1493 ? 143.244 -15.983 22.437 1.00 32.33 1525 LEU A N 1
ATOM 10042 C CA . LEU A 1 1493 ? 142.610 -15.757 23.738 1.00 30.69 1525 LEU A CA 1
ATOM 10043 C C . LEU A 1 1493 ? 143.275 -14.680 24.583 1.00 34.13 1525 LEU A C 1
ATOM 10044 O O . LEU A 1 1493 ? 142.568 -13.919 25.249 1.00 34.75 1525 LEU A O 1
ATOM 10049 N N . TYR A 1 1494 ? 144.618 -14.645 24.597 1.00 30.13 1526 TYR A N 1
ATOM 10050 C CA . TYR A 1 1494 ? 145.410 -13.716 25.417 1.00 29.22 1526 TYR A CA 1
ATOM 10051 C C . TYR A 1 1494 ? 145.881 -12.473 24.657 1.00 34.73 1526 TYR A C 1
ATOM 10052 O O . TYR A 1 1494 ? 146.205 -11.477 25.283 1.00 36.76 1526 TYR A O 1
ATOM 10061 N N . VAL A 1 1495 ? 145.973 -12.549 23.330 1.00 31.58 1527 VAL A N 1
ATOM 10062 C CA . VAL A 1 1495 ? 146.413 -11.451 22.473 1.00 32.30 1527 VAL A CA 1
ATOM 10063 C C . VAL A 1 1495 ? 145.347 -11.218 21.375 1.00 41.05 1527 VAL A C 1
ATOM 10064 O O . VAL A 1 1495 ? 145.492 -11.706 20.257 1.00 41.98 1527 VAL A O 1
ATOM 10068 N N . PRO A 1 1496 ? 144.278 -10.457 21.695 1.00 39.68 1528 PRO A N 1
ATOM 10069 C CA . PRO A 1 1496 ? 143.187 -10.237 20.720 1.00 40.30 1528 PRO A CA 1
ATOM 10070 C C . PRO A 1 1496 ? 143.571 -9.636 19.346 1.00 41.75 1528 PRO A C 1
ATOM 10071 O O . PRO A 1 1496 ? 142.813 -9.810 18.393 1.00 40.33 1528 PRO A O 1
ATOM 10075 N N . LYS A 1 1497 ? 144.745 -8.988 19.228 1.00 35.92 1529 LYS A N 1
ATOM 10076 C CA . LYS A 1 1497 ? 145.237 -8.434 17.965 1.00 34.45 1529 LYS A CA 1
ATOM 10077 C C . LYS A 1 1497 ? 145.990 -9.492 17.127 1.00 37.08 1529 LYS A C 1
ATOM 10078 O O . LYS A 1 1497 ? 146.370 -9.203 15.993 1.00 38.26 1529 LYS A O 1
ATOM 10084 N N . ALA A 1 1498 ? 146.256 -10.686 17.692 1.00 31.48 1530 ALA A N 1
ATOM 10085 C CA . ALA A 1 1498 ? 147.004 -11.745 17.012 1.00 30.13 1530 ALA A CA 1
ATOM 10086 C C . ALA A 1 1498 ? 146.123 -12.905 16.590 1.00 34.76 1530 ALA A C 1
ATOM 10087 O O . ALA A 1 1498 ? 145.151 -13.218 17.270 1.00 34.64 1530 ALA A O 1
ATOM 10089 N N . TYR A 1 1499 ? 146.475 -13.528 15.449 1.00 30.51 1531 TYR A N 1
ATOM 10090 C CA . TYR A 1 1499 ? 145.794 -14.660 14.821 1.00 30.38 1531 TYR A CA 1
ATOM 10091 C C . TYR A 1 1499 ? 146.896 -15.626 14.402 1.00 33.53 1531 TYR A C 1
ATOM 10092 O O . TYR A 1 1499 ? 147.784 -15.240 13.635 1.00 33.43 1531 TYR A O 1
ATOM 10101 N N . GLY A 1 1500 ? 146.873 -16.846 14.930 1.00 28.11 1532 GLY A N 1
ATOM 10102 C CA . GLY A 1 1500 ? 147.918 -17.801 14.591 1.00 28.35 1532 GLY A CA 1
ATOM 10103 C C . GLY A 1 1500 ? 147.569 -19.269 14.662 1.00 33.09 1532 GLY A C 1
ATOM 10104 O O . GLY A 1 1500 ? 146.595 -19.659 15.312 1.00 33.90 1532 GLY A O 1
ATOM 10105 N N . LYS A 1 1501 ? 148.405 -20.088 14.005 1.00 28.13 1533 LYS A N 1
ATOM 10106 C CA . LYS A 1 1501 ? 148.278 -21.541 13.928 1.00 28.15 1533 LYS A CA 1
ATOM 10107 C C . LYS A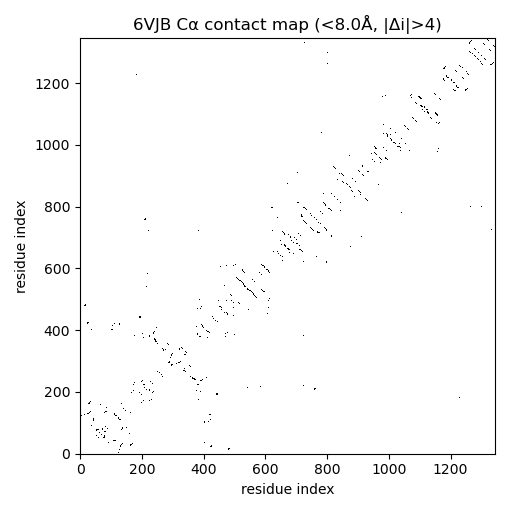 1 1501 ? 149.619 -22.254 13.751 1.00 32.34 1533 LYS A C 1
ATOM 10108 O O . LYS A 1 1501 ? 150.528 -21.719 13.109 1.00 30.81 1533 LYS A O 1
ATOM 10114 N N . THR A 1 1502 ? 149.699 -23.501 14.256 1.00 31.23 1534 THR A N 1
ATOM 10115 C CA . THR A 1 1502 ? 150.827 -24.418 14.083 1.00 31.02 1534 THR A CA 1
ATOM 10116 C C . THR A 1 1502 ? 150.475 -25.220 12.833 1.00 36.44 1534 THR A C 1
ATOM 10117 O O . THR A 1 1502 ? 149.422 -25.858 12.781 1.00 36.05 1534 THR A O 1
ATOM 10121 N N . VAL A 1 1503 ? 151.301 -25.099 11.795 1.00 34.01 1535 VAL A N 1
ATOM 10122 C CA . VAL A 1 1503 ? 151.035 -25.702 10.489 1.00 34.77 1535 VAL A CA 1
ATOM 10123 C C . VAL A 1 1503 ? 152.183 -26.581 10.006 1.00 41.47 1535 VAL A C 1
ATOM 10124 O O . VAL A 1 1503 ? 153.301 -26.450 10.492 1.00 41.87 1535 VAL A O 1
ATOM 10128 N N . GLN A 1 1504 ? 151.922 -27.429 9.005 1.00 38.85 1536 GLN A N 1
ATOM 10129 C CA . GLN A 1 1504 ? 152.956 -28.235 8.364 1.00 39.68 1536 GLN A CA 1
ATOM 10130 C C . GLN A 1 1504 ? 153.838 -27.247 7.588 1.00 44.33 1536 GLN A C 1
ATOM 10131 O O . GLN A 1 1504 ? 153.341 -26.224 7.125 1.00 46.08 1536 GLN A O 1
ATOM 10137 N N . GLU A 1 1505 ? 155.127 -27.517 7.480 1.00 39.46 1537 GLU A N 1
ATOM 10138 C CA . GLU A 1 1505 ? 156.051 -26.654 6.756 1.00 39.11 1537 GLU A CA 1
ATOM 10139 C C . GLU A 1 1505 ? 155.629 -26.459 5.284 1.00 42.39 1537 GLU A C 1
ATOM 10140 O O . GLU A 1 1505 ? 155.250 -27.412 4.611 1.00 43.40 1537 GLU A O 1
ATOM 10146 N N . GLY A 1 1506 ? 155.664 -25.223 4.815 1.00 37.64 1538 GLY A N 1
ATOM 10147 C CA . GLY A 1 1506 ? 155.305 -24.890 3.446 1.00 36.67 1538 GLY A CA 1
ATOM 10148 C C . GLY A 1 1506 ? 155.066 -23.412 3.233 1.00 40.11 1538 GLY A C 1
ATOM 10149 O O . GLY A 1 1506 ? 155.326 -22.604 4.128 1.00 40.21 1538 GLY A O 1
ATOM 10150 N N . THR A 1 1507 ? 154.567 -23.057 2.043 1.00 36.56 1539 THR A N 1
ATOM 10151 C CA . THR A 1 1507 ? 154.267 -21.678 1.658 1.00 37.40 1539 THR A CA 1
ATOM 10152 C C . THR A 1 1507 ? 152.806 -21.344 1.981 1.00 41.47 1539 THR A C 1
ATOM 10153 O O . THR A 1 1507 ? 151.910 -22.139 1.727 1.00 41.84 1539 THR A O 1
ATOM 10157 N N . TYR A 1 1508 ? 152.600 -20.182 2.614 1.00 37.84 1540 TYR A N 1
ATOM 10158 C CA . TYR A 1 1508 ? 151.298 -19.677 3.026 1.00 37.00 1540 TYR A CA 1
ATOM 10159 C C . TYR A 1 1508 ? 151.183 -18.177 2.791 1.00 42.23 1540 TYR A C 1
ATOM 10160 O O . TYR A 1 1508 ? 152.190 -17.479 2.640 1.00 42.34 1540 TYR A O 1
ATOM 10169 N N . GLU A 1 1509 ? 149.940 -17.699 2.774 1.00 38.74 1541 GLU A N 1
ATOM 10170 C CA . GLU A 1 1509 ? 149.590 -16.302 2.623 1.00 38.52 1541 GLU A CA 1
ATOM 10171 C C . GLU A 1 1509 ? 148.473 -16.001 3.626 1.00 41.15 1541 GLU A C 1
ATOM 10172 O O . GLU A 1 1509 ? 147.476 -16.725 3.675 1.00 37.32 1541 GLU A O 1
ATOM 10178 N N . VAL A 1 1510 ? 148.643 -14.930 4.418 1.00 38.94 1542 VAL A N 1
ATOM 10179 C CA . VAL A 1 1510 ? 147.614 -14.499 5.354 1.00 39.18 1542 VAL A CA 1
ATOM 10180 C C . VAL A 1 1510 ? 146.580 -13.736 4.547 1.00 42.67 1542 VAL A C 1
ATOM 10181 O O . VAL A 1 1510 ? 146.892 -12.704 3.943 1.00 43.78 1542 VAL A O 1
ATOM 10185 N N . VAL A 1 1511 ? 145.356 -14.256 4.507 1.00 36.88 1543 VAL A N 1
ATOM 10186 C CA . VAL A 1 1511 ? 144.257 -13.609 3.793 1.00 35.32 1543 VAL A CA 1
ATOM 10187 C C . VAL A 1 1511 ? 143.369 -12.906 4.830 1.00 40.57 1543 VAL A C 1
ATOM 10188 O O . VAL A 1 1511 ? 143.070 -13.469 5.878 1.00 40.70 1543 VAL A O 1
ATOM 10192 N N . VAL A 1 1512 ? 142.998 -11.657 4.565 1.00 39.38 1544 VAL A N 1
ATOM 10193 C CA . VAL A 1 1512 ? 142.158 -10.869 5.468 1.00 39.25 1544 VAL A CA 1
ATOM 10194 C C . VAL A 1 1512 ? 141.040 -10.198 4.659 1.00 45.18 1544 VAL A C 1
ATOM 10195 O O . VAL A 1 1512 ? 141.313 -9.516 3.667 1.00 45.69 1544 VAL A O 1
ATOM 10199 N N . SER A 1 1513 ? 139.789 -10.394 5.087 1.00 42.01 1545 SER A N 1
ATOM 10200 C CA . SER A 1 1513 ? 138.643 -9.741 4.462 1.00 42.16 1545 SER A CA 1
ATOM 10201 C C . SER A 1 1513 ? 138.099 -8.756 5.490 1.00 47.32 1545 SER A C 1
ATOM 10202 O O . SER A 1 1513 ? 137.844 -9.127 6.634 1.00 47.53 1545 SER A O 1
ATOM 10205 N N . LEU A 1 1514 ? 138.047 -7.482 5.115 1.00 43.81 1546 LEU A N 1
ATOM 10206 C CA . LEU A 1 1514 ? 137.638 -6.410 6.012 1.00 43.49 1546 LEU A CA 1
ATOM 10207 C C . LEU A 1 1514 ? 136.341 -5.775 5.544 1.00 51.26 1546 LEU A C 1
ATOM 10208 O O . LEU A 1 1514 ? 136.086 -5.769 4.333 1.00 51.84 1546 LEU A O 1
ATOM 10213 N N . PRO A 1 1515 ? 135.552 -5.128 6.447 1.00 47.92 1547 PRO A N 1
ATOM 10214 C CA . PRO A 1 1515 ? 134.384 -4.373 5.961 1.00 47.72 1547 PRO A CA 1
ATOM 10215 C C . PRO A 1 1515 ? 134.865 -3.163 5.139 1.00 51.26 1547 PRO A C 1
ATOM 10216 O O . PRO A 1 1515 ? 136.070 -2.893 5.063 1.00 50.38 1547 PRO A O 1
ATOM 10220 N N . LYS A 1 1516 ? 133.937 -2.449 4.510 1.00 49.08 1548 LYS A N 1
ATOM 10221 C CA . LYS A 1 1516 ? 134.278 -1.278 3.711 1.00 48.57 1548 LYS A CA 1
ATOM 10222 C C . LYS A 1 1516 ? 135.024 -0.212 4.561 1.00 50.59 1548 LYS A C 1
ATOM 10223 O O . LYS A 1 1516 ? 134.701 -0.018 5.741 1.00 49.11 1548 LYS A O 1
ATOM 10229 N N . GLY A 1 1517 ? 136.056 0.389 3.960 1.00 45.80 1549 GLY A N 1
ATOM 10230 C CA . GLY A 1 1517 ? 136.836 1.470 4.554 1.00 44.85 1549 GLY A CA 1
ATOM 10231 C C . GLY A 1 1517 ? 138.189 1.132 5.138 1.00 48.66 1549 GLY A C 1
ATOM 10232 O O . GLY A 1 1517 ? 138.821 2.012 5.734 1.00 47.44 1549 GLY A O 1
ATOM 10233 N N . TYR A 1 1518 ? 138.646 -0.135 4.977 1.00 45.16 1550 TYR A N 1
ATOM 10234 C CA . TYR A 1 1518 ? 139.932 -0.594 5.510 1.00 45.11 1550 TYR A CA 1
ATOM 10235 C C . TYR A 1 1518 ? 140.808 -1.314 4.492 1.00 51.12 1550 TYR A C 1
ATOM 10236 O O . TYR A 1 1518 ? 140.322 -1.852 3.495 1.00 52.22 1550 TYR A O 1
ATOM 10245 N N . ARG A 1 1519 ? 142.108 -1.330 4.777 1.00 47.66 1551 ARG A N 1
ATOM 10246 C CA . ARG A 1 1519 ? 143.170 -1.910 3.970 1.00 47.46 1551 ARG A CA 1
ATOM 10247 C C . ARG A 1 1519 ? 144.209 -2.477 4.944 1.00 51.66 1551 ARG A C 1
ATOM 10248 O O . ARG A 1 1519 ? 144.378 -1.937 6.037 1.00 51.83 1551 ARG A O 1
ATOM 10256 N N . ILE A 1 1520 ? 144.888 -3.567 4.562 1.00 47.11 1552 ILE A N 1
ATOM 10257 C CA . ILE A 1 1520 ? 145.953 -4.153 5.363 1.00 45.60 1552 ILE A CA 1
ATOM 10258 C C . ILE A 1 1520 ? 147.285 -3.798 4.693 1.00 50.42 1552 ILE A C 1
ATOM 10259 O O . ILE A 1 1520 ? 147.486 -4.106 3.518 1.00 50.21 1552 ILE A O 1
ATOM 10264 N N . GLU A 1 1521 ? 148.185 -3.149 5.439 1.00 46.27 1553 GLU A N 1
ATOM 10265 C CA . GLU A 1 1521 ? 149.494 -2.782 4.928 1.00 46.04 1553 GLU A CA 1
ATOM 10266 C C . GLU A 1 1521 ? 150.519 -3.775 5.461 1.00 50.88 1553 GLU A C 1
ATOM 10267 O O . GLU A 1 1521 ? 150.537 -4.070 6.656 1.00 50.83 1553 GLU A O 1
ATOM 10273 N N . GLY A 1 1522 ? 151.358 -4.284 4.572 1.00 48.06 1554 GLY A N 1
ATOM 10274 C CA . GLY A 1 1522 ? 152.405 -5.218 4.960 1.00 48.04 1554 GLY A CA 1
ATOM 10275 C C . GLY A 1 1522 ? 152.351 -6.535 4.232 1.00 52.30 1554 GLY A C 1
ATOM 10276 O O . GLY A 1 1522 ? 151.340 -6.876 3.607 1.00 52.87 1554 GLY A O 1
ATOM 10277 N N . ASN A 1 1523 ? 153.463 -7.267 4.317 1.00 49.01 1555 ASN A N 1
ATOM 10278 C CA . ASN A 1 1523 ? 153.666 -8.571 3.703 1.00 48.35 1555 ASN A CA 1
ATOM 10279 C C . ASN A 1 1523 ? 152.767 -9.634 4.327 1.00 51.80 1555 ASN A C 1
ATOM 10280 O O . ASN A 1 1523 ? 152.643 -9.721 5.546 1.00 50.48 1555 ASN A O 1
ATOM 10285 N N . THR A 1 1524 ? 152.161 -10.455 3.473 1.00 49.07 1556 THR A N 1
ATOM 10286 C CA . THR A 1 1524 ? 151.251 -11.515 3.906 1.00 48.86 1556 THR A CA 1
ATOM 10287 C C . THR A 1 1524 ? 151.788 -12.888 3.536 1.00 50.39 1556 THR A C 1
ATOM 10288 O O . THR A 1 1524 ? 151.224 -13.886 3.981 1.00 50.37 1556 THR A O 1
ATOM 10292 N N . LYS A 1 1525 ? 152.853 -12.934 2.708 1.00 44.27 1557 LYS A N 1
ATOM 10293 C CA . LYS A 1 1525 ? 153.473 -14.168 2.221 1.00 42.98 1557 LYS A CA 1
ATOM 10294 C C . LYS A 1 1525 ? 154.552 -14.708 3.154 1.00 46.63 1557 LYS A C 1
ATOM 10295 O O . LYS A 1 1525 ? 155.365 -13.943 3.674 1.00 44.97 1557 LYS A O 1
ATOM 10301 N N . VAL A 1 1526 ? 154.573 -16.037 3.353 1.00 44.48 1558 VAL A N 1
ATOM 10302 C CA . VAL A 1 1526 ? 155.588 -16.679 4.182 1.00 44.24 1558 VAL A CA 1
ATOM 10303 C C . VAL A 1 1526 ? 155.944 -18.086 3.664 1.00 48.54 1558 VAL A C 1
ATOM 10304 O O . VAL A 1 1526 ? 155.061 -18.869 3.326 1.00 48.27 1558 VAL A O 1
ATOM 10308 N N . ASN A 1 1527 ? 157.262 -18.369 3.585 1.00 47.28 1559 ASN A N 1
ATOM 10309 C CA . ASN A 1 1527 ? 157.886 -19.660 3.264 1.00 47.92 1559 ASN A CA 1
ATOM 10310 C C . ASN A 1 1527 ? 158.475 -20.093 4.596 1.00 50.03 1559 ASN A C 1
ATOM 10311 O O . ASN A 1 1527 ? 159.519 -19.613 5.025 1.00 49.63 1559 ASN A O 1
ATOM 10316 N N . THR A 1 1528 ? 157.714 -20.916 5.287 1.00 45.30 1560 THR A N 1
ATOM 10317 C CA . THR A 1 1528 ? 157.903 -21.405 6.639 1.00 43.72 1560 THR A CA 1
ATOM 10318 C C . THR A 1 1528 ? 159.127 -22.361 6.750 1.00 45.86 1560 THR A C 1
ATOM 10319 O O . THR A 1 1528 ? 159.504 -22.998 5.771 1.00 45.52 1560 THR A O 1
ATOM 10323 N N . LEU A 1 1529 ? 159.770 -22.418 7.937 1.00 41.45 1561 LEU A N 1
ATOM 10324 C CA . LEU A 1 1529 ? 160.943 -23.274 8.168 1.00 40.00 1561 LEU A CA 1
ATOM 10325 C C . LEU A 1 1529 ? 160.742 -24.223 9.348 1.00 40.87 1561 LEU A C 1
ATOM 10326 O O . LEU A 1 1529 ? 159.931 -23.897 10.213 1.00 39.15 1561 LEU A O 1
ATOM 10331 N N . PRO A 1 1530 ? 161.434 -25.405 9.410 1.00 37.36 1562 PRO A N 1
ATOM 10332 C CA . PRO A 1 1530 ? 161.175 -26.353 10.517 1.00 36.39 1562 PRO A CA 1
ATOM 10333 C C . PRO A 1 1530 ? 161.401 -25.802 11.917 1.00 39.43 1562 PRO A C 1
ATOM 10334 O O . PRO A 1 1530 ? 162.397 -25.129 12.151 1.00 38.98 1562 PRO A O 1
ATOM 10338 N N . ASN A 1 1531 ? 160.434 -26.061 12.831 1.00 35.37 1563 ASN A N 1
ATOM 10339 C CA . ASN A 1 1531 ? 160.394 -25.620 14.234 1.00 34.27 1563 ASN A CA 1
ATOM 10340 C C . ASN A 1 1531 ? 160.511 -24.101 14.441 1.00 36.98 1563 ASN A C 1
ATOM 10341 O O . ASN A 1 1531 ? 160.731 -23.658 15.579 1.00 35.79 1563 ASN A O 1
ATOM 10346 N N . GLU A 1 1532 ? 160.308 -23.313 13.367 1.00 33.48 1564 GLU A N 1
ATOM 10347 C CA . GLU A 1 1532 ? 160.396 -21.849 13.378 1.00 33.84 1564 GLU A CA 1
ATOM 10348 C C . GLU A 1 1532 ? 159.050 -21.166 13.558 1.00 38.34 1564 GLU A C 1
ATOM 10349 O O . GLU A 1 1532 ? 158.030 -21.652 13.056 1.00 40.90 1564 GLU A O 1
ATOM 10355 N N . VAL A 1 1533 ? 159.072 -20.019 14.237 1.00 32.86 1565 VAL A N 1
ATOM 10356 C CA . VAL A 1 1533 ? 157.933 -19.142 14.505 1.00 32.34 1565 VAL A CA 1
ATOM 10357 C C . VAL A 1 1533 ? 158.078 -17.936 13.563 1.00 34.39 1565 VAL A C 1
ATOM 10358 O O . VAL A 1 1533 ? 159.098 -17.243 13.609 1.00 34.54 1565 VAL A O 1
ATOM 10362 N N . HIS A 1 1534 ? 157.088 -17.729 12.693 1.00 28.84 1566 HIS A N 1
ATOM 10363 C CA . HIS A 1 1534 ? 157.037 -16.656 11.687 1.00 28.62 1566 HIS A CA 1
ATOM 10364 C C . HIS A 1 1534 ? 156.020 -15.622 12.101 1.00 35.91 1566 HIS A C 1
ATOM 10365 O O . HIS A 1 1534 ? 154.827 -15.886 12.141 1.00 35.69 1566 HIS A O 1
ATOM 10372 N N . GLU A 1 1535 ? 156.515 -14.463 12.502 1.00 36.59 1567 GLU A N 1
ATOM 10373 C CA . GLU A 1 1535 ? 155.688 -13.361 12.948 1.00 37.50 1567 GLU A CA 1
ATOM 10374 C C . GLU A 1 1535 ? 155.493 -12.444 11.766 1.00 42.84 1567 GLU A C 1
ATOM 10375 O O . GLU A 1 1535 ? 156.469 -12.143 11.078 1.00 42.39 1567 GLU A O 1
ATOM 10381 N N . LEU A 1 1536 ? 154.233 -12.052 11.494 1.00 40.58 1568 LEU A N 1
ATOM 10382 C CA . LEU A 1 1536 ? 153.882 -11.111 10.429 1.00 41.41 1568 LEU A CA 1
ATOM 10383 C C . LEU A 1 1536 ? 153.227 -9.897 11.050 1.00 45.47 1568 LEU A C 1
ATOM 10384 O O . LEU A 1 1536 ? 152.122 -9.999 11.582 1.00 44.33 1568 LEU A O 1
ATOM 10389 N N . SER A 1 1537 ? 153.941 -8.763 11.043 1.00 44.05 1569 SER A N 1
ATOM 10390 C CA . SER A 1 1537 ? 153.438 -7.491 11.571 1.00 44.51 1569 SER A CA 1
ATOM 10391 C C . SER A 1 1537 ? 152.642 -6.802 10.463 1.00 47.59 1569 SER A C 1
ATOM 10392 O O . SER A 1 1537 ? 153.171 -6.590 9.366 1.00 48.30 1569 SER A O 1
ATOM 10395 N N . LEU A 1 1538 ? 151.352 -6.526 10.727 1.00 42.40 1570 LEU A N 1
ATOM 10396 C CA . LEU A 1 1538 ? 150.434 -5.928 9.749 1.00 41.86 1570 LEU A CA 1
ATOM 10397 C C . LEU A 1 1538 ? 149.754 -4.673 10.268 1.00 43.84 1570 LEU A C 1
ATOM 10398 O O . LEU A 1 1538 ? 149.540 -4.530 11.467 1.00 42.94 1570 LEU A O 1
ATOM 10403 N N . ARG A 1 1539 ? 149.439 -3.754 9.360 1.00 40.80 1571 ARG A N 1
ATOM 10404 C CA . ARG A 1 1539 ? 148.843 -2.479 9.713 1.00 40.59 1571 ARG A CA 1
ATOM 10405 C C . ARG A 1 1539 ? 147.450 -2.355 9.198 1.00 45.66 1571 ARG A C 1
ATOM 10406 O O . ARG A 1 1539 ? 147.211 -2.626 8.022 1.00 46.11 1571 ARG A O 1
ATOM 10414 N N . LEU A 1 1540 ? 146.517 -1.951 10.078 1.00 43.12 1572 LEU A N 1
ATOM 10415 C CA . LEU A 1 1540 ? 145.124 -1.695 9.710 1.00 42.89 1572 LEU A CA 1
ATOM 10416 C C . LEU A 1 1540 ? 145.034 -0.220 9.280 1.00 48.93 1572 LEU A C 1
ATOM 10417 O O . LEU A 1 1540 ? 145.087 0.677 10.125 1.00 49.33 1572 LEU A O 1
ATOM 10422 N N . VAL A 1 1541 ? 144.937 0.018 7.963 1.00 46.21 1573 VAL A N 1
ATOM 10423 C CA . VAL A 1 1541 ? 144.923 1.349 7.342 1.00 46.64 1573 VAL A CA 1
ATOM 10424 C C . VAL A 1 1541 ? 143.512 1.800 6.901 1.00 53.65 1573 VAL A C 1
ATOM 10425 O O . VAL A 1 1541 ? 142.855 1.099 6.131 1.00 54.12 1573 VAL A O 1
ATOM 10429 N N . LYS A 1 1542 ? 143.070 2.982 7.379 1.00 51.61 1574 LYS A N 1
ATOM 10430 C CA . LYS A 1 1542 ? 141.773 3.564 7.019 1.00 51.72 1574 LYS A CA 1
ATOM 10431 C C . LYS A 1 1542 ? 141.837 4.036 5.580 1.00 56.95 1574 LYS A C 1
ATOM 10432 O O . LYS A 1 1542 ? 142.857 4.574 5.149 1.00 57.27 1574 LYS A O 1
ATOM 10438 N N . VAL A 1 1543 ? 140.768 3.782 4.826 1.00 53.58 1575 VAL A N 1
ATOM 10439 C CA . VAL A 1 1543 ? 140.699 4.090 3.406 1.00 53.68 1575 VAL A CA 1
ATOM 10440 C C . VAL A 1 1543 ? 139.354 4.755 3.037 1.00 58.44 1575 VAL A C 1
ATOM 10441 O O . VAL A 1 1543 ? 138.360 4.591 3.748 1.00 58.26 1575 VAL A O 1
ATOM 10445 N N . GLY A 1 1544 ? 139.358 5.524 1.953 1.00 55.92 1576 GLY A N 1
ATOM 10446 C CA . GLY A 1 1544 ? 138.169 6.190 1.436 1.00 55.97 1576 GLY A CA 1
ATOM 10447 C C . GLY A 1 1544 ? 138.134 6.181 -0.077 1.00 61.19 1576 GLY A C 1
ATOM 10448 O O . GLY A 1 1544 ? 139.187 6.078 -0.713 1.00 61.40 1576 GLY A O 1
ATOM 10449 N N . ASP A 1 1545 ? 136.931 6.296 -0.666 1.00 58.18 1577 ASP A N 1
ATOM 10450 C CA . ASP A 1 1545 ? 136.761 6.322 -2.119 1.00 59.12 1577 ASP A CA 1
ATOM 10451 C C . ASP A 1 1545 ? 137.229 7.668 -2.697 1.00 65.53 1577 ASP A C 1
ATOM 10452 O O . ASP A 1 1545 ? 136.826 8.723 -2.202 1.00 65.97 1577 ASP A O 1
ATOM 10457 N N . ALA A 1 1546 ? 138.072 7.615 -3.749 1.00 62.58 1578 ALA A N 1
ATOM 10458 C CA . ALA A 1 1546 ? 138.613 8.773 -4.459 1.00 88.89 1578 ALA A CA 1
ATOM 10459 C C . ALA A 1 1546 ? 137.513 9.521 -5.211 1.00 111.41 1578 ALA A C 1
ATOM 10460 O O . ALA A 1 1546 ? 136.801 10.329 -4.618 1.00 74.33 1578 ALA A O 1
#

Foldseek 3Di:
DQFAEDCLFCVVLVLVLLVVVVQQLFQAEEEEAFAAAACVALQQDADDLVRYVQNDQVSLVVLCVQLVNPAWGQDDSAQGTEAALVVGGRRRHPQCLNNFDDLSHQLCQQQAGHHSDAALQSHGYGHSRNNHHYHYYNFAADPVHGQSLQSVLVSLSSCLSSHHQEYEDARWDWQAAAFEPFPSNLVSLLVCLQQNYAYFYEQFFLAWFCQVHDFAFLQQFATFTRIPPLLYPRYAYEFAFAGQKAWFFWKAFCVQQPDVVLVSRTWDKFDAPDADCVVQDEQKDKEDEDDDLPPCYEEEDDPVDAPVSSQVSDVVVPGHAEYEYPDALAAWDHSNVHYIYTYPVSVVVVNVDMGIMGGHNGIYMDGDSRHLAGDNRTTFDDRLQQDADNAAYGHFHNDWGDTHPNHIGTDHGSSSRRSSLSSLLSSLLVLCCVLVVVQDSSRNNQLSSQLQLFQADFRQHPPVRHTQACRRGPSHYNHSSSSNPFQKGKDWPVRHQAARFFEDAFKDKTKMKMFHQAQAKAKKWKKWWKKWFDADPVPSGTPSGIDTDDIGGDGMDIQGHRGMDMDMDMDGRNVCCVVSCVSNVQWIKIWTKIWIAGPVDRPHPTTMYIYIYIHHFPFASDFFDAFPQVCVVVVHDDPFADPDDDDQFDFVLGAGKAKKAWAADFADQDDWQDTPGMDTFCWDQDPVRTTGNDADPVGGTAGEAALAQLRHRQKIWTKTQTSGWWFFKKKFKDAVVPVVRPDTFAIQPDGDTDGHQSCSDPVGDRMGTDCSRIDRQAGQLRAHHDWHKMKIKIWIGRPHFPRDIDIDIDTYTHFNFAADAWKWWADPVQRKIGGDPGDGDGDQGWRDKWKWFFDQDPNGSKDWDQDQVQLEIGIHGRTDTFDQDPNRIGRDDCVRDHQQRMKMWIAGSRRHIFIWRQNVQDVVIDMGTTGGPPRRHNDDAADPDDDDPLALQKKFKAFDADDRHPTQTHIHIDGPRDLQEAECPPSRHRQWIWGAVDDDPPKKKFKAAPPPPVPPDTQHIFYPPDDNVDRVRGIDRQAGSSGHHHQFAWMWIWIDVDIRTDIHTYDQDAADFALADWDADPNWIKGAGDADPVQNAWDDKWKWFQDDDPNGQKDADDVGGIGGRTDTFDADPVRMTTPDDDPPTDQQRMKMWTATSNGHIDMAGNVLSPLADPQKAKEFEEEPCADKWKAFPVRHTDPPWDAGRPDPRMTIGGWGKMKMAHDTDPPSFKDWDDHRMDIDTDDNVRRYYYHYTYIDTWAKEKEKEAEPDQADPPKWKWKQDPVRDTHTWDQGSHRNRMTMRIGIFAKIFIDMDHPPFWDKDFGRIDRGDGSRYHYTYIYIDGHDDD

Organism: Streptococcus pyogenes serotype M1 (NCBI:txid301447)